Protein AF-A0A517SQX7-F1 (afdb_monomer)

Structure (mmCIF, N/CA/C/O backbone):
data_AF-A0A517SQX7-F1
#
_entry.id   AF-A0A517SQX7-F1
#
loop_
_atom_site.group_PDB
_atom_site.id
_atom_site.type_symbol
_atom_site.label_atom_id
_atom_site.label_alt_id
_atom_site.label_comp_id
_atom_site.label_asym_id
_atom_site.label_entity_id
_atom_site.label_seq_id
_atom_site.pdbx_PDB_ins_code
_atom_site.Cartn_x
_atom_site.Cartn_y
_atom_site.Cartn_z
_atom_site.occupancy
_atom_site.B_iso_or_equiv
_atom_site.auth_seq_id
_atom_site.auth_comp_id
_atom_site.auth_asym_id
_atom_site.auth_atom_id
_atom_site.pdbx_PDB_model_num
ATOM 1 N N . MET A 1 1 ? 19.064 56.475 7.689 1.00 41.50 1 MET A N 1
ATOM 2 C CA . MET A 1 1 ? 20.094 56.832 8.693 1.00 41.50 1 MET A CA 1
ATOM 3 C C . MET A 1 1 ? 21.538 56.576 8.232 1.00 41.50 1 MET A C 1
ATOM 5 O O . MET A 1 1 ? 22.439 56.848 9.004 1.00 41.50 1 MET A O 1
ATOM 9 N N . LEU A 1 2 ? 21.792 56.178 6.975 1.00 29.73 2 LEU A N 1
ATOM 10 C CA . LEU A 1 2 ? 23.152 56.105 6.400 1.00 29.73 2 LEU A CA 1
ATOM 11 C C . LEU A 1 2 ? 23.542 57.334 5.554 1.00 29.73 2 LEU A C 1
ATOM 13 O O . LEU A 1 2 ? 24.702 57.521 5.221 1.00 29.73 2 LEU A O 1
ATOM 17 N N . THR A 1 3 ? 22.596 58.234 5.283 1.00 33.34 3 THR A N 1
ATOM 18 C CA . THR A 1 3 ? 22.798 59.467 4.503 1.00 33.34 3 THR A CA 1
ATOM 19 C C . THR A 1 3 ? 23.390 60.639 5.301 1.00 33.34 3 THR A C 1
ATOM 21 O O . THR A 1 3 ? 23.524 61.729 4.762 1.00 33.34 3 THR A O 1
ATOM 24 N N . LEU A 1 4 ? 23.742 60.441 6.579 1.00 32.22 4 LEU A N 1
ATOM 25 C CA . LEU A 1 4 ? 24.198 61.506 7.492 1.00 32.22 4 LEU A CA 1
ATOM 26 C C . LEU A 1 4 ? 25.640 61.335 8.004 1.00 32.22 4 LEU A C 1
ATOM 28 O O . LEU A 1 4 ? 26.117 62.185 8.748 1.00 32.22 4 LEU A O 1
ATOM 32 N N . ALA A 1 5 ? 26.356 60.289 7.577 1.00 34.59 5 ALA A N 1
ATOM 33 C CA . ALA A 1 5 ? 27.754 60.059 7.964 1.00 34.59 5 ALA A CA 1
ATOM 34 C C . ALA A 1 5 ? 28.788 60.541 6.920 1.00 34.59 5 ALA A C 1
ATOM 36 O O . ALA A 1 5 ? 29.983 60.485 7.179 1.00 34.59 5 ALA A O 1
ATOM 37 N N . LEU A 1 6 ? 28.353 61.046 5.758 1.00 36.25 6 LEU A N 1
ATOM 38 C CA . LEU A 1 6 ? 29.227 61.388 4.620 1.00 36.25 6 LEU A CA 1
ATOM 39 C C . LEU A 1 6 ? 29.710 62.854 4.571 1.00 36.25 6 LEU A C 1
ATOM 41 O O . LEU A 1 6 ? 30.291 63.269 3.574 1.00 36.25 6 LEU A O 1
ATOM 45 N N . THR A 1 7 ? 29.500 63.655 5.620 1.00 36.09 7 THR A N 1
ATOM 46 C CA . THR A 1 7 ? 29.707 65.121 5.554 1.00 36.09 7 THR A CA 1
ATOM 47 C C . THR A 1 7 ? 30.741 65.714 6.508 1.00 36.09 7 THR A C 1
ATOM 49 O O . THR A 1 7 ? 30.735 66.924 6.716 1.00 36.09 7 THR A O 1
ATOM 52 N N . VAL A 1 8 ? 31.678 64.929 7.044 1.00 38.56 8 VAL A N 1
ATOM 53 C CA . VAL A 1 8 ? 32.875 65.487 7.698 1.00 38.56 8 VAL A CA 1
ATOM 54 C C . VAL A 1 8 ? 34.069 64.571 7.434 1.00 38.56 8 VAL A C 1
ATOM 56 O O . VAL A 1 8 ? 34.202 63.552 8.090 1.00 38.56 8 VAL A O 1
ATOM 59 N N . ILE A 1 9 ? 34.875 64.918 6.428 1.00 38.75 9 ILE A N 1
ATOM 60 C CA . ILE A 1 9 ? 36.355 64.930 6.363 1.00 38.75 9 ILE A CA 1
ATOM 61 C C . ILE A 1 9 ? 36.674 65.251 4.893 1.00 38.75 9 ILE A C 1
ATOM 63 O O . ILE A 1 9 ? 36.927 64.389 4.060 1.00 38.75 9 ILE A O 1
ATOM 67 N N . ALA A 1 10 ? 36.569 66.533 4.550 1.00 44.19 10 ALA A N 1
ATOM 68 C CA . ALA A 1 10 ? 37.232 67.085 3.381 1.00 44.19 10 ALA A CA 1
ATOM 69 C C . ALA A 1 10 ? 38.472 67.810 3.906 1.00 44.19 10 ALA A C 1
ATOM 71 O O . ALA A 1 10 ? 38.376 68.930 4.407 1.00 44.19 10 ALA A O 1
ATOM 72 N N . THR A 1 11 ? 39.625 67.149 3.851 1.00 37.84 11 THR A N 1
ATOM 73 C CA . THR A 1 11 ? 40.933 67.779 4.058 1.00 37.84 11 THR A CA 1
ATOM 74 C C . THR A 1 11 ? 41.712 67.789 2.739 1.00 37.84 11 THR A C 1
ATOM 76 O O . THR A 1 11 ? 41.538 66.889 1.916 1.00 37.84 11 THR A O 1
ATOM 79 N N . PRO A 1 12 ? 42.526 68.829 2.475 1.00 40.84 12 PRO A N 1
ATOM 80 C CA . PRO A 1 12 ? 43.113 69.061 1.160 1.00 40.84 12 PRO A CA 1
ATOM 81 C C . PRO A 1 12 ? 44.187 68.019 0.835 1.00 40.84 12 PRO A C 1
ATOM 83 O O . PRO A 1 12 ? 44.961 67.618 1.703 1.00 40.84 12 PRO A O 1
ATOM 86 N N . ALA A 1 13 ? 44.280 67.654 -0.443 1.00 45.38 13 ALA A N 1
ATOM 87 C CA . ALA A 1 13 ? 45.138 66.617 -1.027 1.00 45.38 13 ALA A CA 1
ATOM 88 C C . ALA A 1 13 ? 46.672 66.809 -0.875 1.00 45.38 13 ALA A C 1
ATOM 90 O O . ALA A 1 13 ? 47.438 66.135 -1.555 1.00 45.38 13 ALA A O 1
ATOM 91 N N . GLN A 1 14 ? 47.149 67.703 -0.003 1.00 42.72 14 GLN A N 1
ATOM 92 C CA . GLN A 1 14 ? 48.562 68.099 0.099 1.00 42.72 14 GLN A CA 1
ATOM 93 C C . GLN A 1 14 ? 49.283 67.675 1.390 1.00 42.72 14 GLN A C 1
ATOM 95 O O . GLN A 1 14 ? 50.451 68.008 1.548 1.00 42.72 14 GLN A O 1
ATOM 100 N N . VAL A 1 15 ? 48.648 66.904 2.284 1.00 42.88 15 VAL A N 1
ATOM 101 C CA . VAL A 1 15 ? 49.310 66.357 3.498 1.00 42.88 15 VAL A CA 1
ATOM 102 C C . VAL A 1 15 ? 49.627 64.852 3.375 1.00 42.88 15 VAL A C 1
ATOM 104 O O . VAL A 1 15 ? 50.215 64.251 4.263 1.00 42.88 15 VAL A O 1
ATOM 107 N N . ARG A 1 16 ? 49.320 64.216 2.238 1.00 46.66 16 ARG A N 1
ATOM 108 C CA . ARG A 1 16 ? 49.487 62.761 2.029 1.00 46.66 16 ARG A CA 1
ATOM 109 C C . ARG A 1 16 ? 50.917 62.292 1.703 1.00 46.66 16 ARG A C 1
ATOM 111 O O . ARG A 1 16 ? 51.092 61.184 1.214 1.00 46.66 16 ARG A O 1
ATOM 118 N N . SER A 1 17 ? 51.946 63.092 1.971 1.00 56.84 17 SER A N 1
ATOM 119 C CA . SER A 1 17 ? 53.337 62.730 1.670 1.00 56.84 17 SER A CA 1
ATOM 120 C C . SER A 1 17 ? 54.204 62.741 2.930 1.00 56.84 17 SER A C 1
ATOM 122 O O . SER A 1 17 ? 54.865 63.737 3.200 1.00 56.84 17 SER A O 1
ATOM 124 N N . GLN A 1 18 ? 54.146 61.649 3.701 1.00 49.66 18 GLN A N 1
ATOM 125 C CA . GLN A 1 18 ? 55.271 60.983 4.398 1.00 49.66 18 GLN A CA 1
ATOM 126 C C . GLN A 1 18 ? 54.804 60.073 5.549 1.00 49.66 18 GLN A C 1
ATOM 128 O O . GLN A 1 18 ? 55.499 59.112 5.839 1.00 49.66 18 GLN A O 1
ATOM 133 N N . GLU A 1 19 ? 53.622 60.283 6.142 1.00 49.81 19 GLU A N 1
ATOM 134 C CA . GLU A 1 19 ? 53.115 59.431 7.245 1.00 49.81 19 GLU A CA 1
ATOM 135 C C . GLU A 1 19 ? 52.224 58.256 6.789 1.00 49.81 19 GLU A C 1
ATOM 137 O O . GLU A 1 19 ? 51.919 57.367 7.576 1.00 49.81 19 GLU A O 1
ATOM 142 N N . ALA A 1 20 ? 51.817 58.218 5.515 1.00 48.25 20 ALA A N 1
ATOM 143 C CA . ALA A 1 20 ? 50.949 57.169 4.966 1.00 48.25 20 ALA A CA 1
ATOM 144 C C . ALA A 1 20 ? 51.707 55.945 4.411 1.00 48.25 20 ALA A C 1
ATOM 146 O O . ALA A 1 20 ? 51.074 54.966 4.044 1.00 48.25 20 ALA A O 1
ATOM 147 N N . ALA A 1 21 ? 53.041 55.991 4.330 1.00 50.72 21 ALA A N 1
ATOM 148 C CA . ALA A 1 21 ? 53.834 54.961 3.651 1.00 50.72 21 ALA A CA 1
ATOM 149 C C . ALA A 1 21 ? 54.261 53.779 4.549 1.00 50.72 21 ALA A C 1
ATOM 151 O O . ALA A 1 21 ? 54.900 52.860 4.054 1.00 50.72 21 ALA A O 1
ATOM 152 N N . GLU A 1 22 ? 53.935 53.788 5.848 1.00 53.69 22 GLU A N 1
ATOM 153 C CA . GLU A 1 22 ? 54.400 52.758 6.800 1.00 53.69 22 GLU A CA 1
ATOM 154 C C . GLU A 1 22 ? 53.320 52.291 7.798 1.00 53.69 22 GLU A C 1
ATOM 156 O O . GLU A 1 22 ? 53.653 51.712 8.831 1.00 53.69 22 GLU A O 1
ATOM 161 N N . ASN A 1 23 ? 52.026 52.535 7.540 1.00 58.75 23 ASN A N 1
ATOM 162 C CA . ASN A 1 23 ? 50.956 52.096 8.447 1.00 58.75 23 ASN A CA 1
ATOM 163 C C . ASN A 1 23 ? 50.042 51.042 7.787 1.00 58.75 23 ASN A C 1
ATOM 165 O O . ASN A 1 23 ? 49.104 51.430 7.087 1.00 58.75 23 ASN A O 1
ATOM 169 N N . PRO A 1 24 ? 50.263 49.737 8.054 1.00 63.75 24 PRO A N 1
ATOM 170 C CA . PRO A 1 24 ? 49.480 48.624 7.497 1.00 63.75 24 PRO A CA 1
ATOM 171 C C . PRO A 1 24 ? 47.968 48.758 7.718 1.00 63.75 24 PRO A C 1
ATOM 173 O O . PRO A 1 24 ? 47.162 48.266 6.939 1.00 63.75 24 PRO A O 1
ATOM 176 N N . TRP A 1 25 ? 47.566 49.479 8.768 1.00 65.31 25 TRP A N 1
ATOM 177 C CA . TRP A 1 25 ? 46.161 49.679 9.109 1.00 65.31 25 TRP A CA 1
ATOM 178 C C . TRP A 1 25 ? 45.425 50.627 8.146 1.00 65.31 25 TRP A C 1
ATOM 180 O O . TRP A 1 25 ? 44.204 50.558 8.026 1.00 65.31 25 TRP A O 1
ATOM 190 N N . LEU A 1 26 ? 46.144 51.535 7.471 1.00 66.88 26 LEU A N 1
ATOM 191 C CA . LEU A 1 26 ? 45.560 52.407 6.444 1.00 66.88 26 LEU A CA 1
ATOM 192 C C . LEU A 1 26 ? 45.352 51.667 5.119 1.00 66.88 26 LEU A C 1
ATOM 194 O O . LEU A 1 26 ? 44.373 51.944 4.437 1.00 66.88 26 LEU A O 1
ATOM 198 N N . GLU A 1 27 ? 46.234 50.722 4.796 1.00 67.88 27 GLU A N 1
ATOM 199 C CA . GLU A 1 27 ? 46.132 49.861 3.613 1.00 67.88 27 GLU A CA 1
ATOM 200 C C . GLU A 1 27 ? 44.934 48.907 3.745 1.00 67.88 27 GLU A C 1
ATOM 202 O O . GLU A 1 27 ? 44.051 48.919 2.891 1.00 67.88 27 GLU A O 1
ATOM 207 N N . GLU A 1 28 ? 44.793 48.242 4.899 1.00 70.69 28 GLU A N 1
ATOM 208 C CA . GLU A 1 28 ? 43.629 47.397 5.218 1.00 70.69 28 GLU A CA 1
ATOM 209 C C . GLU A 1 28 ? 42.303 48.192 5.205 1.00 70.69 28 GLU A C 1
ATOM 211 O O . GLU A 1 28 ? 41.255 47.703 4.781 1.00 70.69 28 GLU A O 1
ATOM 216 N N . LEU A 1 29 ? 42.310 49.454 5.654 1.00 72.88 29 LEU A N 1
ATOM 217 C CA . LEU A 1 29 ? 41.120 50.310 5.588 1.00 72.88 29 LEU A CA 1
ATOM 218 C C . LEU A 1 29 ? 40.772 50.753 4.163 1.00 72.88 29 LEU A C 1
ATOM 220 O O . LEU A 1 29 ? 39.582 50.849 3.846 1.00 72.88 29 LEU A O 1
ATOM 224 N N . ASP A 1 30 ? 41.768 51.048 3.328 1.00 75.25 30 ASP A N 1
ATOM 225 C CA . ASP A 1 30 ? 41.555 51.411 1.925 1.00 75.25 30 ASP A CA 1
ATOM 226 C C . ASP A 1 30 ? 41.058 50.194 1.114 1.00 75.25 30 ASP A C 1
ATOM 228 O O . ASP A 1 30 ? 40.124 50.352 0.320 1.00 75.25 30 ASP A O 1
ATOM 232 N N . GLU A 1 31 ? 41.555 48.980 1.390 1.00 72.75 31 GLU A N 1
ATOM 233 C CA . GLU A 1 31 ? 41.033 47.715 0.839 1.00 72.75 31 GLU A CA 1
ATOM 234 C C . GLU A 1 31 ? 39.564 47.498 1.218 1.00 72.75 31 GLU A C 1
ATOM 236 O O . GLU A 1 31 ? 38.699 47.390 0.344 1.00 72.75 31 GLU A O 1
ATOM 241 N N . ARG A 1 32 ? 39.230 47.572 2.513 1.00 73.62 32 ARG A N 1
ATOM 242 C CA . ARG A 1 32 ? 37.841 47.413 2.985 1.00 73.62 32 ARG A CA 1
ATOM 243 C C . ARG A 1 32 ? 36.905 48.497 2.451 1.00 73.62 32 ARG A C 1
ATOM 245 O O . ARG A 1 32 ? 35.718 48.248 2.221 1.00 73.62 32 ARG A O 1
ATOM 252 N N . LEU A 1 33 ? 37.404 49.718 2.247 1.00 79.00 33 LEU A N 1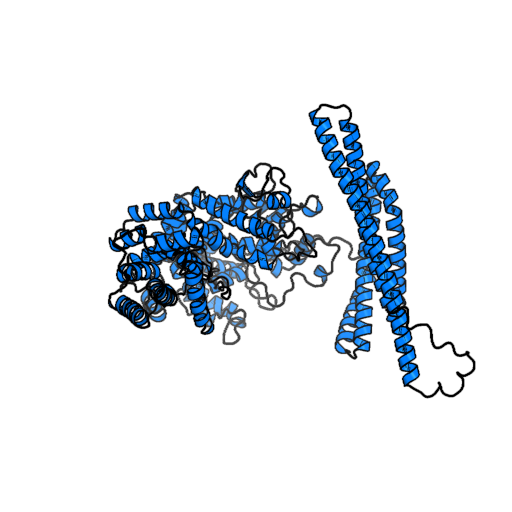
ATOM 253 C CA . LEU A 1 33 ? 36.640 50.792 1.609 1.00 79.00 33 LEU A CA 1
ATOM 254 C C . LEU A 1 33 ? 36.389 50.497 0.123 1.00 79.00 33 LEU A C 1
ATOM 256 O O . LEU A 1 33 ? 35.315 50.831 -0.393 1.00 79.00 33 LEU A O 1
ATOM 260 N N . GLN A 1 34 ? 37.356 49.898 -0.569 1.00 76.50 34 GLN A N 1
ATOM 261 C CA . GLN A 1 34 ? 37.236 49.503 -1.968 1.00 76.50 34 GLN A CA 1
ATOM 262 C C . GLN A 1 34 ? 36.253 48.336 -2.140 1.00 76.50 34 GLN A C 1
ATOM 264 O O . GLN A 1 34 ? 35.337 48.450 -2.960 1.00 76.50 34 GLN A O 1
ATOM 269 N N . GLU A 1 35 ? 36.335 47.309 -1.290 1.00 72.31 35 GLU A N 1
ATOM 270 C CA . GLU A 1 35 ? 35.359 46.212 -1.208 1.00 72.31 35 GLU A CA 1
ATOM 271 C C . GLU A 1 35 ? 33.939 46.735 -0.954 1.00 72.31 35 GLU A C 1
ATOM 273 O O . GLU A 1 35 ? 32.983 46.365 -1.642 1.00 72.31 35 GLU A O 1
ATOM 278 N N . ALA A 1 36 ? 33.776 47.657 0.003 1.00 73.50 36 ALA A N 1
ATOM 279 C CA . ALA A 1 36 ? 32.472 48.233 0.320 1.00 73.50 36 ALA A CA 1
ATOM 280 C C . ALA A 1 36 ? 31.875 49.014 -0.867 1.00 73.50 36 ALA A C 1
ATOM 282 O O . ALA A 1 36 ? 30.664 48.949 -1.105 1.00 73.50 36 ALA A O 1
ATOM 283 N N . LYS A 1 37 ? 32.704 49.734 -1.637 1.00 78.44 37 LYS A N 1
ATOM 284 C CA . LYS A 1 37 ? 32.274 50.435 -2.861 1.00 78.44 37 LYS A CA 1
ATOM 285 C C . LYS A 1 37 ? 31.891 49.463 -3.977 1.00 78.44 37 LYS A C 1
ATOM 287 O O . LYS A 1 37 ? 30.869 49.682 -4.629 1.00 78.44 37 LYS A O 1
ATOM 292 N N . GLN A 1 38 ? 32.663 48.395 -4.176 1.00 75.00 38 GLN A N 1
ATOM 293 C CA . GLN A 1 38 ? 32.345 47.343 -5.147 1.00 75.00 38 GLN A CA 1
ATOM 294 C C . GLN A 1 38 ? 31.020 46.660 -4.795 1.00 75.00 38 GLN A C 1
ATOM 296 O O . GLN A 1 38 ? 30.119 46.590 -5.632 1.00 75.00 38 GLN A O 1
ATOM 301 N N . ARG A 1 39 ? 30.835 46.282 -3.525 1.00 74.44 39 ARG A N 1
ATOM 302 C CA . ARG A 1 39 ? 29.600 45.652 -3.041 1.00 74.44 39 ARG A CA 1
ATOM 303 C C . ARG A 1 39 ? 28.380 46.568 -3.154 1.00 74.44 39 ARG A C 1
ATOM 305 O O . ARG A 1 39 ? 27.287 46.099 -3.458 1.00 74.44 39 ARG A O 1
ATOM 312 N N . ALA A 1 40 ? 28.549 47.877 -2.959 1.00 76.69 40 ALA A N 1
ATOM 313 C CA . ALA A 1 40 ? 27.481 48.850 -3.186 1.00 76.69 40 ALA A CA 1
ATOM 314 C C . ALA A 1 40 ? 27.086 48.953 -4.672 1.00 76.69 40 ALA A C 1
ATOM 316 O O . ALA A 1 40 ? 25.894 49.005 -4.975 1.00 76.69 40 ALA A O 1
ATOM 317 N N . SER A 1 41 ? 28.059 48.946 -5.590 1.00 76.69 41 SER A N 1
ATOM 318 C CA . SER A 1 41 ? 27.791 48.936 -7.035 1.00 76.69 41 SER A CA 1
ATOM 319 C C . SER A 1 41 ? 27.089 47.651 -7.485 1.00 76.69 41 SER A C 1
ATOM 321 O O . SER A 1 41 ? 26.218 47.712 -8.350 1.00 76.69 41 SER A O 1
ATOM 323 N N . GLU A 1 42 ? 27.449 46.507 -6.902 1.00 74.00 42 GLU A N 1
ATOM 324 C CA . GLU A 1 42 ? 26.839 45.209 -7.204 1.00 74.00 42 GLU A CA 1
ATOM 325 C C . GLU A 1 42 ? 25.358 45.166 -6.808 1.00 74.00 42 GLU A C 1
ATOM 327 O O . GLU A 1 42 ? 24.476 44.843 -7.606 1.00 74.00 42 GLU A O 1
ATOM 332 N N . LEU A 1 43 ? 25.056 45.610 -5.585 1.00 77.19 43 LEU A N 1
ATOM 333 C CA . LEU A 1 43 ? 23.681 45.685 -5.095 1.00 77.19 43 LEU A CA 1
ATOM 334 C C . LEU A 1 43 ? 22.801 46.626 -5.937 1.00 77.19 43 LEU A C 1
ATOM 336 O O . LEU A 1 43 ? 21.606 46.368 -6.092 1.00 77.19 43 LEU A O 1
ATOM 340 N N . ASP A 1 44 ? 23.364 47.697 -6.501 1.00 80.38 44 ASP A N 1
ATOM 341 C CA . ASP A 1 44 ? 22.629 48.627 -7.367 1.00 80.38 44 ASP A CA 1
ATOM 342 C C . ASP A 1 44 ? 22.272 48.004 -8.732 1.00 80.38 44 ASP A C 1
ATOM 344 O O . ASP A 1 44 ? 21.157 48.190 -9.239 1.00 80.38 44 ASP A O 1
ATOM 348 N N . ARG A 1 45 ? 23.173 47.183 -9.291 1.00 77.44 45 ARG A N 1
ATOM 349 C CA . ARG A 1 45 ? 22.935 46.411 -10.524 1.00 77.44 45 ARG A CA 1
ATOM 350 C C . ARG A 1 45 ? 21.864 45.345 -10.323 1.00 77.44 45 ARG A C 1
ATOM 352 O O . ARG A 1 45 ? 20.876 45.349 -11.060 1.00 77.44 45 ARG A O 1
ATOM 359 N N . ARG A 1 46 ? 21.984 44.523 -9.274 1.00 76.69 46 ARG A N 1
ATOM 360 C CA . ARG A 1 46 ? 20.968 43.516 -8.912 1.00 76.69 46 ARG A CA 1
ATOM 361 C C . ARG A 1 46 ? 19.602 44.143 -8.683 1.00 76.69 46 ARG A C 1
ATOM 363 O O . ARG A 1 46 ? 18.587 43.650 -9.175 1.00 76.69 46 ARG A O 1
ATOM 370 N N . ARG A 1 47 ? 19.559 45.292 -8.000 1.00 82.88 47 ARG A N 1
ATOM 371 C CA . ARG A 1 47 ? 18.317 46.057 -7.842 1.00 82.88 47 ARG A CA 1
ATOM 372 C C . ARG A 1 47 ? 17.721 46.420 -9.203 1.00 82.88 47 ARG A C 1
ATOM 374 O O . ARG A 1 47 ? 16.517 46.256 -9.383 1.00 82.88 47 ARG A O 1
ATOM 381 N N . THR A 1 48 ? 18.529 46.895 -10.146 1.00 84.38 48 THR A N 1
ATOM 382 C CA . THR A 1 48 ? 18.079 47.272 -11.498 1.00 84.38 48 THR A CA 1
ATOM 383 C C . THR A 1 48 ? 17.532 46.070 -12.279 1.00 84.38 48 THR A C 1
ATOM 385 O O . THR A 1 48 ? 16.449 46.167 -12.858 1.00 84.38 48 THR A O 1
ATOM 388 N N . GLN A 1 49 ? 18.202 44.914 -12.222 1.00 82.38 49 GLN A N 1
ATOM 389 C CA . GLN A 1 49 ? 17.728 43.670 -12.846 1.00 82.38 49 GLN A CA 1
ATOM 390 C C . GLN A 1 49 ? 16.381 43.209 -12.272 1.00 82.38 49 GLN A C 1
ATOM 392 O O . GLN A 1 49 ? 15.453 42.901 -13.021 1.00 82.38 49 GLN A O 1
ATOM 397 N N . VAL A 1 50 ? 16.229 43.238 -10.943 1.00 81.31 50 VAL A N 1
ATOM 398 C CA . VAL A 1 50 ? 14.969 42.881 -10.270 1.00 81.31 50 VAL A CA 1
ATOM 399 C C . VAL A 1 50 ? 13.828 43.815 -10.684 1.00 81.31 50 VAL A C 1
ATOM 401 O O . VAL A 1 50 ? 12.721 43.342 -10.937 1.00 81.31 50 VAL A O 1
ATOM 404 N N . HIS A 1 51 ? 14.077 45.124 -10.810 1.00 87.12 51 HIS A N 1
ATOM 405 C CA . HIS A 1 51 ? 13.055 46.062 -11.293 1.00 87.12 51 HIS A CA 1
ATOM 406 C C . HIS A 1 51 ? 12.618 45.728 -12.722 1.00 87.12 51 HIS A C 1
ATOM 408 O O . HIS A 1 51 ? 11.418 45.667 -12.992 1.00 87.12 51 HIS A O 1
ATOM 414 N N . ARG A 1 52 ? 13.566 45.428 -13.616 1.00 86.25 52 ARG A N 1
ATOM 415 C CA . ARG A 1 52 ? 13.249 45.049 -14.996 1.00 86.25 52 ARG A CA 1
ATOM 416 C C . ARG A 1 52 ? 12.460 43.738 -15.079 1.00 86.25 52 ARG A C 1
ATOM 418 O O . ARG A 1 52 ? 11.505 43.642 -15.847 1.00 86.25 52 ARG A O 1
ATOM 425 N N . ARG A 1 53 ? 12.789 42.755 -14.236 1.00 86.88 53 ARG A N 1
ATOM 426 C CA . ARG A 1 53 ? 12.031 41.500 -14.114 1.00 86.88 53 ARG A CA 1
ATOM 427 C C . ARG A 1 53 ? 10.586 41.744 -13.664 1.00 86.88 53 ARG A C 1
ATOM 429 O O . ARG A 1 53 ? 9.661 41.156 -14.219 1.00 86.88 53 ARG A O 1
ATOM 436 N N . ILE A 1 54 ? 10.380 42.637 -12.693 1.00 86.75 54 ILE A N 1
ATOM 437 C CA . ILE A 1 54 ? 9.041 43.039 -12.230 1.00 86.75 54 ILE A CA 1
ATOM 438 C C . ILE A 1 54 ? 8.238 43.699 -13.361 1.00 86.75 54 ILE A C 1
ATOM 440 O O . ILE A 1 54 ? 7.039 43.435 -13.486 1.00 86.75 54 ILE A O 1
ATOM 444 N N . GLU A 1 55 ? 8.871 44.533 -14.189 1.00 92.00 55 GLU A N 1
ATOM 445 C CA . GLU A 1 55 ? 8.225 45.152 -15.354 1.00 92.00 55 GLU A CA 1
ATOM 446 C C . GLU A 1 55 ? 7.744 44.101 -16.362 1.00 92.00 55 GLU A C 1
ATOM 448 O O . GLU A 1 55 ? 6.560 44.101 -16.704 1.00 92.00 55 GLU A O 1
ATOM 453 N N . LEU A 1 56 ? 8.613 43.166 -16.764 1.00 86.00 56 LEU A N 1
ATOM 454 C CA . LEU A 1 56 ? 8.277 42.092 -17.709 1.00 86.00 56 LEU A CA 1
ATOM 455 C C . LEU A 1 56 ? 7.143 41.201 -17.182 1.00 86.00 56 LEU A C 1
ATOM 457 O O . LEU A 1 56 ? 6.153 40.969 -17.875 1.00 86.00 56 LEU A O 1
ATOM 461 N N . LEU A 1 57 ? 7.210 40.789 -15.913 1.00 84.62 57 LEU A N 1
ATOM 462 C CA . LEU A 1 57 ? 6.134 40.028 -15.264 1.00 84.62 57 LEU A CA 1
ATOM 463 C C . LEU A 1 57 ? 4.813 40.812 -15.209 1.00 84.62 57 LEU A C 1
ATOM 465 O O . LEU A 1 57 ? 3.728 40.242 -15.343 1.00 84.62 57 LEU A O 1
ATOM 469 N N . SER A 1 58 ? 4.882 42.133 -15.039 1.00 90.56 58 SER A N 1
ATOM 470 C CA . SER A 1 58 ? 3.702 43.004 -15.055 1.00 90.56 58 SER A CA 1
ATOM 471 C C . SER A 1 58 ? 3.114 43.172 -16.459 1.00 90.56 58 SER A C 1
ATOM 473 O O . SER A 1 58 ? 1.904 43.370 -16.600 1.00 90.56 58 SER A O 1
ATOM 475 N N . GLU A 1 59 ? 3.936 43.118 -17.505 1.00 90.38 59 GLU A N 1
ATOM 476 C CA . GLU A 1 59 ? 3.496 43.082 -18.903 1.00 90.38 59 GLU A CA 1
ATOM 477 C C . GLU A 1 59 ? 2.812 41.754 -19.239 1.00 90.38 59 GLU A C 1
ATOM 479 O O . GLU A 1 59 ? 1.672 41.785 -19.707 1.00 90.38 59 GLU A O 1
ATOM 484 N N . ILE A 1 60 ? 3.429 40.619 -18.892 1.00 87.81 60 ILE A N 1
ATOM 485 C CA . ILE A 1 60 ? 2.851 39.272 -19.065 1.00 87.81 60 ILE A CA 1
ATOM 486 C C . ILE A 1 60 ? 1.498 39.183 -18.358 1.00 87.81 60 ILE A C 1
ATOM 488 O O . ILE A 1 60 ? 0.490 38.820 -18.961 1.00 87.81 60 ILE A O 1
ATOM 492 N N . ARG A 1 61 ? 1.428 39.620 -17.094 1.00 88.50 61 ARG A N 1
ATOM 493 C CA . ARG A 1 61 ? 0.177 39.623 -16.326 1.00 88.50 61 ARG A CA 1
ATOM 494 C C . ARG A 1 61 ? -0.924 40.447 -16.999 1.00 88.50 61 ARG A C 1
ATOM 496 O O . ARG A 1 61 ? -2.087 40.051 -16.958 1.00 88.50 61 ARG A O 1
ATOM 503 N N . ARG A 1 62 ? -0.593 41.605 -17.581 1.00 90.88 62 ARG A N 1
ATOM 504 C CA . ARG A 1 62 ? -1.575 42.446 -18.289 1.00 90.88 62 ARG A CA 1
ATOM 505 C C . ARG A 1 62 ? -2.078 41.767 -19.562 1.00 90.88 62 ARG A C 1
ATOM 507 O O . ARG A 1 62 ? -3.284 41.798 -19.799 1.00 90.88 62 ARG A O 1
ATOM 514 N N . ALA A 1 63 ? -1.187 41.144 -20.327 1.00 84.50 63 ALA A N 1
ATOM 515 C CA . ALA A 1 63 ? -1.536 40.415 -21.542 1.00 84.50 63 ALA A CA 1
ATOM 516 C C . ALA A 1 63 ? -2.386 39.162 -21.235 1.00 84.50 63 ALA A C 1
ATOM 518 O O . ALA A 1 63 ? -3.448 38.984 -21.826 1.00 84.50 63 ALA A O 1
ATOM 519 N N . ALA A 1 64 ? -2.048 38.395 -20.194 1.00 80.69 64 ALA A N 1
ATOM 520 C CA . ALA A 1 64 ? -2.849 37.254 -19.738 1.00 80.69 64 ALA A CA 1
ATOM 521 C C . ALA A 1 64 ? -4.267 37.653 -19.274 1.00 80.69 64 ALA A C 1
ATOM 523 O O . ALA A 1 64 ? -5.245 36.960 -19.546 1.00 80.69 64 ALA A O 1
ATOM 524 N N . ILE A 1 65 ? -4.420 38.806 -18.610 1.00 86.25 65 ILE A N 1
ATOM 525 C CA . ILE A 1 65 ? -5.750 39.339 -18.256 1.00 86.25 65 ILE A CA 1
ATOM 526 C C . ILE A 1 65 ? -6.564 39.688 -19.512 1.00 86.25 65 ILE A C 1
ATOM 528 O O . ILE A 1 65 ? -7.791 39.555 -19.504 1.00 86.25 65 ILE A O 1
ATOM 532 N N . GLN A 1 66 ? -5.904 40.149 -20.576 1.00 90.12 66 GLN A N 1
ATOM 533 C CA . GLN A 1 66 ? -6.561 40.458 -21.842 1.00 90.12 66 GLN A CA 1
ATOM 534 C C . GLN A 1 66 ? -7.041 39.186 -22.557 1.00 90.12 66 GLN A C 1
ATOM 536 O O . GLN A 1 66 ? -8.170 39.198 -23.040 1.00 90.12 66 GLN A O 1
ATOM 541 N N . ILE A 1 67 ? -6.266 38.093 -22.533 1.00 86.81 67 ILE A N 1
ATOM 542 C CA . ILE A 1 67 ? -6.686 36.761 -23.017 1.00 86.81 67 ILE A CA 1
ATOM 543 C C . ILE A 1 67 ? -7.978 36.326 -22.319 1.00 86.81 67 ILE A C 1
ATOM 545 O O . ILE A 1 67 ? -8.990 36.129 -22.980 1.00 86.81 67 ILE A O 1
ATOM 549 N N . ILE A 1 68 ? -8.003 36.334 -20.981 1.00 85.31 68 ILE A N 1
ATOM 550 C CA . ILE A 1 68 ? -9.191 35.942 -20.193 1.00 85.31 68 ILE A CA 1
ATOM 551 C C . ILE A 1 68 ? -10.426 36.783 -20.559 1.00 85.31 68 ILE A C 1
ATOM 553 O O . ILE A 1 68 ? -11.567 36.318 -20.501 1.00 85.31 68 ILE A O 1
ATOM 557 N N . ARG A 1 69 ? -10.229 38.064 -20.893 1.00 91.12 69 ARG A N 1
ATOM 558 C CA . ARG A 1 69 ? -11.324 38.934 -21.334 1.00 91.12 69 ARG A CA 1
ATOM 559 C C . ARG A 1 69 ? -11.805 38.559 -22.737 1.00 91.12 69 ARG A C 1
ATOM 561 O O . ARG A 1 69 ? -13.017 38.552 -22.939 1.00 91.12 69 ARG A O 1
ATOM 568 N N . LEU A 1 70 ? -10.888 38.290 -23.663 1.00 90.88 70 LEU A N 1
ATOM 569 C CA . LEU A 1 70 ? -11.196 37.901 -25.039 1.00 90.88 70 LEU A CA 1
ATOM 570 C C . LEU A 1 70 ? -11.894 36.539 -25.092 1.00 90.88 70 LEU A C 1
ATOM 572 O O . LEU A 1 70 ? -12.919 36.440 -25.752 1.00 90.88 70 LEU A O 1
ATOM 576 N N . GLU A 1 71 ? -11.448 35.552 -24.310 1.00 89.31 71 GLU A N 1
ATOM 577 C CA . GLU A 1 71 ? -12.103 34.239 -24.185 1.00 89.31 71 GLU A CA 1
ATOM 578 C C . GLU A 1 71 ? -13.571 34.375 -23.759 1.00 89.31 71 GLU A C 1
ATOM 580 O O . GLU A 1 71 ? -14.465 33.830 -24.398 1.00 89.31 71 GLU A O 1
ATOM 585 N N . ARG A 1 72 ? -13.849 35.188 -22.729 1.00 90.12 72 ARG A N 1
ATOM 586 C CA . ARG A 1 72 ? -15.229 35.447 -22.272 1.00 90.12 72 ARG A CA 1
ATOM 587 C C . ARG A 1 72 ? -16.080 36.169 -23.313 1.00 90.12 72 ARG A C 1
ATOM 589 O O . ARG A 1 72 ? -17.298 36.012 -23.332 1.00 90.12 72 ARG A O 1
ATOM 596 N N . GLN A 1 73 ? -15.466 37.041 -24.111 1.00 91.12 73 GLN A N 1
ATOM 597 C CA . GLN A 1 73 ? -16.162 37.752 -25.182 1.00 91.12 73 GLN A CA 1
ATOM 598 C C . GLN A 1 73 ? -16.455 36.825 -26.360 1.00 91.12 73 GLN A C 1
ATOM 600 O O . GLN A 1 73 ? -17.539 36.930 -26.930 1.00 91.12 73 GLN A O 1
ATOM 605 N N . LEU A 1 74 ? -15.519 35.934 -26.691 1.00 90.06 74 LEU A N 1
ATOM 606 C CA . LEU A 1 74 ? -15.664 34.919 -27.725 1.00 90.06 74 LEU A CA 1
ATOM 607 C C . LEU A 1 74 ? -16.771 33.929 -27.354 1.00 90.06 74 LEU A C 1
ATOM 609 O O . LEU A 1 74 ? -17.707 33.774 -28.126 1.00 90.06 74 LEU A O 1
ATOM 613 N N . GLU A 1 75 ? -16.752 33.392 -26.132 1.00 88.44 75 GLU A N 1
ATOM 614 C CA . GLU A 1 75 ? -17.785 32.481 -25.615 1.00 88.44 75 GLU A CA 1
ATOM 615 C C . GLU A 1 75 ? -19.189 33.109 -25.714 1.00 88.44 75 GLU A C 1
ATOM 617 O O . GLU A 1 75 ? -20.110 32.530 -26.287 1.00 88.44 75 GLU A O 1
ATOM 622 N N . ALA A 1 76 ? -19.346 34.362 -25.272 1.00 87.12 76 ALA A N 1
ATOM 623 C CA . ALA A 1 76 ? -20.616 35.081 -25.393 1.00 87.12 76 ALA A CA 1
ATOM 624 C C . ALA A 1 76 ? -21.023 35.376 -26.856 1.00 87.12 76 ALA A C 1
ATOM 626 O O . ALA A 1 76 ? -22.215 35.457 -27.175 1.00 87.12 76 ALA A O 1
ATOM 627 N N . ALA A 1 77 ? -20.054 35.582 -27.755 1.00 86.69 77 ALA A N 1
ATOM 628 C CA . ALA A 1 77 ? -20.296 35.818 -29.179 1.00 86.69 77 ALA A CA 1
ATOM 629 C C . ALA A 1 77 ? -20.713 34.529 -29.909 1.00 86.69 77 ALA A C 1
ATOM 631 O O . ALA A 1 77 ? -21.629 34.574 -30.731 1.00 86.69 77 ALA A O 1
ATOM 632 N N . GLU A 1 78 ? -20.108 33.393 -29.568 1.00 86.12 78 GLU A N 1
ATOM 633 C CA . GLU A 1 78 ? -20.450 32.067 -30.090 1.00 86.12 78 GLU A CA 1
ATOM 634 C C . GLU A 1 78 ? -21.844 31.625 -29.628 1.00 86.12 78 GLU A C 1
ATOM 636 O O . GLU A 1 78 ? -22.665 31.214 -30.450 1.00 86.12 78 GLU A O 1
ATOM 641 N N . GLU A 1 79 ? -22.169 31.811 -28.343 1.00 84.81 79 GLU A N 1
ATOM 642 C CA . GLU A 1 79 ? -23.497 31.505 -27.788 1.00 84.81 79 GLU A CA 1
ATOM 643 C C . GLU A 1 79 ? -24.622 32.327 -28.436 1.00 84.81 79 GLU A C 1
ATOM 645 O O . GLU A 1 79 ? -25.759 31.863 -28.557 1.00 84.81 79 GLU A O 1
ATOM 650 N N . SER A 1 80 ? -24.316 33.556 -28.859 1.00 82.25 80 SER A N 1
ATOM 651 C CA 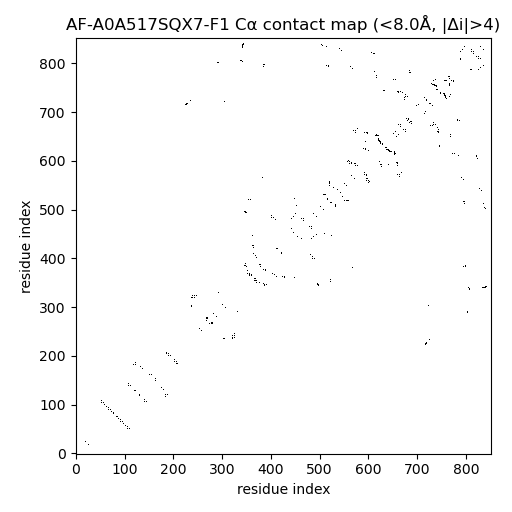. SER A 1 80 ? -25.275 34.458 -29.505 1.00 82.25 80 SER A CA 1
ATOM 652 C C . SER A 1 80 ? -25.294 34.364 -31.035 1.00 82.25 80 SER A C 1
ATOM 654 O O . SER A 1 80 ? -26.122 35.030 -31.662 1.00 82.25 80 SER A O 1
ATOM 656 N N . GLY A 1 81 ? -24.430 33.539 -31.643 1.00 78.12 81 GLY A N 1
ATOM 657 C CA . GLY A 1 81 ? -24.305 33.410 -33.100 1.00 78.12 81 GLY A CA 1
ATOM 658 C C . GLY A 1 81 ? -23.836 34.696 -33.792 1.00 78.12 81 GLY A C 1
ATOM 659 O O . GLY A 1 81 ? -24.275 35.001 -34.900 1.00 78.12 81 GLY A O 1
ATOM 660 N N . SER A 1 82 ? -23.008 35.490 -33.111 1.00 84.62 82 SER A N 1
ATOM 661 C CA . SER A 1 82 ? -22.533 36.797 -33.569 1.00 84.62 82 SER A CA 1
ATOM 662 C C . SER A 1 82 ? -21.489 36.681 -34.684 1.00 84.62 82 SER A C 1
ATOM 664 O O . SER A 1 82 ? -20.528 35.926 -34.564 1.00 84.62 82 SER A O 1
ATOM 666 N N . GLU A 1 83 ? -21.598 37.521 -35.720 1.00 76.25 83 GLU A N 1
ATOM 667 C CA . GLU A 1 83 ? -20.596 37.638 -36.799 1.00 76.25 83 GLU A CA 1
ATOM 668 C C . GLU A 1 83 ? -19.219 38.135 -36.301 1.00 76.25 83 GLU A C 1
ATOM 670 O O . GLU A 1 83 ? -18.235 38.067 -37.028 1.00 76.25 83 GLU A O 1
ATOM 675 N N . ASN A 1 84 ? -19.120 38.611 -35.052 1.00 84.62 84 ASN A N 1
ATOM 676 C CA . ASN A 1 84 ? -17.859 39.064 -34.452 1.00 84.62 84 ASN A CA 1
ATOM 677 C C . ASN A 1 84 ? -17.012 37.937 -33.830 1.00 84.62 84 ASN A C 1
ATOM 679 O O . ASN A 1 84 ? -15.920 38.235 -33.347 1.00 84.62 84 ASN A O 1
ATOM 683 N N . ALA A 1 85 ? -17.493 36.688 -33.789 1.00 84.06 85 ALA A N 1
ATOM 684 C CA . ALA A 1 85 ? -16.767 35.577 -33.162 1.00 84.06 85 ALA A CA 1
ATOM 685 C C . ALA A 1 85 ? -15.401 35.330 -33.833 1.00 84.06 85 ALA A C 1
ATOM 687 O O . ALA A 1 85 ? -14.383 35.322 -33.152 1.00 84.06 85 ALA A O 1
ATOM 688 N N . GLU A 1 86 ? -15.358 35.285 -35.167 1.00 84.69 86 GLU A N 1
ATOM 689 C CA . GLU A 1 86 ? -14.120 35.087 -35.943 1.00 84.69 86 GLU A CA 1
ATOM 690 C C . GLU A 1 86 ? -13.086 36.202 -35.677 1.00 84.69 86 GLU A C 1
ATOM 692 O O . GLU A 1 86 ? -11.904 35.951 -35.461 1.00 84.69 86 GLU A O 1
ATOM 697 N N . ALA A 1 87 ? -13.540 37.456 -35.569 1.00 87.31 87 ALA A N 1
ATOM 698 C CA . ALA A 1 87 ? -12.666 38.584 -35.245 1.00 87.31 87 ALA A CA 1
ATOM 699 C C . ALA A 1 87 ? -12.141 38.559 -33.794 1.00 87.31 87 ALA A C 1
ATOM 701 O O . ALA A 1 87 ? -11.079 39.124 -33.515 1.00 87.31 87 ALA A O 1
ATOM 702 N N . LEU A 1 88 ? -12.889 37.962 -32.859 1.00 89.38 88 LEU A N 1
ATOM 703 C CA . LEU A 1 88 ? -12.465 37.769 -31.469 1.00 89.38 88 LEU A CA 1
ATOM 704 C C . LEU A 1 88 ? -11.491 36.596 -31.337 1.00 89.38 88 LEU A C 1
ATOM 706 O O . LEU A 1 88 ? -10.547 36.699 -30.557 1.00 89.38 88 LEU A O 1
ATOM 710 N N . GLU A 1 89 ? -11.677 35.537 -32.123 1.00 87.25 89 GLU A N 1
ATOM 711 C CA . GLU A 1 89 ? -10.756 34.401 -32.220 1.00 87.25 89 GLU A CA 1
ATOM 712 C C . GLU A 1 89 ? -9.380 34.847 -32.746 1.00 87.25 89 GLU A C 1
ATOM 714 O O . GLU A 1 89 ? -8.354 34.554 -32.131 1.00 87.25 89 GLU A O 1
ATOM 719 N N . ASP A 1 90 ? -9.347 35.680 -33.791 1.00 85.75 90 ASP A N 1
ATOM 720 C CA . ASP A 1 90 ? -8.107 36.284 -34.300 1.00 85.75 90 ASP A CA 1
ATOM 721 C C . ASP A 1 90 ? -7.414 37.188 -33.265 1.00 85.75 90 ASP A C 1
ATOM 723 O O . ASP A 1 90 ? -6.184 37.207 -33.151 1.00 85.75 90 ASP A O 1
ATOM 727 N N . GLN A 1 91 ? -8.188 37.960 -32.495 1.00 89.44 91 GLN A N 1
ATOM 728 C CA . GLN A 1 91 ? -7.644 38.795 -31.419 1.00 89.44 91 GLN A CA 1
ATOM 729 C C . GLN A 1 91 ? -7.095 37.957 -30.265 1.00 89.44 91 GLN A C 1
ATOM 731 O O . GLN A 1 91 ? -6.064 38.322 -29.698 1.00 89.44 91 GLN A O 1
ATOM 736 N N . LEU A 1 92 ? -7.772 36.858 -29.923 1.00 87.62 92 LEU A N 1
ATOM 737 C CA . LEU A 1 92 ? -7.340 35.913 -28.901 1.00 87.62 92 LEU A CA 1
ATOM 738 C C . LEU A 1 92 ? -6.017 35.263 -29.307 1.00 87.62 92 LEU A C 1
ATOM 740 O O . LEU A 1 92 ? -5.047 35.375 -28.561 1.00 87.62 92 LEU A O 1
ATOM 744 N N . ARG A 1 93 ? -5.935 34.730 -30.531 1.00 86.31 93 ARG A N 1
ATOM 745 C CA . ARG A 1 93 ? -4.710 34.136 -31.082 1.00 86.31 93 ARG A CA 1
ATOM 746 C C . ARG A 1 93 ? -3.524 35.105 -31.037 1.00 86.31 93 ARG A C 1
ATOM 748 O O . ARG A 1 93 ? -2.435 34.740 -30.605 1.00 86.31 93 ARG A O 1
ATOM 755 N N . ARG A 1 94 ? -3.717 36.365 -31.446 1.00 85.50 94 ARG A N 1
ATOM 756 C CA . ARG A 1 94 ? -2.651 37.388 -31.375 1.00 85.50 94 ARG A CA 1
ATOM 757 C C . ARG A 1 94 ? -2.241 37.704 -29.939 1.00 85.50 94 ARG A C 1
ATOM 759 O O . ARG A 1 94 ? -1.064 37.932 -29.685 1.00 85.50 94 ARG A O 1
ATOM 766 N N . ALA A 1 95 ? -3.193 37.727 -29.008 1.00 85.00 95 ALA A N 1
ATOM 767 C CA . ALA A 1 95 ? -2.907 37.956 -27.596 1.00 85.00 95 ALA A CA 1
ATOM 768 C C . ALA A 1 95 ? -2.143 36.781 -26.957 1.00 85.00 95 ALA A C 1
ATOM 770 O O . ALA A 1 95 ? -1.279 37.021 -26.117 1.00 85.00 95 ALA A O 1
ATOM 771 N N . GLU A 1 96 ? -2.424 35.541 -27.365 1.00 82.19 96 GLU A N 1
ATOM 772 C CA . GLU A 1 96 ? -1.683 34.341 -26.948 1.00 82.19 96 GLU A CA 1
ATOM 773 C C . GLU A 1 96 ? -0.230 34.386 -27.434 1.00 82.19 96 GLU A C 1
ATOM 775 O O . GLU A 1 96 ? 0.687 34.297 -26.617 1.00 82.19 96 GLU A O 1
ATOM 780 N N . ILE A 1 97 ? -0.013 34.657 -28.726 1.00 83.31 97 ILE A N 1
ATOM 781 C CA . ILE A 1 97 ? 1.330 34.838 -29.308 1.00 83.31 97 ILE A CA 1
ATOM 782 C C . ILE A 1 97 ? 2.105 35.947 -28.571 1.00 83.31 97 ILE A C 1
ATOM 784 O O . ILE A 1 97 ? 3.283 35.802 -28.249 1.00 83.31 97 ILE A O 1
ATOM 788 N N . ASP A 1 98 ? 1.435 37.060 -28.268 1.00 84.69 98 ASP A N 1
ATOM 789 C CA . ASP A 1 98 ? 2.013 38.211 -27.573 1.00 84.69 98 ASP A CA 1
ATOM 790 C C . ASP A 1 98 ? 2.419 37.908 -26.113 1.00 84.69 98 ASP A C 1
ATOM 792 O O . ASP A 1 98 ? 3.349 38.538 -25.592 1.00 84.69 98 ASP A O 1
ATOM 796 N N . VAL A 1 99 ? 1.748 36.957 -25.448 1.00 84.12 99 VAL A N 1
ATOM 797 C CA . VAL A 1 99 ? 2.145 36.437 -24.126 1.00 84.12 99 VAL A CA 1
ATOM 798 C C . VAL A 1 99 ? 3.357 35.525 -24.251 1.00 84.12 99 VAL A C 1
ATOM 800 O O . VAL A 1 99 ? 4.336 35.750 -23.540 1.00 84.12 99 VAL A O 1
ATOM 803 N N . GLU A 1 100 ? 3.330 34.565 -25.176 1.00 82.44 100 GLU A N 1
ATOM 804 C CA . GLU A 1 100 ? 4.437 33.624 -25.387 1.00 82.44 100 GLU A CA 1
ATOM 805 C C . GLU A 1 100 ? 5.756 34.361 -25.675 1.00 82.44 100 GLU A C 1
ATOM 807 O O . GLU A 1 100 ? 6.773 34.098 -25.034 1.00 82.44 100 GLU A O 1
ATOM 812 N N . CYS A 1 101 ? 5.739 35.370 -26.554 1.00 83.25 101 CYS A N 1
ATOM 813 C CA . CYS A 1 101 ? 6.933 36.168 -26.854 1.00 83.25 101 CYS A CA 1
ATOM 814 C C . CYS A 1 101 ? 7.443 36.978 -25.645 1.00 83.25 101 CYS A C 1
ATOM 816 O O . CYS A 1 101 ? 8.643 37.245 -25.530 1.00 83.25 101 CYS A O 1
ATOM 818 N N . LYS A 1 102 ? 6.561 37.386 -24.720 1.00 85.75 102 LYS A N 1
ATOM 819 C CA . LYS A 1 102 ? 6.973 38.075 -23.484 1.00 85.75 102 LYS A CA 1
ATOM 820 C C . LYS A 1 102 ? 7.577 37.126 -22.460 1.00 85.75 102 LYS A C 1
ATOM 822 O O . LYS A 1 102 ? 8.499 37.533 -21.755 1.00 85.75 102 LYS A O 1
ATOM 827 N N . GLU A 1 103 ? 7.069 35.902 -22.370 1.00 81.12 103 GLU A N 1
ATOM 828 C CA . GLU A 1 103 ? 7.649 34.852 -21.530 1.00 81.12 103 GLU A CA 1
ATOM 829 C C . GLU A 1 103 ? 9.044 34.471 -22.036 1.00 81.12 103 GLU A C 1
ATOM 831 O O . GLU A 1 103 ? 10.001 34.500 -21.266 1.00 81.12 103 GLU A O 1
ATOM 836 N N . GLU A 1 104 ? 9.209 34.288 -23.347 1.00 83.06 104 GLU A N 1
ATOM 837 C CA . GLU A 1 104 ? 10.525 34.045 -23.954 1.00 83.06 104 GLU A CA 1
ATOM 838 C C . GLU A 1 104 ? 11.503 35.203 -23.705 1.00 83.06 104 GLU A C 1
ATOM 840 O O . GLU A 1 104 ? 12.671 34.989 -23.375 1.00 83.06 104 GLU A O 1
ATOM 845 N N . ARG A 1 105 ? 11.030 36.454 -23.786 1.00 88.12 105 ARG A N 1
ATOM 846 C CA . ARG A 1 105 ? 11.842 37.636 -23.454 1.00 88.12 105 ARG A CA 1
ATOM 847 C C . ARG A 1 105 ? 12.277 37.653 -21.991 1.00 88.12 105 ARG A C 1
ATOM 849 O O . ARG A 1 105 ? 13.386 38.098 -21.697 1.00 88.12 105 ARG A O 1
ATOM 856 N N . LEU A 1 106 ? 11.415 37.209 -21.081 1.00 85.94 106 LEU A N 1
ATOM 857 C CA . LEU A 1 106 ? 11.737 37.090 -19.663 1.00 85.94 106 LEU A CA 1
ATOM 858 C C . LEU A 1 106 ? 12.807 36.018 -19.425 1.00 85.94 106 LEU A C 1
ATOM 860 O O . LEU A 1 106 ? 13.745 36.271 -18.670 1.00 85.94 106 LEU A O 1
ATOM 864 N N . ASP A 1 107 ? 12.701 34.872 -20.093 1.00 81.00 107 ASP A N 1
ATOM 865 C CA . ASP A 1 107 ? 13.671 33.781 -19.974 1.00 81.00 107 ASP A CA 1
ATOM 866 C C . ASP A 1 107 ? 15.054 34.193 -20.490 1.00 81.00 107 ASP A C 1
ATOM 868 O O . ASP A 1 107 ? 16.048 34.061 -19.769 1.00 81.00 107 ASP A O 1
ATOM 872 N N . LEU A 1 108 ? 15.128 34.799 -21.682 1.00 85.75 108 LEU A N 1
ATOM 873 C CA . LEU A 1 108 ? 16.395 35.308 -22.220 1.00 85.75 108 LEU A CA 1
ATOM 874 C C . LEU A 1 108 ? 16.982 36.439 -21.362 1.00 85.75 108 LEU A C 1
ATOM 876 O O . LEU A 1 108 ? 18.198 36.516 -21.197 1.00 85.75 108 LEU A O 1
ATOM 880 N N . PHE A 1 109 ? 16.141 37.296 -20.773 1.00 87.81 109 PHE A N 1
ATOM 881 C CA . PHE A 1 109 ? 16.596 38.334 -19.845 1.00 87.81 109 PHE A CA 1
ATOM 882 C C . PHE A 1 109 ? 17.197 37.744 -18.561 1.00 87.81 109 PHE A C 1
ATOM 884 O O . PHE A 1 109 ? 18.236 38.218 -18.100 1.00 87.81 109 PHE A O 1
ATOM 891 N N . ASN A 1 110 ? 16.582 36.703 -17.992 1.00 83.81 110 ASN A N 1
ATOM 892 C CA . ASN A 1 110 ? 17.141 36.013 -16.826 1.00 83.81 110 ASN A CA 1
ATOM 893 C C . ASN A 1 110 ? 18.498 35.386 -17.176 1.00 83.81 110 ASN A C 1
ATOM 895 O O . ASN A 1 110 ? 19.467 35.588 -16.445 1.00 83.81 110 ASN A O 1
ATOM 899 N N . ARG A 1 111 ? 18.604 34.746 -18.348 1.00 84.31 111 ARG A N 1
ATOM 900 C CA . ARG A 1 111 ? 19.871 34.178 -18.828 1.00 84.31 111 ARG A CA 1
ATOM 901 C C . ARG A 1 111 ? 20.948 35.244 -19.047 1.00 84.31 111 ARG A C 1
ATOM 903 O O . ARG A 1 111 ? 22.119 35.015 -18.757 1.00 84.31 111 ARG A O 1
ATOM 910 N N . GLN A 1 112 ? 20.563 36.434 -19.510 1.00 87.62 112 GLN A N 1
ATOM 911 C CA . GLN A 1 112 ? 21.478 37.567 -19.665 1.00 87.62 112 GLN A CA 1
ATOM 912 C C . GLN A 1 112 ? 22.013 38.045 -18.313 1.00 87.62 112 GLN A C 1
ATOM 914 O O . GLN A 1 112 ? 23.195 38.378 -18.209 1.00 87.62 112 GLN A O 1
ATOM 919 N N . ALA A 1 113 ? 21.162 38.078 -17.284 1.00 83.38 113 ALA A N 1
ATOM 920 C CA . ALA A 1 113 ? 21.569 38.442 -15.933 1.00 83.38 113 ALA A CA 1
ATOM 921 C C . ALA A 1 113 ? 22.589 37.442 -15.368 1.00 83.38 113 ALA A C 1
ATOM 923 O O . ALA A 1 113 ? 23.645 37.876 -14.915 1.00 83.38 113 ALA A O 1
ATOM 924 N N . GLU A 1 114 ? 22.325 36.138 -15.494 1.00 84.75 114 GLU A N 1
ATOM 925 C CA . GLU A 1 114 ? 23.231 35.060 -15.063 1.00 84.75 114 GLU A CA 1
ATOM 926 C C . GLU A 1 114 ? 24.607 35.160 -15.734 1.00 84.75 114 GLU A C 1
ATOM 928 O O . GLU A 1 114 ? 25.632 35.194 -15.060 1.00 84.75 114 GLU A O 1
ATOM 933 N N . LEU A 1 115 ? 24.644 35.290 -17.064 1.00 85.88 115 LEU A N 1
ATOM 934 C CA . LEU A 1 115 ? 25.904 35.413 -17.803 1.00 85.88 115 LEU A CA 1
ATOM 935 C C . LEU A 1 115 ? 26.661 36.705 -17.457 1.00 85.88 115 LEU A C 1
ATOM 937 O O . LEU A 1 115 ? 27.889 36.730 -17.473 1.00 85.88 115 LEU A O 1
ATOM 941 N N . THR A 1 116 ? 25.949 37.785 -17.128 1.00 86.12 116 THR A N 1
ATOM 942 C CA . THR A 1 116 ? 26.583 39.042 -16.701 1.00 86.12 116 THR A CA 1
ATOM 943 C C . THR A 1 116 ? 27.234 38.898 -15.324 1.00 86.12 116 THR A C 1
ATOM 945 O O . THR A 1 116 ? 28.339 39.405 -15.127 1.00 86.12 116 THR A O 1
ATOM 948 N N . GLU A 1 117 ? 26.576 38.206 -14.390 1.00 84.62 117 GLU A N 1
ATOM 949 C CA . GLU A 1 117 ? 27.146 37.894 -13.072 1.00 84.62 117 GLU A CA 1
ATOM 950 C C . GLU A 1 117 ? 28.367 36.978 -13.214 1.00 84.62 117 GLU A C 1
ATOM 952 O O . GLU A 1 117 ? 29.447 37.326 -12.735 1.00 84.62 117 GLU A O 1
ATOM 957 N N . LEU A 1 118 ? 28.243 35.898 -13.989 1.00 85.38 118 LEU A N 1
ATOM 958 C CA . LEU A 1 118 ? 29.335 34.963 -14.262 1.00 85.38 118 LEU A CA 1
ATOM 959 C C . LEU A 1 118 ? 30.554 35.660 -14.886 1.00 85.38 118 LEU A C 1
ATOM 961 O O . LEU A 1 118 ? 31.690 35.439 -14.471 1.00 85.38 118 LEU A O 1
ATOM 965 N N . GLN A 1 119 ? 30.339 36.561 -15.852 1.00 89.81 119 GLN A N 1
ATOM 966 C CA . GLN A 1 119 ? 31.425 37.349 -16.441 1.00 89.81 119 GLN A CA 1
ATOM 967 C C . GLN A 1 119 ? 32.148 38.206 -15.393 1.00 89.81 119 GLN A C 1
ATOM 969 O O . GLN A 1 119 ? 33.361 38.399 -15.476 1.00 89.81 119 GLN A O 1
ATOM 974 N N . GLN A 1 120 ? 31.414 38.774 -14.437 1.00 83.62 120 GLN A N 1
ATOM 975 C CA . GLN A 1 120 ? 31.990 39.622 -13.402 1.00 83.62 120 GLN A CA 1
ATOM 976 C C . GLN A 1 120 ? 32.801 38.810 -12.390 1.00 83.62 120 GLN A C 1
ATOM 978 O O . GLN A 1 120 ? 33.882 39.255 -12.004 1.00 83.62 120 GLN A O 1
ATOM 983 N N . GLU A 1 121 ? 32.320 37.629 -12.008 1.00 84.19 121 GLU A N 1
ATOM 984 C CA . GLU A 1 121 ? 33.062 36.697 -11.154 1.00 84.19 121 GLU A CA 1
ATOM 985 C C . GLU A 1 121 ? 34.360 36.249 -11.832 1.00 84.19 121 GLU A C 1
ATOM 987 O O . GLU A 1 121 ? 35.429 36.324 -11.231 1.00 84.19 121 GLU A O 1
ATOM 992 N N . LEU A 1 122 ? 34.309 35.923 -13.126 1.00 86.00 122 LEU A N 1
ATOM 993 C CA . LEU A 1 122 ? 35.504 35.583 -13.904 1.00 86.00 122 LEU A CA 1
ATOM 994 C C . LEU A 1 122 ? 36.509 36.739 -13.997 1.00 86.00 122 LEU A C 1
ATOM 996 O O . LEU A 1 122 ? 37.713 36.506 -13.940 1.00 86.00 122 LEU A O 1
ATOM 1000 N N . ARG A 1 123 ? 36.039 37.992 -14.112 1.00 84.94 123 ARG A N 1
ATOM 1001 C CA . ARG A 1 123 ? 36.918 39.179 -14.069 1.00 84.94 123 ARG A CA 1
ATOM 1002 C C . ARG A 1 123 ? 37.571 39.358 -12.703 1.00 84.94 123 ARG A C 1
ATOM 1004 O O . ARG A 1 123 ? 38.683 39.868 -12.645 1.00 84.94 123 ARG A O 1
ATOM 1011 N N . HIS A 1 124 ? 36.870 39.007 -11.627 1.00 83.19 124 HIS A N 1
ATOM 1012 C CA . HIS A 1 124 ? 37.419 39.074 -10.276 1.00 83.19 124 HIS A CA 1
ATOM 1013 C C . HIS A 1 124 ? 38.505 38.017 -10.060 1.00 83.19 124 HIS A C 1
ATOM 1015 O O . HIS A 1 124 ? 39.535 38.338 -9.483 1.00 83.19 124 HIS A O 1
ATOM 1021 N N . ALA A 1 125 ? 38.298 36.817 -10.602 1.00 82.50 125 ALA A N 1
ATOM 1022 C CA . ALA A 1 125 ? 39.245 35.705 -10.576 1.00 82.50 125 ALA A CA 1
ATOM 1023 C C . ALA A 1 125 ? 40.370 35.797 -11.635 1.00 82.50 125 ALA A C 1
ATOM 1025 O O . ALA A 1 125 ? 41.065 34.813 -11.881 1.00 82.50 125 ALA A O 1
ATOM 1026 N N . GLU A 1 126 ? 40.509 36.941 -12.321 1.00 86.94 126 GLU A N 1
ATOM 1027 C CA . GLU A 1 126 ? 41.501 37.183 -13.388 1.00 86.94 126 GLU A CA 1
ATOM 1028 C C . GLU A 1 126 ? 41.495 36.124 -14.525 1.00 86.94 126 GLU A C 1
ATOM 1030 O O . GLU A 1 126 ? 42.497 35.888 -15.199 1.00 86.94 126 GLU A O 1
ATOM 1035 N N . GLN A 1 127 ? 40.340 35.496 -14.790 1.00 85.62 127 GLN A N 1
ATOM 1036 C CA . GLN A 1 127 ? 40.159 34.452 -15.811 1.00 85.62 127 GLN A CA 1
ATOM 1037 C C . GLN A 1 127 ? 39.843 35.045 -17.197 1.00 85.62 127 GLN A C 1
ATOM 1039 O O . GLN A 1 127 ? 38.730 34.891 -17.716 1.00 85.62 127 GLN A O 1
ATOM 1044 N N . ASP A 1 128 ? 40.818 35.717 -17.817 1.00 82.38 128 ASP A N 1
ATOM 1045 C CA . ASP A 1 128 ? 40.651 36.473 -19.075 1.00 82.38 128 ASP A CA 1
ATOM 1046 C C . ASP A 1 128 ? 39.999 35.667 -20.219 1.00 82.38 128 ASP A C 1
ATOM 1048 O O . ASP A 1 128 ? 39.084 36.161 -20.888 1.00 82.38 128 ASP A O 1
ATOM 1052 N N . ASP A 1 129 ? 40.397 34.404 -20.402 1.00 79.06 129 ASP A N 1
ATOM 1053 C CA . ASP A 1 129 ? 39.825 33.518 -21.425 1.00 79.06 129 ASP A CA 1
ATOM 1054 C C . ASP A 1 129 ? 38.323 33.268 -21.193 1.00 79.06 129 ASP A C 1
ATOM 1056 O O . ASP A 1 129 ? 37.534 33.240 -22.137 1.00 79.06 129 ASP A O 1
ATOM 1060 N N . GLY A 1 130 ? 37.901 33.109 -19.933 1.00 82.06 130 GLY A N 1
ATOM 1061 C CA . GLY A 1 130 ? 36.495 32.876 -19.585 1.00 82.06 130 GLY A CA 1
ATOM 1062 C C . GLY A 1 130 ? 35.660 34.136 -19.777 1.00 82.06 130 GLY A C 1
ATOM 1063 O O . GLY A 1 130 ? 34.530 34.082 -20.263 1.00 82.06 130 GLY A O 1
ATOM 1064 N N . VAL A 1 131 ? 36.239 35.295 -19.454 1.00 86.56 131 VAL A N 1
ATOM 1065 C CA . VAL A 1 131 ? 35.603 36.598 -19.663 1.00 86.56 131 VAL A CA 1
ATOM 1066 C C . VAL A 1 131 ? 35.309 36.828 -21.145 1.00 86.56 131 VAL A C 1
ATOM 1068 O O . VAL A 1 131 ? 34.222 37.312 -21.482 1.00 86.56 131 VAL A O 1
ATOM 1071 N N . GLN A 1 132 ? 36.241 36.479 -22.037 1.00 86.94 132 GLN A N 1
ATOM 1072 C CA . GLN A 1 132 ? 36.039 36.615 -23.479 1.00 86.94 132 GLN A CA 1
ATOM 1073 C C . GLN A 1 132 ? 34.904 35.708 -23.981 1.00 86.94 132 GLN A C 1
ATOM 1075 O O . GLN A 1 132 ? 34.012 36.181 -24.684 1.00 86.94 132 GLN A O 1
ATOM 1080 N N . GLU A 1 133 ? 34.878 34.444 -23.565 1.00 84.81 133 GLU A N 1
ATOM 1081 C CA . GLU A 1 133 ? 33.865 33.469 -23.995 1.00 84.81 133 GLU A CA 1
ATOM 1082 C C . GLU A 1 133 ? 32.451 33.857 -23.551 1.00 84.81 133 GLU A C 1
ATOM 1084 O O . GLU A 1 133 ? 31.505 33.825 -24.342 1.00 84.81 133 GLU A O 1
ATOM 1089 N N . VAL A 1 134 ? 32.303 34.316 -22.307 1.00 85.81 134 VAL A N 1
ATOM 1090 C CA . VAL A 1 134 ? 31.017 34.816 -21.807 1.00 85.81 134 VAL A CA 1
ATOM 1091 C C . VAL A 1 134 ? 30.622 36.130 -22.501 1.00 85.81 134 VAL A C 1
ATOM 1093 O O . VAL A 1 134 ? 29.437 36.379 -22.720 1.00 85.81 134 VAL A O 1
ATOM 1096 N N . THR A 1 135 ? 31.587 36.962 -22.919 1.00 88.62 135 THR A N 1
ATOM 1097 C CA . THR A 1 135 ? 31.306 38.165 -23.732 1.00 88.62 135 THR A CA 1
ATOM 1098 C C . THR A 1 135 ? 30.694 37.799 -25.086 1.00 88.62 135 THR A C 1
ATOM 1100 O O . THR A 1 135 ? 29.724 38.428 -25.510 1.00 88.62 135 THR A O 1
ATOM 1103 N N . GLU A 1 136 ? 31.224 36.775 -25.754 1.00 86.75 136 GLU A N 1
ATOM 1104 C CA . GLU A 1 136 ? 30.701 36.295 -27.039 1.00 86.75 136 GLU A CA 1
ATOM 1105 C C . GLU A 1 136 ? 29.280 35.725 -26.899 1.00 86.75 136 GLU A C 1
ATOM 1107 O O . GLU A 1 136 ? 28.423 35.994 -27.743 1.00 86.75 136 GLU A O 1
ATOM 1112 N N . LEU A 1 137 ? 28.989 35.016 -25.803 1.00 85.81 137 LEU A N 1
ATOM 1113 C CA . LEU A 1 137 ? 27.633 34.552 -25.495 1.00 85.81 137 LEU A CA 1
ATOM 1114 C C . LEU A 1 137 ? 26.660 35.695 -25.228 1.00 85.81 137 LEU A C 1
ATOM 1116 O O . LEU A 1 137 ? 25.548 35.684 -25.748 1.00 85.81 137 LEU A O 1
ATOM 1120 N N . LEU A 1 138 ? 27.062 36.696 -24.444 1.00 88.00 138 LEU A N 1
ATOM 1121 C CA . LEU A 1 138 ? 26.223 37.865 -24.177 1.00 88.00 138 LEU A CA 1
ATOM 1122 C C . LEU A 1 138 ? 25.875 38.622 -25.467 1.00 88.00 138 LEU A C 1
ATOM 1124 O O . LEU A 1 138 ? 24.758 39.127 -25.590 1.00 88.00 138 LEU A O 1
ATOM 1128 N N . GLN A 1 139 ? 26.788 38.651 -26.443 1.00 88.69 139 GLN A N 1
ATOM 1129 C CA . GLN A 1 139 ? 26.534 39.222 -27.766 1.00 88.69 139 GLN A CA 1
ATOM 1130 C C . GLN A 1 139 ? 25.514 38.391 -28.566 1.00 88.69 139 GLN A C 1
ATOM 1132 O O . GLN A 1 139 ? 24.555 38.952 -29.091 1.00 88.69 139 GLN A O 1
ATOM 1137 N N . GLN A 1 140 ? 25.667 37.062 -28.609 1.00 87.19 140 GLN A N 1
ATOM 1138 C CA . GLN A 1 140 ? 24.708 36.165 -29.277 1.00 87.19 140 GLN A CA 1
ATOM 1139 C C . GLN A 1 140 ? 23.315 36.216 -28.630 1.00 87.19 140 GLN A C 1
ATOM 1141 O O . GLN A 1 140 ? 22.294 36.203 -29.316 1.00 87.19 140 GLN A O 1
ATOM 1146 N N . LEU A 1 141 ? 23.261 36.315 -27.301 1.00 88.19 141 LEU A N 1
ATOM 1147 C CA . LEU A 1 141 ? 22.015 36.447 -26.556 1.00 88.19 141 LEU A CA 1
ATOM 1148 C C . LEU A 1 141 ? 21.308 37.772 -26.853 1.00 88.19 141 LEU A C 1
ATOM 1150 O O . LEU A 1 141 ? 20.085 37.795 -26.984 1.00 88.19 141 LEU A O 1
ATOM 1154 N N . ALA A 1 142 ? 22.057 38.869 -26.991 1.00 86.38 142 ALA A N 1
ATOM 1155 C CA . ALA A 1 142 ? 21.493 40.157 -27.383 1.00 86.38 142 ALA A CA 1
ATOM 1156 C C . ALA A 1 142 ? 20.837 40.082 -28.773 1.00 86.38 142 ALA A C 1
ATOM 1158 O O . ALA A 1 142 ? 19.714 40.554 -28.942 1.00 86.38 142 ALA A O 1
ATOM 1159 N N . GLU A 1 143 ? 21.480 39.406 -29.731 1.00 86.38 143 GLU A N 1
ATOM 1160 C CA . GLU A 1 143 ? 20.919 39.165 -31.068 1.00 86.38 143 GLU A CA 1
ATOM 1161 C C . GLU A 1 143 ? 19.631 38.322 -31.014 1.00 86.38 143 GLU A C 1
ATOM 1163 O O . GLU A 1 143 ? 18.662 38.619 -31.717 1.00 86.38 143 GLU A O 1
ATOM 1168 N N . LEU A 1 144 ? 19.570 37.312 -30.137 1.00 85.56 144 LEU A N 1
ATOM 1169 C CA . LEU A 1 144 ? 18.354 36.521 -29.919 1.00 85.56 144 LEU A CA 1
ATOM 1170 C C . LEU A 1 144 ? 17.219 37.357 -29.319 1.00 85.56 144 LEU A C 1
ATOM 1172 O O . LEU A 1 144 ? 16.089 37.267 -29.800 1.00 85.56 144 LEU A O 1
ATOM 1176 N N . ILE A 1 145 ? 17.511 38.197 -28.322 1.00 85.31 145 ILE A N 1
ATOM 1177 C CA . ILE A 1 145 ? 16.523 39.091 -27.698 1.00 85.31 145 ILE A CA 1
ATOM 1178 C C . ILE A 1 145 ? 15.955 40.079 -28.726 1.00 85.31 145 ILE A C 1
ATOM 1180 O O . ILE A 1 145 ? 14.739 40.283 -28.769 1.00 85.31 145 ILE A O 1
ATOM 1184 N N . GLU A 1 146 ? 16.805 40.658 -29.579 1.00 84.75 146 GLU A N 1
ATOM 1185 C CA . GLU A 1 146 ? 16.380 41.552 -30.666 1.00 84.75 146 GLU A CA 1
ATOM 1186 C C . GLU A 1 146 ? 15.534 40.826 -31.725 1.00 84.75 146 GLU A C 1
ATOM 1188 O O . GLU A 1 146 ? 14.679 41.433 -32.372 1.00 84.75 146 GLU A O 1
ATOM 1193 N N . SER A 1 147 ? 15.717 39.513 -31.876 1.00 85.00 147 SER A N 1
ATOM 1194 C CA . SER A 1 147 ? 14.989 38.714 -32.860 1.00 85.00 147 SER A CA 1
ATOM 1195 C C . SER A 1 147 ? 13.555 38.333 -32.463 1.00 85.00 147 SER A C 1
ATOM 1197 O O . SER A 1 147 ? 12.772 37.960 -33.342 1.00 85.00 147 SER A O 1
ATOM 1199 N N . ILE A 1 148 ? 13.181 38.480 -31.183 1.00 84.31 148 ILE A N 1
ATOM 1200 C CA . ILE A 1 148 ? 11.851 38.113 -30.652 1.00 84.31 148 ILE A CA 1
ATOM 1201 C C . ILE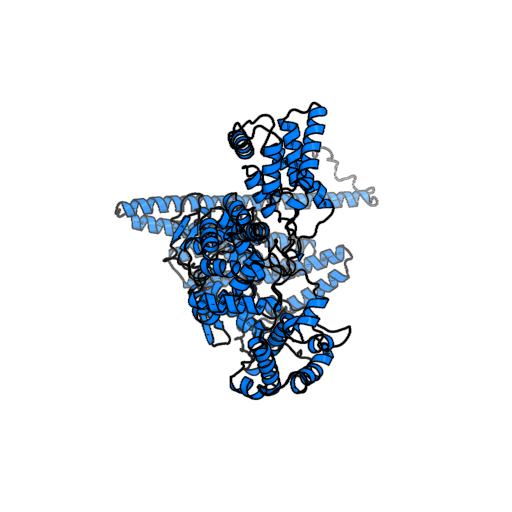 A 1 148 ? 10.723 38.848 -31.387 1.00 84.31 148 ILE A C 1
ATOM 1203 O O . ILE A 1 148 ? 9.712 38.244 -31.733 1.00 84.31 148 ILE A O 1
ATOM 1207 N N . ASP A 1 149 ? 10.896 40.136 -31.698 1.00 81.62 149 ASP A N 1
ATOM 1208 C CA . ASP A 1 149 ? 9.865 40.895 -32.425 1.00 81.62 149 ASP A CA 1
ATOM 1209 C C . ASP A 1 149 ? 9.666 40.342 -33.856 1.00 81.62 149 ASP A C 1
ATOM 1211 O O . ASP A 1 149 ? 8.562 40.354 -34.404 1.00 81.62 149 ASP A O 1
ATOM 1215 N N . GLY A 1 150 ? 10.728 39.791 -34.457 1.00 81.06 150 GLY A N 1
ATOM 1216 C CA . GLY A 1 150 ? 10.666 39.082 -35.735 1.00 81.06 150 GLY A CA 1
ATOM 1217 C C . GLY A 1 150 ? 10.037 37.688 -35.636 1.00 81.06 150 GLY A C 1
ATOM 1218 O O . GLY A 1 150 ? 9.435 37.233 -36.609 1.00 81.06 150 GLY A O 1
ATOM 1219 N N . GLN A 1 151 ? 10.144 37.023 -34.481 1.00 80.19 151 GLN A N 1
ATOM 1220 C CA . GLN A 1 151 ? 9.455 35.760 -34.187 1.00 80.19 151 GLN A CA 1
ATOM 1221 C C . GLN A 1 151 ? 7.955 35.972 -34.010 1.00 80.19 151 GLN A C 1
ATOM 1223 O O . GLN A 1 151 ? 7.172 35.214 -34.576 1.00 80.19 151 GLN A O 1
ATOM 1228 N N . GLN A 1 152 ? 7.556 37.031 -33.301 1.00 83.06 152 GLN A N 1
ATOM 1229 C CA . GLN A 1 152 ? 6.151 37.403 -33.142 1.00 83.06 152 GLN A CA 1
ATOM 1230 C C . GLN A 1 152 ? 5.479 37.582 -34.510 1.00 83.06 152 GLN A C 1
ATOM 1232 O O . GLN A 1 152 ? 4.455 36.962 -34.788 1.00 83.06 152 GLN A O 1
ATOM 1237 N N . GLN A 1 153 ? 6.118 38.329 -35.416 1.00 82.44 153 GLN A N 1
ATOM 1238 C CA . GLN A 1 153 ? 5.632 38.488 -36.790 1.00 82.44 153 GLN A CA 1
ATOM 1239 C C . GLN A 1 153 ? 5.609 37.169 -37.577 1.00 82.44 153 GLN A C 1
ATOM 1241 O O . GLN A 1 153 ? 4.734 36.981 -38.417 1.00 82.44 153 GLN A O 1
ATOM 1246 N N . ALA A 1 154 ? 6.554 36.255 -37.348 1.00 82.06 154 ALA A N 1
ATOM 1247 C CA . ALA A 1 154 ? 6.559 34.949 -38.009 1.00 82.06 154 ALA A CA 1
ATOM 1248 C C . ALA A 1 154 ? 5.414 34.046 -37.514 1.00 82.06 154 ALA A C 1
ATOM 1250 O O . ALA A 1 154 ? 4.777 33.389 -38.334 1.00 82.06 154 ALA A O 1
ATOM 1251 N N . ARG A 1 155 ? 5.100 34.067 -36.208 1.00 79.62 155 ARG A N 1
ATOM 1252 C CA . ARG A 1 155 ? 3.955 33.344 -35.617 1.00 79.62 155 ARG A CA 1
ATOM 1253 C C . ARG A 1 155 ? 2.621 33.895 -36.110 1.00 79.62 155 ARG A C 1
ATOM 1255 O O . ARG A 1 155 ? 1.738 33.123 -36.460 1.00 79.62 155 ARG A O 1
ATOM 1262 N N . GLU A 1 156 ? 2.497 35.218 -36.205 1.00 79.56 156 GLU A N 1
ATOM 1263 C CA . GLU A 1 156 ? 1.295 35.875 -36.737 1.00 79.56 156 GLU A CA 1
ATOM 1264 C C . GLU A 1 156 ? 1.046 35.571 -38.226 1.00 79.56 156 GLU A C 1
ATOM 1266 O O . GLU A 1 156 ? -0.099 35.617 -38.668 1.00 79.56 156 GLU A O 1
ATOM 1271 N N . ASN A 1 157 ? 2.098 35.252 -38.992 1.00 82.62 157 ASN A N 1
ATOM 1272 C CA . ASN A 1 157 ? 2.022 34.936 -40.424 1.00 82.62 157 ASN A CA 1
ATOM 1273 C C . ASN A 1 157 ? 2.141 33.430 -40.741 1.00 82.62 157 ASN A C 1
ATOM 1275 O O . ASN A 1 157 ? 2.210 33.082 -41.918 1.00 82.62 157 ASN A O 1
ATOM 1279 N N . GLU A 1 158 ? 2.199 32.558 -39.724 1.00 76.25 158 GLU A N 1
ATOM 1280 C CA . GLU A 1 158 ? 2.393 31.100 -39.863 1.00 76.25 158 GLU A CA 1
ATOM 1281 C C . GLU A 1 158 ? 3.631 30.713 -40.720 1.00 76.25 158 GLU A C 1
ATOM 1283 O O . GLU A 1 158 ? 3.625 29.741 -41.474 1.00 76.25 158 GLU A O 1
ATOM 1288 N N . ASP A 1 159 ? 4.726 31.477 -40.609 1.00 79.25 159 ASP A N 1
ATOM 1289 C CA . ASP A 1 159 ? 5.983 31.265 -41.352 1.00 79.25 159 ASP A CA 1
ATOM 1290 C C . ASP A 1 159 ? 6.869 30.203 -40.665 1.00 79.25 159 ASP A C 1
ATOM 1292 O O . ASP A 1 159 ? 7.809 30.515 -39.923 1.00 79.25 159 ASP A O 1
ATOM 1296 N N . GLU A 1 160 ? 6.541 28.927 -40.895 1.00 65.12 160 GLU A N 1
ATOM 1297 C CA . GLU A 1 160 ? 7.195 27.764 -40.270 1.00 65.12 160 GLU A CA 1
ATOM 1298 C C . GLU A 1 160 ? 8.715 27.709 -40.512 1.00 65.12 160 GLU A C 1
ATOM 1300 O O . GLU A 1 160 ? 9.477 27.400 -39.595 1.00 65.12 160 GLU A O 1
ATOM 1305 N N . GLU A 1 161 ? 9.194 28.055 -41.713 1.00 66.50 161 GLU A N 1
ATOM 1306 C CA . GLU A 1 161 ? 10.629 27.991 -42.042 1.00 66.50 161 GLU A CA 1
ATOM 1307 C C . GLU A 1 161 ? 11.439 28.993 -41.207 1.00 66.50 161 GLU A C 1
ATOM 1309 O O . GLU A 1 161 ? 12.569 28.727 -40.770 1.00 66.50 161 GLU A O 1
ATOM 1314 N N . ARG A 1 162 ? 10.856 30.170 -40.972 1.00 71.19 162 ARG A N 1
ATOM 1315 C CA . ARG A 1 162 ? 11.475 31.215 -40.166 1.00 71.19 162 ARG A CA 1
ATOM 1316 C C . ARG A 1 162 ? 11.461 30.860 -38.681 1.00 71.19 162 ARG A C 1
ATOM 1318 O O . ARG A 1 162 ? 12.467 31.106 -38.014 1.00 71.19 162 ARG A O 1
ATOM 1325 N N . LEU A 1 163 ? 10.392 30.233 -38.186 1.00 68.56 163 LEU A N 1
ATOM 1326 C CA . LEU A 1 163 ? 10.307 29.726 -36.811 1.00 68.56 163 LEU A CA 1
ATOM 1327 C C . LEU A 1 163 ? 11.327 28.609 -36.548 1.00 68.56 163 LEU A C 1
ATOM 1329 O O . LEU A 1 163 ? 12.084 28.700 -35.583 1.00 68.56 163 LEU A O 1
ATOM 1333 N N . GLU A 1 164 ? 11.463 27.636 -37.455 1.00 65.94 164 GLU A N 1
ATOM 1334 C CA . GLU A 1 164 ? 12.481 26.579 -37.333 1.00 65.94 164 GLU A CA 1
ATOM 1335 C C . GLU A 1 164 ? 13.910 27.142 -37.292 1.00 65.94 164 GLU A C 1
ATOM 1337 O O . GLU A 1 164 ? 14.786 26.627 -36.591 1.00 65.94 164 GLU A O 1
ATOM 1342 N N . ARG A 1 165 ? 14.184 28.199 -38.064 1.00 70.44 165 ARG A N 1
ATOM 1343 C CA . ARG A 1 165 ? 15.500 28.850 -38.075 1.00 70.44 165 ARG A CA 1
ATOM 1344 C C . ARG A 1 165 ? 15.816 29.491 -36.728 1.00 70.44 165 ARG A C 1
ATOM 1346 O O . ARG A 1 165 ? 16.946 29.370 -36.256 1.00 70.44 165 ARG A O 1
ATOM 1353 N N . PHE A 1 166 ? 14.826 30.136 -36.121 1.00 68.94 166 PHE A N 1
ATOM 1354 C CA . PHE A 1 166 ? 14.955 30.744 -34.804 1.00 68.94 166 PHE A CA 1
ATOM 1355 C C . PHE A 1 166 ? 15.148 29.710 -33.698 1.00 68.94 166 PHE A C 1
ATOM 1357 O O . PHE A 1 166 ? 16.039 29.874 -32.866 1.00 68.94 166 PHE A O 1
ATOM 1364 N N . GLU A 1 167 ? 14.388 28.617 -33.723 1.00 68.75 167 GLU A N 1
ATOM 1365 C CA . GLU A 1 167 ? 14.560 27.516 -32.770 1.00 68.75 167 GLU A CA 1
ATOM 1366 C C . GLU A 1 167 ? 15.963 26.908 -32.860 1.00 68.75 167 GLU A C 1
ATOM 1368 O O . GLU A 1 167 ? 16.611 26.700 -31.837 1.00 68.75 167 GLU A O 1
ATOM 1373 N N . ARG A 1 168 ? 16.491 26.708 -34.077 1.00 69.50 168 ARG A N 1
ATOM 1374 C CA . ARG A 1 168 ? 17.872 26.228 -34.273 1.00 69.50 168 ARG A CA 1
ATOM 1375 C C . ARG A 1 168 ? 18.913 27.203 -33.728 1.00 69.50 168 ARG A C 1
ATOM 1377 O O . ARG A 1 168 ? 19.908 26.765 -33.153 1.00 69.50 168 ARG A O 1
ATOM 1384 N N . GLN A 1 169 ? 18.716 28.508 -33.919 1.00 72.88 169 GLN A N 1
ATOM 1385 C CA . GLN A 1 169 ? 19.618 29.530 -33.379 1.00 72.88 169 GLN A CA 1
ATOM 1386 C C . GLN A 1 169 ? 19.592 29.540 -31.849 1.00 72.88 169 GLN A C 1
ATOM 1388 O O . GLN A 1 169 ? 20.656 29.530 -31.230 1.00 72.88 169 GLN A O 1
ATOM 1393 N N . ARG A 1 170 ? 18.399 29.476 -31.246 1.00 73.88 170 ARG A N 1
ATOM 1394 C CA . ARG A 1 170 ? 18.232 29.413 -29.790 1.00 73.88 170 ARG A CA 1
ATOM 1395 C C . ARG A 1 170 ? 18.859 28.153 -29.203 1.00 73.88 170 ARG A C 1
ATOM 1397 O O . ARG A 1 170 ? 19.626 28.245 -28.256 1.00 73.88 170 ARG A O 1
ATOM 1404 N N . GLU A 1 171 ? 18.621 26.998 -29.818 1.00 66.94 171 GLU A N 1
ATOM 1405 C CA . GLU A 1 171 ? 19.201 25.722 -29.388 1.00 66.94 171 GLU A CA 1
ATOM 1406 C C . GLU A 1 171 ? 20.735 25.725 -29.500 1.00 66.94 171 GLU A C 1
ATOM 1408 O O . GLU A 1 171 ? 21.436 25.176 -28.652 1.00 66.94 171 GLU A O 1
ATOM 1413 N N . THR A 1 172 ? 21.278 26.364 -30.540 1.00 72.06 172 THR A N 1
A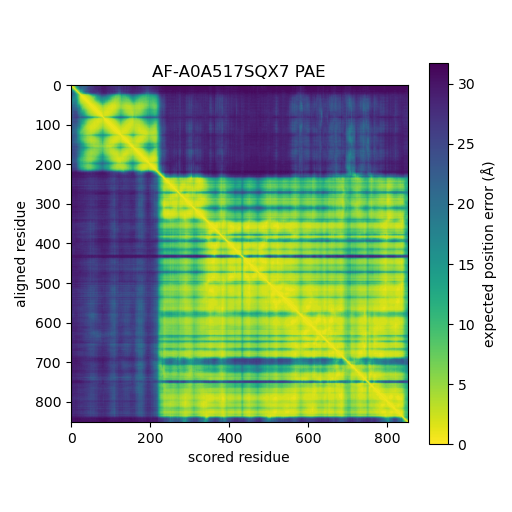TOM 1414 C CA . THR A 1 172 ? 22.732 26.514 -30.700 1.00 72.06 172 THR A CA 1
ATOM 1415 C C . THR A 1 172 ? 23.320 27.393 -29.598 1.00 72.06 172 THR A C 1
ATOM 1417 O O . THR A 1 172 ? 24.356 27.043 -29.033 1.00 72.06 172 THR A O 1
ATOM 1420 N N . PHE A 1 173 ? 22.646 28.495 -29.267 1.00 80.12 173 PHE A N 1
ATOM 1421 C CA . PHE A 1 173 ? 23.040 29.381 -28.177 1.00 80.12 173 PHE A CA 1
ATOM 1422 C C . PHE A 1 173 ? 22.956 28.693 -26.809 1.00 80.12 173 PHE A C 1
ATOM 1424 O O . PHE A 1 173 ? 23.929 28.738 -26.066 1.00 80.12 173 PHE A O 1
ATOM 1431 N N . GLU A 1 174 ? 21.843 28.027 -26.487 1.00 70.44 174 GLU A N 1
ATOM 1432 C CA . GLU A 1 174 ? 21.648 27.335 -25.202 1.00 70.44 174 GLU A CA 1
ATOM 1433 C C . GLU A 1 174 ? 22.759 26.298 -24.969 1.00 70.44 174 GLU A C 1
ATOM 1435 O O . GLU A 1 174 ? 23.418 26.317 -23.932 1.00 70.44 174 GLU A O 1
ATOM 1440 N N . ARG A 1 175 ? 23.082 25.489 -25.989 1.00 67.50 175 ARG A N 1
ATOM 1441 C CA . ARG A 1 175 ? 24.201 24.531 -25.924 1.00 67.50 175 ARG A CA 1
ATOM 1442 C C . ARG A 1 175 ? 25.549 25.204 -25.665 1.00 67.50 175 ARG A C 1
ATOM 1444 O O . ARG A 1 175 ? 26.368 24.667 -24.923 1.00 67.50 175 ARG A O 1
ATOM 1451 N N . ALA A 1 176 ? 25.808 26.342 -26.309 1.00 73.81 176 ALA A N 1
ATOM 1452 C CA . ALA A 1 176 ? 27.050 27.084 -26.115 1.00 73.81 176 ALA A CA 1
ATOM 1453 C C . ALA A 1 176 ? 27.114 27.714 -24.713 1.00 73.81 176 ALA A C 1
ATOM 1455 O O . ALA A 1 176 ? 28.164 27.661 -24.073 1.00 73.81 176 ALA A O 1
ATOM 1456 N N . ALA A 1 177 ? 25.994 28.256 -24.227 1.00 70.94 177 ALA A N 1
ATOM 1457 C CA . ALA A 1 177 ? 25.866 28.864 -22.909 1.00 70.94 177 ALA A CA 1
ATOM 1458 C C . ALA A 1 177 ? 26.092 27.855 -21.781 1.00 70.94 177 ALA A C 1
ATOM 1460 O O . ALA A 1 177 ? 26.830 28.152 -20.846 1.00 70.94 177 ALA A O 1
ATOM 1461 N N . ASP A 1 178 ? 25.529 26.654 -21.896 1.00 71.75 178 ASP A N 1
ATOM 1462 C CA . ASP A 1 178 ? 25.686 25.607 -20.882 1.00 71.75 178 ASP A CA 1
ATOM 1463 C C . ASP A 1 178 ? 27.124 25.076 -20.843 1.00 71.75 178 ASP A C 1
ATOM 1465 O O . ASP A 1 178 ? 27.719 24.936 -19.775 1.00 71.75 178 ASP A O 1
ATOM 1469 N N . HIS A 1 179 ? 27.731 24.859 -22.014 1.00 74.00 179 HIS A N 1
ATOM 1470 C CA . HIS A 1 179 ? 29.102 24.362 -22.102 1.00 74.00 179 HIS A CA 1
ATOM 1471 C C . HIS A 1 179 ? 30.136 25.379 -21.593 1.00 74.00 179 HIS A C 1
ATOM 1473 O O . HIS A 1 179 ? 31.083 25.014 -20.896 1.00 74.00 179 HIS A O 1
ATOM 1479 N N . ILE A 1 180 ? 30.004 26.654 -21.969 1.00 78.75 180 ILE A N 1
ATOM 1480 C CA . ILE A 1 180 ? 30.904 27.716 -21.494 1.00 78.75 180 ILE A CA 1
ATOM 1481 C C . ILE A 1 180 ? 30.637 28.011 -20.013 1.00 78.75 180 ILE A C 1
ATOM 1483 O O . ILE A 1 180 ? 31.593 28.230 -19.275 1.00 78.75 180 ILE A O 1
ATOM 1487 N N . GLY A 1 181 ? 29.377 27.953 -19.568 1.00 72.62 181 GLY A N 1
ATOM 1488 C CA . GLY A 1 181 ? 28.995 28.102 -18.163 1.00 72.62 181 GLY A CA 1
ATOM 1489 C C . GLY A 1 181 ? 29.682 27.078 -17.262 1.00 72.62 181 GLY A C 1
ATOM 1490 O O . GLY A 1 181 ? 30.362 27.464 -16.320 1.00 72.62 181 GLY A O 1
ATOM 1491 N N . ALA A 1 182 ? 29.623 25.792 -17.617 1.00 72.62 182 ALA A N 1
ATOM 1492 C CA . ALA A 1 182 ? 30.286 24.734 -16.852 1.00 72.62 182 ALA A CA 1
ATOM 1493 C C . ALA A 1 182 ? 31.818 24.908 -16.791 1.00 72.62 182 ALA A C 1
ATOM 1495 O O . ALA A 1 182 ? 32.436 24.715 -15.748 1.00 72.62 182 ALA A O 1
ATOM 1496 N N . ILE A 1 183 ? 32.450 25.318 -17.898 1.00 80.69 183 ILE A N 1
ATOM 1497 C CA . ILE A 1 183 ? 33.894 25.613 -17.920 1.00 80.69 183 ILE A CA 1
ATOM 1498 C C . ILE A 1 183 ? 34.230 26.816 -17.032 1.00 80.69 183 ILE A C 1
ATOM 1500 O O . ILE A 1 183 ? 35.249 26.804 -16.342 1.00 80.69 183 ILE A O 1
ATOM 1504 N N . ALA A 1 184 ? 33.399 27.855 -17.059 1.00 77.75 184 ALA A N 1
ATOM 1505 C CA . ALA A 1 184 ? 33.572 29.044 -16.238 1.00 77.75 184 ALA A CA 1
ATOM 1506 C C . ALA A 1 184 ? 33.424 28.736 -14.742 1.00 77.75 184 ALA A C 1
ATOM 1508 O O . ALA A 1 184 ? 34.249 29.190 -13.954 1.00 77.75 184 ALA A O 1
ATOM 1509 N N . GLU A 1 185 ? 32.436 27.927 -14.362 1.00 78.94 185 GLU A N 1
ATOM 1510 C CA . GLU A 1 185 ? 32.238 27.476 -12.980 1.00 78.94 185 GLU A CA 1
ATOM 1511 C C . GLU A 1 185 ? 33.424 26.647 -12.479 1.00 78.94 185 GLU A C 1
ATOM 1513 O O . GLU A 1 185 ? 33.909 26.896 -11.379 1.00 78.94 185 GLU A O 1
ATOM 1518 N N . LEU A 1 186 ? 33.963 25.737 -13.300 1.00 79.81 186 LEU A N 1
ATOM 1519 C CA . LEU A 1 186 ? 35.169 24.978 -12.948 1.00 79.81 186 LEU A CA 1
ATOM 1520 C C . LEU A 1 186 ? 36.384 25.892 -12.750 1.00 79.81 186 LEU A C 1
ATOM 1522 O O . LEU A 1 186 ? 37.135 25.715 -11.796 1.00 79.81 186 LEU A O 1
ATOM 1526 N N . ARG A 1 187 ? 36.567 26.902 -13.612 1.00 84.00 187 ARG A N 1
ATOM 1527 C CA . ARG A 1 187 ? 37.648 27.894 -13.458 1.00 84.00 187 ARG A CA 1
ATOM 1528 C C . ARG A 1 187 ? 37.512 28.703 -12.170 1.00 84.00 187 ARG A C 1
ATOM 1530 O O . ARG A 1 187 ? 38.513 28.947 -11.504 1.00 84.00 187 ARG A O 1
ATOM 1537 N N . LEU A 1 188 ? 36.292 29.103 -11.817 1.00 76.81 188 LEU A N 1
ATOM 1538 C CA . LEU A 1 188 ? 36.020 29.799 -10.559 1.00 76.81 188 LEU A CA 1
ATOM 1539 C C . LEU A 1 188 ? 36.244 28.882 -9.355 1.00 76.81 188 LEU A C 1
ATOM 1541 O O . LEU A 1 188 ? 36.864 29.306 -8.389 1.00 76.81 188 LEU A O 1
ATOM 1545 N N . GLY A 1 189 ? 35.795 27.628 -9.426 1.00 79.06 189 GLY A N 1
ATOM 1546 C CA . GLY A 1 189 ? 36.018 26.630 -8.380 1.00 79.06 189 GLY A CA 1
ATOM 1547 C C . GLY A 1 189 ? 37.503 26.404 -8.098 1.00 79.06 189 GLY A C 1
ATOM 1548 O O . GLY A 1 189 ? 37.899 26.410 -6.939 1.00 79.06 189 GLY A O 1
ATOM 1549 N N . ILE A 1 190 ? 38.329 26.296 -9.146 1.00 82.69 190 ILE A N 1
ATOM 1550 C CA . ILE A 1 190 ? 39.792 26.194 -9.009 1.00 82.69 190 ILE A CA 1
ATOM 1551 C C . ILE A 1 190 ? 40.352 27.437 -8.310 1.00 82.69 190 ILE A C 1
ATOM 1553 O O . ILE A 1 190 ? 41.067 27.301 -7.326 1.00 82.69 190 ILE A O 1
ATOM 1557 N N . PHE A 1 191 ? 39.978 28.638 -8.765 1.00 84.94 191 PHE A N 1
ATOM 1558 C CA . PHE A 1 191 ? 40.440 29.895 -8.166 1.00 84.94 191 PHE A CA 1
ATOM 1559 C C . PHE A 1 191 ? 40.111 29.989 -6.666 1.00 84.94 191 PHE A C 1
ATOM 1561 O O . PHE A 1 191 ? 40.976 30.330 -5.862 1.00 84.94 191 PHE A O 1
ATOM 1568 N N . TRP A 1 192 ? 38.878 29.655 -6.269 1.00 78.56 192 TRP A N 1
ATOM 1569 C CA . TRP A 1 192 ? 38.479 29.687 -4.858 1.00 78.56 192 TRP A CA 1
ATOM 1570 C C . TRP A 1 192 ? 39.159 28.592 -4.030 1.00 78.56 192 TRP A C 1
ATOM 1572 O O . TRP A 1 192 ? 39.568 28.859 -2.904 1.00 78.56 192 TRP A O 1
ATOM 1582 N N . ALA A 1 193 ? 39.331 27.389 -4.584 1.00 77.25 193 ALA A N 1
ATOM 1583 C CA . ALA A 1 193 ? 40.061 26.314 -3.915 1.00 77.25 193 ALA A CA 1
ATOM 1584 C C . ALA A 1 193 ? 41.542 26.677 -3.693 1.00 77.25 193 ALA A C 1
ATOM 1586 O O . ALA A 1 193 ? 42.113 26.324 -2.663 1.00 77.25 193 ALA A O 1
ATOM 1587 N N . GLU A 1 194 ? 42.161 27.415 -4.618 1.00 82.38 194 GLU A N 1
ATOM 1588 C CA . GLU A 1 194 ? 43.524 27.935 -4.464 1.00 82.38 194 GLU A CA 1
ATOM 1589 C C . GLU A 1 194 ? 43.615 29.044 -3.402 1.00 82.38 194 GLU A C 1
ATOM 1591 O O . GLU A 1 194 ? 44.528 29.013 -2.578 1.00 82.38 194 GLU A O 1
ATOM 1596 N N . GLU A 1 195 ? 42.657 29.977 -3.362 1.00 82.88 195 GLU A N 1
ATOM 1597 C CA . GLU A 1 195 ? 42.559 31.012 -2.314 1.00 82.88 195 GLU A CA 1
ATOM 1598 C C . GLU A 1 195 ? 42.339 30.419 -0.908 1.00 82.88 195 GLU A C 1
ATOM 1600 O O . GLU A 1 195 ? 42.822 30.963 0.087 1.00 82.88 195 GLU A O 1
ATOM 1605 N N . GLU A 1 196 ? 41.637 29.286 -0.808 1.00 83.25 196 GLU A N 1
ATOM 1606 C CA . GLU A 1 196 ? 41.362 28.589 0.457 1.00 83.25 196 GLU A CA 1
ATOM 1607 C C . GLU A 1 196 ? 42.441 27.555 0.856 1.00 83.25 196 GLU A C 1
ATOM 1609 O O . GLU A 1 196 ? 42.259 26.829 1.838 1.00 83.25 196 GLU A O 1
ATOM 1614 N N . ASP A 1 197 ? 43.574 27.484 0.139 1.00 83.00 197 ASP A N 1
ATOM 1615 C CA . ASP A 1 197 ? 44.645 26.486 0.335 1.00 83.00 197 ASP A CA 1
ATOM 1616 C C . ASP A 1 197 ? 44.155 25.012 0.225 1.00 83.00 197 ASP A C 1
ATOM 1618 O O . ASP A 1 197 ? 44.747 24.082 0.793 1.00 83.00 197 ASP A O 1
ATOM 1622 N N . ALA A 1 198 ? 43.078 24.763 -0.529 1.00 79.88 198 ALA A N 1
ATOM 1623 C CA . ALA A 1 198 ? 42.447 23.456 -0.742 1.00 79.88 198 ALA A CA 1
ATOM 1624 C C . ALA A 1 198 ? 43.028 22.716 -1.969 1.00 79.88 198 ALA A C 1
ATOM 1626 O O . ALA A 1 198 ? 42.332 22.370 -2.923 1.00 79.88 198 ALA A O 1
ATOM 1627 N N . TYR A 1 199 ? 44.334 22.435 -1.940 1.00 78.81 199 TYR A N 1
ATOM 1628 C CA . TYR A 1 199 ? 45.087 21.922 -3.098 1.00 78.81 199 TYR A CA 1
ATOM 1629 C C . TYR A 1 199 ? 44.586 20.584 -3.683 1.00 78.81 199 TYR A C 1
ATOM 1631 O O . TYR A 1 199 ? 44.690 20.376 -4.889 1.00 78.81 199 TYR A O 1
ATOM 1639 N N . GLU A 1 200 ? 44.046 19.673 -2.862 1.00 72.06 200 GLU A N 1
ATOM 1640 C CA . GLU A 1 200 ? 43.493 18.395 -3.354 1.00 72.06 200 GLU A CA 1
ATOM 1641 C C . GLU A 1 200 ? 42.206 18.600 -4.173 1.00 72.06 200 GLU A C 1
ATOM 1643 O O . GLU A 1 200 ? 41.991 17.912 -5.170 1.00 72.06 200 GLU A O 1
ATOM 1648 N N . GLU A 1 201 ? 41.379 19.573 -3.782 1.00 71.25 201 GLU A N 1
ATOM 1649 C CA . GLU A 1 201 ? 40.143 19.942 -4.479 1.00 71.25 201 GLU A CA 1
ATOM 1650 C C . GLU A 1 201 ? 40.455 20.693 -5.780 1.00 71.25 201 GLU A C 1
ATOM 1652 O O . GLU A 1 201 ? 39.897 20.371 -6.830 1.00 71.25 201 GLU A O 1
ATOM 1657 N N . ALA A 1 202 ? 41.432 21.607 -5.751 1.00 73.75 202 ALA A N 1
ATOM 1658 C CA . ALA A 1 202 ? 41.921 22.286 -6.950 1.00 73.75 202 ALA A CA 1
ATOM 1659 C C . ALA A 1 202 ? 42.452 21.291 -8.006 1.00 73.75 202 ALA A C 1
ATOM 1661 O O . ALA A 1 202 ? 42.095 21.393 -9.178 1.00 73.75 202 ALA A O 1
ATOM 1662 N N . GLU A 1 203 ? 43.233 20.275 -7.608 1.00 77.19 203 GLU A N 1
ATOM 1663 C CA . GLU A 1 203 ? 43.775 19.259 -8.531 1.00 77.19 203 GLU A CA 1
ATOM 1664 C C . GLU A 1 203 ? 42.676 18.363 -9.148 1.00 77.19 203 GLU A C 1
ATOM 1666 O O . GLU A 1 203 ? 42.785 17.899 -10.292 1.00 77.19 203 GLU A O 1
ATOM 1671 N N . GLU A 1 204 ? 41.595 18.101 -8.411 1.00 72.56 204 GLU A N 1
ATOM 1672 C CA . GLU A 1 204 ? 40.421 17.396 -8.933 1.00 72.56 204 GLU A CA 1
ATOM 1673 C C . GLU A 1 204 ? 39.670 18.238 -9.970 1.00 72.56 204 GLU A C 1
ATOM 1675 O O . GLU A 1 204 ? 39.428 17.760 -11.085 1.00 72.56 204 GLU A O 1
ATOM 1680 N N . LEU A 1 205 ? 39.413 19.508 -9.658 1.00 70.12 205 LEU A N 1
ATOM 1681 C CA . LEU A 1 205 ? 38.738 20.443 -10.558 1.00 70.12 205 LEU A CA 1
ATOM 1682 C C . LEU A 1 205 ? 39.571 20.749 -11.816 1.00 70.12 205 LEU A C 1
ATOM 1684 O O . LEU A 1 205 ? 39.025 20.825 -12.919 1.00 70.12 205 LEU A O 1
ATOM 1688 N N . GLU A 1 206 ? 40.901 20.844 -11.707 1.00 80.19 206 GLU A N 1
ATOM 1689 C CA . GLU A 1 206 ? 41.801 20.994 -12.860 1.00 80.19 206 GLU A CA 1
ATOM 1690 C C . GLU A 1 206 ? 41.732 19.793 -13.813 1.00 80.19 206 GLU A C 1
ATOM 1692 O O . GLU A 1 206 ? 41.787 19.940 -15.045 1.00 80.19 206 GLU A O 1
ATOM 1697 N N . ARG A 1 207 ? 41.620 18.582 -13.259 1.00 75.81 207 ARG A N 1
ATOM 1698 C CA . ARG A 1 207 ? 41.496 17.350 -14.044 1.00 75.81 207 ARG A CA 1
ATOM 1699 C C . ARG A 1 207 ? 40.181 17.336 -14.815 1.00 75.81 207 ARG A C 1
ATOM 1701 O O . ARG A 1 207 ? 40.201 17.045 -16.014 1.00 75.81 207 ARG A O 1
ATOM 1708 N N . GLU A 1 208 ? 39.090 17.715 -14.159 1.00 70.88 208 GLU A N 1
ATOM 1709 C CA . GLU A 1 208 ? 37.767 17.839 -14.771 1.00 70.88 208 GLU A CA 1
ATOM 1710 C C . GLU A 1 208 ? 37.745 18.920 -15.868 1.00 70.88 208 GLU A C 1
ATOM 1712 O O . GLU A 1 208 ? 37.333 18.658 -17.004 1.00 70.88 208 GLU A O 1
ATOM 1717 N N . LEU A 1 209 ? 38.306 20.105 -15.595 1.00 78.75 209 LEU A N 1
ATOM 1718 C CA . LEU A 1 209 ? 38.430 21.191 -16.572 1.00 78.75 209 LEU A CA 1
ATOM 1719 C C . LEU A 1 209 ? 39.207 20.745 -17.822 1.00 78.75 209 LEU A C 1
ATOM 1721 O O . LEU A 1 209 ? 38.817 21.036 -18.959 1.00 78.75 209 LEU A O 1
ATOM 1725 N N . LYS A 1 210 ? 40.301 19.998 -17.639 1.00 79.12 210 LYS A N 1
ATOM 1726 C CA . LYS A 1 210 ? 41.126 19.481 -18.740 1.00 79.12 210 LYS A CA 1
ATOM 1727 C C . LYS A 1 210 ? 40.393 18.454 -19.600 1.00 79.12 210 LYS A C 1
ATOM 1729 O O . LYS A 1 210 ? 40.674 18.361 -20.800 1.00 79.12 210 LYS A O 1
ATOM 1734 N N . GLU A 1 211 ? 39.494 17.668 -19.022 1.00 71.19 211 GLU A N 1
ATOM 1735 C CA . GLU A 1 211 ? 38.651 16.736 -19.773 1.00 71.19 211 GLU A CA 1
ATOM 1736 C C . GLU A 1 211 ? 37.586 17.480 -20.578 1.00 71.19 211 GLU A C 1
ATOM 1738 O O . GLU A 1 211 ? 37.516 17.292 -21.797 1.00 71.19 211 GLU A O 1
ATOM 1743 N N . ARG A 1 212 ? 36.883 18.436 -19.963 1.00 71.62 212 ARG A N 1
ATOM 1744 C CA . ARG A 1 212 ? 35.885 19.283 -20.641 1.00 71.62 212 ARG A CA 1
ATOM 1745 C C . ARG A 1 212 ? 36.477 20.080 -21.809 1.0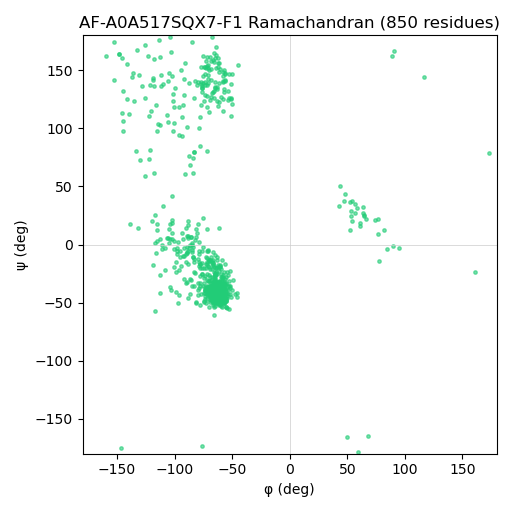0 71.62 212 ARG A C 1
ATOM 1747 O O . ARG A 1 212 ? 35.893 20.147 -22.893 1.00 71.62 212 ARG A O 1
ATOM 1754 N N . LEU A 1 213 ? 37.688 20.621 -21.654 1.00 74.06 213 LEU A N 1
ATOM 1755 C CA . LEU A 1 213 ? 38.390 21.322 -22.740 1.00 74.06 213 LEU A CA 1
ATOM 1756 C C . LEU A 1 213 ? 38.783 20.393 -23.904 1.00 74.06 213 LEU A C 1
ATOM 1758 O O . LEU A 1 213 ? 38.777 20.822 -25.061 1.00 74.06 213 LEU A O 1
ATOM 1762 N N . LYS A 1 214 ? 39.088 19.113 -23.638 1.00 70.06 214 LYS A N 1
ATOM 1763 C CA . LYS A 1 214 ? 39.351 18.124 -24.700 1.00 70.06 214 LYS A CA 1
ATOM 1764 C C . LYS A 1 214 ? 38.087 17.786 -25.484 1.00 70.06 214 LYS A C 1
ATOM 1766 O O . LYS A 1 214 ? 38.169 17.633 -26.703 1.00 70.06 214 LYS A O 1
ATOM 1771 N N . GLU A 1 215 ? 36.938 17.693 -24.827 1.00 59.47 215 GLU A N 1
ATOM 1772 C CA . GLU A 1 215 ? 35.663 17.385 -25.486 1.00 59.47 215 GLU A CA 1
ATOM 1773 C C . GLU A 1 215 ? 35.231 18.487 -26.458 1.00 59.47 215 GLU A C 1
ATOM 1775 O O . GLU A 1 215 ? 34.842 18.190 -27.590 1.00 59.47 215 GLU A O 1
ATOM 1780 N N . ARG A 1 216 ? 35.440 19.755 -26.085 1.00 62.53 216 ARG A N 1
ATOM 1781 C CA . ARG A 1 216 ? 35.208 20.921 -26.956 1.00 62.53 216 ARG A CA 1
ATOM 1782 C C . ARG A 1 216 ? 36.001 20.873 -28.264 1.00 62.53 216 ARG A C 1
ATOM 1784 O O . ARG A 1 216 ? 35.537 21.357 -29.293 1.00 62.53 216 ARG A O 1
ATOM 1791 N N . SER A 1 217 ? 37.204 20.298 -28.235 1.00 53.91 217 SER A N 1
ATOM 1792 C CA . SER A 1 217 ? 38.113 20.263 -29.388 1.00 53.91 217 SER A CA 1
ATOM 1793 C C . SER A 1 217 ? 37.765 19.202 -30.446 1.00 53.91 217 SER A C 1
ATOM 1795 O O . SER A 1 217 ? 38.395 19.183 -31.504 1.00 53.91 217 SER A O 1
ATOM 1797 N N . ASN A 1 218 ? 36.769 18.334 -30.202 1.00 44.75 218 ASN A N 1
ATOM 1798 C CA . ASN A 1 218 ? 36.413 17.234 -31.108 1.00 44.75 218 ASN A CA 1
ATOM 1799 C C . ASN A 1 218 ? 34.885 17.115 -31.361 1.00 44.75 218 ASN A C 1
ATOM 1801 O O . ASN A 1 218 ? 34.221 16.256 -30.777 1.00 44.75 218 ASN A O 1
ATOM 1805 N N . PRO A 1 219 ? 34.313 17.947 -32.256 1.00 41.53 219 PRO A N 1
ATOM 1806 C CA . PRO A 1 219 ? 32.864 18.048 -32.492 1.00 41.53 219 PRO A CA 1
ATOM 1807 C C . PRO A 1 219 ? 32.230 16.885 -33.292 1.00 41.53 219 PRO A C 1
ATOM 1809 O O . PRO A 1 219 ? 31.010 16.848 -33.468 1.00 41.53 219 PRO A O 1
ATOM 1812 N N . ASP A 1 220 ? 33.013 15.901 -33.750 1.00 39.25 220 ASP A N 1
ATOM 1813 C CA . ASP A 1 220 ? 32.562 14.815 -34.647 1.00 39.25 220 ASP A CA 1
ATOM 1814 C C . ASP A 1 220 ? 31.842 13.647 -33.927 1.00 39.25 220 ASP A C 1
ATOM 1816 O O . ASP A 1 220 ? 31.609 12.575 -34.478 1.00 39.25 220 ASP A O 1
ATOM 1820 N N . ARG A 1 221 ? 31.448 13.832 -32.658 1.00 44.44 221 ARG A N 1
ATOM 1821 C CA . ARG A 1 221 ? 30.593 12.890 -31.900 1.00 44.44 221 ARG A CA 1
ATOM 1822 C C . ARG A 1 221 ? 29.086 13.169 -32.044 1.00 44.44 221 ARG A C 1
ATOM 1824 O O . ARG A 1 221 ? 28.288 12.628 -31.278 1.00 44.44 221 ARG A O 1
ATOM 1831 N N . THR A 1 222 ? 28.691 13.996 -33.013 1.00 38.72 222 THR A N 1
ATOM 1832 C CA . THR A 1 222 ? 27.307 14.460 -33.229 1.00 38.72 222 THR A CA 1
ATOM 1833 C C . THR A 1 222 ? 26.424 13.522 -34.062 1.00 38.72 222 THR A C 1
ATOM 1835 O O . THR A 1 222 ? 25.229 13.788 -34.201 1.00 38.72 222 THR A O 1
ATOM 1838 N N . GLU A 1 223 ? 26.921 12.381 -34.546 1.00 38.38 223 GLU A N 1
ATOM 1839 C CA . GLU A 1 223 ? 26.036 11.353 -35.108 1.00 38.38 223 GLU A CA 1
ATOM 1840 C C . GLU A 1 223 ? 25.287 10.606 -33.995 1.00 38.38 223 GLU A C 1
ATOM 1842 O O . GLU A 1 223 ? 25.897 10.010 -33.103 1.00 38.38 223 GLU A O 1
ATOM 1847 N N . LYS A 1 224 ? 23.944 10.610 -34.063 1.00 37.69 224 LYS A N 1
ATOM 1848 C CA . LYS A 1 224 ? 23.074 9.758 -33.236 1.00 37.69 224 LYS A CA 1
ATOM 1849 C C . LYS A 1 224 ? 23.556 8.307 -33.349 1.00 37.69 224 LYS A C 1
ATOM 1851 O O . LYS A 1 224 ? 23.361 7.701 -34.405 1.00 37.69 224 LYS A O 1
ATOM 1856 N N . PRO A 1 225 ? 24.138 7.703 -32.297 1.00 41.75 225 PRO A N 1
ATOM 1857 C CA . PRO A 1 225 ? 24.500 6.303 -32.370 1.00 41.75 225 PRO A CA 1
ATOM 1858 C C . PRO A 1 225 ? 23.195 5.511 -32.359 1.00 41.75 225 PRO A C 1
ATOM 1860 O O . PRO A 1 225 ? 22.459 5.527 -31.372 1.00 41.75 225 PRO A O 1
ATOM 1863 N N . ALA A 1 226 ? 22.882 4.831 -33.460 1.00 41.44 226 ALA A N 1
ATOM 1864 C CA . ALA A 1 226 ? 21.812 3.847 -33.455 1.00 41.44 226 ALA A CA 1
ATOM 1865 C C . ALA A 1 226 ? 22.141 2.790 -32.390 1.00 41.44 226 ALA A C 1
ATOM 1867 O O . ALA A 1 226 ? 23.228 2.204 -32.408 1.00 41.44 226 ALA A O 1
ATOM 1868 N N . ALA A 1 227 ? 21.221 2.563 -31.452 1.00 46.91 227 ALA A N 1
ATOM 1869 C CA . ALA A 1 227 ? 21.374 1.516 -30.454 1.00 46.91 227 ALA A CA 1
ATOM 1870 C C . ALA A 1 227 ? 21.534 0.166 -31.166 1.00 46.91 227 ALA A C 1
ATOM 1872 O O . ALA A 1 227 ? 20.621 -0.305 -31.849 1.00 46.91 227 ALA A O 1
ATOM 1873 N N . LYS A 1 228 ? 22.704 -0.461 -31.027 1.00 50.50 228 LYS A N 1
ATOM 1874 C CA . LYS A 1 228 ? 22.874 -1.858 -31.418 1.00 50.50 228 LYS A CA 1
ATOM 1875 C C . LYS A 1 228 ? 22.270 -2.675 -30.290 1.00 50.50 228 LYS A C 1
ATOM 1877 O O . LYS A 1 228 ? 22.916 -2.853 -29.264 1.00 50.50 228 LYS A O 1
ATOM 1882 N N . ILE A 1 229 ? 21.035 -3.150 -30.475 1.00 52.28 229 ILE A N 1
ATOM 1883 C CA . ILE A 1 229 ? 20.474 -4.176 -29.589 1.00 52.28 229 ILE A CA 1
ATOM 1884 C C . ILE A 1 229 ? 21.533 -5.285 -29.508 1.00 52.28 229 ILE A C 1
ATOM 1886 O O . ILE A 1 229 ? 21.929 -5.786 -30.567 1.00 52.28 229 ILE A O 1
ATOM 1890 N N . PRO A 1 230 ? 22.046 -5.611 -28.309 1.00 51.59 230 PRO A N 1
ATOM 1891 C CA . PRO A 1 230 ? 23.047 -6.655 -28.164 1.00 51.59 230 PRO A CA 1
ATOM 1892 C C . PRO A 1 230 ? 22.559 -7.951 -28.830 1.00 51.59 230 PRO A C 1
ATOM 1894 O O . PRO A 1 230 ? 21.356 -8.219 -28.845 1.00 51.59 230 PRO A O 1
ATOM 1897 N N . ASP A 1 231 ? 23.484 -8.730 -29.396 1.00 54.38 231 ASP A N 1
ATOM 1898 C CA . ASP A 1 231 ? 23.215 -10.039 -30.010 1.00 54.38 231 ASP A CA 1
ATOM 1899 C C . ASP A 1 231 ? 22.296 -10.914 -29.122 1.00 54.38 231 ASP A C 1
ATOM 1901 O O . ASP A 1 231 ? 22.249 -10.763 -27.896 1.00 54.38 231 ASP A O 1
ATOM 1905 N N . ALA A 1 232 ? 21.560 -11.854 -29.721 1.00 54.50 232 ALA A N 1
ATOM 1906 C CA . ALA A 1 232 ? 20.622 -12.748 -29.038 1.00 54.50 232 ALA A CA 1
ATOM 1907 C C . ALA A 1 232 ? 21.249 -13.487 -27.833 1.00 54.50 232 ALA A C 1
ATOM 1909 O O . ALA A 1 232 ? 20.532 -13.862 -26.904 1.00 54.50 232 ALA A O 1
ATOM 1910 N N . SER A 1 233 ? 22.581 -13.623 -27.803 1.00 56.25 233 SER A N 1
ATOM 1911 C CA . SER A 1 233 ? 23.380 -14.140 -26.682 1.00 56.25 233 SER A CA 1
ATOM 1912 C C . SER A 1 233 ? 23.244 -13.361 -25.364 1.00 56.25 233 SER A C 1
ATOM 1914 O O . SER A 1 233 ? 23.659 -13.867 -24.323 1.00 56.25 233 SER A O 1
ATOM 1916 N N . PHE A 1 234 ? 22.668 -12.156 -25.379 1.00 63.62 234 PHE A N 1
ATOM 1917 C CA . PHE A 1 234 ? 22.500 -11.294 -24.201 1.00 63.62 234 PHE A CA 1
ATOM 1918 C C . PHE A 1 234 ? 21.044 -11.135 -23.751 1.00 63.62 234 PHE A C 1
ATOM 1920 O O . PHE A 1 234 ? 20.764 -10.460 -22.760 1.00 63.62 234 PHE A O 1
ATOM 1927 N N . GLN A 1 235 ? 20.099 -11.763 -24.456 1.00 68.69 235 GLN A N 1
ATOM 1928 C CA . GLN A 1 235 ? 18.715 -11.804 -24.000 1.00 68.69 235 GLN A CA 1
ATOM 1929 C C . GLN A 1 235 ? 18.579 -12.705 -22.761 1.00 68.69 235 GLN A C 1
ATOM 1931 O O . GLN A 1 235 ? 19.322 -13.691 -22.629 1.00 68.69 235 GLN A O 1
ATOM 1936 N N . PRO A 1 236 ? 17.610 -12.410 -21.869 1.00 74.50 236 PRO A N 1
ATOM 1937 C CA . PRO A 1 236 ? 17.262 -13.313 -20.783 1.00 74.50 236 PRO A CA 1
ATOM 1938 C C . PRO A 1 236 ? 17.013 -14.729 -21.304 1.00 74.50 236 PRO A C 1
ATOM 1940 O O . PRO A 1 236 ? 16.366 -14.922 -22.337 1.00 74.50 236 PRO A O 1
ATOM 1943 N N . VAL A 1 237 ? 17.518 -15.726 -20.580 1.00 82.19 237 VAL A N 1
ATOM 1944 C CA . VAL A 1 237 ? 17.361 -17.133 -20.950 1.00 82.19 237 VAL A CA 1
ATOM 1945 C C . VAL A 1 237 ? 15.877 -17.491 -20.969 1.00 82.19 237 VAL A C 1
ATOM 1947 O O . VAL A 1 237 ? 15.173 -17.352 -19.965 1.00 82.19 237 VAL A O 1
ATOM 1950 N N . LYS A 1 238 ? 15.407 -17.975 -22.120 1.00 81.88 238 LYS A N 1
ATOM 1951 C CA . LYS A 1 238 ? 14.060 -18.524 -22.283 1.00 81.88 238 LYS A CA 1
ATOM 1952 C C . LYS A 1 238 ? 14.110 -20.031 -22.056 1.00 81.88 238 LYS A C 1
ATOM 1954 O O . LYS A 1 238 ? 14.817 -20.735 -22.772 1.00 81.88 238 LYS A O 1
ATOM 1959 N N . LEU A 1 239 ? 13.366 -20.499 -21.058 1.00 87.62 239 LEU A N 1
ATOM 1960 C CA . LEU A 1 239 ? 13.151 -21.924 -20.822 1.00 87.62 239 LEU A CA 1
ATOM 1961 C C . LEU A 1 239 ? 12.072 -22.446 -21.771 1.00 87.62 239 LEU A C 1
ATOM 1963 O O . LEU A 1 239 ? 11.077 -21.763 -22.019 1.00 87.62 239 LEU A O 1
ATOM 1967 N N . ARG A 1 240 ? 12.284 -23.650 -22.295 1.00 88.25 240 ARG A N 1
ATOM 1968 C CA . ARG A 1 240 ? 11.378 -24.369 -23.198 1.00 88.25 240 ARG A CA 1
ATOM 1969 C C . ARG A 1 240 ? 10.936 -25.667 -22.528 1.00 88.25 240 ARG A C 1
ATOM 1971 O O . ARG A 1 240 ? 11.640 -26.181 -21.663 1.00 88.25 240 ARG A O 1
ATOM 1978 N N . ASP A 1 241 ? 9.825 -26.242 -22.976 1.00 90.50 241 ASP A N 1
ATOM 1979 C CA . ASP A 1 241 ? 9.296 -27.499 -22.419 1.00 90.50 241 ASP A CA 1
ATOM 1980 C C . ASP A 1 241 ? 10.313 -28.652 -22.475 1.00 90.50 241 ASP A C 1
ATOM 1982 O O . ASP A 1 241 ? 10.409 -29.452 -21.547 1.00 90.50 241 ASP A O 1
ATOM 1986 N N . GLU A 1 242 ? 11.143 -28.686 -23.523 1.00 91.44 242 GLU A N 1
ATOM 1987 C CA . GLU A 1 242 ? 12.273 -29.616 -23.653 1.00 91.44 242 GLU A CA 1
ATOM 1988 C C . GLU A 1 242 ? 13.274 -29.498 -22.496 1.00 91.44 242 GLU A C 1
ATOM 1990 O O . GLU A 1 242 ? 13.776 -30.508 -22.010 1.00 91.44 242 GLU A O 1
ATOM 1995 N N . ASP A 1 243 ? 13.562 -28.274 -22.041 1.00 93.94 243 ASP A N 1
ATOM 1996 C CA . ASP A 1 243 ? 14.546 -28.037 -20.985 1.00 93.94 243 ASP A CA 1
ATOM 1997 C C . ASP A 1 243 ? 14.032 -28.608 -19.646 1.00 93.94 243 ASP A C 1
ATOM 1999 O O . ASP A 1 243 ? 14.802 -29.207 -18.901 1.00 93.94 243 ASP A O 1
ATOM 2003 N N . PHE A 1 244 ? 12.721 -28.516 -19.381 1.00 94.50 244 PHE A N 1
ATOM 2004 C CA . PHE A 1 244 ? 12.081 -29.163 -18.227 1.00 94.50 244 PHE A CA 1
ATOM 2005 C C . PHE A 1 244 ? 12.046 -30.691 -18.351 1.00 94.50 244 PHE A C 1
ATOM 2007 O O . PHE A 1 244 ? 12.256 -31.393 -17.363 1.00 94.50 244 PHE A O 1
ATOM 2014 N N . ALA A 1 245 ? 11.802 -31.219 -19.554 1.00 92.12 245 ALA A N 1
ATOM 2015 C CA . ALA A 1 245 ? 11.800 -32.660 -19.795 1.00 92.12 245 ALA A CA 1
ATOM 2016 C C . ALA A 1 245 ? 13.187 -33.286 -19.560 1.00 92.12 245 ALA A C 1
ATOM 2018 O O . ALA A 1 245 ? 13.272 -34.363 -18.971 1.00 92.12 245 ALA A O 1
ATOM 2019 N N . ASN A 1 246 ? 14.261 -32.593 -19.954 1.00 93.00 246 ASN A N 1
ATOM 2020 C CA . ASN A 1 246 ? 15.642 -33.070 -19.817 1.00 93.00 246 ASN A CA 1
ATOM 2021 C C . ASN A 1 246 ? 16.100 -33.225 -18.359 1.00 93.00 246 ASN A C 1
ATOM 2023 O O . ASN A 1 246 ?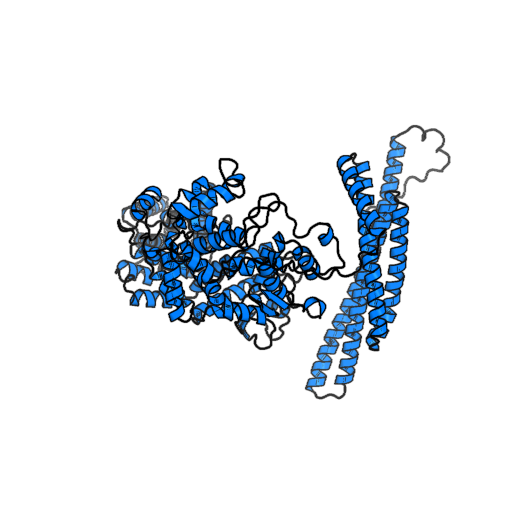 16.959 -34.056 -18.072 1.00 93.00 246 ASN A O 1
ATOM 2027 N N . VAL A 1 247 ? 15.531 -32.439 -17.443 1.00 94.25 247 VAL A N 1
ATOM 2028 C CA . VAL A 1 247 ? 15.915 -32.427 -16.020 1.00 94.25 247 VAL A CA 1
ATOM 2029 C C . VAL A 1 247 ? 14.896 -33.114 -15.113 1.00 94.25 247 VAL A C 1
ATOM 2031 O O . VAL A 1 247 ? 15.039 -33.085 -13.894 1.00 94.25 247 VAL A O 1
ATOM 2034 N N . LYS A 1 248 ? 13.859 -33.742 -15.680 1.00 92.12 248 LYS A N 1
ATOM 2035 C CA . LYS A 1 248 ? 12.746 -34.328 -14.918 1.00 92.12 248 LYS A CA 1
ATOM 2036 C C . LYS A 1 248 ? 13.191 -35.395 -13.912 1.00 92.12 248 LYS A C 1
ATOM 2038 O O . LYS A 1 248 ? 12.644 -35.457 -12.816 1.00 92.12 248 LYS A O 1
ATOM 2043 N N . ASP A 1 249 ? 14.180 -36.205 -14.282 1.00 92.69 249 ASP A N 1
ATOM 2044 C CA . ASP A 1 249 ? 14.689 -37.305 -13.452 1.00 92.69 249 ASP A CA 1
ATOM 2045 C C . ASP A 1 249 ? 15.890 -36.888 -12.579 1.00 92.69 249 ASP A C 1
ATOM 2047 O O . ASP A 1 249 ? 16.499 -37.719 -11.902 1.00 92.69 249 ASP A O 1
ATOM 2051 N N . TRP A 1 250 ? 16.261 -35.603 -12.586 1.00 95.00 250 TRP A N 1
ATOM 2052 C CA . TRP A 1 250 ? 17.377 -35.102 -11.787 1.00 95.00 250 TRP A CA 1
ATOM 2053 C C . TRP A 1 250 ? 16.995 -34.976 -10.313 1.00 95.00 250 TRP A C 1
ATOM 2055 O O . TRP A 1 250 ? 15.978 -34.387 -9.945 1.00 95.00 250 TRP A O 1
ATOM 2065 N N . THR A 1 251 ? 17.888 -35.446 -9.448 1.00 92.38 251 THR A N 1
ATOM 2066 C CA . THR A 1 251 ? 17.821 -35.243 -7.998 1.00 92.38 251 THR A CA 1
ATOM 2067 C C . THR A 1 251 ? 18.657 -34.034 -7.577 1.00 92.38 251 THR A C 1
ATOM 2069 O O . THR A 1 251 ? 19.697 -33.734 -8.173 1.00 92.38 251 THR A O 1
ATOM 2072 N N . PHE A 1 252 ? 18.245 -33.363 -6.494 1.00 92.06 252 PHE A N 1
ATOM 2073 C CA . PHE A 1 252 ? 19.020 -32.249 -5.947 1.00 92.06 252 PHE A CA 1
ATOM 2074 C C . PHE A 1 252 ? 20.441 -32.680 -5.555 1.00 92.06 252 PHE A C 1
ATOM 2076 O O . PHE A 1 252 ? 21.406 -32.006 -5.903 1.00 92.06 252 PHE A O 1
ATOM 2083 N N . ALA A 1 253 ? 20.570 -33.818 -4.866 1.00 91.00 253 ALA A N 1
ATOM 2084 C CA . ALA A 1 253 ? 21.839 -34.291 -4.318 1.00 91.00 253 ALA A CA 1
ATOM 2085 C C . ALA A 1 253 ? 22.856 -34.702 -5.395 1.00 91.00 253 ALA A C 1
ATOM 2087 O O . ALA A 1 253 ? 24.030 -34.361 -5.265 1.00 91.00 253 ALA A O 1
ATOM 2088 N N . ASP A 1 254 ? 22.417 -35.394 -6.451 1.00 92.25 254 ASP A N 1
ATOM 2089 C CA . ASP A 1 254 ? 23.346 -35.986 -7.422 1.00 92.25 254 ASP A CA 1
ATOM 2090 C C . ASP A 1 254 ? 23.639 -35.052 -8.601 1.00 92.25 254 ASP A C 1
ATOM 2092 O O . ASP A 1 254 ? 24.728 -35.104 -9.168 1.00 92.25 254 ASP A O 1
ATOM 2096 N N . HIS A 1 255 ? 22.689 -34.185 -8.967 1.00 94.19 255 HIS A N 1
ATOM 2097 C CA . HIS A 1 255 ? 22.789 -33.386 -10.191 1.00 94.19 255 HIS A CA 1
ATOM 2098 C C . HIS A 1 255 ? 22.960 -31.894 -9.912 1.00 94.19 255 HIS A C 1
ATOM 2100 O O . HIS A 1 255 ? 23.763 -31.241 -10.572 1.00 94.19 255 HIS A O 1
ATOM 2106 N N . VAL A 1 256 ? 22.235 -31.332 -8.942 1.00 93.50 256 VAL A N 1
ATOM 2107 C CA . VAL A 1 256 ? 22.104 -29.869 -8.798 1.00 93.50 256 VAL A CA 1
ATOM 2108 C C . VAL A 1 256 ? 23.073 -29.300 -7.770 1.00 93.50 256 VAL A C 1
ATOM 2110 O O . VAL A 1 256 ? 23.814 -28.366 -8.071 1.00 93.50 256 VAL A O 1
ATOM 2113 N N . ALA A 1 257 ? 23.115 -29.870 -6.564 1.00 92.12 257 ALA A N 1
ATOM 2114 C CA . ALA A 1 257 ? 24.005 -29.425 -5.497 1.00 92.12 257 ALA A CA 1
ATOM 2115 C C . ALA A 1 257 ? 25.494 -29.471 -5.900 1.00 92.12 257 ALA A C 1
ATOM 2117 O O . ALA A 1 257 ? 26.199 -28.505 -5.595 1.00 92.12 257 ALA A O 1
ATOM 2118 N N . PRO A 1 258 ? 25.992 -30.501 -6.623 1.00 92.44 258 PRO A N 1
ATOM 2119 C CA . PRO A 1 258 ? 27.364 -30.501 -7.124 1.00 92.44 258 PRO A CA 1
ATOM 2120 C C . PRO A 1 258 ? 27.618 -29.355 -8.105 1.00 92.44 258 PRO A C 1
ATOM 2122 O O . PRO A 1 258 ? 28.607 -28.647 -7.955 1.00 92.44 258 PRO A O 1
ATOM 2125 N N . GLN A 1 259 ? 26.697 -29.107 -9.043 1.00 91.81 259 GLN A N 1
ATOM 2126 C CA . GLN A 1 259 ? 26.823 -28.009 -10.006 1.00 91.81 259 GLN A CA 1
ATOM 2127 C C . GLN A 1 259 ? 26.834 -26.642 -9.322 1.00 91.81 259 GLN A C 1
ATOM 2129 O O . GLN A 1 259 ? 27.687 -25.821 -9.634 1.00 91.81 259 GLN A O 1
ATOM 2134 N N . LEU A 1 260 ? 25.947 -26.405 -8.353 1.00 91.12 260 LEU A N 1
ATOM 2135 C CA . LEU A 1 260 ? 25.927 -25.155 -7.588 1.00 91.12 260 LEU A CA 1
ATOM 2136 C C . LEU A 1 260 ? 27.236 -24.937 -6.823 1.00 91.12 260 LEU A C 1
ATOM 2138 O O . LEU A 1 260 ? 27.760 -23.827 -6.798 1.00 91.12 260 LEU A O 1
ATOM 2142 N N . ARG A 1 261 ? 27.804 -25.993 -6.235 1.00 90.19 261 ARG A N 1
ATOM 2143 C CA . ARG A 1 261 ? 29.107 -25.898 -5.567 1.00 90.19 261 ARG A CA 1
ATOM 2144 C C . ARG A 1 261 ? 30.229 -25.630 -6.567 1.00 90.19 261 ARG A C 1
ATOM 2146 O O . ARG A 1 261 ? 31.051 -24.765 -6.313 1.00 90.19 261 ARG A O 1
ATOM 2153 N N . THR A 1 262 ? 30.251 -26.307 -7.710 1.00 88.19 262 THR A N 1
ATOM 2154 C CA . THR A 1 262 ? 31.290 -26.091 -8.728 1.00 88.19 262 THR A CA 1
ATOM 2155 C C . THR A 1 262 ? 31.210 -24.701 -9.358 1.00 88.19 262 THR A C 1
ATOM 2157 O O . THR A 1 262 ? 32.239 -24.061 -9.522 1.00 88.19 262 THR A O 1
ATOM 2160 N N . LEU A 1 263 ? 30.007 -24.226 -9.689 1.00 88.38 263 LEU A N 1
ATOM 2161 C CA . LEU A 1 263 ? 29.805 -22.981 -10.435 1.00 88.38 263 LEU A CA 1
ATOM 2162 C C . LEU A 1 263 ? 29.751 -21.736 -9.541 1.00 88.38 263 LEU A C 1
ATOM 2164 O O . LEU A 1 263 ? 30.067 -20.646 -10.006 1.00 88.38 263 LEU A O 1
ATOM 2168 N N . CYS A 1 264 ? 29.299 -21.863 -8.288 1.00 88.69 264 CYS A N 1
ATOM 2169 C CA . CYS A 1 264 ? 29.037 -20.705 -7.428 1.00 88.69 264 CYS A CA 1
ATOM 2170 C C . CYS A 1 264 ? 29.989 -20.599 -6.230 1.00 88.69 264 CYS A C 1
ATOM 2172 O O . CYS A 1 264 ? 30.194 -19.489 -5.737 1.00 88.69 264 CYS A O 1
ATOM 2174 N N . ALA A 1 265 ? 30.568 -21.702 -5.735 1.00 87.56 265 ALA A N 1
ATOM 2175 C CA . ALA A 1 265 ? 31.312 -21.669 -4.471 1.00 87.56 265 ALA A CA 1
ATOM 2176 C C . ALA A 1 265 ? 32.573 -20.802 -4.529 1.00 87.56 265 ALA A C 1
ATOM 2178 O O . ALA A 1 265 ? 32.976 -20.288 -3.493 1.00 87.56 265 ALA A O 1
ATOM 2179 N N . GLU A 1 266 ? 33.164 -20.571 -5.704 1.00 84.75 266 GLU A N 1
ATOM 2180 C CA . GLU A 1 266 ? 34.344 -19.705 -5.825 1.00 84.75 266 GLU A CA 1
ATOM 2181 C C . GLU A 1 266 ? 34.100 -18.294 -5.256 1.00 84.75 266 GLU A C 1
ATOM 2183 O O . GLU A 1 266 ? 34.962 -17.747 -4.575 1.00 84.75 266 GLU A O 1
ATOM 2188 N N . CYS A 1 267 ? 32.903 -17.731 -5.459 1.00 85.69 267 CYS A N 1
ATOM 2189 C CA . CYS A 1 267 ? 32.536 -16.394 -4.968 1.00 85.69 267 CYS A CA 1
ATOM 2190 C C . CYS A 1 267 ? 31.525 -16.401 -3.804 1.00 85.69 267 CYS A C 1
ATOM 2192 O O . CYS A 1 267 ? 31.420 -15.414 -3.069 1.00 85.69 267 CYS A O 1
ATOM 2194 N N . HIS A 1 268 ? 30.764 -17.487 -3.644 1.00 89.50 268 HIS A N 1
ATOM 2195 C CA . HIS A 1 268 ? 29.623 -17.583 -2.727 1.00 89.50 268 HIS A CA 1
ATOM 2196 C C . HIS A 1 268 ? 29.807 -18.635 -1.618 1.00 89.50 268 HIS A C 1
ATOM 2198 O O . HIS A 1 268 ? 28.826 -19.166 -1.100 1.00 89.50 268 HIS A O 1
ATOM 2204 N N . SER A 1 269 ? 31.045 -18.972 -1.248 1.00 86.88 269 SER A N 1
ATOM 2205 C CA . SER A 1 269 ? 31.350 -19.869 -0.121 1.00 86.88 269 SER A CA 1
ATOM 2206 C C . SER A 1 269 ? 32.045 -19.141 1.034 1.00 86.88 269 SER A C 1
ATOM 2208 O O . SER A 1 269 ? 32.607 -18.056 0.879 1.00 86.88 269 SER A O 1
ATOM 2210 N N . GLY A 1 270 ? 32.010 -19.745 2.225 1.00 82.12 270 GLY A N 1
ATOM 2211 C CA . GLY A 1 270 ? 32.763 -19.257 3.387 1.00 82.12 270 GLY A CA 1
ATOM 2212 C C . GLY A 1 270 ? 32.306 -17.910 3.979 1.00 82.12 270 GLY A C 1
ATOM 2213 O O . GLY A 1 270 ? 31.193 -17.436 3.753 1.00 82.12 270 GLY A O 1
ATOM 2214 N N . LYS A 1 271 ? 33.170 -17.312 4.816 1.00 70.69 271 LYS A N 1
ATOM 2215 C CA . LYS A 1 271 ? 32.860 -16.097 5.602 1.00 70.69 271 LYS A CA 1
ATOM 2216 C C . LYS A 1 271 ? 32.873 -14.795 4.792 1.00 70.69 271 LYS A C 1
ATOM 2218 O O . LYS A 1 271 ? 32.266 -13.829 5.234 1.00 70.69 271 LYS A O 1
ATOM 2223 N N . GLU A 1 272 ? 33.529 -14.779 3.633 1.00 67.88 272 GLU A N 1
ATOM 2224 C CA . GLU A 1 272 ? 33.618 -13.612 2.733 1.00 67.88 272 GLU A CA 1
ATOM 2225 C C . GLU A 1 272 ? 32.676 -13.724 1.523 1.00 67.88 272 GLU A C 1
ATOM 2227 O O . GLU A 1 272 ? 32.869 -13.077 0.495 1.00 67.88 272 GLU A O 1
ATOM 2232 N N . SER A 1 273 ? 31.645 -14.561 1.646 1.00 76.88 273 SER A N 1
ATOM 2233 C CA . SER A 1 273 ? 30.629 -14.774 0.621 1.00 76.88 273 SER A CA 1
ATOM 2234 C C . SER A 1 273 ? 30.028 -13.454 0.127 1.00 76.88 273 SER A C 1
ATOM 2236 O O . SER A 1 273 ? 29.476 -12.675 0.909 1.00 76.88 273 SER A O 1
ATOM 2238 N N . ARG A 1 274 ? 30.073 -13.222 -1.189 1.00 73.50 274 ARG A N 1
ATOM 2239 C CA . ARG A 1 274 ? 29.538 -11.997 -1.803 1.00 73.50 274 ARG A CA 1
ATOM 2240 C C . ARG A 1 274 ? 28.007 -12.030 -1.905 1.00 73.50 274 ARG A C 1
ATOM 2242 O O . ARG A 1 274 ? 27.393 -13.092 -2.002 1.00 73.50 274 ARG A O 1
ATOM 2249 N N . GLY A 1 275 ? 27.384 -10.849 -1.899 1.00 68.50 275 GLY A N 1
ATOM 2250 C CA . GLY A 1 275 ? 25.963 -10.669 -2.240 1.00 68.50 275 GLY A CA 1
ATOM 2251 C C . GLY A 1 275 ? 24.955 -11.345 -1.303 1.00 68.50 275 GLY A C 1
ATOM 2252 O O . GLY A 1 275 ? 23.865 -11.683 -1.752 1.00 68.50 275 GLY A O 1
ATOM 2253 N N . SER A 1 276 ? 25.317 -11.584 -0.036 1.00 75.38 276 SER A N 1
ATOM 2254 C CA . SER A 1 276 ? 24.470 -12.260 0.968 1.00 75.38 276 SER A CA 1
ATOM 2255 C C . SER A 1 276 ? 23.942 -13.640 0.542 1.00 75.38 276 SER A C 1
ATOM 2257 O O . SER A 1 276 ? 22.979 -14.143 1.110 1.00 75.38 276 SER A O 1
ATOM 2259 N N . PHE A 1 277 ? 24.576 -14.278 -0.443 1.00 84.81 277 PHE A N 1
ATOM 2260 C CA . PHE A 1 277 ? 24.212 -15.602 -0.937 1.00 84.81 277 PHE A CA 1
ATOM 2261 C C . PHE A 1 277 ? 25.354 -16.565 -0.625 1.00 84.81 277 PHE A C 1
ATOM 2263 O O . PHE A 1 277 ? 26.378 -16.503 -1.295 1.00 84.81 277 PHE A O 1
ATOM 2270 N N . ASN A 1 278 ? 25.191 -17.417 0.393 1.00 89.00 278 ASN A N 1
ATOM 2271 C CA . ASN A 1 278 ? 26.185 -18.423 0.782 1.00 89.00 278 ASN A CA 1
ATOM 2272 C C . ASN A 1 278 ? 25.719 -19.820 0.345 1.00 89.00 278 ASN A C 1
ATOM 2274 O O . ASN A 1 278 ? 24.824 -20.408 0.960 1.00 89.00 278 ASN A O 1
ATOM 2278 N N . VAL A 1 279 ? 26.327 -20.355 -0.714 1.00 90.12 279 VAL A N 1
ATOM 2279 C CA . VAL A 1 279 ? 25.896 -21.613 -1.335 1.00 90.12 279 VAL A CA 1
ATOM 2280 C C . VAL A 1 279 ? 26.040 -22.801 -0.384 1.00 90.12 279 VAL A C 1
ATOM 2282 O O . VAL A 1 279 ? 25.150 -23.642 -0.360 1.00 90.12 279 VAL A O 1
ATOM 2285 N N . ASP A 1 280 ? 27.085 -22.851 0.451 1.00 86.94 280 ASP A N 1
ATOM 2286 C CA . ASP A 1 280 ? 27.331 -23.976 1.369 1.00 86.94 280 ASP A CA 1
ATOM 2287 C C . ASP A 1 280 ? 26.208 -24.136 2.397 1.00 86.94 280 ASP A C 1
ATOM 2289 O O . ASP A 1 280 ? 25.776 -25.251 2.714 1.00 86.94 280 ASP A O 1
ATOM 2293 N N . THR A 1 281 ? 25.723 -23.003 2.902 1.00 87.56 281 THR A N 1
ATOM 2294 C CA . THR A 1 281 ? 24.642 -22.949 3.883 1.00 87.56 281 THR A CA 1
ATOM 2295 C C . THR A 1 281 ? 23.305 -23.246 3.213 1.00 87.56 281 THR A C 1
ATOM 2297 O O . THR A 1 281 ? 22.562 -24.110 3.677 1.00 87.56 281 THR A O 1
ATOM 2300 N N . LEU A 1 282 ? 23.023 -22.585 2.087 1.00 89.31 282 LEU A N 1
ATOM 2301 C CA . LEU A 1 282 ? 21.734 -22.669 1.402 1.00 89.31 282 LEU A CA 1
ATOM 2302 C C . LEU A 1 282 ? 21.455 -24.061 0.824 1.00 89.31 282 LEU A C 1
ATOM 2304 O O . LEU A 1 282 ? 20.330 -24.542 0.931 1.00 89.31 282 LEU A O 1
ATOM 2308 N N . VAL A 1 283 ? 22.459 -24.743 0.256 1.00 89.38 283 VAL A N 1
ATOM 2309 C CA . VAL A 1 283 ? 22.275 -26.115 -0.268 1.00 89.38 283 VAL A CA 1
ATOM 2310 C C . VAL A 1 283 ? 22.087 -27.152 0.838 1.00 89.38 283 VAL A C 1
ATOM 2312 O O . VAL A 1 283 ? 21.615 -28.253 0.569 1.00 89.38 283 VAL A O 1
ATOM 2315 N N . SER A 1 284 ? 22.475 -26.828 2.072 1.00 86.81 284 SER A N 1
ATOM 2316 C CA . SER A 1 284 ? 22.349 -27.733 3.219 1.00 86.81 284 SER A CA 1
ATOM 2317 C C . SER A 1 284 ? 20.997 -27.598 3.928 1.00 86.81 284 SER A C 1
ATOM 2319 O O . SER A 1 284 ? 20.614 -28.485 4.688 1.00 86.81 284 SER A O 1
ATOM 2321 N N . GLN A 1 285 ? 20.266 -26.507 3.686 1.00 86.81 285 GLN A N 1
ATOM 2322 C CA . GLN A 1 285 ? 18.956 -26.245 4.277 1.00 86.81 285 GLN A CA 1
ATOM 2323 C C . GLN A 1 285 ? 17.851 -26.739 3.341 1.00 86.81 285 GLN A C 1
ATOM 2325 O O . GLN A 1 285 ? 17.420 -26.040 2.423 1.00 86.81 285 GLN A O 1
ATOM 2330 N N . LEU A 1 286 ? 17.423 -27.979 3.575 1.00 85.12 286 LEU A N 1
ATOM 2331 C CA . LEU A 1 286 ? 16.332 -28.622 2.853 1.00 85.12 286 LEU A CA 1
ATOM 2332 C C . LEU A 1 286 ? 15.047 -28.621 3.694 1.00 85.12 286 LEU A C 1
ATOM 2334 O O . LEU A 1 286 ? 15.139 -28.805 4.907 1.00 85.12 286 LEU A O 1
ATOM 2338 N N . PRO A 1 287 ? 13.867 -28.482 3.062 1.00 89.44 287 PRO A N 1
ATOM 2339 C CA . PRO A 1 287 ? 13.662 -28.265 1.625 1.00 89.44 287 PRO A CA 1
ATOM 2340 C C . PRO A 1 287 ? 14.082 -26.850 1.177 1.00 89.44 287 PRO A C 1
ATOM 2342 O O . PRO A 1 287 ? 14.000 -25.903 1.953 1.00 89.44 287 PRO A O 1
ATOM 2345 N N . LEU A 1 288 ? 14.492 -26.673 -0.091 1.00 90.56 288 LEU A N 1
ATOM 2346 C CA . LEU A 1 288 ? 15.025 -25.381 -0.579 1.00 90.56 288 LEU A CA 1
ATOM 2347 C C . LEU A 1 288 ? 14.022 -24.219 -0.470 1.00 90.56 288 LEU A C 1
ATOM 2349 O O . LEU A 1 288 ? 14.428 -23.059 -0.471 1.00 90.56 288 LEU A O 1
ATOM 2353 N N . VAL A 1 289 ? 12.723 -24.523 -0.346 1.00 90.56 289 VAL A N 1
ATOM 2354 C CA . VAL A 1 289 ? 11.655 -23.535 -0.131 1.00 90.56 289 VAL A CA 1
ATOM 2355 C C . VAL A 1 289 ? 11.853 -22.701 1.129 1.00 90.56 289 VAL A C 1
ATOM 2357 O O . VAL A 1 289 ? 11.471 -21.536 1.115 1.00 90.56 289 VAL A O 1
ATOM 2360 N N . VAL A 1 290 ? 12.537 -23.231 2.152 1.00 88.44 290 VAL A N 1
ATOM 2361 C CA . VAL A 1 290 ? 12.874 -22.494 3.385 1.00 88.44 290 VAL A CA 1
ATOM 2362 C C . VAL A 1 290 ? 13.673 -21.225 3.075 1.00 88.44 290 VAL A C 1
ATOM 2364 O O . VAL A 1 290 ? 13.439 -20.184 3.674 1.00 88.44 290 VAL A O 1
ATOM 2367 N N . ASN A 1 291 ? 14.560 -21.278 2.076 1.00 87.12 291 ASN A N 1
ATOM 2368 C CA . ASN A 1 291 ? 15.338 -20.125 1.613 1.00 87.12 291 ASN A CA 1
ATOM 2369 C C . ASN A 1 291 ? 14.894 -19.651 0.226 1.00 87.12 291 ASN A C 1
ATOM 2371 O O . ASN A 1 291 ? 15.718 -19.201 -0.577 1.00 87.12 291 ASN A O 1
ATOM 2375 N N . GLY A 1 292 ? 13.601 -19.780 -0.080 1.00 87.88 292 GLY A N 1
ATOM 2376 C CA . GLY A 1 292 ? 13.062 -19.527 -1.413 1.00 87.88 292 GLY A CA 1
ATOM 2377 C C . GLY A 1 292 ? 13.392 -18.140 -1.964 1.00 87.88 292 GLY A C 1
ATOM 2378 O O . GLY A 1 292 ? 13.642 -18.019 -3.156 1.00 87.88 292 GLY A O 1
ATOM 2379 N N . GLU A 1 293 ? 13.482 -17.107 -1.123 1.00 84.62 293 GLU A N 1
ATOM 2380 C CA . GLU A 1 293 ? 13.875 -15.757 -1.555 1.00 84.62 293 GLU A CA 1
ATOM 2381 C C . GLU A 1 293 ? 15.297 -15.718 -2.143 1.00 84.62 293 GLU A C 1
ATOM 2383 O O . GLU A 1 293 ? 15.501 -15.208 -3.247 1.00 84.62 293 GLU A O 1
ATOM 2388 N N . HIS A 1 294 ? 16.271 -16.327 -1.457 1.00 88.12 294 HIS A N 1
ATOM 2389 C CA . HIS A 1 294 ? 17.660 -16.395 -1.919 1.00 88.12 294 HIS A CA 1
ATOM 2390 C C . HIS A 1 294 ? 17.767 -17.167 -3.239 1.00 88.12 294 HIS A C 1
ATOM 2392 O O . HIS A 1 294 ? 18.458 -16.733 -4.164 1.00 88.12 294 HIS A O 1
ATOM 2398 N N . TRP A 1 295 ? 17.050 -18.288 -3.350 1.00 90.62 295 TRP A N 1
ATOM 2399 C CA . TRP A 1 295 ? 17.033 -19.097 -4.566 1.00 90.62 295 TRP A CA 1
ATOM 2400 C C . TRP A 1 295 ? 16.306 -18.412 -5.721 1.00 90.62 295 TRP A C 1
ATOM 2402 O O . TRP A 1 295 ? 16.808 -18.441 -6.840 1.00 90.62 295 TRP A O 1
ATOM 2412 N N . ASN A 1 296 ? 15.182 -17.740 -5.471 1.00 87.81 296 ASN A N 1
ATOM 2413 C CA . ASN A 1 296 ? 14.472 -16.968 -6.489 1.00 87.81 296 ASN A CA 1
ATOM 2414 C C . ASN A 1 296 ? 15.336 -15.820 -7.019 1.00 87.81 296 ASN A C 1
ATOM 2416 O O . ASN A 1 296 ? 15.393 -15.623 -8.233 1.00 87.81 296 ASN A O 1
ATOM 2420 N N . ASN A 1 297 ? 16.065 -15.114 -6.147 1.00 85.69 297 ASN A N 1
ATOM 2421 C CA . ASN A 1 297 ? 17.041 -14.113 -6.580 1.00 85.69 297 ASN A CA 1
ATOM 2422 C C . ASN A 1 297 ? 18.139 -14.755 -7.446 1.00 85.69 297 ASN A C 1
ATOM 2424 O O . ASN A 1 297 ? 18.392 -14.284 -8.553 1.00 85.69 297 ASN A O 1
ATOM 2428 N N . ALA A 1 298 ? 18.726 -15.878 -7.015 1.00 87.88 298 ALA A N 1
ATOM 2429 C CA . ALA A 1 298 ? 19.726 -16.596 -7.809 1.00 87.88 298 ALA A CA 1
ATOM 2430 C C . ALA A 1 298 ? 19.183 -17.034 -9.184 1.00 87.88 298 ALA A C 1
ATOM 2432 O O . ALA A 1 298 ? 19.847 -16.821 -10.198 1.00 87.88 298 ALA A O 1
ATOM 2433 N N . ILE A 1 299 ? 17.954 -17.562 -9.248 1.00 88.94 299 ILE A N 1
ATOM 2434 C CA . ILE A 1 299 ? 17.266 -17.903 -10.504 1.00 88.94 299 ILE A CA 1
ATOM 2435 C C . ILE A 1 299 ? 17.169 -16.669 -11.406 1.00 88.94 299 ILE A C 1
ATOM 2437 O O . ILE A 1 299 ? 17.501 -16.767 -12.588 1.00 88.94 299 ILE A O 1
ATOM 2441 N N . GLN A 1 300 ? 16.764 -15.506 -10.879 1.00 84.75 300 GLN A N 1
ATOM 2442 C CA . GLN A 1 300 ? 16.690 -14.285 -11.688 1.00 84.75 300 GLN A CA 1
ATOM 2443 C C . GLN A 1 300 ? 18.067 -13.860 -12.203 1.00 84.75 300 GLN A C 1
ATOM 2445 O O . GLN A 1 300 ? 18.193 -13.617 -13.400 1.00 84.75 300 GLN A O 1
ATOM 2450 N N . GLN A 1 301 ? 19.102 -13.845 -11.357 1.00 83.94 301 GLN A N 1
ATOM 2451 C CA . GLN A 1 301 ? 20.469 -13.471 -11.752 1.00 83.94 301 GLN A CA 1
ATOM 2452 C C . GLN A 1 301 ? 21.027 -14.407 -12.845 1.00 83.94 301 GLN A C 1
ATOM 2454 O O . GLN A 1 301 ? 21.593 -13.968 -13.849 1.00 83.94 301 GLN A O 1
ATOM 2459 N N . ILE A 1 302 ? 20.800 -15.718 -12.712 1.00 87.25 302 ILE A N 1
ATOM 2460 C CA . ILE A 1 302 ? 21.217 -16.707 -13.717 1.00 87.25 302 ILE A CA 1
ATOM 2461 C C . ILE A 1 302 ? 20.410 -16.531 -15.014 1.00 87.25 302 ILE A C 1
ATOM 2463 O O . ILE A 1 302 ? 20.981 -16.606 -16.108 1.00 87.25 302 ILE A O 1
ATOM 2467 N N . LYS A 1 303 ? 19.101 -16.259 -14.917 1.00 85.25 303 LYS A N 1
ATOM 2468 C CA . LYS A 1 303 ? 18.203 -16.039 -16.062 1.00 85.25 303 LYS A CA 1
ATOM 2469 C C . LYS A 1 303 ? 18.588 -14.800 -16.862 1.00 85.25 303 LYS A C 1
ATOM 2471 O O . LYS A 1 303 ? 18.576 -14.855 -18.090 1.00 85.25 303 LYS A O 1
ATOM 2476 N N . VAL A 1 304 ? 18.953 -13.710 -16.191 1.00 78.00 304 VAL A N 1
ATOM 2477 C CA . VAL A 1 304 ? 19.377 -12.456 -16.836 1.00 78.00 304 VAL A CA 1
ATOM 2478 C C . VAL A 1 304 ? 20.869 -12.442 -17.189 1.00 78.00 304 VAL A C 1
ATOM 2480 O O . VAL A 1 304 ? 21.372 -11.431 -17.654 1.00 78.00 304 VAL A O 1
ATOM 2483 N N . ARG A 1 305 ? 21.586 -13.561 -17.017 1.00 81.44 305 ARG A N 1
ATOM 2484 C CA . ARG A 1 305 ? 23.013 -13.692 -17.360 1.00 81.44 305 ARG A CA 1
ATOM 2485 C C . ARG A 1 305 ? 23.949 -12.735 -16.607 1.00 81.44 305 ARG A C 1
ATOM 2487 O O . ARG A 1 305 ? 25.087 -12.576 -17.026 1.00 81.44 305 ARG A O 1
ATOM 2494 N N . SER A 1 306 ? 23.509 -12.159 -15.488 1.00 77.44 306 SER A N 1
ATOM 2495 C CA . SER A 1 306 ? 24.347 -11.312 -14.624 1.00 77.44 306 SER A CA 1
ATOM 2496 C C . SER A 1 306 ? 25.299 -12.121 -13.743 1.00 77.44 306 SER A C 1
ATOM 2498 O O . SER A 1 306 ? 26.288 -11.583 -13.254 1.00 77.44 306 SER A O 1
ATOM 2500 N N . MET A 1 307 ? 24.993 -13.406 -13.537 1.00 82.31 307 MET A N 1
ATOM 2501 C CA . MET A 1 307 ? 25.850 -14.350 -12.829 1.00 82.31 307 MET A CA 1
ATOM 2502 C C . MET A 1 307 ? 26.212 -15.543 -13.726 1.00 82.31 307 MET A C 1
ATOM 2504 O O . MET A 1 307 ? 25.330 -16.081 -14.421 1.00 82.31 307 MET A O 1
ATOM 2508 N N . PRO A 1 308 ? 27.479 -15.997 -13.710 1.00 81.88 308 PRO A N 1
ATOM 2509 C CA . PRO A 1 308 ? 28.646 -15.400 -13.036 1.00 81.88 308 PRO A CA 1
ATOM 2510 C C . PRO A 1 308 ? 29.031 -14.027 -13.629 1.00 81.88 308 PRO A C 1
ATOM 2512 O O . PRO A 1 308 ? 28.597 -13.727 -14.745 1.00 81.88 308 PRO A O 1
ATOM 2515 N N . PRO A 1 309 ? 29.785 -13.181 -12.900 1.00 75.69 309 PRO A N 1
ATOM 2516 C CA . PRO A 1 309 ? 30.206 -11.873 -13.399 1.00 75.69 309 PRO A CA 1
ATOM 2517 C C . PRO A 1 309 ? 31.163 -12.005 -14.597 1.00 75.69 309 PRO A C 1
ATOM 2519 O O . PRO A 1 309 ? 31.699 -13.076 -14.870 1.00 75.69 309 PRO A O 1
ATOM 2522 N N . ALA A 1 310 ? 31.368 -10.910 -15.336 1.00 70.44 310 ALA A N 1
ATOM 2523 C CA . ALA A 1 310 ? 32.099 -10.923 -16.610 1.00 70.44 310 ALA A CA 1
ATOM 2524 C C . ALA A 1 310 ? 33.587 -11.316 -16.498 1.00 70.44 310 ALA A C 1
ATOM 2526 O O . ALA A 1 310 ? 34.196 -11.689 -17.498 1.00 70.44 310 ALA A O 1
ATOM 2527 N N . ASP A 1 311 ? 34.168 -11.204 -15.305 1.00 73.94 311 ASP A N 1
ATOM 2528 C CA . ASP A 1 311 ? 35.538 -11.593 -14.961 1.00 73.94 311 ASP A CA 1
ATOM 2529 C C . ASP A 1 311 ? 35.666 -13.061 -14.511 1.00 73.94 311 ASP A C 1
ATOM 2531 O O . ASP A 1 311 ? 36.785 -13.540 -14.326 1.00 73.94 311 ASP A O 1
ATOM 2535 N N . ALA A 1 312 ? 34.549 -13.782 -14.372 1.00 79.31 312 ALA A N 1
ATOM 2536 C CA . ALA A 1 312 ? 34.502 -15.196 -14.010 1.00 79.31 312 ALA A CA 1
ATOM 2537 C C . ALA A 1 312 ? 34.213 -16.103 -15.221 1.00 79.31 312 ALA A C 1
ATOM 2539 O O . ALA A 1 312 ? 33.775 -15.656 -16.285 1.00 79.31 312 ALA A O 1
ATOM 2540 N N . GLU A 1 313 ? 34.444 -17.409 -15.060 1.00 81.88 313 GLU A N 1
ATOM 2541 C CA . GLU A 1 313 ? 34.174 -18.389 -16.114 1.00 81.88 313 GLU A CA 1
ATOM 2542 C C . GLU A 1 313 ? 32.658 -18.477 -16.408 1.00 81.88 313 GLU A C 1
ATOM 2544 O O . GLU A 1 313 ? 31.851 -18.676 -15.493 1.00 81.88 313 GLU A O 1
ATOM 2549 N N . PRO A 1 314 ? 32.220 -18.309 -17.671 1.00 81.88 314 PRO A N 1
ATOM 2550 C CA . PRO A 1 314 ? 30.801 -18.270 -17.995 1.00 81.88 314 PRO A CA 1
ATOM 2551 C C . PRO A 1 314 ? 30.170 -19.664 -17.947 1.00 81.88 314 PRO A C 1
ATOM 2553 O O . PRO A 1 314 ? 30.705 -20.626 -18.491 1.00 81.88 314 PRO A O 1
ATOM 2556 N N . ILE A 1 315 ? 28.956 -19.760 -17.394 1.00 86.50 315 ILE A N 1
ATOM 2557 C CA . ILE A 1 315 ? 28.159 -20.996 -17.459 1.00 86.50 315 ILE A CA 1
ATOM 2558 C C . ILE A 1 315 ? 27.704 -21.228 -18.913 1.00 86.50 315 ILE A C 1
ATOM 2560 O O . ILE A 1 315 ? 27.014 -20.351 -19.455 1.00 86.50 315 ILE A O 1
ATOM 2564 N N . PRO A 1 316 ? 27.997 -22.395 -19.524 1.00 88.69 316 PRO A N 1
ATOM 2565 C CA . PRO A 1 316 ? 27.485 -22.755 -20.845 1.00 88.69 316 PRO A CA 1
ATOM 2566 C C . PRO A 1 316 ? 25.951 -22.707 -20.913 1.00 88.69 316 PRO A C 1
ATOM 2568 O O . PRO A 1 316 ? 25.264 -23.161 -20.001 1.00 88.69 316 PRO A O 1
ATOM 2571 N N . ASP A 1 317 ? 25.387 -22.225 -22.023 1.00 86.25 317 ASP A N 1
ATOM 2572 C CA . ASP A 1 317 ? 23.935 -22.009 -22.169 1.00 86.25 317 ASP A CA 1
ATOM 2573 C C . ASP A 1 317 ? 23.071 -23.263 -21.984 1.00 86.25 317 ASP A C 1
ATOM 2575 O O . ASP A 1 317 ? 21.926 -23.163 -21.541 1.00 86.25 317 ASP A O 1
ATOM 2579 N N . ALA A 1 318 ? 23.591 -24.441 -22.339 1.00 87.94 318 ALA A N 1
ATOM 2580 C CA . ALA A 1 318 ? 22.908 -25.709 -22.089 1.00 87.94 318 ALA A CA 1
ATOM 2581 C C . ALA A 1 318 ? 22.788 -25.968 -20.579 1.00 87.94 318 ALA A C 1
ATOM 2583 O O . ALA A 1 318 ? 21.679 -26.088 -20.065 1.00 87.94 318 ALA A O 1
ATOM 2584 N N . GLN A 1 319 ? 23.914 -25.909 -19.865 1.00 89.69 319 GLN A N 1
ATOM 2585 C CA . GLN A 1 319 ? 23.972 -26.102 -18.417 1.00 89.69 319 GLN A CA 1
ATOM 2586 C C . GLN A 1 319 ? 23.165 -25.038 -17.656 1.00 89.69 319 GLN A C 1
ATOM 2588 O O . GLN A 1 319 ? 22.463 -25.338 -16.692 1.00 89.69 319 GLN A O 1
ATOM 2593 N N . ARG A 1 320 ? 23.204 -23.783 -18.120 1.00 91.69 320 ARG A N 1
ATOM 2594 C CA . ARG A 1 320 ? 22.407 -22.681 -17.566 1.00 91.69 320 ARG A CA 1
ATOM 2595 C C . ARG A 1 320 ? 20.909 -22.971 -17.662 1.00 91.69 320 ARG A C 1
ATOM 2597 O O . ARG A 1 320 ? 20.189 -22.757 -16.689 1.00 91.69 320 ARG A O 1
ATOM 2604 N N . ARG A 1 321 ? 20.438 -23.447 -18.822 1.00 92.44 321 ARG A N 1
ATOM 2605 C CA . ARG A 1 321 ? 19.030 -23.823 -19.026 1.00 92.44 321 ARG A CA 1
ATOM 2606 C C . ARG A 1 321 ? 18.626 -25.008 -18.165 1.00 92.44 321 ARG A C 1
ATOM 2608 O O . ARG A 1 321 ? 17.553 -24.951 -17.583 1.00 92.44 321 ARG A O 1
ATOM 2615 N N . GLU A 1 322 ? 19.475 -26.021 -18.039 1.00 92.94 322 GLU A N 1
ATOM 2616 C CA . GLU A 1 322 ? 19.218 -27.181 -17.179 1.00 92.94 322 GLU A CA 1
ATOM 2617 C C . GLU A 1 322 ? 19.076 -26.771 -15.703 1.00 92.94 322 GLU A C 1
ATOM 2619 O O . GLU A 1 322 ? 18.068 -27.085 -15.067 1.00 92.94 322 GLU A O 1
ATOM 2624 N N . LEU A 1 323 ? 20.025 -25.988 -15.174 1.00 93.25 323 LEU A N 1
ATOM 2625 C CA . LEU A 1 323 ? 19.980 -25.503 -13.791 1.00 93.25 323 LEU A CA 1
ATOM 2626 C C . LEU A 1 323 ? 18.740 -24.634 -13.530 1.00 93.25 323 LEU A C 1
ATOM 2628 O O . LEU A 1 323 ? 18.044 -24.823 -12.532 1.00 93.25 323 LEU A O 1
ATOM 2632 N N . LEU A 1 324 ? 18.439 -23.701 -14.440 1.00 94.25 324 LEU A N 1
ATOM 2633 C CA . LEU A 1 324 ? 17.252 -22.850 -14.353 1.00 94.25 324 LEU A CA 1
ATOM 2634 C C . LEU A 1 324 ? 15.953 -23.656 -14.448 1.00 94.25 324 LEU A C 1
ATOM 2636 O O . LEU A 1 324 ? 15.029 -23.384 -13.681 1.00 94.25 324 LEU A O 1
ATOM 2640 N N . ALA A 1 325 ? 15.869 -24.621 -15.368 1.00 95.56 325 ALA A N 1
ATOM 2641 C CA . ALA A 1 325 ? 14.696 -25.469 -15.548 1.00 95.56 325 ALA A CA 1
ATOM 2642 C C . ALA A 1 325 ? 14.419 -26.285 -14.287 1.00 95.56 325 ALA A C 1
ATOM 2644 O O . ALA A 1 325 ? 13.284 -26.289 -13.811 1.00 95.56 325 ALA A O 1
ATOM 2645 N N . TRP A 1 326 ? 15.455 -26.902 -13.708 1.00 96.25 326 TRP A N 1
ATOM 2646 C CA . TRP A 1 326 ? 15.300 -27.707 -12.503 1.00 96.25 326 TRP A CA 1
ATOM 2647 C C . TRP A 1 326 ? 14.906 -26.854 -11.298 1.00 96.25 326 TRP A C 1
ATOM 2649 O O . TRP A 1 326 ? 13.927 -27.173 -10.630 1.00 96.25 326 TRP A O 1
ATOM 2659 N N . LEU A 1 327 ? 15.608 -25.741 -11.041 1.00 94.88 327 LEU A N 1
ATOM 2660 C CA . LEU A 1 327 ? 15.284 -24.859 -9.914 1.00 94.88 327 LEU A CA 1
ATOM 2661 C C . LEU A 1 327 ? 13.867 -24.293 -10.050 1.00 94.88 327 LEU A C 1
ATOM 2663 O O . LEU A 1 327 ? 13.088 -24.347 -9.104 1.00 94.88 327 LEU A O 1
ATOM 2667 N N . THR A 1 328 ? 13.497 -23.814 -11.241 1.00 93.56 328 THR A N 1
ATOM 2668 C CA . THR A 1 328 ? 12.146 -23.293 -11.499 1.00 93.56 328 THR A CA 1
ATOM 2669 C C . THR A 1 328 ? 11.083 -24.377 -11.298 1.00 93.56 328 THR A C 1
ATOM 2671 O O . THR A 1 328 ? 10.062 -24.112 -10.665 1.00 93.56 328 THR A O 1
ATOM 2674 N N . ALA A 1 329 ? 11.317 -25.596 -11.798 1.00 94.31 329 ALA A N 1
ATOM 2675 C CA . ALA A 1 329 ? 10.409 -26.724 -11.601 1.00 94.31 329 ALA A CA 1
ATOM 2676 C C . ALA A 1 329 ? 10.297 -27.114 -10.124 1.00 94.31 329 ALA A C 1
ATOM 2678 O O . ALA A 1 329 ? 9.189 -27.321 -9.650 1.00 94.31 329 ALA A O 1
ATOM 2679 N N . TYR A 1 330 ? 11.404 -27.121 -9.375 1.00 94.25 330 TYR A N 1
ATOM 2680 C CA . TYR A 1 330 ? 11.405 -27.436 -7.948 1.00 94.25 330 TYR A CA 1
ATOM 2681 C C . TYR A 1 330 ? 10.447 -26.526 -7.168 1.00 94.25 330 TYR A C 1
ATOM 2683 O O . TYR A 1 330 ? 9.557 -27.029 -6.495 1.00 94.25 330 TYR A O 1
ATOM 2691 N N . PHE A 1 331 ? 10.561 -25.196 -7.287 1.00 92.69 331 PHE A N 1
ATOM 2692 C CA . PHE A 1 331 ? 9.662 -24.275 -6.567 1.00 92.69 331 PHE A CA 1
ATOM 2693 C C . PHE A 1 331 ? 8.232 -24.285 -7.120 1.00 92.69 331 PHE A C 1
ATOM 2695 O O . PHE A 1 331 ? 7.274 -24.064 -6.380 1.00 92.69 331 PHE A O 1
ATOM 2702 N N . ARG A 1 332 ? 8.049 -24.529 -8.421 1.00 90.88 332 ARG A N 1
ATOM 2703 C CA . ARG A 1 332 ? 6.712 -24.638 -9.017 1.00 90.88 332 ARG A CA 1
ATOM 2704 C C . ARG A 1 332 ? 5.980 -25.887 -8.525 1.00 90.88 332 ARG A C 1
ATOM 2706 O O . ARG A 1 332 ? 4.814 -25.775 -8.160 1.00 90.88 332 ARG A O 1
ATOM 2713 N N . ASP A 1 333 ? 6.665 -27.024 -8.488 1.00 91.88 333 ASP A N 1
ATOM 2714 C CA . ASP A 1 333 ? 6.071 -28.350 -8.300 1.00 91.88 333 ASP A CA 1
ATOM 2715 C C . ASP A 1 333 ? 6.210 -28.866 -6.854 1.00 91.88 333 ASP A C 1
ATOM 2717 O O . ASP A 1 333 ? 5.679 -29.928 -6.533 1.00 91.88 333 ASP A O 1
ATOM 2721 N N . PHE A 1 334 ? 6.894 -28.124 -5.969 1.00 92.88 334 PHE A N 1
ATOM 2722 C CA . PHE A 1 334 ? 6.956 -28.431 -4.539 1.00 92.88 334 PHE A CA 1
ATOM 2723 C C . PHE A 1 334 ? 5.546 -28.496 -3.937 1.00 92.88 334 PHE A C 1
ATOM 2725 O O . PHE A 1 334 ? 4.733 -27.585 -4.121 1.00 92.88 334 PHE A O 1
ATOM 2732 N N . ASP A 1 335 ? 5.272 -29.560 -3.183 1.00 91.56 335 ASP A N 1
ATOM 2733 C CA . ASP A 1 335 ? 4.003 -29.734 -2.484 1.00 91.56 335 ASP A CA 1
ATOM 2734 C C . ASP A 1 335 ? 3.964 -28.874 -1.217 1.00 91.56 335 ASP A C 1
ATOM 2736 O O . ASP A 1 335 ? 4.261 -29.322 -0.114 1.00 91.56 335 ASP A O 1
ATOM 2740 N N . TYR A 1 336 ? 3.590 -27.604 -1.369 1.00 89.19 336 TYR A N 1
ATOM 2741 C CA . TYR A 1 336 ? 3.445 -26.701 -0.228 1.00 89.19 336 TYR A CA 1
ATOM 2742 C C . TYR A 1 336 ? 2.341 -27.137 0.747 1.00 89.19 336 TYR A C 1
ATOM 2744 O O . TYR A 1 336 ? 2.366 -26.700 1.896 1.00 89.19 336 TYR A O 1
ATOM 2752 N N . GLN A 1 337 ? 1.389 -27.986 0.332 1.00 87.69 337 GLN A N 1
ATOM 2753 C CA . GLN A 1 337 ? 0.338 -28.488 1.227 1.00 87.69 337 GLN A CA 1
ATOM 2754 C C . GLN A 1 337 ? 0.885 -29.487 2.248 1.00 87.69 337 GLN A C 1
ATOM 2756 O O . GLN A 1 337 ? 0.246 -29.718 3.272 1.00 87.69 337 GLN A O 1
ATOM 2761 N N . SER A 1 338 ? 2.080 -30.041 2.014 1.00 86.62 338 SER A N 1
ATOM 2762 C CA . SER A 1 338 ? 2.751 -30.900 2.987 1.00 86.62 338 SER A CA 1
ATOM 2763 C C . SER A 1 338 ? 3.228 -30.134 4.228 1.00 86.62 338 SER A C 1
ATOM 2765 O O . SER A 1 338 ? 3.619 -30.760 5.211 1.00 86.62 338 SER A O 1
ATOM 2767 N N . ILE A 1 339 ? 3.243 -28.794 4.193 1.00 83.81 339 ILE A N 1
ATOM 2768 C CA . ILE A 1 339 ? 3.669 -27.946 5.308 1.00 83.81 339 ILE A CA 1
ATOM 2769 C C . ILE A 1 339 ? 2.432 -27.508 6.105 1.00 83.81 339 ILE A C 1
ATOM 2771 O O . ILE A 1 339 ? 1.799 -26.501 5.796 1.00 83.81 339 ILE A O 1
ATOM 2775 N N . ASP A 1 340 ? 2.102 -28.252 7.162 1.00 80.06 340 ASP A N 1
ATOM 2776 C CA . ASP A 1 340 ? 0.988 -27.927 8.065 1.00 80.06 340 ASP A CA 1
ATOM 2777 C C . ASP A 1 340 ? 1.410 -26.901 9.133 1.00 80.06 340 ASP A C 1
ATOM 2779 O O . ASP A 1 340 ? 1.758 -27.235 10.274 1.00 80.06 340 ASP A O 1
ATOM 2783 N N . ARG A 1 341 ? 1.452 -25.624 8.729 1.00 84.06 341 ARG A N 1
ATOM 2784 C CA . ARG A 1 341 ? 1.844 -24.518 9.609 1.00 84.06 341 ARG A CA 1
ATOM 2785 C C . ARG A 1 341 ? 1.053 -23.238 9.306 1.00 84.06 341 ARG A C 1
ATOM 2787 O O . ARG A 1 341 ? 1.366 -22.555 8.334 1.00 84.06 341 ARG A O 1
ATOM 2794 N N . PRO A 1 342 ? 0.091 -22.836 10.162 1.00 84.31 342 PRO A N 1
ATOM 2795 C CA . PRO A 1 342 ? -0.676 -21.602 9.955 1.00 84.31 342 PRO A CA 1
ATOM 2796 C C . PRO A 1 342 ? 0.148 -20.324 10.225 1.00 84.31 342 PRO A C 1
ATOM 2798 O O . PRO A 1 342 ? -0.269 -19.219 9.874 1.00 84.31 342 PRO A O 1
ATOM 2801 N N . GLY A 1 343 ? 1.341 -20.474 10.809 1.00 86.31 343 GLY A N 1
ATOM 2802 C CA . GLY A 1 343 ? 2.286 -19.391 11.070 1.00 86.31 343 GLY A CA 1
ATOM 2803 C C . GLY A 1 343 ? 2.076 -18.698 12.412 1.00 86.31 343 GLY A C 1
ATOM 2804 O O . GLY A 1 343 ? 1.024 -18.817 13.036 1.00 86.31 343 GLY A O 1
ATOM 2805 N N . ASN A 1 344 ? 3.104 -17.973 12.851 1.00 86.81 344 ASN A N 1
ATOM 2806 C CA . ASN A 1 344 ? 3.116 -17.250 14.123 1.00 86.81 344 ASN A CA 1
ATOM 2807 C C . ASN A 1 344 ? 2.864 -15.755 13.886 1.00 86.81 344 ASN A C 1
ATOM 2809 O O . ASN A 1 344 ? 3.630 -15.116 13.162 1.00 86.81 344 ASN A O 1
ATOM 2813 N N . GLU A 1 345 ? 1.845 -15.178 14.521 1.00 86.44 345 GLU A N 1
ATOM 2814 C CA . GLU A 1 345 ? 1.701 -13.723 14.653 1.00 86.44 345 GLU A CA 1
ATOM 2815 C C . GLU A 1 345 ? 2.174 -13.300 16.055 1.00 86.44 345 GLU A C 1
ATOM 2817 O O . GLU A 1 345 ? 1.456 -13.506 17.042 1.00 86.44 345 GLU A O 1
ATOM 2822 N N . PRO A 1 346 ? 3.376 -12.702 16.180 1.00 83.88 346 PRO A N 1
ATOM 2823 C CA . PRO A 1 346 ? 3.860 -12.255 17.472 1.00 83.88 346 PRO A CA 1
ATOM 2824 C C . PRO A 1 346 ? 3.074 -11.039 17.964 1.00 83.88 346 PRO A C 1
ATOM 2826 O O . PRO A 1 346 ? 2.555 -10.236 17.184 1.00 83.88 346 PRO A O 1
ATOM 2829 N N . ALA A 1 347 ? 3.032 -10.869 19.287 1.00 87.19 347 ALA A N 1
ATOM 2830 C CA . ALA A 1 347 ? 2.357 -9.733 19.897 1.00 87.19 347 ALA A CA 1
ATOM 2831 C C . ALA A 1 347 ? 2.922 -8.402 19.372 1.00 87.19 347 ALA A C 1
ATOM 2833 O O . ALA A 1 347 ? 4.137 -8.190 19.328 1.00 87.19 347 ALA A O 1
ATOM 2834 N N . ARG A 1 348 ? 2.029 -7.475 19.017 1.00 90.19 348 ARG A N 1
ATOM 2835 C CA . ARG A 1 348 ? 2.391 -6.186 18.411 1.00 90.19 348 ARG A CA 1
ATOM 2836 C C . ARG A 1 348 ? 1.595 -5.046 19.008 1.00 90.19 348 ARG A C 1
ATOM 2838 O O . ARG A 1 348 ? 0.416 -5.199 19.322 1.00 90.19 348 ARG A O 1
ATOM 2845 N N . ARG A 1 349 ? 2.211 -3.874 19.154 1.00 91.88 349 ARG A N 1
ATOM 2846 C CA . ARG A 1 349 ? 1.465 -2.682 19.585 1.00 91.88 349 ARG A CA 1
ATOM 2847 C C . ARG A 1 349 ? 0.502 -2.205 18.497 1.00 91.88 349 ARG A C 1
ATOM 2849 O O . ARG A 1 349 ? 0.678 -2.506 17.319 1.00 91.88 349 ARG A O 1
ATOM 2856 N N . LEU A 1 350 ? -0.485 -1.397 18.868 1.00 93.75 350 LEU A N 1
ATOM 2857 C CA . LEU A 1 350 ? -1.257 -0.636 17.891 1.00 93.75 350 LEU A CA 1
ATOM 2858 C C . LEU A 1 350 ? -0.333 0.324 17.134 1.00 93.75 350 LEU A C 1
ATOM 2860 O O . LEU A 1 350 ? 0.528 0.992 17.723 1.00 93.75 350 LEU A O 1
ATOM 2864 N N . THR A 1 351 ? -0.549 0.424 15.825 1.00 94.00 351 THR A N 1
ATOM 2865 C CA . THR A 1 351 ? 0.007 1.531 15.035 1.00 94.00 351 THR A CA 1
ATOM 2866 C C . THR A 1 351 ? -0.588 2.860 15.499 1.00 94.00 351 THR A C 1
ATOM 2868 O O . THR A 1 351 ? -1.651 2.904 16.127 1.00 94.00 351 THR A O 1
ATOM 2871 N N . ARG A 1 352 ? 0.051 3.972 15.135 1.00 93.12 352 ARG A N 1
ATOM 2872 C CA . ARG A 1 352 ? -0.447 5.331 15.380 1.00 93.12 352 ARG A CA 1
ATOM 2873 C C . ARG A 1 352 ? -1.893 5.511 14.907 1.00 93.12 352 ARG A C 1
ATOM 2875 O O . ARG A 1 352 ? -2.724 6.043 15.639 1.00 93.12 352 ARG A O 1
ATOM 2882 N N . GLN A 1 353 ? -2.200 5.027 13.701 1.00 95.12 353 GLN A N 1
ATOM 2883 C CA . GLN A 1 353 ? -3.547 5.123 13.127 1.00 95.12 353 GLN A CA 1
ATOM 2884 C C . GLN A 1 353 ? -4.539 4.219 13.860 1.00 95.12 353 GLN A C 1
ATOM 2886 O O . GLN A 1 353 ? -5.620 4.671 14.225 1.00 95.12 353 GLN A O 1
ATOM 2891 N N . GLN A 1 354 ? -4.145 2.980 14.163 1.00 96.62 354 GLN A N 1
ATOM 2892 C CA . GLN A 1 354 ? -4.975 2.056 14.937 1.00 96.62 354 GLN A CA 1
ATOM 2893 C C . GLN A 1 354 ? -5.286 2.600 16.336 1.00 96.62 354 GLN A C 1
ATOM 2895 O O . GLN A 1 354 ? -6.429 2.510 16.779 1.00 96.62 354 GLN A O 1
ATOM 2900 N N . TYR A 1 355 ? -4.318 3.221 17.017 1.00 96.44 355 TYR A N 1
ATOM 2901 C CA . TYR A 1 355 ? -4.541 3.890 18.301 1.00 96.44 355 TYR A CA 1
ATOM 2902 C C . TYR A 1 355 ? -5.570 5.016 18.162 1.00 96.44 355 TYR A C 1
ATOM 2904 O O . TYR A 1 355 ? -6.559 5.032 18.893 1.00 96.44 355 TYR A O 1
ATOM 2912 N N . ASN A 1 356 ? -5.380 5.922 17.195 1.00 97.25 356 ASN A N 1
ATOM 2913 C CA . ASN A 1 356 ? -6.306 7.027 16.940 1.00 97.25 356 ASN A CA 1
ATOM 2914 C C . ASN A 1 356 ? -7.733 6.529 16.665 1.00 97.25 356 ASN A C 1
ATOM 2916 O O . ASN A 1 356 ? -8.675 7.012 17.292 1.00 97.25 356 ASN A O 1
ATOM 2920 N N . HIS A 1 357 ? -7.898 5.541 15.781 1.00 97.81 357 HIS A N 1
ATOM 2921 C CA . HIS A 1 357 ? -9.210 4.984 15.444 1.00 97.81 357 HIS A CA 1
ATOM 2922 C C . HIS A 1 357 ? -9.867 4.281 16.634 1.00 97.81 357 HIS A C 1
ATOM 2924 O O . HIS A 1 357 ? -11.051 4.485 16.895 1.00 97.81 357 HIS A O 1
ATOM 2930 N N . THR A 1 358 ? -9.091 3.515 17.403 1.00 97.88 358 THR A N 1
ATOM 2931 C CA . THR A 1 358 ? -9.615 2.804 18.577 1.00 97.88 358 THR A CA 1
ATOM 2932 C C . THR A 1 358 ? -10.061 3.789 19.655 1.00 97.88 358 THR A C 1
ATOM 2934 O O . THR A 1 358 ? -11.140 3.639 20.223 1.00 97.88 358 THR A O 1
ATOM 2937 N N . VAL A 1 359 ? -9.267 4.834 19.915 1.00 97.56 359 VAL A N 1
ATOM 2938 C CA . VAL A 1 359 ? -9.634 5.910 20.849 1.00 97.56 359 VAL A CA 1
ATOM 2939 C C . VAL A 1 359 ? -10.876 6.657 20.369 1.00 97.56 359 VAL A C 1
ATOM 2941 O O . VAL A 1 359 ? -11.771 6.909 21.178 1.00 97.56 359 VAL A O 1
ATOM 2944 N N . ARG A 1 360 ? -10.969 6.965 19.069 1.00 97.06 360 ARG A N 1
ATOM 2945 C CA . ARG A 1 360 ? -12.160 7.577 18.469 1.00 97.06 360 ARG A CA 1
ATOM 2946 C C . ARG A 1 360 ? -13.399 6.726 18.723 1.00 97.06 360 ARG A C 1
ATOM 2948 O O . ARG A 1 360 ? -14.402 7.260 19.183 1.00 97.06 360 ARG A O 1
ATOM 2955 N N . ASP A 1 361 ? -13.328 5.420 18.488 1.00 96.31 361 ASP A N 1
ATOM 2956 C CA . ASP A 1 361 ? -14.480 4.522 18.634 1.00 96.31 361 ASP A CA 1
ATOM 2957 C C . ASP A 1 361 ? -14.834 4.258 20.117 1.00 96.31 361 ASP A C 1
ATOM 2959 O O . ASP A 1 361 ? -15.996 4.007 20.455 1.00 96.31 361 ASP A O 1
ATOM 2963 N N . LEU A 1 362 ? -13.854 4.345 21.027 1.00 96.31 362 LEU A N 1
ATOM 2964 C CA . LEU A 1 362 ? -14.061 4.257 22.480 1.00 96.31 362 LEU A CA 1
ATOM 2965 C C . LEU A 1 362 ? -14.711 5.517 23.061 1.00 96.31 362 LEU A C 1
ATOM 2967 O O . LEU A 1 362 ? -15.608 5.410 23.897 1.00 96.31 362 LEU A O 1
ATOM 2971 N N . LEU A 1 363 ? -14.249 6.700 22.648 1.00 95.50 363 LEU A N 1
ATOM 2972 C CA . LEU A 1 363 ? -14.672 7.986 23.212 1.00 95.50 363 LEU A CA 1
ATOM 2973 C C . LEU A 1 363 ? -15.810 8.649 22.426 1.00 95.50 363 LEU A C 1
ATOM 2975 O O . LEU A 1 363 ? -16.487 9.518 22.968 1.00 95.50 363 LEU A O 1
ATOM 2979 N N . GLY A 1 364 ? -16.035 8.245 21.175 1.00 93.81 364 GLY A N 1
ATOM 2980 C CA . GLY A 1 364 ? -16.994 8.878 20.268 1.00 93.81 364 GLY A CA 1
ATOM 2981 C C . GLY A 1 364 ? -16.522 10.234 19.728 1.00 93.81 364 GLY A C 1
ATOM 2982 O O . GLY A 1 364 ? -17.354 11.046 19.337 1.00 93.81 364 GLY A O 1
ATOM 2983 N N . ALA A 1 365 ? -15.211 10.508 19.744 1.00 93.94 365 ALA A N 1
ATOM 2984 C CA . ALA A 1 365 ? -14.631 11.786 19.326 1.00 93.94 365 ALA A CA 1
ATOM 2985 C C . ALA A 1 365 ? -13.273 11.598 18.629 1.00 93.94 365 ALA A C 1
ATOM 2987 O O . ALA A 1 365 ? -12.394 10.909 19.150 1.00 93.94 365 ALA A O 1
ATOM 2988 N N . ASP A 1 366 ? -13.077 12.241 17.475 1.00 94.25 366 ASP A N 1
ATOM 2989 C CA . ASP A 1 366 ? -11.839 12.140 16.688 1.00 94.25 366 ASP A CA 1
ATOM 2990 C C . ASP A 1 366 ? -10.758 13.117 17.184 1.00 94.25 366 ASP A C 1
ATOM 2992 O O . ASP A 1 366 ? -10.505 14.164 16.594 1.00 94.25 366 ASP A O 1
ATOM 2996 N N . VAL A 1 367 ? -10.146 12.793 18.328 1.00 94.12 367 VAL A N 1
ATOM 2997 C CA . VAL A 1 367 ? -9.140 13.647 18.996 1.00 94.12 367 VAL A CA 1
ATOM 2998 C C . VAL A 1 367 ? -7.694 13.371 18.566 1.00 94.12 367 VAL A C 1
ATOM 3000 O O . VAL A 1 367 ? -6.803 14.124 18.939 1.00 94.12 367 VAL A O 1
ATOM 3003 N N . ARG A 1 368 ? -7.445 12.311 17.785 1.00 95.81 368 ARG A N 1
ATOM 3004 C CA . ARG A 1 368 ? -6.148 11.976 17.151 1.00 95.81 368 ARG A CA 1
ATOM 3005 C C . ARG A 1 368 ? -4.890 12.127 18.044 1.00 95.81 368 ARG A C 1
ATOM 3007 O O . ARG A 1 368 ? -3.897 12.738 17.641 1.00 95.81 368 ARG A O 1
ATOM 3014 N N . PRO A 1 369 ? -4.881 11.563 19.263 1.00 94.94 369 PRO A N 1
ATOM 3015 C CA . PRO A 1 369 ? -3.826 11.797 20.257 1.00 94.94 369 PRO A CA 1
ATOM 3016 C C . PRO A 1 369 ? -2.445 11.259 19.845 1.00 94.94 369 PRO A C 1
ATOM 3018 O O . PRO A 1 369 ? -1.419 11.742 20.327 1.00 94.94 369 PRO A O 1
ATOM 3021 N N . ALA A 1 370 ? -2.405 10.266 18.956 1.00 93.25 370 ALA A N 1
ATOM 3022 C CA . ALA A 1 370 ? -1.179 9.609 18.540 1.00 93.25 370 ALA A CA 1
ATOM 3023 C C . ALA A 1 370 ? -0.460 10.350 17.404 1.00 93.25 370 ALA A C 1
ATOM 3025 O O . ALA A 1 370 ? 0.667 9.987 17.093 1.00 93.25 370 ALA A O 1
ATOM 3026 N N . ASP A 1 371 ? -1.026 11.409 16.806 1.00 90.88 371 ASP A N 1
ATOM 3027 C CA . ASP A 1 371 ? -0.394 12.129 15.682 1.00 90.88 371 ASP A CA 1
ATOM 3028 C C . ASP A 1 371 ? 1.009 12.674 16.023 1.00 90.88 371 ASP A C 1
ATOM 3030 O O . ASP A 1 371 ? 1.854 12.797 15.137 1.00 90.88 371 ASP A O 1
ATOM 3034 N N . ARG A 1 372 ? 1.293 12.895 17.316 1.00 84.81 372 ARG A N 1
ATOM 3035 C CA . ARG A 1 372 ? 2.604 13.313 17.847 1.00 84.81 372 ARG A CA 1
ATOM 3036 C C . ARG A 1 372 ? 3.592 12.168 18.080 1.00 84.81 372 ARG A C 1
ATOM 3038 O O . ARG A 1 372 ? 4.702 12.415 18.552 1.00 84.81 372 ARG A O 1
ATOM 3045 N N . PHE A 1 373 ? 3.214 10.917 17.847 1.00 88.00 373 PHE A N 1
ATOM 3046 C CA . PHE A 1 373 ? 4.135 9.789 17.961 1.00 88.00 373 PHE A CA 1
ATOM 3047 C C . PHE A 1 373 ? 5.132 9.793 16.799 1.00 88.00 373 PHE A C 1
ATOM 3049 O O . PHE A 1 373 ? 4.805 10.301 15.721 1.00 88.00 373 PHE A O 1
ATOM 3056 N N . PRO A 1 374 ? 6.331 9.212 16.990 1.00 85.38 374 PRO A N 1
ATOM 3057 C CA . PRO A 1 374 ? 7.190 8.859 15.869 1.00 85.38 374 PRO A CA 1
ATOM 3058 C C . PRO A 1 374 ? 6.405 8.063 14.821 1.00 85.38 374 PRO A C 1
ATOM 3060 O O . PRO A 1 374 ? 5.486 7.309 15.154 1.00 85.38 374 PRO A O 1
ATOM 3063 N N . ALA A 1 375 ? 6.752 8.247 13.550 1.00 84.00 375 ALA A N 1
ATOM 3064 C CA . ALA A 1 375 ? 6.130 7.484 12.482 1.00 84.00 375 ALA A CA 1
ATOM 3065 C C . ALA A 1 375 ? 6.444 5.991 12.652 1.00 84.00 375 ALA A C 1
ATOM 3067 O O . ALA A 1 375 ? 7.596 5.618 12.865 1.00 84.00 375 ALA A O 1
ATOM 3068 N N . ASP A 1 376 ? 5.424 5.141 12.524 1.00 87.94 376 ASP A N 1
ATOM 3069 C CA . ASP A 1 376 ? 5.642 3.698 12.456 1.00 87.94 376 ASP A CA 1
ATOM 3070 C C . ASP A 1 376 ? 6.422 3.366 11.182 1.00 87.94 376 ASP A C 1
ATOM 3072 O O . ASP A 1 376 ? 6.087 3.878 10.105 1.00 87.94 376 ASP A O 1
ATOM 3076 N N . MET A 1 377 ? 7.440 2.518 11.317 1.00 82.56 377 MET A N 1
ATOM 3077 C CA . MET A 1 377 ? 8.238 2.024 10.200 1.00 82.56 377 MET A CA 1
ATOM 3078 C C . MET A 1 377 ? 7.502 0.878 9.508 1.00 82.56 377 MET A C 1
ATOM 3080 O O . MET A 1 377 ? 6.947 -0.005 10.167 1.00 82.56 377 MET A O 1
ATOM 3084 N N . SER A 1 378 ? 7.516 0.876 8.180 1.00 78.75 378 SER A N 1
ATOM 3085 C CA . SER A 1 378 ? 7.128 -0.305 7.413 1.00 78.75 378 SER A CA 1
ATOM 3086 C C . SER A 1 378 ? 8.246 -1.339 7.525 1.00 78.75 378 SER A C 1
ATOM 3088 O O . SER A 1 378 ? 9.415 -1.004 7.331 1.00 78.75 378 SER A O 1
ATOM 3090 N N . ALA A 1 379 ? 7.900 -2.573 7.889 1.00 73.06 379 ALA A N 1
ATOM 3091 C CA . ALA A 1 379 ? 8.849 -3.682 7.892 1.00 73.06 379 ALA A CA 1
ATOM 3092 C C . ALA A 1 379 ? 9.115 -4.195 6.464 1.00 73.06 379 ALA A C 1
ATOM 3094 O O . ALA A 1 379 ? 8.583 -3.663 5.490 1.00 73.06 379 ALA A O 1
ATOM 3095 N N . SER A 1 380 ? 9.853 -5.299 6.355 1.00 73.69 380 SER A N 1
ATOM 3096 C CA . SER A 1 380 ? 10.008 -6.121 5.142 1.00 73.69 380 SER A CA 1
ATOM 3097 C C . SER A 1 380 ? 8.685 -6.489 4.450 1.00 73.69 380 SER A C 1
ATOM 3099 O O . SER A 1 380 ? 8.636 -6.590 3.228 1.00 73.69 380 SER A O 1
ATOM 3101 N N . SER A 1 381 ? 7.583 -6.628 5.199 1.00 82.44 381 SER A N 1
ATOM 3102 C CA . SER A 1 381 ? 6.242 -6.860 4.636 1.00 82.44 381 SER A CA 1
ATOM 3103 C C . SER A 1 381 ? 5.722 -5.693 3.781 1.00 82.44 381 SER A C 1
ATOM 3105 O O . SER A 1 381 ? 4.876 -5.886 2.903 1.00 82.44 381 SER A O 1
ATOM 3107 N N . GLY A 1 382 ? 6.241 -4.482 4.010 1.00 87.31 382 GLY A N 1
ATOM 3108 C CA . GLY A 1 382 ? 5.767 -3.233 3.413 1.00 87.31 382 GLY A CA 1
ATOM 3109 C C . GLY A 1 382 ? 4.672 -2.534 4.224 1.00 87.31 382 GLY A C 1
ATOM 3110 O O . GLY A 1 382 ? 4.258 -1.438 3.853 1.00 87.31 382 GLY A O 1
ATOM 3111 N N . PHE A 1 383 ? 4.235 -3.106 5.353 1.00 94.38 383 PHE A N 1
ATOM 3112 C CA . PHE A 1 383 ? 3.151 -2.549 6.163 1.00 94.38 383 PHE A CA 1
ATOM 3113 C C . PHE A 1 383 ? 3.593 -2.173 7.577 1.00 94.38 383 PHE A C 1
ATOM 3115 O O . PHE A 1 383 ? 4.375 -2.862 8.231 1.00 94.38 383 PHE A O 1
ATOM 3122 N N . ARG A 1 384 ? 3.039 -1.071 8.082 1.00 92.56 384 ARG A N 1
ATOM 3123 C CA . ARG A 1 384 ? 3.296 -0.546 9.431 1.00 92.56 384 ARG A CA 1
ATOM 3124 C C . ARG A 1 384 ? 2.610 -1.349 10.527 1.00 92.56 384 ARG A C 1
ATOM 3126 O O . ARG A 1 384 ? 3.006 -1.232 11.676 1.00 92.56 384 ARG A O 1
ATOM 3133 N N . ASN A 1 385 ? 1.571 -2.125 10.205 1.00 93.00 385 ASN A N 1
ATOM 3134 C CA . ASN A 1 385 ? 0.919 -3.022 11.164 1.00 93.00 385 ASN A CA 1
ATOM 3135 C C . ASN A 1 385 ? 1.667 -4.352 11.341 1.00 93.00 385 ASN A C 1
ATOM 3137 O O . ASN A 1 385 ? 1.155 -5.219 12.040 1.00 93.00 385 ASN A O 1
ATOM 3141 N N . SER A 1 386 ? 2.849 -4.498 10.738 1.00 91.50 386 SER A N 1
ATOM 3142 C CA . SER A 1 386 ? 3.688 -5.683 10.854 1.00 91.50 386 SER A CA 1
ATOM 3143 C C . SER A 1 386 ? 4.332 -5.781 12.236 1.00 91.50 386 SER A C 1
ATOM 3145 O O . SER A 1 386 ? 4.969 -4.836 12.702 1.00 91.50 386 SER A O 1
ATOM 3147 N N . ALA A 1 387 ? 4.197 -6.923 12.906 1.00 87.69 387 ALA A N 1
ATOM 3148 C CA . ALA A 1 387 ? 4.694 -7.107 14.268 1.00 87.69 387 ALA A CA 1
ATOM 3149 C C . ALA A 1 387 ? 6.212 -6.869 14.405 1.00 87.69 387 ALA A C 1
ATOM 3151 O O . ALA A 1 387 ? 6.663 -6.251 15.369 1.00 87.69 387 ALA A O 1
ATOM 3152 N N . ASN A 1 388 ? 6.990 -7.273 13.398 1.00 82.56 388 ASN A N 1
ATOM 3153 C CA . ASN A 1 388 ? 8.449 -7.140 13.345 1.00 82.56 388 ASN A CA 1
ATOM 3154 C C . ASN A 1 388 ? 8.976 -5.700 13.161 1.00 82.56 388 ASN A C 1
ATOM 3156 O O . ASN A 1 388 ? 10.187 -5.516 13.203 1.00 82.56 388 ASN A O 1
ATOM 3160 N N . SER A 1 389 ? 8.131 -4.678 12.970 1.00 81.88 389 SER A N 1
ATOM 3161 C CA . SER A 1 389 ? 8.557 -3.263 13.018 1.00 81.88 389 SER A CA 1
ATOM 3162 C C . SER A 1 389 ? 8.015 -2.493 14.223 1.00 81.88 389 SER A C 1
ATOM 3164 O O . SER A 1 389 ? 8.372 -1.332 14.441 1.00 81.88 389 SER A O 1
ATOM 3166 N N . LEU A 1 390 ? 7.170 -3.124 15.039 1.00 83.31 390 LEU A N 1
ATOM 3167 C CA . LEU A 1 390 ? 6.400 -2.475 16.097 1.00 83.31 390 LEU A CA 1
ATOM 3168 C C . LEU A 1 390 ? 6.993 -2.710 17.493 1.00 83.31 390 LEU A C 1
ATOM 3170 O O . LEU A 1 390 ? 6.270 -2.906 18.471 1.00 83.31 390 LEU A O 1
ATOM 3174 N N . PHE A 1 391 ? 8.320 -2.633 17.605 1.00 72.44 391 PHE A N 1
ATOM 3175 C CA . PHE A 1 391 ? 9.017 -2.740 18.887 1.00 72.44 391 PHE A CA 1
ATOM 3176 C C . PHE A 1 391 ? 8.664 -1.582 19.835 1.00 72.44 391 PHE A C 1
ATOM 3178 O O . PHE A 1 391 ? 8.340 -0.464 19.415 1.00 72.44 391 PHE A O 1
ATOM 3185 N N . PHE A 1 392 ? 8.739 -1.845 21.140 1.00 71.81 392 PHE A N 1
ATOM 3186 C CA . PHE A 1 392 ? 8.448 -0.861 22.179 1.00 71.81 392 PHE A CA 1
ATOM 3187 C C . PHE A 1 392 ? 9.731 -0.146 22.623 1.00 71.81 392 PHE A C 1
ATOM 3189 O O . PHE A 1 392 ? 10.582 -0.735 23.285 1.00 71.81 392 PHE A O 1
ATOM 3196 N N . GLN A 1 393 ? 9.872 1.136 22.282 1.00 70.12 393 GLN A N 1
ATOM 3197 C CA . GLN A 1 393 ? 10.967 1.969 22.791 1.00 70.12 393 GLN A CA 1
ATOM 3198 C C . GLN A 1 393 ? 10.563 2.598 24.136 1.00 70.12 393 GLN A C 1
ATOM 3200 O O . GLN A 1 393 ? 9.438 3.098 24.225 1.00 70.12 393 GLN A O 1
ATOM 3205 N N . PRO A 1 394 ? 11.445 2.673 25.154 1.00 69.62 394 PRO A N 1
ATOM 3206 C CA . PRO A 1 394 ? 11.118 3.263 26.460 1.00 69.62 394 PRO A CA 1
ATOM 3207 C C . PRO A 1 394 ? 10.517 4.679 26.388 1.00 69.62 394 PRO A C 1
ATOM 3209 O O . PRO A 1 394 ? 9.552 4.971 27.091 1.00 69.62 394 PRO A O 1
ATOM 3212 N N . ILE A 1 395 ? 11.001 5.520 25.462 1.00 67.88 395 ILE A N 1
ATOM 3213 C CA . ILE A 1 395 ? 10.485 6.883 25.213 1.00 67.88 395 ILE A CA 1
ATOM 3214 C C . ILE A 1 395 ? 9.004 6.920 24.790 1.00 67.88 395 ILE A C 1
ATOM 3216 O O . ILE A 1 395 ? 8.340 7.953 24.871 1.00 67.88 395 ILE A O 1
ATOM 3220 N N . THR A 1 396 ? 8.457 5.792 24.339 1.00 75.62 396 THR A N 1
ATOM 3221 C CA . THR A 1 396 ? 7.062 5.688 23.900 1.00 75.62 396 THR A CA 1
ATOM 3222 C C . THR A 1 396 ? 6.100 5.642 25.087 1.00 75.62 396 THR A C 1
ATOM 3224 O O . THR A 1 396 ? 4.957 6.067 24.944 1.00 75.62 396 THR A O 1
ATOM 3227 N N . LEU A 1 397 ? 6.535 5.190 26.273 1.00 80.12 397 LEU A N 1
ATOM 3228 C CA . LEU A 1 397 ? 5.648 5.065 27.435 1.00 80.12 397 LEU A CA 1
ATOM 3229 C C . LEU A 1 397 ? 5.144 6.431 27.921 1.00 80.12 397 LEU A C 1
ATOM 3231 O O . LEU A 1 397 ? 3.941 6.610 28.098 1.00 80.12 397 LEU A O 1
ATOM 3235 N N . GLU A 1 398 ? 6.036 7.414 28.060 1.00 84.44 398 GLU A N 1
ATOM 3236 C CA . GLU A 1 398 ? 5.661 8.788 28.430 1.00 84.44 398 GLU A CA 1
ATOM 3237 C C . GLU A 1 398 ? 4.718 9.410 27.393 1.00 84.44 398 GLU A C 1
ATOM 3239 O O . GLU A 1 398 ? 3.744 10.081 27.741 1.00 84.44 398 GLU A O 1
ATOM 3244 N N . ARG A 1 399 ? 4.950 9.122 26.105 1.00 88.62 399 ARG A N 1
ATOM 3245 C CA . ARG A 1 399 ? 4.071 9.573 25.020 1.00 88.62 399 ARG A CA 1
ATOM 3246 C C . ARG A 1 399 ? 2.686 8.937 25.099 1.00 88.62 399 ARG A C 1
ATOM 3248 O O . ARG A 1 399 ? 1.711 9.639 24.848 1.00 88.62 399 ARG A O 1
ATOM 3255 N N . PHE A 1 400 ? 2.574 7.663 25.476 1.00 90.75 400 PHE A N 1
ATOM 3256 C CA . PHE A 1 400 ? 1.275 7.019 25.690 1.00 90.75 400 PHE A CA 1
ATOM 3257 C C . PHE A 1 400 ? 0.516 7.621 26.873 1.00 90.75 400 PHE A C 1
ATOM 3259 O O . PHE A 1 400 ? -0.689 7.835 26.758 1.00 90.75 400 PHE A O 1
ATOM 3266 N N . VAL A 1 401 ? 1.205 7.956 27.970 1.00 92.69 401 VAL A N 1
ATOM 3267 C CA . VAL A 1 401 ? 0.591 8.670 29.103 1.00 92.69 401 VAL A CA 1
ATOM 3268 C C . VAL A 1 401 ? 0.049 10.024 28.649 1.00 92.69 401 VAL A C 1
ATOM 3270 O O . VAL A 1 401 ? -1.140 10.292 28.825 1.00 92.69 401 VAL A O 1
ATOM 3273 N N . GLY A 1 402 ? 0.871 10.830 27.970 1.00 94.31 402 GLY A N 1
ATOM 3274 C CA . GLY A 1 402 ? 0.438 12.125 27.441 1.00 94.31 402 GLY A CA 1
ATOM 3275 C C . GLY A 1 402 ? -0.692 12.014 26.407 1.00 94.31 402 GLY A C 1
ATOM 3276 O O . GLY A 1 402 ? -1.606 12.836 26.397 1.00 94.31 402 GLY A O 1
ATOM 3277 N N . ALA A 1 403 ? -0.679 10.978 25.563 1.00 95.00 403 ALA A N 1
ATOM 3278 C CA . ALA A 1 403 ? -1.740 10.709 24.593 1.00 95.00 403 ALA A CA 1
ATOM 3279 C C . ALA A 1 403 ? -3.064 10.329 25.268 1.00 95.00 403 ALA A C 1
ATOM 3281 O O . ALA A 1 403 ? -4.111 10.846 24.880 1.00 95.00 403 ALA A O 1
ATOM 3282 N N . ALA A 1 404 ? -3.028 9.475 26.294 1.00 96.06 404 ALA A N 1
ATOM 3283 C CA . ALA A 1 404 ? -4.208 9.097 27.066 1.00 96.06 404 ALA A CA 1
ATOM 3284 C C . ALA A 1 404 ? -4.795 10.298 27.823 1.00 96.06 404 ALA A C 1
ATOM 3286 O O . ALA A 1 404 ? -6.013 10.499 27.821 1.00 96.06 404 ALA A O 1
ATOM 3287 N N . GLU A 1 405 ? -3.937 11.126 28.427 1.00 95.62 405 GLU A N 1
ATOM 3288 C CA . GLU A 1 405 ? -4.341 12.382 29.059 1.00 95.62 405 GLU A CA 1
ATOM 3289 C C . GLU A 1 405 ? -5.014 13.316 28.061 1.00 95.62 405 GLU A C 1
ATOM 3291 O O . GLU A 1 405 ? -6.158 13.716 28.278 1.00 95.62 405 GLU A O 1
ATOM 3296 N N . PHE A 1 406 ? -4.348 13.597 26.940 1.00 96.69 406 PHE A N 1
ATOM 3297 C CA . PHE A 1 406 ? -4.872 14.468 25.896 1.00 96.69 406 PHE A CA 1
ATOM 3298 C C . PHE A 1 406 ? -6.195 13.952 25.320 1.00 96.69 406 PHE A C 1
ATOM 3300 O O . PHE A 1 406 ? -7.125 14.740 25.142 1.00 96.69 406 PHE A O 1
ATOM 3307 N N . ALA A 1 407 ? -6.314 12.644 25.078 1.00 96.69 407 ALA A N 1
ATOM 3308 C CA . ALA A 1 407 ? -7.527 12.035 24.543 1.00 96.69 407 ALA A CA 1
ATOM 3309 C C . ALA A 1 407 ? -8.724 12.223 25.482 1.00 96.69 407 ALA A C 1
ATOM 3311 O O . ALA A 1 407 ? -9.770 12.725 25.069 1.00 96.69 407 ALA A O 1
ATOM 3312 N N . VAL A 1 408 ? -8.564 11.861 26.759 1.00 96.88 408 VAL A N 1
ATOM 3313 C CA . VAL A 1 408 ? -9.637 11.967 27.757 1.00 96.88 408 VAL A CA 1
ATOM 3314 C C . VAL A 1 408 ? -9.957 13.427 28.070 1.00 96.88 408 VAL A C 1
ATOM 3316 O O . VAL A 1 408 ? -11.122 13.773 28.263 1.00 96.88 408 VAL A O 1
ATOM 3319 N N . ASP A 1 409 ? -8.954 14.301 28.111 1.00 95.38 409 ASP A N 1
ATOM 3320 C CA . ASP A 1 409 ? -9.150 15.706 28.464 1.00 95.38 409 ASP A CA 1
ATOM 3321 C C . ASP A 1 409 ? -9.799 16.508 27.336 1.00 95.38 409 ASP A C 1
ATOM 3323 O O . ASP A 1 409 ? -10.622 17.383 27.618 1.00 95.38 409 ASP A O 1
ATOM 3327 N N . SER A 1 410 ? -9.499 16.157 26.084 1.00 95.69 410 SER A N 1
ATOM 3328 C CA . SER A 1 410 ? -10.100 16.778 24.902 1.00 95.69 410 SER A CA 1
ATOM 3329 C C . SER A 1 410 ? -11.495 16.228 24.607 1.00 95.69 410 SER A C 1
ATOM 3331 O O . SER A 1 410 ? -12.402 17.002 24.332 1.00 95.69 410 SER A O 1
ATOM 3333 N N . ALA A 1 411 ? -11.708 14.909 24.691 1.00 95.38 411 ALA A N 1
ATOM 3334 C CA . ALA A 1 411 ? -13.011 14.315 24.374 1.00 95.38 411 ALA A CA 1
ATOM 3335 C C . ALA A 1 411 ? -14.030 14.466 25.517 1.00 95.38 411 ALA A C 1
ATOM 3337 O O . ALA A 1 411 ? -15.218 14.684 25.277 1.00 95.38 411 ALA A O 1
ATOM 3338 N N . LEU A 1 412 ? -13.577 14.351 26.771 1.00 94.31 412 LEU A N 1
ATOM 3339 C CA . LEU A 1 412 ? -14.430 14.266 27.960 1.00 94.31 412 LEU A CA 1
ATOM 3340 C C . LEU A 1 412 ? -14.062 15.335 29.007 1.00 94.31 412 LEU A C 1
ATOM 3342 O O . LEU A 1 412 ? -13.747 14.997 30.157 1.00 94.31 412 LEU A O 1
ATOM 3346 N N . PRO A 1 413 ? -14.122 16.641 28.680 1.00 94.06 413 PRO A N 1
ATOM 3347 C CA . PRO A 1 413 ? -13.886 17.680 29.675 1.00 94.06 413 PRO A CA 1
ATOM 3348 C C . PRO A 1 413 ? -14.935 17.596 30.794 1.00 94.06 413 PRO A C 1
ATOM 3350 O O . PRO A 1 413 ? -16.095 17.244 30.556 1.00 94.06 413 PRO A O 1
ATOM 3353 N N . LEU A 1 414 ? -14.548 17.963 32.025 1.00 89.31 414 LEU A N 1
ATOM 3354 C CA . LEU A 1 414 ? -15.445 17.936 33.198 1.00 89.31 414 LEU A CA 1
ATOM 3355 C C . LEU A 1 414 ? -16.748 18.703 32.964 1.00 89.31 414 LEU A C 1
ATOM 3357 O O . LEU A 1 414 ? -17.824 18.272 33.393 1.00 89.31 414 LEU A O 1
ATOM 3361 N N . ILE A 1 415 ? -16.616 19.841 32.281 1.00 89.50 415 ILE A N 1
ATOM 3362 C CA . ILE A 1 415 ? -17.706 20.711 31.866 1.00 89.50 415 ILE A CA 1
ATOM 3363 C C . ILE A 1 415 ? -17.769 20.639 30.334 1.00 89.50 415 ILE A C 1
ATOM 3365 O O . ILE A 1 415 ? -16.925 21.248 29.674 1.00 89.50 415 ILE A O 1
ATOM 3369 N N . PRO A 1 416 ? -18.733 19.896 29.759 1.00 90.69 416 PRO A N 1
ATOM 3370 C CA . PRO A 1 416 ? -18.917 19.812 28.313 1.00 90.69 416 PRO A CA 1
ATOM 3371 C C . PRO A 1 416 ? -19.259 21.186 27.734 1.00 90.69 416 PRO A C 1
ATOM 3373 O O . PRO A 1 416 ? -20.280 21.771 28.099 1.00 90.69 416 PRO A O 1
ATOM 3376 N N . LYS A 1 417 ? -18.415 21.700 26.833 1.00 93.50 417 LYS A N 1
ATOM 3377 C CA . LYS A 1 417 ? -18.594 23.035 26.230 1.00 93.50 417 LYS A CA 1
ATOM 3378 C C . LYS A 1 417 ? -19.230 23.004 24.840 1.00 93.50 417 LYS A C 1
ATOM 3380 O O . LYS A 1 417 ? -19.831 23.991 24.437 1.00 93.50 417 LYS A O 1
ATOM 3385 N N . THR A 1 418 ? -19.117 21.888 24.123 1.00 94.00 418 THR A N 1
ATOM 3386 C CA . THR A 1 418 ? -19.554 21.755 22.721 1.00 94.00 418 THR A CA 1
ATOM 3387 C C . THR A 1 418 ? -20.516 20.578 22.551 1.00 94.00 418 THR A C 1
ATOM 3389 O O . THR A 1 418 ? -20.738 19.815 23.500 1.00 94.00 418 THR A O 1
ATOM 3392 N N . ALA A 1 419 ? -21.127 20.449 21.370 1.00 92.75 419 ALA A N 1
ATOM 3393 C CA . ALA A 1 419 ? -22.019 19.335 21.054 1.00 92.75 419 ALA A CA 1
ATOM 3394 C C . ALA A 1 419 ? -21.264 17.997 21.062 1.00 92.75 419 ALA A C 1
ATOM 3396 O O . ALA A 1 419 ? -21.750 17.032 21.647 1.00 92.75 419 ALA A O 1
ATOM 3397 N N . GLU A 1 420 ? -20.042 17.985 20.536 1.00 92.44 420 GLU A N 1
ATOM 3398 C CA . GLU A 1 420 ? -19.154 16.821 20.473 1.00 92.44 420 GLU A CA 1
ATOM 3399 C C . GLU A 1 420 ? -18.796 16.344 21.884 1.00 92.44 420 GLU A C 1
ATOM 3401 O O . GLU A 1 420 ? -18.923 15.163 22.185 1.00 92.44 420 GLU A O 1
ATOM 3406 N N . HIS A 1 421 ? -18.465 17.261 22.806 1.00 93.69 421 HIS A N 1
ATOM 3407 C CA . HIS A 1 421 ? -18.221 16.894 24.205 1.00 93.69 421 HIS A CA 1
ATOM 3408 C C . HIS A 1 421 ? -19.451 16.241 24.854 1.00 93.69 421 HIS A C 1
ATOM 3410 O O . HIS A 1 421 ? -19.325 15.293 25.630 1.00 93.69 421 HIS A O 1
ATOM 3416 N N . LYS A 1 422 ? -20.657 16.757 24.578 1.00 91.62 422 LYS A N 1
ATOM 3417 C CA . LYS A 1 422 ? -21.900 16.177 25.113 1.00 91.62 422 LYS A CA 1
ATOM 3418 C C . LYS A 1 422 ? -22.151 14.791 24.521 1.00 91.62 422 LYS A C 1
ATOM 3420 O O . LYS A 1 422 ? -22.486 13.885 25.278 1.00 91.62 422 LYS A O 1
ATOM 3425 N N . GLN A 1 423 ? -21.944 14.627 23.216 1.00 91.94 423 GLN A N 1
ATOM 3426 C CA . GLN A 1 423 ? -22.065 13.347 22.518 1.00 91.94 423 GLN A CA 1
ATOM 3427 C C . GLN A 1 423 ? -21.052 12.320 23.033 1.00 91.94 423 GLN A C 1
ATOM 3429 O O . GLN A 1 423 ? -21.445 11.195 23.311 1.00 91.94 423 GLN A O 1
ATOM 3434 N N . ALA A 1 424 ? -19.795 12.701 23.266 1.00 92.75 424 ALA A N 1
ATOM 3435 C CA . ALA A 1 424 ? -18.777 11.817 23.835 1.00 92.75 424 ALA A CA 1
ATOM 3436 C C . ALA A 1 424 ? -19.170 11.316 25.238 1.00 92.75 424 ALA A C 1
ATOM 3438 O O . ALA A 1 424 ? -19.115 10.119 25.530 1.00 92.75 424 ALA A O 1
ATOM 3439 N N . TRP A 1 425 ? -19.665 12.210 26.105 1.00 90.75 425 TRP A N 1
ATOM 3440 C CA . TRP A 1 425 ? -20.212 11.806 27.406 1.00 90.75 425 TRP A CA 1
ATOM 3441 C C . TRP A 1 425 ? -21.447 10.905 27.270 1.00 90.75 425 TRP A C 1
ATOM 3443 O O . TRP A 1 425 ? -21.595 9.960 28.044 1.00 90.75 425 TRP A O 1
ATOM 3453 N N . GLN A 1 426 ? -22.327 11.164 26.301 1.00 89.44 426 GLN A N 1
ATOM 3454 C CA . GLN A 1 426 ? -23.484 10.309 26.019 1.00 89.44 426 GLN A CA 1
ATOM 3455 C C . GLN A 1 426 ? -23.070 8.936 25.483 1.00 89.44 426 GLN A C 1
ATOM 3457 O O . GLN A 1 426 ? -23.663 7.945 25.886 1.00 89.44 426 GLN A O 1
ATOM 3462 N N . HIS A 1 427 ? -22.040 8.850 24.642 1.00 90.31 427 HIS A N 1
ATOM 3463 C CA . HIS A 1 427 ? -21.489 7.595 24.119 1.00 90.31 427 HIS A CA 1
ATOM 3464 C C . HIS A 1 427 ? -20.890 6.727 25.230 1.00 90.31 427 HIS A C 1
ATOM 3466 O O . HIS A 1 427 ? -21.124 5.514 25.296 1.00 90.31 427 HIS A O 1
ATOM 3472 N N . LEU A 1 428 ? -20.168 7.362 26.158 1.00 88.62 428 LEU A N 1
ATOM 3473 C CA . LEU A 1 428 ? -19.608 6.692 27.328 1.00 88.62 428 LEU A CA 1
ATOM 3474 C C . LEU A 1 428 ? -20.709 6.155 28.262 1.00 88.62 428 LEU A C 1
ATOM 3476 O O . LEU A 1 428 ? -20.586 5.038 28.764 1.00 88.62 428 LEU A O 1
ATOM 3480 N N . LEU A 1 429 ? -21.780 6.931 28.475 1.00 84.50 429 LEU A N 1
ATOM 3481 C CA . LEU A 1 429 ? -22.851 6.644 29.446 1.00 84.50 429 LEU A CA 1
ATOM 3482 C C . LEU A 1 429 ? -24.120 5.987 28.843 1.00 84.50 429 LEU A C 1
ATOM 3484 O O . LEU A 1 429 ? -25.046 5.675 29.584 1.00 84.50 429 LEU A O 1
ATOM 3488 N N . GLN A 1 430 ? -24.191 5.835 27.516 1.00 73.38 430 GLN A N 1
ATOM 3489 C CA . GLN A 1 430 ? -25.311 5.330 26.691 1.00 73.38 430 GLN A CA 1
ATOM 3490 C C . GLN A 1 430 ? -26.733 5.819 27.041 1.00 73.38 430 GLN A C 1
ATOM 3492 O O . GLN A 1 430 ? -27.694 5.079 26.869 1.00 73.38 430 GLN A O 1
ATOM 3497 N N . ASN A 1 431 ? -26.917 7.057 27.515 1.00 59.94 431 ASN A N 1
ATOM 3498 C CA . ASN A 1 431 ? -28.238 7.594 27.908 1.00 59.94 431 ASN A CA 1
ATOM 3499 C C . ASN A 1 431 ? -29.034 6.718 28.913 1.00 59.94 431 ASN A C 1
ATOM 3501 O O . ASN A 1 431 ? -30.215 6.982 29.146 1.00 59.94 431 ASN A O 1
ATOM 3505 N N . ASP A 1 432 ? -28.406 5.718 29.543 1.00 49.41 432 ASP A N 1
ATOM 3506 C CA . ASP A 1 432 ? -29.083 4.721 30.366 1.00 49.41 432 ASP A CA 1
ATOM 3507 C C . ASP A 1 432 ? -29.024 5.122 31.855 1.00 49.41 432 ASP A C 1
ATOM 3509 O O . ASP A 1 432 ? -27.941 5.223 32.444 1.00 49.41 432 ASP A O 1
ATOM 3513 N N . PRO A 1 433 ? -30.170 5.357 32.520 1.00 48.22 433 PRO A N 1
ATOM 3514 C CA . PRO A 1 433 ? -30.208 5.643 33.949 1.00 48.22 433 PRO A CA 1
ATOM 3515 C C . PRO A 1 433 ? -29.743 4.473 34.842 1.00 48.22 433 PRO A C 1
ATOM 3517 O O . PRO A 1 433 ? -29.564 4.687 36.041 1.00 48.22 433 PRO A O 1
ATOM 3520 N N . THR A 1 434 ? -29.518 3.274 34.300 1.00 42.22 434 THR A N 1
ATOM 3521 C CA . THR A 1 434 ? -28.999 2.092 35.011 1.00 42.22 434 THR A CA 1
ATOM 3522 C C . THR A 1 434 ? -27.481 1.903 34.869 1.00 42.22 434 THR A C 1
ATOM 3524 O O . THR A 1 434 ? -26.857 1.401 35.803 1.00 42.22 434 THR A O 1
ATOM 3527 N N . LEU A 1 435 ? -26.841 2.468 33.831 1.00 50.00 435 LEU A N 1
ATOM 3528 C CA . LEU A 1 435 ? -25.372 2.622 33.718 1.00 50.00 435 LEU A CA 1
ATOM 3529 C C . LEU A 1 435 ? -24.798 3.699 34.667 1.00 50.00 435 LEU A C 1
ATOM 3531 O O . LEU A 1 435 ? -23.646 4.120 34.561 1.00 50.00 435 LEU A O 1
ATOM 3535 N N . ARG A 1 436 ? -25.594 4.164 35.639 1.00 57.16 436 ARG A N 1
ATOM 3536 C CA . ARG A 1 436 ? -25.194 5.158 36.648 1.00 57.16 436 ARG A CA 1
ATOM 3537 C C . ARG A 1 436 ? -24.150 4.646 37.643 1.00 57.16 436 ARG A C 1
ATOM 3539 O O . ARG A 1 436 ? -23.620 5.466 38.396 1.00 57.16 436 ARG A O 1
ATOM 3546 N N . SER A 1 437 ? -23.842 3.344 37.684 1.00 81.00 437 SER A N 1
ATOM 3547 C CA . SER A 1 437 ? -22.753 2.849 38.531 1.00 81.00 437 SER A CA 1
ATOM 3548 C C . SER A 1 437 ? -21.404 3.017 37.805 1.00 81.00 437 SER A C 1
ATOM 3550 O O . SER A 1 437 ? -21.249 2.536 36.680 1.00 81.00 437 SER A O 1
ATOM 3552 N N . PRO A 1 438 ? -20.401 3.671 38.424 1.00 85.00 438 PRO A N 1
ATOM 3553 C CA . PRO A 1 438 ? -19.057 3.800 37.851 1.00 85.00 438 PRO A CA 1
ATOM 3554 C C . PRO A 1 438 ? -18.441 2.458 37.447 1.00 85.00 438 PRO A C 1
ATOM 3556 O O . PRO A 1 438 ? -17.700 2.385 36.475 1.00 85.00 438 PRO A O 1
ATOM 3559 N N . GLU A 1 439 ? -18.793 1.392 38.165 1.00 91.25 439 GLU A N 1
ATOM 3560 C CA . GLU A 1 439 ? -18.367 0.028 37.875 1.00 91.25 439 GLU A CA 1
ATOM 3561 C C . GLU A 1 439 ? -18.822 -0.459 36.497 1.00 91.25 439 GLU A C 1
ATOM 3563 O O . GLU A 1 439 ? -17.998 -0.961 35.737 1.00 91.25 439 GLU A O 1
ATOM 3568 N N . SER A 1 440 ? -20.093 -0.256 36.133 1.00 89.69 440 SER A N 1
ATOM 3569 C CA . SER A 1 440 ? -20.614 -0.668 34.821 1.00 89.69 440 SER A CA 1
ATOM 3570 C C . SER A 1 440 ? -19.913 0.056 33.666 1.00 89.69 440 SER A C 1
ATOM 3572 O O . SER A 1 440 ? -19.535 -0.569 32.673 1.00 89.69 440 SER A O 1
ATOM 3574 N N . VAL A 1 441 ? -19.655 1.359 33.831 1.00 91.69 441 VAL A N 1
ATOM 3575 C CA . VAL A 1 441 ? -18.956 2.186 32.839 1.00 91.69 441 VAL A CA 1
ATOM 3576 C C . VAL A 1 441 ? -17.507 1.732 32.684 1.00 91.69 441 VAL A C 1
ATOM 3578 O O . VAL A 1 441 ? -17.049 1.528 31.561 1.00 91.69 441 VAL A O 1
ATOM 3581 N N . ILE A 1 442 ? -16.799 1.521 33.800 1.00 95.12 442 ILE A N 1
ATOM 3582 C CA . ILE A 1 442 ? -15.412 1.037 33.797 1.00 95.12 442 ILE A CA 1
ATOM 3583 C C . ILE A 1 442 ? -15.340 -0.354 33.160 1.00 95.12 442 ILE A C 1
ATOM 3585 O O . ILE A 1 442 ? -14.503 -0.570 32.286 1.00 95.12 442 ILE A O 1
ATOM 3589 N N . LYS A 1 443 ? -16.239 -1.275 33.532 1.00 95.19 443 LYS A N 1
ATOM 3590 C CA . LYS A 1 443 ? -16.284 -2.638 32.987 1.00 95.19 443 LYS A CA 1
ATOM 3591 C C . LYS A 1 443 ? -16.512 -2.636 31.477 1.00 95.19 443 LYS A C 1
ATOM 3593 O O . LYS A 1 443 ? -15.772 -3.305 30.755 1.00 95.19 443 LYS A O 1
ATOM 3598 N N . ARG A 1 444 ? -17.487 -1.861 30.985 1.00 93.38 444 ARG A N 1
ATOM 3599 C CA . ARG A 1 444 ? -17.773 -1.739 29.545 1.00 93.38 444 ARG A CA 1
ATOM 3600 C C . ARG A 1 444 ? -16.596 -1.124 28.792 1.00 93.38 444 ARG A C 1
ATOM 3602 O O . ARG A 1 444 ? -16.173 -1.676 27.779 1.00 93.38 444 ARG A O 1
ATOM 3609 N N . PHE A 1 445 ? -16.060 -0.006 29.284 1.00 95.88 445 PHE A N 1
ATOM 3610 C CA . PHE A 1 445 ? -14.950 0.681 28.626 1.00 95.88 445 PHE A CA 1
ATOM 3611 C C . PHE A 1 445 ? -13.698 -0.200 28.571 1.00 95.88 445 PHE A C 1
ATOM 3613 O O . PHE A 1 445 ? -13.103 -0.336 27.506 1.00 95.88 445 PHE A O 1
ATOM 3620 N N . ALA A 1 446 ? -13.341 -0.852 29.683 1.00 97.19 446 ALA A N 1
ATOM 3621 C CA . ALA A 1 446 ? -12.224 -1.792 29.733 1.00 97.19 446 ALA A CA 1
ATOM 3622 C C . ALA A 1 446 ? -12.443 -2.982 28.791 1.00 97.19 446 ALA A C 1
ATOM 3624 O O . ALA A 1 446 ? -11.536 -3.328 28.044 1.00 97.19 446 ALA A O 1
ATOM 3625 N N . SER A 1 447 ? -13.649 -3.561 28.762 1.00 96.19 447 SER A N 1
ATOM 3626 C CA . SER A 1 447 ? -13.930 -4.713 27.894 1.00 96.19 447 SER A CA 1
ATOM 3627 C C . SER A 1 447 ? -13.805 -4.362 26.408 1.00 96.19 447 SER A C 1
ATOM 3629 O O . SER A 1 447 ? -13.218 -5.114 25.635 1.00 96.19 447 SER A O 1
ATOM 3631 N N . ARG A 1 448 ? -14.285 -3.178 26.002 1.00 96.44 448 ARG A N 1
ATOM 3632 C CA . ARG A 1 448 ? -14.107 -2.683 24.627 1.00 96.44 448 ARG A CA 1
ATOM 3633 C C . ARG A 1 448 ? -12.644 -2.369 24.321 1.00 96.44 448 ARG A C 1
ATOM 3635 O O . ARG A 1 448 ? -12.137 -2.796 23.291 1.00 96.44 448 ARG A O 1
ATOM 3642 N N . ALA A 1 449 ? -11.946 -1.687 25.230 1.00 97.06 449 ALA A N 1
ATOM 3643 C CA . ALA A 1 449 ? -10.537 -1.338 25.052 1.00 97.06 449 ALA A CA 1
ATOM 3644 C C . ALA A 1 449 ? -9.645 -2.585 24.916 1.00 97.06 449 ALA A C 1
ATOM 3646 O O . ALA A 1 449 ? -8.746 -2.612 24.074 1.00 97.06 449 ALA A O 1
ATOM 3647 N N . PHE A 1 450 ? -9.931 -3.625 25.702 1.00 96.62 450 PHE A N 1
ATOM 3648 C CA . PHE A 1 450 ? -9.211 -4.901 25.690 1.00 96.62 450 PHE A CA 1
ATOM 3649 C C . PHE A 1 450 ? -9.761 -5.890 24.648 1.00 96.62 450 PHE A C 1
ATOM 3651 O O . PHE A 1 450 ? -9.232 -6.990 24.524 1.00 96.62 450 PHE A O 1
ATOM 3658 N N . ARG A 1 451 ? -10.801 -5.498 23.891 1.00 96.69 451 ARG A N 1
ATOM 3659 C CA . ARG A 1 451 ? -11.523 -6.285 22.867 1.00 96.69 451 ARG A CA 1
ATOM 3660 C C . ARG A 1 451 ? -12.038 -7.648 23.347 1.00 96.69 451 ARG A C 1
ATOM 3662 O O . ARG A 1 451 ? -12.231 -8.554 22.546 1.00 96.69 451 ARG A O 1
ATOM 3669 N N . ARG A 1 452 ? -12.262 -7.795 24.653 1.00 95.56 452 ARG A N 1
ATOM 3670 C CA . ARG A 1 452 ? -12.760 -9.014 25.303 1.00 95.56 452 ARG A CA 1
ATOM 3671 C C . ARG A 1 452 ? -13.355 -8.675 26.669 1.00 95.56 452 ARG A C 1
ATOM 3673 O O . ARG A 1 452 ? -13.023 -7.623 27.216 1.00 95.56 452 ARG A O 1
ATOM 3680 N N . PRO A 1 453 ? -14.176 -9.549 27.269 1.00 95.69 453 PRO A N 1
ATOM 3681 C CA . PRO A 1 453 ? -14.656 -9.355 28.629 1.00 95.69 453 PRO A CA 1
ATOM 3682 C C . PRO A 1 453 ? -13.488 -9.145 29.597 1.00 95.69 453 PRO A C 1
ATOM 3684 O O . PRO A 1 453 ? -12.576 -9.971 29.679 1.00 95.69 453 PRO A O 1
ATOM 3687 N N . VAL A 1 454 ? -13.510 -8.028 30.326 1.00 95.25 454 VAL A N 1
ATOM 3688 C CA . VAL A 1 454 ? -12.514 -7.767 31.372 1.00 95.25 454 VAL A CA 1
ATOM 3689 C C . VAL A 1 454 ? -12.707 -8.763 32.518 1.00 95.25 454 VAL A C 1
ATOM 3691 O O . VAL A 1 454 ? -13.828 -8.947 33.002 1.00 95.25 454 VAL A O 1
ATOM 3694 N N . SER A 1 455 ? -11.627 -9.416 32.953 1.00 94.88 455 SER A N 1
ATOM 3695 C CA . SER A 1 455 ? -11.701 -10.358 34.073 1.00 94.88 455 SER A CA 1
ATOM 3696 C C . SER A 1 455 ? -11.882 -9.623 35.403 1.00 94.88 455 SER A C 1
ATOM 3698 O O . SER A 1 455 ? -11.506 -8.459 35.546 1.00 94.88 455 SER A O 1
ATOM 3700 N N . GLU A 1 456 ? -12.403 -10.309 36.421 1.00 95.31 456 GLU A N 1
ATOM 3701 C CA . GLU A 1 456 ? -12.539 -9.734 37.768 1.00 95.31 456 GLU A CA 1
ATOM 3702 C C . GLU A 1 456 ? -11.185 -9.323 38.375 1.00 95.31 456 GLU A C 1
ATOM 3704 O O . GLU A 1 456 ? -11.091 -8.340 39.113 1.00 95.31 456 GLU A O 1
ATOM 3709 N N . GLU A 1 457 ? -10.110 -10.034 38.025 1.00 95.81 457 GLU A N 1
ATOM 3710 C CA . GLU A 1 457 ? -8.741 -9.698 38.426 1.00 95.81 457 GLU A CA 1
ATOM 3711 C C . GLU A 1 457 ? -8.242 -8.403 37.769 1.00 95.81 457 GLU A C 1
ATOM 3713 O O . GLU A 1 457 ? -7.551 -7.616 38.411 1.00 95.81 457 GLU A O 1
ATOM 3718 N N . GLN A 1 458 ? -8.636 -8.142 36.520 1.00 95.69 458 GLN A N 1
ATOM 3719 C CA . GLN A 1 458 ? -8.306 -6.908 35.804 1.00 95.69 458 GLN A CA 1
ATOM 3720 C C . GLN A 1 458 ? -9.213 -5.737 36.210 1.00 95.69 458 GLN A C 1
ATOM 3722 O O . GLN A 1 458 ? -8.768 -4.588 36.242 1.00 95.69 458 GLN A O 1
ATOM 3727 N N . LEU A 1 459 ? -10.478 -6.009 36.541 1.00 97.00 459 LEU A N 1
ATOM 3728 C CA . LEU A 1 459 ? -11.463 -4.994 36.910 1.00 97.00 459 LEU A CA 1
ATOM 3729 C C . LEU A 1 459 ? -11.222 -4.447 38.323 1.00 97.00 459 LEU A C 1
ATOM 3731 O O . LEU A 1 459 ? -11.290 -3.234 38.539 1.00 97.00 459 LEU A O 1
ATOM 3735 N N . ARG A 1 460 ? -10.897 -5.315 39.288 1.00 96.88 460 ARG A N 1
ATOM 3736 C CA . ARG A 1 460 ? -10.730 -4.935 40.700 1.00 96.88 460 ARG A CA 1
ATOM 3737 C C . ARG A 1 460 ? -9.698 -3.810 40.916 1.00 96.88 460 ARG A C 1
ATOM 3739 O O . ARG A 1 460 ? -10.038 -2.856 41.619 1.00 96.88 460 ARG A O 1
ATOM 3746 N N . PRO A 1 461 ? -8.489 -3.826 40.316 1.00 97.25 461 PRO A N 1
ATOM 3747 C CA . PRO A 1 461 ? -7.539 -2.716 40.421 1.00 97.25 461 PRO A CA 1
ATOM 3748 C C . PRO A 1 461 ? -8.083 -1.387 39.882 1.00 97.25 461 PRO A C 1
ATOM 3750 O O . PRO A 1 461 ? -7.837 -0.341 40.483 1.00 97.25 461 PRO A O 1
ATOM 3753 N N . LEU A 1 462 ? -8.857 -1.412 38.790 1.00 97.56 462 LEU A N 1
ATOM 3754 C CA . LEU A 1 462 ? -9.457 -0.212 38.195 1.00 97.56 462 LEU A CA 1
ATOM 3755 C C . LEU A 1 462 ? -10.529 0.394 39.114 1.00 97.56 462 LEU A C 1
ATOM 3757 O O . LEU A 1 462 ? -10.562 1.610 39.317 1.00 97.56 462 LEU A O 1
ATOM 3761 N N . LEU A 1 463 ? -11.367 -0.450 39.725 1.00 96.75 463 LEU A N 1
ATOM 3762 C CA . LEU A 1 463 ? -12.370 -0.017 40.705 1.00 96.75 463 LEU A CA 1
ATOM 3763 C C . LEU A 1 463 ? -11.725 0.513 41.988 1.00 96.75 463 LEU A C 1
ATOM 3765 O O . LEU A 1 463 ? -12.159 1.540 42.510 1.00 96.75 463 LEU A O 1
ATOM 3769 N N . ASN A 1 464 ? -10.661 -0.134 42.469 1.00 96.56 464 ASN A N 1
ATOM 3770 C CA . ASN A 1 464 ? -9.895 0.356 43.614 1.00 96.56 464 ASN A CA 1
ATOM 3771 C C . ASN A 1 464 ? -9.289 1.732 43.313 1.00 96.56 464 ASN A C 1
ATOM 3773 O O . ASN A 1 464 ? -9.412 2.642 44.131 1.00 96.56 464 ASN A O 1
ATOM 3777 N N . HIS A 1 465 ? -8.716 1.922 42.118 1.00 95.69 465 HIS A N 1
ATOM 3778 C CA . HIS A 1 465 ? -8.196 3.221 41.695 1.00 95.69 465 HIS A CA 1
ATOM 3779 C C . HIS A 1 465 ? -9.292 4.296 41.696 1.00 95.69 465 HIS A C 1
ATOM 3781 O O . HIS A 1 465 ? -9.103 5.369 42.274 1.00 95.69 465 HIS A O 1
ATOM 3787 N N . TYR A 1 466 ? -10.470 3.988 41.139 1.00 95.38 466 TYR A N 1
ATOM 3788 C CA . TYR A 1 466 ? -11.635 4.874 41.195 1.00 95.38 466 TYR A CA 1
ATOM 3789 C C . TYR A 1 466 ? -12.001 5.255 42.640 1.00 95.38 466 TYR A C 1
ATOM 3791 O O . TYR A 1 466 ? -12.182 6.434 42.953 1.00 95.38 466 TYR A O 1
ATOM 3799 N N . GLN A 1 467 ? -12.088 4.271 43.541 1.00 95.50 467 GLN A N 1
ATOM 3800 C CA . GLN A 1 467 ? -12.445 4.485 44.946 1.00 95.50 467 GLN A CA 1
ATOM 3801 C C . GLN A 1 467 ? -11.408 5.341 45.684 1.00 95.50 467 GLN A C 1
ATOM 3803 O O . GLN A 1 467 ? -11.792 6.277 46.388 1.00 95.50 467 GLN A O 1
ATOM 3808 N N . THR A 1 468 ? -10.110 5.095 45.483 1.00 95.81 468 THR A N 1
ATOM 3809 C CA . THR A 1 468 ? -9.033 5.917 46.058 1.00 95.81 468 THR A CA 1
ATOM 3810 C C . THR A 1 468 ? -9.143 7.371 45.602 1.00 95.81 468 THR A C 1
ATOM 3812 O O . THR A 1 468 ? -9.098 8.286 46.425 1.00 95.81 468 THR A O 1
ATOM 3815 N N . LYS A 1 469 ? -9.369 7.609 44.306 1.00 94.12 469 LYS A N 1
ATOM 3816 C CA . LYS A 1 469 ? -9.571 8.961 43.765 1.00 94.12 469 LYS A CA 1
ATOM 3817 C C . LYS A 1 469 ? -10.803 9.648 44.356 1.00 94.12 469 LYS A C 1
ATOM 3819 O O . LYS A 1 469 ? -10.751 10.828 44.705 1.00 94.12 469 LYS A O 1
ATOM 3824 N N . ARG A 1 470 ? -11.896 8.904 44.556 1.00 92.62 470 ARG A N 1
ATOM 3825 C CA . ARG A 1 470 ? -13.104 9.399 45.239 1.00 92.62 470 ARG A CA 1
ATOM 3826 C C . ARG A 1 470 ? -12.853 9.767 46.703 1.00 92.62 470 ARG A C 1
ATOM 3828 O O . ARG A 1 470 ? -13.410 10.764 47.156 1.00 92.62 470 ARG A O 1
ATOM 3835 N N . GLN A 1 471 ? -12.025 9.005 47.420 1.00 93.12 471 GLN A N 1
ATOM 3836 C CA . GLN A 1 471 ? -11.631 9.298 48.806 1.00 93.12 471 GLN A CA 1
ATOM 3837 C C . GLN A 1 471 ? -10.733 10.539 48.909 1.00 93.12 471 GLN A C 1
ATOM 3839 O O . GLN A 1 471 ? -10.840 11.288 49.874 1.00 93.12 471 GLN A O 1
ATOM 3844 N N . GLN A 1 472 ? -9.918 10.816 47.888 1.00 91.81 472 GLN A N 1
ATOM 3845 C CA . GLN A 1 472 ? -9.110 12.039 47.767 1.00 91.81 472 GLN A CA 1
ATOM 3846 C C . GLN A 1 472 ? -9.935 13.281 47.362 1.00 91.81 472 GLN A C 1
ATOM 3848 O O . GLN A 1 472 ? -9.402 14.241 46.809 1.00 91.81 472 GLN A O 1
ATOM 3853 N N . SER A 1 473 ? -11.247 13.273 47.613 1.00 82.00 473 SER A N 1
ATOM 3854 C CA . SER A 1 473 ? -12.188 14.360 47.309 1.00 82.00 473 SER A CA 1
ATOM 3855 C C . SER A 1 473 ? -12.314 14.740 45.824 1.00 82.00 473 SER A C 1
ATOM 3857 O O . SER A 1 473 ? -12.884 15.788 45.509 1.00 82.00 473 SER A O 1
ATOM 3859 N N . GLN A 1 474 ? -11.861 13.904 44.879 1.00 82.00 474 GLN A N 1
ATOM 3860 C CA . GLN A 1 474 ? -12.112 14.163 43.458 1.00 82.00 474 GLN A CA 1
ATOM 3861 C C . GLN A 1 474 ? -13.587 13.944 43.103 1.00 82.00 474 GLN A C 1
ATOM 3863 O O . GLN A 1 474 ? -14.227 12.994 43.559 1.00 82.00 474 GLN A O 1
ATOM 3868 N N . GLN A 1 475 ? -14.129 14.789 42.223 1.00 86.62 475 GLN A N 1
ATOM 3869 C CA . GLN A 1 475 ? -15.489 14.638 41.694 1.00 86.62 475 GLN A CA 1
ATOM 3870 C C . GLN A 1 475 ? -15.653 13.302 40.938 1.00 86.62 475 GLN A C 1
ATOM 3872 O O . GLN A 1 475 ? -14.687 12.841 40.329 1.00 86.62 475 GLN A O 1
ATOM 3877 N N . PRO A 1 476 ? -16.858 12.692 40.892 1.00 87.69 476 PRO A N 1
ATOM 3878 C CA . PRO A 1 476 ? -17.066 11.392 40.241 1.00 87.69 476 PRO A CA 1
ATOM 3879 C C . PRO A 1 476 ? -16.573 11.334 38.792 1.00 87.69 476 PRO A C 1
ATOM 3881 O O . PRO A 1 476 ? -15.897 10.388 38.402 1.00 87.69 476 PRO A O 1
ATOM 3884 N N . ARG A 1 477 ? -16.843 12.388 38.008 1.00 88.69 477 ARG A N 1
ATOM 3885 C CA . ARG A 1 477 ? -16.368 12.495 36.621 1.00 88.69 477 ARG A CA 1
ATOM 3886 C C . ARG A 1 477 ? -14.846 12.573 36.522 1.00 88.69 477 ARG A C 1
ATOM 3888 O O . ARG A 1 477 ? -14.292 12.008 35.592 1.00 88.69 477 ARG A O 1
ATOM 3895 N N . GLN A 1 478 ? -14.175 13.239 37.464 1.00 91.94 478 GLN A N 1
ATOM 3896 C CA . GLN A 1 478 ? -12.712 13.303 37.475 1.00 91.94 478 GLN A CA 1
ATOM 3897 C C . GLN A 1 478 ? -12.104 11.939 37.803 1.00 91.94 478 GLN A C 1
ATOM 3899 O O . GLN A 1 478 ? -11.246 11.473 37.065 1.00 91.94 478 GLN A O 1
ATOM 3904 N N . ALA A 1 479 ? -12.603 11.275 38.850 1.00 93.12 479 ALA A N 1
ATOM 3905 C CA . ALA A 1 479 ? -12.134 9.945 39.226 1.00 93.12 479 ALA A CA 1
ATOM 3906 C C . ALA A 1 479 ? -12.338 8.928 38.089 1.00 93.12 479 ALA A C 1
ATOM 3908 O O . ALA A 1 479 ? -11.475 8.091 37.846 1.00 93.12 479 ALA A O 1
ATOM 3909 N N . LEU A 1 480 ? -13.453 9.024 37.353 1.00 92.94 480 LEU A N 1
ATOM 3910 C CA . LEU A 1 480 ? -13.693 8.193 36.174 1.00 92.94 480 LEU A CA 1
ATOM 3911 C C . LEU A 1 480 ? -12.678 8.486 35.060 1.00 92.94 480 LEU A C 1
ATOM 3913 O O . LEU A 1 480 ? -12.077 7.550 34.545 1.00 92.94 480 LEU A O 1
ATOM 3917 N N . ARG A 1 481 ? -12.444 9.763 34.722 1.00 94.75 481 ARG A N 1
ATOM 3918 C CA . ARG A 1 481 ? -11.440 10.172 33.720 1.00 94.75 481 ARG A CA 1
ATOM 3919 C C . ARG A 1 481 ? -10.051 9.622 34.046 1.00 94.75 481 ARG A C 1
ATOM 3921 O O . ARG A 1 481 ? -9.401 9.099 33.147 1.00 94.75 481 ARG A O 1
ATOM 3928 N N . ASP A 1 482 ? -9.628 9.689 35.309 1.00 95.44 482 ASP A N 1
ATOM 3929 C CA . ASP A 1 482 ? -8.338 9.146 35.757 1.00 95.44 482 ASP A CA 1
ATOM 3930 C C . ASP A 1 482 ? -8.246 7.627 35.481 1.00 95.44 482 ASP A C 1
ATOM 3932 O O . ASP A 1 482 ? -7.234 7.154 34.970 1.00 95.44 482 ASP A O 1
ATOM 3936 N N . VAL A 1 483 ? -9.323 6.864 35.711 1.00 96.94 483 VAL A N 1
ATOM 3937 C CA . VAL A 1 483 ? -9.368 5.420 35.401 1.00 96.94 483 VAL A CA 1
ATOM 3938 C C . VAL A 1 483 ? -9.330 5.151 33.895 1.00 96.94 483 VAL A C 1
ATOM 3940 O O . VAL A 1 483 ? -8.628 4.239 33.461 1.00 96.94 483 VAL A O 1
ATOM 3943 N N . LEU A 1 484 ? -10.040 5.938 33.078 1.00 97.25 484 LEU A N 1
ATOM 3944 C CA . LEU A 1 484 ? -10.003 5.780 31.617 1.00 97.25 484 LEU A CA 1
ATOM 3945 C C . LEU A 1 484 ? -8.582 5.975 31.073 1.00 97.25 484 LEU A C 1
ATOM 3947 O O . LEU A 1 484 ? -8.146 5.205 30.221 1.00 97.25 484 LEU A O 1
ATOM 3951 N N . LYS A 1 485 ? -7.833 6.947 31.613 1.00 97.31 485 LYS A N 1
ATOM 3952 C CA . LYS A 1 485 ? -6.421 7.165 31.263 1.00 97.31 485 LYS A CA 1
ATOM 3953 C C . LYS A 1 485 ? -5.569 5.932 31.575 1.00 97.31 485 LYS A C 1
ATOM 3955 O O . LYS A 1 485 ? -4.780 5.527 30.730 1.00 97.31 485 LYS A O 1
ATOM 3960 N N . VAL A 1 486 ? -5.783 5.293 32.732 1.00 96.75 486 VAL A N 1
ATOM 3961 C CA . VAL A 1 486 ? -5.101 4.037 33.109 1.00 96.75 486 VAL A CA 1
ATOM 3962 C C . VAL A 1 486 ? -5.418 2.905 32.124 1.00 96.75 486 VAL A C 1
ATOM 3964 O O . VAL A 1 486 ? -4.522 2.154 31.743 1.00 96.75 486 VAL A O 1
ATOM 3967 N N . ILE A 1 487 ? -6.668 2.792 31.668 1.00 97.88 487 ILE A N 1
ATOM 3968 C CA . ILE A 1 487 ? -7.059 1.783 30.669 1.00 97.88 487 ILE A CA 1
ATOM 3969 C C . ILE A 1 487 ? -6.339 2.033 29.334 1.00 97.88 487 ILE A C 1
ATOM 3971 O O . ILE A 1 487 ? -5.797 1.092 28.756 1.00 97.88 487 ILE A O 1
ATOM 3975 N N . LEU A 1 488 ? -6.267 3.290 28.880 1.00 96.81 488 LEU A N 1
ATOM 3976 C CA . LEU A 1 488 ? -5.646 3.687 27.605 1.00 96.81 488 LEU A CA 1
ATOM 3977 C C . LEU A 1 488 ? -4.107 3.589 27.571 1.00 96.81 488 LEU A C 1
ATOM 3979 O O . LEU A 1 488 ? -3.506 3.794 26.515 1.00 96.81 488 LEU A O 1
ATOM 3983 N N . ILE A 1 489 ? -3.465 3.269 28.696 1.00 94.56 489 ILE A N 1
ATOM 3984 C CA . ILE A 1 489 ? -2.026 2.962 28.774 1.00 94.56 489 ILE A CA 1
ATOM 3985 C C . ILE A 1 489 ? -1.751 1.513 29.194 1.00 94.56 489 ILE A C 1
ATOM 3987 O O . ILE A 1 489 ? -0.597 1.124 29.369 1.00 94.56 489 ILE A O 1
ATOM 3991 N N . SER A 1 490 ? -2.796 0.700 29.376 1.00 94.69 490 SER A N 1
ATOM 3992 C CA . SER A 1 490 ? -2.649 -0.706 29.748 1.00 94.69 490 SER A CA 1
ATOM 3993 C C . SER A 1 490 ? -2.042 -1.514 28.595 1.00 94.69 490 SER A C 1
ATOM 3995 O O . SER A 1 490 ? -2.462 -1.328 27.450 1.00 94.69 490 SER A O 1
ATOM 3997 N N . PRO A 1 491 ? -1.156 -2.492 28.864 1.00 92.44 491 PRO A N 1
ATOM 3998 C CA . PRO A 1 491 ? -0.687 -3.423 27.840 1.00 92.44 491 PRO A CA 1
ATOM 3999 C C . PRO A 1 491 ? -1.826 -4.125 27.084 1.00 92.44 491 PRO A C 1
ATOM 4001 O O . PRO A 1 491 ? -1.735 -4.283 25.873 1.00 92.44 491 PRO A O 1
ATOM 4004 N N . ASN A 1 492 ? -2.939 -4.447 27.760 1.00 93.56 492 ASN A N 1
ATOM 4005 C CA . ASN A 1 492 ? -4.117 -5.072 27.133 1.00 93.56 492 ASN A CA 1
ATOM 4006 C C . ASN A 1 492 ? -4.831 -4.163 26.115 1.00 93.56 492 ASN A C 1
ATOM 4008 O O . ASN A 1 492 ? -5.623 -4.644 25.314 1.00 93.56 492 ASN A O 1
ATOM 4012 N N . PHE A 1 493 ? -4.607 -2.849 26.181 1.00 95.75 493 PHE A N 1
ATOM 4013 C CA . PHE A 1 493 ? -5.117 -1.899 25.196 1.00 95.75 493 PHE A CA 1
ATOM 4014 C C . PHE A 1 493 ? -4.069 -1.588 24.124 1.00 95.75 493 PHE A C 1
ATOM 4016 O O . PHE A 1 493 ? -4.399 -1.527 22.940 1.00 95.75 493 PHE A O 1
ATOM 4023 N N . LEU A 1 494 ? -2.816 -1.381 24.540 1.00 93.00 494 LEU A N 1
ATOM 4024 C CA . LEU A 1 494 ? -1.727 -0.967 23.659 1.00 93.00 494 LEU A CA 1
ATOM 4025 C C . LEU A 1 494 ? -1.282 -2.063 22.693 1.00 93.00 494 LEU A C 1
ATOM 4027 O O . LEU A 1 494 ? -0.753 -1.723 21.638 1.00 93.00 494 LEU A O 1
ATOM 4031 N N . PHE A 1 495 ? -1.477 -3.337 23.036 1.00 90.62 495 PHE A N 1
ATOM 4032 C CA . PHE A 1 495 ? -1.008 -4.474 22.251 1.00 90.62 495 PHE A CA 1
ATOM 4033 C C . PHE A 1 495 ? -2.149 -5.364 21.767 1.00 90.62 495 PHE A C 1
ATOM 4035 O O . PHE A 1 495 ? -3.098 -5.651 22.493 1.00 90.62 495 PHE A O 1
ATOM 4042 N N . HIS A 1 496 ? -1.995 -5.850 20.539 1.00 87.69 496 HIS A N 1
ATOM 4043 C CA . HIS A 1 496 ? -2.581 -7.101 20.094 1.00 87.69 496 HIS A CA 1
ATOM 4044 C C . HIS A 1 496 ? -1.733 -8.237 20.647 1.00 87.69 496 HIS A C 1
ATOM 4046 O O . HIS A 1 496 ? -0.587 -8.414 20.236 1.00 87.69 496 HIS A O 1
ATOM 4052 N N . SER A 1 497 ? -2.293 -8.968 21.603 1.00 83.19 497 SER A N 1
ATOM 4053 C CA . SER A 1 497 ? -1.724 -10.206 22.117 1.00 83.19 497 SER A CA 1
ATOM 4054 C C . SER A 1 497 ? -2.789 -11.277 22.006 1.00 83.19 497 SER A C 1
ATOM 4056 O O . SER A 1 497 ? -3.889 -11.098 22.527 1.00 83.19 497 SER A O 1
ATOM 4058 N N . GLU A 1 498 ? -2.436 -12.370 21.351 1.00 89.50 498 GLU A N 1
ATOM 4059 C CA . GLU A 1 498 ? -3.275 -13.554 21.221 1.00 89.50 498 GLU A CA 1
ATOM 4060 C C . GLU A 1 498 ? -2.724 -14.650 22.143 1.00 89.50 498 GLU A C 1
ATOM 4062 O O . GLU A 1 498 ? -1.510 -14.795 22.323 1.00 89.50 498 GLU A O 1
ATOM 4067 N N . GLN A 1 499 ? -3.629 -15.384 22.771 1.00 87.69 499 GLN A N 1
ATOM 4068 C CA . GLN A 1 499 ? -3.401 -16.568 23.583 1.00 87.69 499 GLN A CA 1
ATOM 4069 C C . GLN A 1 499 ? -4.221 -17.707 22.962 1.00 87.69 499 GLN A C 1
ATOM 4071 O O . GLN A 1 499 ? -5.280 -18.057 23.492 1.00 87.69 499 GLN A O 1
ATOM 4076 N N . PRO A 1 500 ? -3.765 -18.238 21.811 1.00 88.06 500 PRO A N 1
ATOM 4077 C CA . PRO A 1 500 ? -4.464 -19.307 21.116 1.00 88.06 500 PRO A CA 1
ATOM 4078 C C . PRO A 1 500 ? -4.543 -20.569 21.985 1.00 88.06 500 PRO A C 1
ATOM 4080 O O . PRO A 1 500 ? -3.769 -20.750 22.930 1.00 88.06 500 PRO A O 1
ATOM 4083 N N . ALA A 1 501 ? -5.476 -21.458 21.646 1.00 88.62 501 ALA A N 1
ATOM 4084 C CA . ALA A 1 501 ? -5.518 -22.803 22.210 1.00 88.62 501 ALA A CA 1
ATOM 4085 C C . ALA A 1 501 ? -4.271 -23.622 21.810 1.00 88.62 501 ALA A C 1
ATOM 4087 O O . ALA A 1 501 ? -3.498 -23.218 20.942 1.00 88.62 501 ALA A O 1
ATOM 4088 N N . ASP A 1 502 ? -4.083 -24.797 22.420 1.00 85.62 502 ASP A N 1
ATOM 4089 C CA . ASP A 1 502 ? -2.910 -25.658 22.177 1.00 85.62 502 ASP A CA 1
ATOM 4090 C C . ASP A 1 502 ? -2.746 -26.075 20.699 1.00 85.62 502 ASP A C 1
ATOM 4092 O O . ASP A 1 502 ? -1.636 -26.350 20.248 1.00 85.62 502 ASP A O 1
ATOM 4096 N N . ASP A 1 503 ? -3.844 -26.115 19.939 1.00 85.25 503 ASP A N 1
ATOM 4097 C CA . ASP A 1 503 ? -3.878 -26.406 18.500 1.00 85.25 503 ASP A CA 1
ATOM 4098 C C . ASP A 1 503 ? -3.704 -25.155 17.611 1.00 85.25 503 ASP A C 1
ATOM 4100 O O . ASP A 1 503 ? -3.819 -25.233 16.387 1.00 85.25 503 ASP A O 1
ATOM 4104 N N . GLY A 1 504 ? -3.440 -23.998 18.221 1.00 89.31 504 GLY A N 1
ATOM 4105 C CA . GLY A 1 504 ? -3.303 -22.704 17.560 1.00 89.31 504 GLY A CA 1
ATOM 4106 C C . GLY A 1 504 ? -4.627 -21.977 17.308 1.00 89.31 504 GLY A C 1
ATOM 4107 O O . GLY A 1 504 ? -4.599 -20.846 16.827 1.00 89.31 504 GLY A O 1
ATOM 4108 N N . THR A 1 505 ? -5.786 -22.566 17.615 1.00 92.12 505 THR A N 1
ATOM 4109 C CA . THR A 1 505 ? -7.092 -21.955 17.320 1.00 92.12 505 THR A CA 1
ATOM 4110 C C . THR A 1 505 ? -7.323 -20.686 18.141 1.00 92.12 505 THR A C 1
ATOM 4112 O O . THR A 1 505 ? -7.154 -20.680 19.364 1.00 92.12 505 THR A O 1
ATOM 4115 N N . LEU A 1 506 ? -7.748 -19.609 17.474 1.00 93.62 506 LEU A N 1
ATOM 4116 C CA . LEU A 1 506 ? -8.105 -18.353 18.133 1.00 93.62 506 LEU A CA 1
ATOM 4117 C C . LEU A 1 506 ? -9.466 -18.442 18.828 1.00 93.62 506 LEU A C 1
ATOM 4119 O O . LEU A 1 506 ? -10.419 -19.038 18.319 1.00 93.62 506 LEU A O 1
ATOM 4123 N N . SER A 1 507 ? -9.6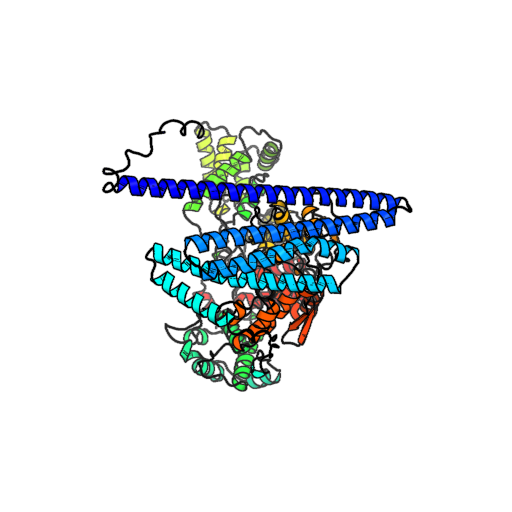01 -17.764 19.967 1.00 93.94 507 SER A N 1
ATOM 4124 C CA . SER A 1 507 ? -10.915 -17.538 20.570 1.00 93.94 507 SER A CA 1
ATOM 4125 C C . SER A 1 507 ? -11.779 -16.622 19.694 1.00 93.94 507 SER A C 1
ATOM 4127 O O . SER A 1 507 ? -11.277 -15.814 18.909 1.00 93.94 507 SER A O 1
ATOM 4129 N N . GLY A 1 508 ? -13.104 -16.670 19.878 1.00 95.62 508 GLY A N 1
ATOM 4130 C CA . GLY A 1 508 ? -14.025 -15.803 19.135 1.00 95.62 508 GLY A CA 1
ATOM 4131 C C . GLY A 1 508 ? -13.701 -14.307 19.264 1.00 95.62 508 GLY A C 1
ATOM 4132 O O . GLY A 1 508 ? -13.873 -13.561 18.304 1.00 95.62 508 GLY A O 1
ATOM 4133 N N . TYR A 1 509 ? -13.198 -13.860 20.423 1.00 96.44 509 TYR A N 1
ATOM 4134 C CA . TYR A 1 509 ? -12.818 -12.459 20.647 1.00 96.44 509 TYR A CA 1
ATOM 4135 C C . TYR A 1 509 ? -11.529 -12.072 19.920 1.00 96.44 509 TYR A C 1
ATOM 4137 O O . TYR A 1 509 ? -11.434 -10.970 19.378 1.00 96.44 509 TYR A O 1
ATOM 4145 N N . GLU A 1 510 ? -10.546 -12.968 19.884 1.00 95.44 510 GLU A N 1
ATOM 4146 C CA . GLU A 1 510 ? -9.302 -12.753 19.140 1.00 95.44 510 GLU A CA 1
ATOM 4147 C C . GLU A 1 510 ? -9.577 -12.723 17.643 1.00 95.44 510 GLU A C 1
ATOM 4149 O O . GLU A 1 510 ? -9.146 -11.793 16.966 1.00 95.44 510 GLU A O 1
ATOM 4154 N N . PHE A 1 511 ? -10.404 -13.648 17.157 1.00 96.25 511 PHE A N 1
ATOM 4155 C CA . PHE A 1 511 ? -10.846 -13.666 15.770 1.00 96.25 511 PHE A CA 1
ATOM 4156 C C . PHE A 1 511 ? -11.624 -12.395 15.388 1.00 96.25 511 PHE A C 1
ATOM 4158 O O . PHE A 1 511 ? -11.325 -11.768 14.372 1.00 96.25 511 PHE A O 1
ATOM 4165 N N . ALA A 1 512 ? -12.556 -11.943 16.237 1.00 97.69 512 ALA A N 1
ATOM 4166 C CA . ALA A 1 512 ? -13.255 -10.669 16.053 1.00 97.69 512 ALA A CA 1
ATOM 4167 C C . ALA A 1 512 ? -12.286 -9.478 15.991 1.00 97.69 512 ALA A C 1
ATOM 4169 O O . ALA A 1 512 ? -12.431 -8.601 15.140 1.00 97.69 512 ALA A O 1
ATOM 4170 N N . SER A 1 513 ? -11.292 -9.449 16.884 1.00 96.88 513 SER A N 1
ATOM 4171 C CA . SER A 1 513 ? -10.249 -8.421 16.919 1.00 96.88 513 SER A CA 1
ATOM 4172 C C . SER A 1 513 ? -9.404 -8.446 15.642 1.00 96.88 513 SER A C 1
ATOM 4174 O O . SER A 1 513 ? -9.203 -7.407 15.018 1.00 96.88 513 SER A O 1
ATOM 4176 N N . ARG A 1 514 ? -8.963 -9.618 15.179 1.00 95.81 514 ARG A N 1
ATOM 4177 C CA . ARG A 1 514 ? -8.200 -9.746 13.930 1.00 95.81 514 ARG A CA 1
ATOM 4178 C C . ARG A 1 514 ? -9.014 -9.247 12.731 1.00 95.81 514 ARG A C 1
ATOM 4180 O O . ARG A 1 514 ? -8.532 -8.410 11.967 1.00 95.81 514 ARG A O 1
ATOM 4187 N N . LEU A 1 515 ? -10.286 -9.644 12.642 1.00 97.62 515 LEU A N 1
ATOM 4188 C CA . LEU A 1 515 ? -11.214 -9.192 11.603 1.00 97.62 515 LEU A CA 1
ATOM 4189 C C . LEU A 1 515 ? -11.422 -7.667 11.618 1.00 97.62 515 LEU A C 1
ATOM 4191 O O . LEU A 1 515 ? -11.337 -7.017 10.574 1.00 97.62 515 LEU A O 1
ATOM 4195 N N . SER A 1 516 ? -11.648 -7.066 12.789 1.00 98.31 516 SER A N 1
ATOM 4196 C CA . SER A 1 516 ? -11.881 -5.621 12.897 1.00 98.31 516 SER A CA 1
ATOM 4197 C C . SER A 1 516 ? -10.639 -4.794 12.574 1.00 98.31 516 SER A C 1
ATOM 4199 O O . SER A 1 516 ? -10.747 -3.742 11.945 1.00 98.31 516 SER A O 1
ATOM 4201 N N . TYR A 1 517 ? -9.446 -5.250 12.957 1.00 97.75 517 TYR A N 1
ATOM 4202 C CA . TYR A 1 517 ? -8.215 -4.519 12.658 1.00 97.75 517 TYR A CA 1
ATOM 4203 C C . TYR A 1 517 ? -7.746 -4.690 11.223 1.00 97.75 517 TYR A C 1
ATOM 4205 O O . TYR A 1 517 ? -7.122 -3.764 10.700 1.00 97.75 517 TYR A O 1
ATOM 4213 N N . PHE A 1 518 ? -8.086 -5.809 10.586 1.00 98.06 518 PHE A N 1
ATOM 4214 C CA . PHE A 1 518 ? -7.917 -5.973 9.151 1.00 98.06 518 PHE A CA 1
ATOM 4215 C C . PHE A 1 518 ? -8.831 -5.011 8.375 1.00 98.06 518 PHE A C 1
ATOM 4217 O O . PHE A 1 518 ? -8.344 -4.220 7.569 1.00 98.06 518 PHE A O 1
ATOM 4224 N N . LEU A 1 519 ? -10.141 -5.021 8.646 1.00 98.44 519 LEU A N 1
ATOM 4225 C CA . LEU A 1 519 ? -11.109 -4.296 7.812 1.00 98.44 519 LEU A CA 1
ATOM 4226 C C . LEU A 1 519 ? -11.274 -2.817 8.184 1.00 98.44 519 LEU A C 1
ATOM 4228 O O . LEU A 1 519 ? -11.464 -1.987 7.299 1.00 98.44 519 LEU A O 1
ATOM 4232 N N . TRP A 1 520 ? -11.193 -2.467 9.469 1.00 98.38 520 TRP A N 1
ATOM 4233 C CA . TRP A 1 520 ? -11.468 -1.112 9.978 1.00 98.38 520 TRP A CA 1
ATOM 4234 C C . TRP A 1 520 ? -10.259 -0.417 10.602 1.00 98.38 520 TRP A C 1
ATOM 4236 O O . TRP A 1 520 ? -10.359 0.749 10.999 1.00 98.38 520 TRP A O 1
ATOM 4246 N N . ALA A 1 521 ? -9.138 -1.130 10.770 1.00 97.69 521 ALA A N 1
ATOM 4247 C CA . ALA A 1 521 ? -7.993 -0.668 11.553 1.00 97.69 521 ALA A CA 1
ATOM 4248 C C . ALA A 1 521 ? -8.408 -0.097 12.927 1.00 97.69 521 ALA A C 1
ATOM 4250 O O . ALA A 1 521 ? -7.849 0.901 13.385 1.00 97.69 521 ALA A O 1
ATOM 4251 N N . SER A 1 522 ? -9.417 -0.707 13.555 1.00 97.56 522 SER A N 1
ATOM 4252 C CA . SER A 1 522 ? -10.003 -0.304 14.835 1.00 97.56 522 SER A CA 1
ATOM 4253 C C . SER A 1 522 ? -10.611 -1.513 15.554 1.00 97.56 522 SER A C 1
ATOM 4255 O O . SER A 1 522 ? -10.652 -2.616 15.008 1.00 97.56 522 SER A O 1
ATOM 4257 N N . MET A 1 523 ? -11.079 -1.313 16.786 1.00 96.94 523 MET A N 1
ATOM 4258 C CA . MET A 1 523 ? -11.661 -2.375 17.609 1.00 96.94 523 MET A CA 1
ATOM 4259 C C . MET A 1 523 ? -12.983 -2.937 17.054 1.00 96.94 523 MET A C 1
ATOM 4261 O O . MET A 1 523 ? -13.692 -2.229 16.329 1.00 96.94 523 MET A O 1
ATOM 4265 N N . PRO A 1 524 ? -13.349 -4.176 17.440 1.00 98.19 524 PRO A N 1
ATOM 4266 C CA . PRO A 1 524 ? -14.657 -4.755 17.152 1.00 98.19 524 PRO A CA 1
ATOM 4267 C C . PRO A 1 524 ? -15.797 -3.883 17.681 1.00 98.19 524 PRO A C 1
ATOM 4269 O O . PRO A 1 524 ? -15.667 -3.231 18.722 1.00 98.19 524 PRO A O 1
ATOM 4272 N N . ASP A 1 525 ? -16.931 -3.891 16.984 1.00 97.44 525 ASP A N 1
ATOM 4273 C CA . ASP A 1 525 ? -18.160 -3.301 17.502 1.00 97.44 525 ASP A CA 1
ATOM 4274 C C . ASP A 1 525 ? -18.934 -4.278 18.399 1.00 97.44 525 ASP A C 1
ATOM 4276 O O . ASP A 1 525 ? -18.554 -5.437 18.575 1.00 97.44 525 ASP A O 1
ATOM 4280 N N . ASP A 1 526 ? -20.012 -3.788 19.017 1.00 95.00 526 ASP A N 1
ATOM 4281 C CA . ASP A 1 526 ? -20.769 -4.566 20.003 1.00 95.00 526 ASP A CA 1
ATOM 4282 C C . ASP A 1 526 ? -21.432 -5.809 19.367 1.00 95.00 526 ASP A C 1
ATOM 4284 O O . ASP A 1 526 ? -21.546 -6.843 20.024 1.00 95.00 526 ASP A O 1
ATOM 4288 N N . GLU A 1 527 ? -21.819 -5.744 18.086 1.00 97.62 527 GLU A N 1
ATOM 4289 C CA . GLU A 1 527 ? -22.365 -6.890 17.346 1.00 97.62 527 GLU A CA 1
ATOM 4290 C C . GLU A 1 527 ? -21.309 -7.986 17.160 1.00 97.62 527 GLU A C 1
ATOM 4292 O O . GLU A 1 527 ? -21.560 -9.146 17.502 1.00 97.62 527 GLU A O 1
ATOM 4297 N N . LEU A 1 528 ? -20.107 -7.622 16.698 1.00 97.81 528 LEU A N 1
ATOM 4298 C CA . LEU A 1 528 ? -19.028 -8.584 16.488 1.00 97.81 528 LEU A CA 1
ATOM 4299 C C . LEU A 1 528 ? -18.558 -9.206 17.814 1.00 97.81 528 LEU A C 1
ATOM 4301 O O . LEU A 1 528 ? -18.352 -10.418 17.883 1.00 97.81 528 LEU A O 1
ATOM 4305 N N . LEU A 1 529 ? -18.472 -8.415 18.892 1.00 97.31 529 LEU A N 1
ATOM 4306 C CA . LEU A 1 529 ? -18.164 -8.924 20.237 1.00 97.31 529 LEU A CA 1
ATOM 4307 C C . LEU A 1 529 ? -19.253 -9.862 20.778 1.00 97.31 529 LEU A C 1
ATOM 4309 O O . LEU A 1 529 ? -18.932 -10.843 21.447 1.00 97.31 529 LEU A O 1
ATOM 4313 N N . SER A 1 530 ? -20.528 -9.595 20.490 1.00 97.12 530 SER A N 1
ATOM 4314 C CA . SER A 1 530 ? -21.623 -10.472 20.920 1.00 97.12 530 SER A CA 1
ATOM 4315 C C . SER A 1 530 ? -21.623 -11.803 20.162 1.00 97.12 530 SER A C 1
ATOM 4317 O O . SER A 1 530 ? -21.837 -12.859 20.756 1.00 97.12 530 SER A O 1
ATO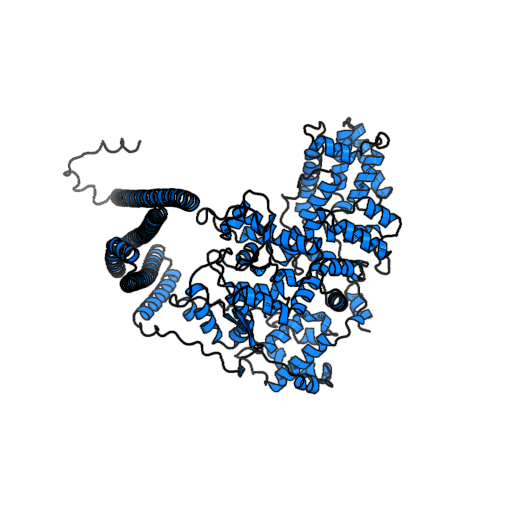M 4319 N N . LEU A 1 531 ? -21.333 -11.789 18.859 1.00 98.12 531 LEU A N 1
ATOM 4320 C CA . LEU A 1 531 ? -21.192 -13.018 18.072 1.00 98.12 531 LEU A CA 1
ATOM 4321 C C . LEU A 1 531 ? -19.962 -13.835 18.489 1.00 98.12 531 LEU A C 1
ATOM 4323 O O . LEU A 1 531 ? -20.028 -15.067 18.495 1.00 98.12 531 LEU A O 1
ATOM 4327 N N . ALA A 1 532 ? -18.874 -13.157 18.866 1.00 96.88 532 ALA A N 1
ATOM 4328 C CA . ALA A 1 532 ? -17.693 -13.775 19.460 1.00 96.88 532 ALA A CA 1
ATOM 4329 C C . ALA A 1 532 ? -18.027 -14.492 20.774 1.00 96.88 532 ALA A C 1
ATOM 4331 O O . ALA A 1 532 ? -17.662 -15.654 20.942 1.00 96.88 532 ALA A O 1
ATOM 4332 N N . GLU A 1 533 ? -18.775 -13.835 21.667 1.00 95.94 533 GLU A N 1
ATOM 4333 C CA . GLU A 1 533 ? -19.251 -14.421 22.928 1.00 95.94 533 GLU A CA 1
ATOM 4334 C C . GLU A 1 533 ? -20.109 -15.670 22.698 1.00 95.94 533 GLU A C 1
ATOM 4336 O O . GLU A 1 533 ? -19.977 -16.669 23.401 1.00 95.94 533 GLU A O 1
ATOM 4341 N N . GLN A 1 534 ? -20.971 -15.629 21.681 1.00 96.62 534 GLN A N 1
ATOM 4342 C CA . GLN A 1 534 ? -21.858 -16.737 21.320 1.00 96.62 534 GLN A CA 1
ATOM 4343 C C . GLN A 1 534 ? -21.136 -17.882 20.587 1.00 96.62 534 GLN A C 1
ATOM 4345 O O . GLN A 1 534 ? -21.774 -18.891 20.288 1.00 96.62 534 GLN A O 1
ATOM 4350 N N . GLY A 1 535 ? -19.850 -17.733 20.243 1.00 94.38 535 GLY A N 1
ATOM 4351 C CA . GLY A 1 535 ? -19.103 -18.718 19.453 1.00 94.38 535 GLY A CA 1
ATOM 4352 C C . GLY A 1 535 ? -19.632 -18.889 18.025 1.00 94.38 535 GLY A C 1
ATOM 4353 O O . GLY A 1 535 ? -19.467 -19.947 17.429 1.00 94.38 535 GLY A O 1
ATOM 4354 N N . ARG A 1 536 ? -20.309 -17.870 17.480 1.00 96.19 536 ARG A N 1
ATOM 4355 C CA . ARG A 1 536 ? -21.005 -17.942 16.182 1.00 96.19 536 ARG A CA 1
ATOM 4356 C C . ARG A 1 536 ? -20.188 -17.419 15.007 1.00 96.19 536 ARG A C 1
ATOM 4358 O O . ARG A 1 536 ? -20.594 -17.613 13.868 1.00 96.19 536 ARG A O 1
ATOM 4365 N N . LEU A 1 537 ? -19.053 -16.768 15.265 1.00 92.62 537 LEU A N 1
ATOM 4366 C CA . LEU A 1 537 ? -18.177 -16.241 14.211 1.00 92.62 537 LEU A CA 1
ATOM 4367 C C . LEU A 1 537 ? -17.453 -17.328 13.406 1.00 92.62 537 LEU A C 1
ATOM 4369 O O . LEU A 1 537 ? -16.925 -17.025 12.344 1.00 92.62 537 LEU A O 1
ATOM 4373 N N . THR A 1 538 ? -17.454 -18.575 13.878 1.00 87.00 538 THR A N 1
ATOM 4374 C CA . THR A 1 538 ? -16.915 -19.729 13.145 1.00 87.00 538 THR A CA 1
ATOM 4375 C C . THR A 1 538 ? -17.907 -20.315 12.138 1.00 87.00 538 THR A C 1
ATOM 4377 O O . THR A 1 538 ? -17.511 -21.118 11.299 1.00 87.00 538 THR A O 1
ATOM 4380 N N . ASP A 1 539 ? -19.189 -19.925 12.180 1.00 94.56 539 ASP A N 1
ATOM 4381 C CA . ASP A 1 539 ? -20.163 -20.306 11.153 1.00 94.56 539 ASP A CA 1
ATOM 4382 C C . ASP A 1 539 ? -19.858 -19.527 9.859 1.00 94.56 539 ASP A C 1
ATOM 4384 O O . ASP A 1 539 ? -19.977 -18.295 9.856 1.00 94.56 539 ASP A O 1
ATOM 4388 N N . PRO A 1 540 ? -19.529 -20.204 8.739 1.00 94.88 540 PRO A N 1
ATOM 4389 C CA . PRO A 1 540 ? -19.155 -19.534 7.494 1.00 94.88 540 PRO A CA 1
ATOM 4390 C C . PRO A 1 540 ? -20.218 -18.565 6.964 1.00 94.88 540 PRO A C 1
ATOM 4392 O O . PRO A 1 540 ? -19.881 -17.546 6.361 1.00 94.88 540 PRO A O 1
ATOM 4395 N N . LYS A 1 541 ? -21.509 -18.841 7.198 1.00 96.94 541 LYS A N 1
ATOM 4396 C CA . LYS A 1 541 ? -22.595 -17.957 6.747 1.00 96.94 541 LYS A CA 1
ATOM 4397 C C . LYS A 1 541 ? -22.661 -16.686 7.582 1.00 96.94 541 LYS A C 1
ATOM 4399 O O . LYS A 1 541 ? -22.887 -15.613 7.029 1.00 96.94 541 LYS A O 1
ATOM 4404 N N . ILE A 1 542 ? -22.477 -16.806 8.896 1.00 97.81 542 ILE A N 1
ATOM 4405 C CA . ILE A 1 542 ? -22.471 -15.655 9.807 1.00 97.81 542 ILE A CA 1
ATOM 4406 C C . ILE A 1 542 ? -21.223 -14.815 9.555 1.00 97.81 542 ILE A C 1
ATOM 4408 O O . ILE A 1 542 ? -21.331 -13.595 9.458 1.00 97.81 542 ILE A O 1
ATOM 4412 N N . LEU A 1 543 ? -20.065 -15.457 9.388 1.00 97.38 543 LEU A N 1
ATOM 4413 C CA . LEU A 1 543 ? -18.821 -14.776 9.050 1.00 97.38 543 LEU A CA 1
ATOM 4414 C C . LEU A 1 543 ? -18.965 -13.970 7.757 1.00 97.38 543 LEU A C 1
ATOM 4416 O O . LEU A 1 543 ? -18.684 -12.777 7.767 1.00 97.38 543 LEU A O 1
ATOM 4420 N N . ALA A 1 544 ? -19.481 -14.577 6.683 1.00 97.69 544 ALA A N 1
ATOM 4421 C CA . ALA A 1 544 ? -19.704 -13.871 5.423 1.00 97.69 544 ALA A CA 1
ATOM 4422 C C . ALA A 1 544 ? -20.634 -12.653 5.596 1.00 97.69 544 ALA A C 1
ATOM 4424 O O . ALA A 1 544 ? -20.302 -11.553 5.162 1.00 97.69 544 ALA A O 1
ATOM 4425 N N . GLN A 1 545 ? -21.753 -12.806 6.314 1.00 98.25 545 GLN A N 1
ATOM 4426 C CA . GLN A 1 545 ? -22.663 -11.688 6.601 1.00 98.25 545 GLN A CA 1
ATOM 4427 C C . GLN A 1 545 ? -21.978 -10.551 7.372 1.00 98.25 545 GLN A C 1
ATOM 4429 O O . GLN A 1 545 ? -22.219 -9.379 7.085 1.00 98.25 545 GLN A O 1
ATOM 4434 N N . GLN A 1 546 ? -21.131 -10.884 8.350 1.00 98.50 546 GLN A N 1
ATOM 4435 C CA . GLN A 1 546 ? -20.396 -9.881 9.116 1.00 98.50 546 GLN A CA 1
ATOM 4436 C C . GLN A 1 546 ? -19.314 -9.203 8.278 1.00 98.50 546 GLN A C 1
ATOM 4438 O O . GLN A 1 546 ? -19.186 -7.988 8.359 1.00 98.50 546 GLN A O 1
ATOM 4443 N N . VAL A 1 547 ? -18.589 -9.940 7.434 1.00 98.44 547 VAL A N 1
ATOM 4444 C CA . VAL A 1 547 ? -17.613 -9.356 6.501 1.00 98.44 547 VAL A CA 1
ATOM 4445 C C . VAL A 1 547 ? -18.298 -8.350 5.579 1.00 98.44 547 VAL A C 1
ATOM 4447 O O . VAL A 1 547 ? -17.844 -7.213 5.506 1.00 98.44 547 VAL A O 1
ATOM 4450 N N . ASP A 1 548 ? -19.420 -8.707 4.947 1.00 98.38 548 ASP A N 1
ATOM 4451 C CA . ASP A 1 548 ? -20.144 -7.788 4.057 1.00 98.38 548 ASP A CA 1
ATOM 4452 C C . ASP A 1 548 ? -20.635 -6.539 4.801 1.00 98.38 548 ASP A C 1
ATOM 4454 O O . ASP A 1 548 ? -20.373 -5.418 4.362 1.00 98.38 548 ASP A O 1
ATOM 4458 N N . ARG A 1 549 ? -21.242 -6.714 5.985 1.00 98.25 549 ARG A N 1
ATOM 4459 C CA . ARG A 1 549 ? -21.651 -5.599 6.857 1.00 98.25 549 ARG A CA 1
ATOM 4460 C C . ARG A 1 549 ? -20.475 -4.677 7.180 1.00 98.25 549 ARG A C 1
ATOM 4462 O O . ARG A 1 549 ? -20.626 -3.457 7.190 1.00 98.25 549 ARG A O 1
ATOM 4469 N N . MET A 1 550 ? -19.312 -5.253 7.470 1.00 98.56 550 MET A N 1
ATOM 4470 C CA . MET A 1 550 ? -18.115 -4.495 7.815 1.00 98.56 550 MET A CA 1
ATOM 4471 C C . MET A 1 550 ? -17.512 -3.777 6.608 1.00 98.56 550 MET A C 1
ATOM 4473 O O . MET A 1 550 ? -17.016 -2.663 6.770 1.00 98.56 550 MET A O 1
ATOM 4477 N N . LEU A 1 551 ? -17.568 -4.370 5.415 1.00 98.38 551 LEU A N 1
ATOM 4478 C CA . LEU A 1 551 ? -17.119 -3.738 4.174 1.00 98.38 551 LEU A CA 1
ATOM 4479 C C . LEU A 1 551 ? -18.038 -2.587 3.741 1.00 98.38 551 LEU A C 1
ATOM 4481 O O . LEU A 1 551 ? -17.546 -1.603 3.187 1.00 98.38 551 LEU A O 1
ATOM 4485 N N . ASP A 1 552 ? -19.332 -2.668 4.051 1.00 97.81 552 ASP A N 1
ATOM 4486 C CA . ASP A 1 552 ? -20.307 -1.602 3.787 1.00 97.81 552 ASP A CA 1
ATOM 4487 C C . ASP A 1 552 ? -20.233 -0.443 4.812 1.00 97.81 552 ASP A C 1
ATOM 4489 O O . ASP A 1 552 ? -20.723 0.660 4.552 1.00 97.81 552 ASP A O 1
ATOM 4493 N N . ASP A 1 553 ? -19.593 -0.650 5.970 1.00 98.19 553 ASP A N 1
ATOM 4494 C CA . ASP A 1 553 ? -19.368 0.390 6.982 1.00 98.19 553 ASP A CA 1
ATOM 4495 C C . ASP A 1 553 ? -18.311 1.412 6.505 1.00 98.19 553 ASP A C 1
ATOM 4497 O O . ASP A 1 553 ? -17.256 1.018 6.008 1.00 98.19 553 ASP A O 1
ATOM 4501 N N . PRO A 1 554 ? -18.502 2.734 6.711 1.00 96.75 554 PRO A N 1
ATOM 4502 C CA . PRO A 1 554 ? -17.533 3.758 6.310 1.00 96.75 554 PRO A CA 1
ATOM 4503 C C . PRO A 1 554 ? -16.105 3.563 6.837 1.00 96.75 554 PRO A C 1
ATOM 4505 O O . PRO A 1 554 ? -15.165 4.100 6.242 1.00 96.75 554 PRO A O 1
ATOM 4508 N N . ARG A 1 555 ? -15.923 2.829 7.942 1.00 97.44 555 ARG A N 1
ATOM 4509 C CA . ARG A 1 555 ? -14.603 2.472 8.476 1.00 97.44 555 ARG A CA 1
ATOM 4510 C C . ARG A 1 555 ? -13.807 1.586 7.518 1.00 97.44 555 ARG A C 1
ATOM 4512 O O . ARG A 1 555 ? -12.586 1.678 7.546 1.00 97.44 555 ARG A O 1
ATOM 4519 N N . SER A 1 556 ? -14.447 0.823 6.626 1.00 97.75 556 SER A N 1
ATOM 4520 C CA . SER A 1 556 ? -13.766 -0.024 5.629 1.00 97.75 556 SER A CA 1
ATOM 4521 C C . SER A 1 556 ? -12.887 0.757 4.650 1.00 97.75 556 SER A C 1
ATOM 4523 O O . SER A 1 556 ? -11.939 0.211 4.084 1.00 97.75 556 SER A O 1
ATOM 4525 N N . LYS A 1 557 ? -13.114 2.073 4.516 1.00 97.12 557 LYS A N 1
ATOM 4526 C CA . LYS A 1 557 ? -12.267 2.985 3.728 1.00 97.12 557 LYS A CA 1
ATOM 4527 C C . LYS A 1 557 ? -10.799 2.973 4.167 1.00 97.12 557 LYS A C 1
ATOM 4529 O O . LYS A 1 557 ? -9.943 3.407 3.396 1.00 97.12 557 LYS A O 1
ATOM 4534 N N . THR A 1 558 ? -10.475 2.455 5.357 1.00 97.19 558 THR A N 1
ATOM 4535 C CA . THR A 1 558 ? -9.085 2.208 5.772 1.00 97.19 558 THR A CA 1
ATOM 4536 C C . THR A 1 558 ? -8.345 1.238 4.858 1.00 97.19 558 THR A C 1
ATOM 4538 O O . THR A 1 558 ? -7.127 1.344 4.735 1.00 97.19 558 THR A O 1
ATOM 4541 N N . LEU A 1 559 ? -9.043 0.346 4.151 1.00 98.19 559 LEU A N 1
ATOM 4542 C CA . LEU A 1 559 ? -8.419 -0.492 3.125 1.00 98.19 559 LEU A CA 1
ATOM 4543 C C . LEU A 1 559 ? -7.869 0.355 1.960 1.00 98.19 559 LEU A C 1
ATOM 4545 O O . LEU A 1 559 ? -6.808 0.057 1.424 1.00 98.19 559 LEU A O 1
ATOM 4549 N N . GLY A 1 560 ? -8.520 1.468 1.617 1.00 97.88 560 GLY A N 1
ATOM 4550 C CA . GLY A 1 560 ? -7.975 2.444 0.672 1.00 97.88 560 GLY A CA 1
ATOM 4551 C C . GLY A 1 560 ? -6.908 3.346 1.299 1.00 97.88 560 GLY A C 1
ATOM 4552 O O . GLY A 1 560 ? -5.805 3.480 0.772 1.00 97.88 560 GLY A O 1
ATOM 4553 N N . THR A 1 561 ? -7.217 3.970 2.439 1.00 97.12 561 THR A N 1
ATOM 4554 C CA . THR A 1 561 ? -6.362 5.022 3.025 1.00 97.12 561 THR A CA 1
ATOM 4555 C C . THR A 1 561 ? -5.141 4.499 3.780 1.00 97.12 561 THR A C 1
ATOM 4557 O O . THR A 1 561 ? -4.201 5.264 3.992 1.00 97.12 561 THR A O 1
ATOM 4560 N N . LEU A 1 562 ? -5.128 3.222 4.180 1.00 96.56 562 LEU A N 1
ATOM 4561 C CA . LEU A 1 562 ? -4.002 2.581 4.861 1.00 96.56 562 LEU A CA 1
ATOM 4562 C C . LEU A 1 562 ? -3.412 1.435 4.045 1.00 96.56 562 LEU A C 1
ATOM 4564 O O . LEU A 1 562 ? -2.213 1.474 3.786 1.00 96.56 562 LEU A O 1
ATOM 4568 N N . PHE A 1 563 ? -4.200 0.419 3.677 1.00 97.69 563 PHE A N 1
ATOM 4569 C CA . PHE A 1 563 ? -3.658 -0.753 2.977 1.00 97.69 563 PHE A CA 1
ATOM 4570 C C . PHE A 1 563 ? -3.142 -0.382 1.582 1.00 97.69 563 PHE A C 1
ATOM 4572 O O . PHE A 1 563 ? -1.942 -0.494 1.337 1.00 97.69 563 PHE A O 1
ATOM 4579 N N . ALA A 1 564 ? -4.009 0.125 0.700 1.00 97.62 564 ALA A N 1
ATOM 4580 C CA . ALA A 1 564 ? -3.615 0.476 -0.663 1.00 97.62 564 ALA A CA 1
ATOM 4581 C C . ALA A 1 564 ? -2.559 1.587 -0.670 1.00 97.62 564 ALA A C 1
ATOM 4583 O O . ALA A 1 564 ? -1.587 1.503 -1.414 1.00 97.62 564 ALA A O 1
ATOM 4584 N N . ALA A 1 565 ? -2.691 2.579 0.217 1.00 96.75 565 ALA A N 1
ATOM 4585 C CA . ALA A 1 565 ? -1.714 3.655 0.325 1.00 96.75 565 ALA A CA 1
ATOM 4586 C C . ALA A 1 565 ? -0.296 3.164 0.674 1.00 96.75 565 ALA A C 1
ATOM 4588 O O . ALA A 1 565 ? 0.662 3.662 0.089 1.00 96.75 565 ALA A O 1
ATOM 4589 N N . GLN A 1 566 ? -0.163 2.193 1.588 1.00 96.25 566 GLN A N 1
ATOM 4590 C CA . GLN A 1 566 ? 1.133 1.609 1.963 1.00 96.25 566 GLN A CA 1
ATOM 4591 C C . GLN A 1 566 ? 1.650 0.623 0.918 1.00 96.25 566 GLN A C 1
ATOM 4593 O O . GLN A 1 566 ? 2.829 0.663 0.585 1.00 96.25 566 GLN A O 1
ATOM 4598 N N . TRP A 1 567 ? 0.781 -0.238 0.376 1.00 96.56 567 TRP A N 1
ATOM 4599 C CA . TRP A 1 567 ? 1.174 -1.175 -0.676 1.00 96.56 567 TRP A CA 1
ATOM 4600 C C . TRP A 1 567 ? 1.731 -0.425 -1.887 1.00 96.56 567 TRP A C 1
ATOM 4602 O O . TRP A 1 567 ? 2.802 -0.761 -2.381 1.00 96.56 567 TRP A O 1
ATOM 4612 N N . LEU A 1 568 ? 1.030 0.615 -2.332 1.00 96.62 568 LEU A N 1
ATOM 4613 C CA . LEU A 1 568 ? 1.391 1.371 -3.525 1.00 96.62 568 LEU A CA 1
ATOM 4614 C C . LEU A 1 568 ? 2.447 2.452 -3.247 1.00 96.62 568 LEU A C 1
ATOM 4616 O O . LEU A 1 568 ? 2.991 3.013 -4.194 1.00 96.62 568 LEU A O 1
ATOM 4620 N N . GLY A 1 569 ? 2.746 2.741 -1.976 1.00 94.75 569 GLY A N 1
ATOM 4621 C CA . GLY A 1 569 ? 3.709 3.760 -1.542 1.00 94.75 569 GLY A CA 1
ATOM 4622 C C . GLY A 1 569 ? 3.204 5.204 -1.637 1.00 94.75 569 GLY A C 1
ATOM 4623 O O . GLY A 1 569 ? 3.975 6.146 -1.454 1.00 94.75 569 GLY A O 1
ATOM 4624 N N . THR A 1 570 ? 1.916 5.427 -1.916 1.00 94.69 570 THR A N 1
ATOM 4625 C CA . THR A 1 570 ? 1.348 6.780 -2.055 1.00 94.69 570 THR A CA 1
ATOM 4626 C C . THR A 1 570 ? 1.264 7.534 -0.725 1.00 94.69 570 THR A C 1
ATOM 4628 O O . THR A 1 570 ? 1.094 8.754 -0.713 1.00 94.69 570 THR A O 1
ATOM 4631 N N . ASP A 1 571 ? 1.407 6.849 0.414 1.00 90.88 571 ASP A N 1
ATOM 4632 C CA . ASP A 1 571 ? 1.559 7.504 1.718 1.00 90.88 571 ASP A CA 1
ATOM 4633 C C . ASP A 1 571 ? 2.881 8.290 1.834 1.00 90.88 571 ASP A C 1
ATOM 4635 O O . ASP A 1 571 ? 2.981 9.194 2.665 1.00 90.88 571 ASP A O 1
ATOM 4639 N N . HIS A 1 572 ? 3.863 8.017 0.969 1.00 90.44 572 HIS A N 1
ATOM 4640 C CA . HIS A 1 572 ? 5.122 8.760 0.875 1.00 90.44 572 HIS A CA 1
ATOM 4641 C C . HIS A 1 572 ? 5.054 10.018 0.004 1.00 90.44 572 HIS A C 1
ATOM 4643 O O . HIS A 1 572 ? 6.060 10.715 -0.101 1.00 90.44 572 HIS A O 1
ATOM 4649 N N . LEU A 1 573 ? 3.895 10.359 -0.572 1.00 91.19 573 LEU A N 1
ATOM 4650 C CA . LEU A 1 573 ? 3.773 11.505 -1.480 1.00 91.19 573 LEU A CA 1
ATOM 4651 C C . LEU A 1 573 ? 4.204 12.842 -0.838 1.00 91.19 573 LEU A C 1
ATOM 4653 O O . LEU A 1 573 ? 4.728 13.703 -1.535 1.00 91.19 573 LEU A O 1
ATOM 4657 N N . ASP A 1 574 ? 4.081 12.993 0.488 1.00 86.38 574 ASP A N 1
ATOM 4658 C CA . ASP A 1 574 ? 4.557 14.199 1.197 1.00 86.38 574 ASP A CA 1
ATOM 4659 C C . ASP A 1 574 ? 6.086 14.367 1.130 1.00 86.38 574 ASP A C 1
ATOM 4661 O O . ASP A 1 574 ? 6.589 15.476 1.267 1.00 86.38 574 ASP A O 1
ATOM 4665 N N . ARG A 1 575 ? 6.835 13.269 0.947 1.00 83.00 575 ARG A N 1
ATOM 4666 C CA . ARG A 1 575 ? 8.309 13.264 0.900 1.00 83.00 575 ARG A CA 1
ATOM 4667 C C . ARG A 1 575 ? 8.863 13.626 -0.472 1.00 83.00 575 ARG A C 1
ATOM 4669 O O . ARG A 1 575 ? 10.002 14.056 -0.561 1.00 83.00 575 ARG A O 1
ATOM 4676 N N . VAL A 1 576 ? 8.070 13.422 -1.520 1.00 83.12 576 VAL A N 1
ATOM 4677 C CA . VAL A 1 576 ? 8.419 13.751 -2.913 1.00 83.12 576 VAL A CA 1
ATOM 4678 C C . VAL A 1 576 ? 7.697 15.016 -3.378 1.00 83.12 576 VAL A C 1
ATOM 4680 O O . VAL A 1 576 ? 7.543 15.265 -4.574 1.00 83.12 576 VAL A O 1
ATOM 4683 N N . ARG A 1 577 ? 7.192 15.798 -2.421 1.00 80.69 577 ARG A N 1
ATOM 4684 C CA . ARG A 1 577 ? 6.508 17.049 -2.696 1.00 80.69 577 ARG A CA 1
ATOM 4685 C C . ARG A 1 577 ? 7.502 18.060 -3.296 1.00 80.69 577 ARG A C 1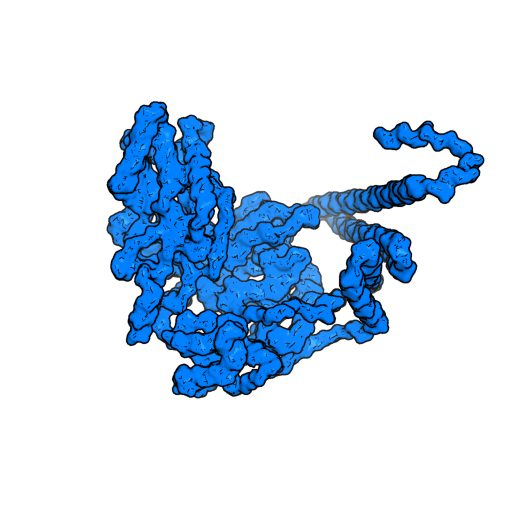
ATOM 4687 O O . ARG A 1 577 ? 8.573 18.242 -2.721 1.00 80.69 577 ARG A O 1
ATOM 4694 N N . PRO A 1 578 ? 7.134 18.739 -4.396 1.00 82.25 578 PRO A N 1
ATOM 4695 C CA . PRO A 1 578 ? 7.879 19.875 -4.920 1.00 82.25 578 PRO A CA 1
ATOM 4696 C C . PRO A 1 578 ? 8.032 20.975 -3.863 1.00 82.25 578 PRO A C 1
ATOM 4698 O O . PRO A 1 578 ? 7.104 21.195 -3.076 1.00 82.25 578 PRO A O 1
ATOM 4701 N N . ASP A 1 579 ? 9.152 21.701 -3.887 1.00 79.25 579 ASP A N 1
ATOM 4702 C CA . ASP A 1 579 ? 9.270 22.938 -3.114 1.00 79.25 579 ASP A CA 1
ATOM 4703 C C . ASP A 1 579 ? 8.186 23.922 -3.578 1.00 79.25 579 ASP A C 1
ATOM 4705 O O . ASP A 1 579 ? 8.025 24.164 -4.776 1.00 79.25 579 ASP A O 1
ATOM 4709 N N . GLN A 1 580 ? 7.401 24.447 -2.635 1.00 80.44 580 GLN A N 1
ATOM 4710 C CA . GLN A 1 580 ? 6.267 25.320 -2.940 1.00 80.44 580 GLN A CA 1
ATOM 4711 C C . GLN A 1 580 ? 6.684 26.722 -3.393 1.00 80.44 580 GLN A C 1
ATOM 4713 O O . GLN A 1 580 ? 5.867 27.417 -3.998 1.00 80.44 580 GLN A O 1
ATOM 4718 N N . ILE A 1 581 ? 7.909 27.145 -3.081 1.00 74.62 581 ILE A N 1
ATOM 4719 C CA . ILE A 1 581 ? 8.476 28.413 -3.541 1.00 74.62 581 ILE A CA 1
ATOM 4720 C C . ILE A 1 581 ? 8.650 28.339 -5.058 1.00 74.62 581 ILE A C 1
ATOM 4722 O O . ILE A 1 581 ? 8.138 29.200 -5.772 1.00 74.62 581 ILE A O 1
ATOM 4726 N N . ASP A 1 582 ? 9.269 27.262 -5.543 1.00 75.06 582 ASP A N 1
ATOM 4727 C CA . ASP A 1 582 ? 9.516 27.053 -6.974 1.00 75.06 582 ASP A CA 1
ATOM 4728 C C . ASP A 1 582 ? 8.289 26.486 -7.707 1.00 75.06 582 ASP A C 1
ATOM 4730 O O . ASP A 1 582 ? 8.119 26.673 -8.912 1.00 75.06 582 ASP A O 1
ATOM 4734 N N . ASN A 1 583 ? 7.391 25.805 -6.986 1.00 82.06 583 ASN A N 1
ATOM 4735 C CA . ASN A 1 583 ? 6.191 25.167 -7.532 1.00 82.06 583 ASN A CA 1
ATOM 4736 C C . ASN A 1 583 ? 4.929 25.555 -6.736 1.00 82.06 583 ASN A C 1
ATOM 4738 O O . ASN A 1 583 ? 4.348 24.706 -6.050 1.00 82.06 583 ASN A O 1
ATOM 4742 N N . PRO A 1 584 ? 4.426 26.801 -6.856 1.00 84.19 584 PRO A N 1
ATOM 4743 C CA . PRO A 1 584 ? 3.275 27.277 -6.074 1.00 84.19 584 PRO A CA 1
ATOM 4744 C C . PRO A 1 584 ? 1.984 26.469 -6.273 1.00 84.19 584 PRO A C 1
ATOM 4746 O O . PRO A 1 584 ? 1.092 26.489 -5.427 1.00 84.19 584 PRO A O 1
ATOM 4749 N N . TRP A 1 585 ? 1.883 25.741 -7.387 1.00 86.00 585 TRP A N 1
ATOM 4750 C CA . TRP A 1 585 ? 0.769 24.851 -7.712 1.00 86.00 585 TRP A CA 1
ATOM 4751 C C . TRP A 1 585 ? 0.753 23.555 -6.870 1.00 86.00 585 TRP A C 1
ATOM 4753 O O . TRP A 1 585 ? -0.284 22.899 -6.790 1.00 86.00 585 TRP A O 1
ATOM 4763 N N . ALA A 1 586 ? 1.857 23.183 -6.208 1.00 87.69 586 ALA A N 1
ATOM 4764 C CA . ALA A 1 586 ? 1.986 21.968 -5.395 1.00 87.69 586 ALA A CA 1
ATOM 4765 C C . ALA A 1 586 ? 1.463 22.163 -3.954 1.00 87.69 586 ALA A C 1
ATOM 4767 O O . ALA A 1 586 ? 2.196 22.081 -2.958 1.00 87.69 586 ALA A O 1
ATOM 4768 N N . THR A 1 587 ? 0.175 22.469 -3.829 1.00 91.69 587 THR A N 1
ATOM 4769 C CA . THR A 1 587 ? -0.496 22.760 -2.552 1.00 91.69 587 THR A CA 1
ATOM 4770 C C . THR A 1 587 ? -0.693 21.509 -1.681 1.00 91.69 587 THR A C 1
ATOM 4772 O O . THR A 1 587 ? -0.667 20.374 -2.162 1.00 91.69 587 THR A O 1
ATOM 4775 N N . ASP A 1 588 ? -0.925 21.704 -0.376 1.00 91.75 588 ASP A N 1
ATOM 4776 C CA . ASP A 1 588 ? -1.269 20.597 0.536 1.00 91.75 588 ASP A CA 1
ATOM 4777 C C . ASP A 1 588 ? -2.578 19.917 0.121 1.00 91.75 588 ASP A C 1
ATOM 4779 O O . ASP A 1 588 ? -2.729 18.699 0.235 1.00 91.75 588 ASP A O 1
ATOM 4783 N N . SER A 1 589 ? -3.534 20.709 -0.369 1.00 94.88 589 SER A N 1
ATOM 4784 C CA . SER A 1 589 ? -4.839 20.229 -0.807 1.00 94.88 589 SER A CA 1
ATOM 4785 C C . SER A 1 589 ? -4.751 19.404 -2.089 1.00 94.88 589 SER A C 1
ATOM 4787 O O . SER A 1 589 ? -5.431 18.379 -2.170 1.00 94.88 589 SER A O 1
ATOM 4789 N N . LEU A 1 590 ? -3.857 19.749 -3.024 1.00 95.56 590 LEU A N 1
ATOM 4790 C CA . LEU A 1 590 ? -3.587 18.936 -4.210 1.00 95.56 590 LEU A CA 1
ATOM 4791 C C . LEU A 1 590 ? -2.978 17.583 -3.824 1.00 95.56 590 LEU A C 1
ATOM 4793 O O . LEU A 1 590 ? -3.475 16.542 -4.252 1.00 95.56 590 LEU A O 1
ATOM 4797 N N . VAL A 1 591 ? -1.960 17.573 -2.956 1.00 95.12 591 VAL A N 1
ATOM 4798 C CA . VAL A 1 591 ? -1.337 16.331 -2.454 1.00 95.12 591 VAL A CA 1
ATOM 4799 C C . VAL A 1 591 ? -2.369 15.450 -1.742 1.00 95.12 591 VAL A C 1
ATOM 4801 O O . VAL A 1 591 ? -2.430 14.236 -1.967 1.00 95.12 591 VAL A O 1
ATOM 4804 N N . ALA A 1 592 ? -3.223 16.051 -0.910 1.00 95.88 592 ALA A N 1
ATOM 4805 C CA . ALA A 1 592 ? -4.311 15.346 -0.242 1.00 95.88 592 ALA A CA 1
ATOM 4806 C C . ALA A 1 592 ? -5.339 14.783 -1.240 1.00 95.88 592 ALA A C 1
ATOM 4808 O O . ALA A 1 592 ? -5.807 13.654 -1.057 1.00 95.88 592 ALA A O 1
ATOM 4809 N N . ALA A 1 593 ? -5.664 15.522 -2.305 1.00 97.88 593 ALA A N 1
ATOM 4810 C CA . ALA A 1 593 ? -6.561 15.068 -3.364 1.00 97.88 593 ALA A CA 1
ATOM 4811 C C . ALA A 1 593 ? -5.961 13.896 -4.158 1.00 97.88 593 ALA A C 1
ATOM 4813 O O . ALA A 1 593 ? -6.652 12.901 -4.354 1.00 97.88 593 ALA A O 1
ATOM 4814 N N . MET A 1 594 ? -4.671 13.945 -4.516 1.00 97.94 594 MET A N 1
ATOM 4815 C CA . MET A 1 594 ? -3.962 12.853 -5.209 1.00 97.94 594 MET A CA 1
ATOM 4816 C C . MET A 1 594 ? -3.943 11.561 -4.374 1.00 97.94 594 MET A C 1
ATOM 4818 O O . MET A 1 594 ? -4.193 10.471 -4.887 1.00 97.94 594 MET A O 1
ATOM 4822 N N . LYS A 1 595 ? -3.692 11.663 -3.061 1.00 97.50 595 LYS A N 1
ATOM 4823 C CA . LYS A 1 595 ? -3.797 10.509 -2.147 1.00 97.50 595 LYS A CA 1
ATOM 4824 C C . LYS A 1 595 ? -5.228 9.982 -2.058 1.00 97.50 595 LYS A C 1
ATOM 4826 O O . LYS A 1 595 ? -5.443 8.770 -2.047 1.00 97.50 595 LYS A O 1
ATOM 4831 N N . SER A 1 596 ? -6.198 10.894 -1.986 1.00 98.19 596 SER A N 1
ATOM 4832 C CA . SER A 1 596 ? -7.618 10.550 -1.893 1.00 98.19 596 SER A CA 1
ATOM 4833 C C . SER A 1 596 ? -8.115 9.859 -3.158 1.00 98.19 596 SER A C 1
ATOM 4835 O O . SER A 1 596 ? -8.851 8.889 -3.038 1.00 98.19 596 SER A O 1
ATOM 4837 N N . GLU A 1 597 ? -7.680 10.288 -4.344 1.00 98.44 597 GLU A N 1
ATOM 4838 C CA . GLU A 1 597 ? -8.000 9.652 -5.626 1.00 98.44 597 GLU A CA 1
ATOM 4839 C C . GLU A 1 597 ? -7.668 8.154 -5.596 1.00 98.44 597 GLU A C 1
ATOM 4841 O O . GLU A 1 597 ? -8.549 7.311 -5.777 1.00 98.44 597 GLU A O 1
ATOM 4846 N N . THR A 1 598 ? -6.416 7.815 -5.272 1.00 98.25 598 THR A N 1
ATOM 4847 C CA . THR A 1 598 ? -5.958 6.420 -5.198 1.00 98.25 598 THR A CA 1
ATOM 4848 C C . THR A 1 598 ? -6.694 5.621 -4.125 1.00 98.25 598 THR A C 1
ATOM 4850 O O . THR A 1 598 ? -7.150 4.505 -4.384 1.00 98.25 598 THR A O 1
ATOM 4853 N N . ALA A 1 599 ? -6.868 6.193 -2.930 1.00 98.25 599 ALA A N 1
ATOM 4854 C CA . ALA A 1 599 ? -7.591 5.527 -1.849 1.00 98.25 599 ALA A CA 1
ATOM 4855 C C . ALA A 1 599 ? -9.072 5.282 -2.196 1.00 98.25 599 ALA A C 1
ATOM 4857 O O . ALA A 1 599 ? -9.629 4.238 -1.844 1.00 98.25 599 ALA A O 1
ATOM 4858 N N . MET A 1 600 ? -9.716 6.230 -2.882 1.00 98.50 600 MET A N 1
ATOM 4859 C CA . MET A 1 600 ? -11.117 6.135 -3.286 1.00 98.50 600 MET A CA 1
ATOM 4860 C C . MET A 1 600 ? -11.317 5.159 -4.441 1.00 98.50 600 MET A C 1
ATOM 4862 O O . MET A 1 600 ? -12.298 4.424 -4.391 1.00 98.50 600 MET A O 1
ATOM 4866 N N . LEU A 1 601 ? -10.391 5.074 -5.410 1.00 98.19 601 LEU A N 1
ATOM 4867 C CA . LEU A 1 601 ? -10.420 4.022 -6.433 1.00 98.19 601 LEU A CA 1
ATOM 4868 C C . LEU A 1 601 ? -10.464 2.647 -5.763 1.00 98.19 601 LEU A C 1
ATOM 4870 O O . LEU A 1 601 ? -11.405 1.893 -5.985 1.00 98.19 601 LEU A O 1
ATOM 4874 N N . PHE A 1 602 ? -9.508 2.358 -4.876 1.00 97.38 602 PHE A N 1
ATOM 4875 C CA . PHE A 1 602 ? -9.450 1.064 -4.192 1.00 97.38 602 PHE A CA 1
ATOM 4876 C C . PHE A 1 602 ? -10.701 0.793 -3.341 1.00 97.38 602 PHE A C 1
ATOM 4878 O O . PHE A 1 602 ? -11.259 -0.304 -3.372 1.00 97.38 602 PHE A O 1
ATOM 4885 N N . SER A 1 603 ? -11.182 1.813 -2.623 1.00 97.44 603 SER A N 1
ATOM 4886 C CA . SER A 1 603 ? -12.410 1.711 -1.825 1.00 97.44 603 SER A CA 1
ATOM 4887 C C . SER A 1 603 ? -13.647 1.446 -2.691 1.00 97.44 603 SER A C 1
ATOM 4889 O O . SER A 1 603 ? -14.522 0.698 -2.272 1.00 97.44 603 SER A O 1
ATOM 4891 N N . ASP A 1 604 ? -13.729 2.025 -3.891 1.00 97.50 604 ASP A N 1
ATOM 4892 C CA . ASP A 1 604 ? -14.833 1.812 -4.834 1.00 97.50 604 ASP A CA 1
ATOM 4893 C C . ASP A 1 604 ? -14.786 0.418 -5.470 1.00 97.50 604 ASP A C 1
ATOM 4895 O O . ASP A 1 604 ? -15.838 -0.206 -5.624 1.00 97.50 604 ASP A O 1
ATOM 4899 N N . LEU A 1 605 ? -13.587 -0.109 -5.761 1.00 96.75 605 LEU A N 1
ATOM 4900 C CA . LEU A 1 605 ? -13.436 -1.489 -6.229 1.00 96.75 605 LEU A CA 1
ATOM 4901 C C . LEU A 1 605 ? -13.930 -2.492 -5.178 1.00 96.75 605 LEU A C 1
ATOM 4903 O O . LEU A 1 605 ? -14.623 -3.443 -5.526 1.00 96.75 605 LEU A O 1
ATOM 4907 N N . ILE A 1 606 ? -13.636 -2.257 -3.894 1.00 96.69 606 ILE A N 1
ATOM 4908 C CA . ILE A 1 606 ? -14.186 -3.065 -2.796 1.00 96.69 606 ILE A CA 1
ATOM 4909 C C . ILE A 1 606 ? -15.695 -2.853 -2.689 1.00 96.69 606 ILE A C 1
ATOM 4911 O O . ILE A 1 606 ? -16.446 -3.823 -2.685 1.00 96.69 606 ILE A O 1
ATOM 4915 N N . ALA A 1 607 ? -16.158 -1.603 -2.617 1.00 95.44 607 ALA A N 1
ATOM 4916 C CA . ALA A 1 607 ? -17.565 -1.284 -2.385 1.00 95.44 607 ALA A CA 1
ATOM 4917 C C . ALA A 1 607 ? -18.487 -1.907 -3.444 1.00 95.44 607 ALA A C 1
ATOM 4919 O O . ALA A 1 607 ? -19.556 -2.399 -3.093 1.00 95.44 607 ALA A O 1
ATOM 4920 N N . ASN A 1 608 ? -18.050 -1.951 -4.704 1.00 95.06 608 ASN A N 1
ATOM 4921 C CA . ASN A 1 608 ? -18.820 -2.491 -5.825 1.00 95.06 608 ASN A CA 1
ATOM 4922 C C . ASN A 1 608 ? -18.377 -3.904 -6.258 1.00 95.06 608 ASN A C 1
ATOM 4924 O O . ASN A 1 608 ? -18.798 -4.375 -7.314 1.00 95.06 608 ASN A O 1
ATOM 4928 N N . ASP A 1 609 ? -17.521 -4.558 -5.466 1.00 94.31 609 ASP A N 1
ATOM 4929 C CA . ASP A 1 609 ? -16.949 -5.886 -5.726 1.00 94.31 609 ASP A CA 1
ATOM 4930 C C . ASP A 1 609 ? -16.385 -6.060 -7.147 1.00 94.31 609 ASP A C 1
ATOM 4932 O O . ASP A 1 609 ? -16.640 -7.049 -7.835 1.00 94.31 609 ASP A O 1
ATOM 4936 N N . LEU A 1 610 ? -15.659 -5.054 -7.628 1.00 96.31 610 LEU A N 1
ATOM 4937 C CA . LEU A 1 610 ? -15.097 -5.041 -8.974 1.00 96.31 610 LEU A CA 1
ATOM 4938 C C . LEU A 1 610 ? -13.885 -5.985 -9.087 1.00 96.31 610 LEU A C 1
ATOM 4940 O O . LEU A 1 610 ? -13.204 -6.243 -8.087 1.00 96.31 610 LEU A O 1
ATOM 4944 N N . PRO A 1 611 ? -13.604 -6.511 -10.294 1.00 96.19 611 PRO A N 1
ATOM 4945 C CA . PRO A 1 611 ? -12.427 -7.337 -10.528 1.00 96.19 611 PRO A CA 1
ATOM 4946 C C . PRO A 1 611 ? -11.132 -6.518 -10.419 1.00 96.19 611 PRO A C 1
ATOM 4948 O O . PRO A 1 611 ? -11.106 -5.317 -10.704 1.00 96.19 611 PRO A O 1
ATOM 4951 N N . MET A 1 612 ? -10.044 -7.178 -10.017 1.00 94.69 612 MET A N 1
ATOM 4952 C CA . MET A 1 612 ? -8.727 -6.562 -9.786 1.00 94.69 612 MET A CA 1
ATOM 4953 C C . MET A 1 612 ? -8.138 -5.878 -11.028 1.00 94.69 612 MET A C 1
ATOM 4955 O O . MET A 1 612 ? -7.425 -4.888 -10.884 1.00 94.69 612 MET A O 1
ATOM 4959 N N . GLU A 1 613 ? -8.487 -6.329 -12.236 1.00 95.75 613 GLU A N 1
ATOM 4960 C CA . GLU A 1 613 ? -8.097 -5.703 -13.515 1.00 95.75 613 GLU A CA 1
ATOM 4961 C C . GLU A 1 613 ? -8.485 -4.214 -13.604 1.00 95.75 613 GLU A C 1
ATOM 4963 O O . GLU A 1 613 ? -7.778 -3.415 -14.225 1.00 95.75 613 GLU A O 1
ATOM 4968 N N . ARG A 1 614 ? -9.550 -3.803 -12.893 1.00 96.75 614 ARG A N 1
ATOM 4969 C CA . ARG A 1 614 ? -10.015 -2.407 -12.842 1.00 96.75 614 ARG A CA 1
ATOM 4970 C C . ARG A 1 614 ? -9.030 -1.486 -12.130 1.00 96.75 614 ARG A C 1
ATOM 4972 O O . ARG A 1 614 ? -9.124 -0.273 -12.286 1.00 96.75 614 ARG A O 1
ATOM 4979 N N . LEU A 1 615 ? -8.046 -2.026 -11.405 1.00 96.56 615 LEU A N 1
ATOM 4980 C CA . LEU A 1 615 ? -6.904 -1.233 -10.947 1.00 96.56 615 LEU A CA 1
ATOM 4981 C C . LEU A 1 615 ? -6.139 -0.614 -12.119 1.00 96.56 615 LEU A C 1
ATOM 4983 O O . LEU A 1 615 ? -5.551 0.445 -11.942 1.00 96.56 615 LEU A O 1
ATOM 4987 N N . LEU A 1 616 ? -6.138 -1.236 -13.298 1.00 96.50 616 LEU A N 1
ATOM 4988 C CA . LEU A 1 616 ? -5.356 -0.787 -14.449 1.00 96.50 616 LEU A CA 1
ATOM 4989 C C . LEU A 1 616 ? -6.209 -0.067 -15.490 1.00 96.50 616 LEU A C 1
ATOM 4991 O O . LEU A 1 616 ? -5.773 0.943 -16.034 1.00 96.50 616 LEU A O 1
ATOM 4995 N N . ASP A 1 617 ? -7.429 -0.541 -15.735 1.00 95.06 617 ASP A N 1
ATOM 4996 C CA . ASP A 1 617 ? -8.244 -0.067 -16.859 1.00 95.06 617 ASP A CA 1
ATOM 4997 C C . ASP A 1 617 ? -9.535 0.668 -16.469 1.00 95.06 617 ASP A C 1
ATOM 4999 O O . ASP A 1 617 ? -10.369 0.928 -17.342 1.00 95.06 617 ASP A O 1
ATOM 5003 N N . ALA A 1 618 ? -9.706 1.043 -15.192 1.00 96.56 618 ALA A N 1
ATOM 5004 C CA . ALA A 1 618 ? -10.869 1.819 -14.769 1.00 96.56 618 ALA A CA 1
ATOM 5005 C C . ALA A 1 618 ? -11.067 3.055 -15.663 1.00 96.56 618 ALA A C 1
ATOM 5007 O O . ALA A 1 618 ? -10.180 3.896 -15.835 1.00 96.56 618 ALA A O 1
ATOM 5008 N N . ASP A 1 619 ? -12.278 3.160 -16.204 1.00 94.75 619 ASP A N 1
ATOM 5009 C CA . ASP A 1 619 ? -12.796 4.248 -17.034 1.00 94.75 619 ASP A CA 1
ATOM 5010 C C . ASP A 1 619 ? -13.433 5.361 -16.191 1.00 94.75 619 ASP A C 1
ATOM 5012 O O . ASP A 1 619 ? -14.225 6.165 -16.680 1.00 94.75 619 ASP A O 1
ATOM 5016 N N . PHE A 1 620 ? -13.074 5.421 -14.913 1.00 97.00 620 PHE A N 1
ATOM 5017 C CA . PHE A 1 620 ? -13.469 6.455 -13.975 1.00 97.00 620 PHE A CA 1
ATOM 5018 C C . PHE A 1 620 ? -12.334 6.732 -12.988 1.00 97.00 620 PHE A C 1
ATOM 5020 O O . PHE A 1 620 ? -11.464 5.892 -12.769 1.00 97.00 620 PHE A O 1
ATOM 5027 N N . THR A 1 621 ? -12.384 7.893 -12.344 1.00 97.62 621 THR A N 1
ATOM 5028 C CA . THR A 1 621 ? -11.542 8.224 -11.189 1.00 97.62 621 THR A CA 1
ATOM 5029 C C . THR A 1 621 ? -12.298 9.134 -10.215 1.00 97.62 621 THR A C 1
ATOM 5031 O O . THR A 1 621 ? -13.490 9.389 -10.400 1.00 97.62 621 THR A O 1
ATOM 5034 N N . PHE A 1 622 ? -11.638 9.606 -9.159 1.00 98.12 622 PHE A N 1
ATOM 5035 C CA . PHE A 1 622 ? -12.189 10.532 -8.182 1.00 98.12 622 PHE A CA 1
ATOM 5036 C C . PHE A 1 622 ? -11.438 11.857 -8.202 1.00 98.12 622 PHE A C 1
ATOM 5038 O O . PHE A 1 622 ? -10.248 11.888 -7.911 1.00 98.12 622 PHE A O 1
ATOM 5045 N N . LEU A 1 623 ? -12.143 12.955 -8.480 1.00 97.94 623 LEU A N 1
ATOM 5046 C CA . LEU A 1 623 ? -11.549 14.289 -8.596 1.00 97.94 623 LEU A CA 1
ATOM 5047 C C . LEU A 1 623 ? -12.322 15.315 -7.768 1.00 97.94 623 LEU A C 1
ATOM 5049 O O . LEU A 1 623 ? -13.550 15.260 -7.661 1.00 97.94 623 LEU A O 1
ATOM 5053 N N . ASN A 1 624 ? -11.596 16.280 -7.218 1.00 97.88 624 ASN A N 1
ATOM 5054 C CA . ASN A 1 624 ? -12.122 17.597 -6.878 1.00 97.88 624 ASN A CA 1
ATOM 5055 C C . ASN A 1 624 ? -11.630 18.618 -7.921 1.00 97.88 624 ASN A C 1
ATOM 5057 O O . ASN A 1 624 ? -10.892 18.263 -8.839 1.00 97.88 624 ASN A O 1
ATOM 5061 N N . GLU A 1 625 ? -12.039 19.880 -7.799 1.00 97.38 625 GLU A N 1
ATOM 5062 C CA . GLU A 1 625 ? -11.682 20.919 -8.777 1.00 97.38 625 GLU A CA 1
ATOM 5063 C C . GLU A 1 625 ? -10.171 21.132 -8.925 1.00 97.38 625 GLU A C 1
ATOM 5065 O O . GLU A 1 625 ? -9.674 21.304 -10.034 1.00 97.38 625 GLU A O 1
ATOM 5070 N N . GLU A 1 626 ? -9.423 21.106 -7.824 1.00 96.62 626 GLU A N 1
ATOM 5071 C CA . GLU A 1 626 ? -7.980 21.351 -7.852 1.00 96.62 626 GLU A CA 1
ATOM 5072 C C . GLU A 1 626 ? -7.223 20.239 -8.589 1.00 96.62 626 GLU A C 1
ATOM 5074 O O . GLU A 1 626 ? -6.410 20.522 -9.470 1.00 96.62 626 GLU A O 1
ATOM 5079 N N . LEU A 1 627 ? -7.542 18.975 -8.294 1.00 97.25 627 LEU A N 1
ATOM 5080 C CA . LEU A 1 627 ? -6.943 17.839 -8.989 1.00 97.25 627 LEU A CA 1
ATOM 5081 C C . LEU A 1 627 ? -7.384 17.767 -10.457 1.00 97.25 627 LEU A C 1
ATOM 5083 O O . LEU A 1 627 ? -6.577 17.443 -11.325 1.00 97.25 627 LEU A O 1
ATOM 5087 N N . ALA A 1 628 ? -8.640 18.115 -10.753 1.00 96.12 628 ALA A N 1
ATOM 5088 C CA . ALA A 1 628 ? -9.126 18.190 -12.126 1.00 96.12 628 ALA A CA 1
ATOM 5089 C C . ALA A 1 628 ? -8.339 19.227 -12.943 1.00 96.12 628 ALA A C 1
ATOM 5091 O O . ALA A 1 628 ? -7.853 18.893 -14.023 1.00 96.12 628 ALA A O 1
ATOM 5092 N N . LYS A 1 629 ? -8.104 20.429 -12.394 1.00 94.12 629 LYS A N 1
ATOM 5093 C CA . LYS A 1 629 ? -7.246 21.451 -13.022 1.00 94.12 629 LYS A CA 1
ATOM 5094 C C . LYS A 1 629 ? -5.822 20.946 -13.241 1.00 94.12 629 LYS A C 1
ATOM 5096 O O . LYS A 1 629 ? -5.298 21.108 -14.339 1.00 94.12 629 LYS A O 1
ATOM 5101 N N . HIS A 1 630 ? -5.229 20.276 -12.247 1.00 94.12 630 HIS A N 1
ATOM 5102 C CA . HIS A 1 630 ? -3.904 19.649 -12.384 1.00 94.12 630 HIS A CA 1
ATOM 5103 C C . HIS A 1 630 ? -3.857 18.619 -13.523 1.00 94.12 630 HIS A C 1
ATOM 5105 O O . HIS A 1 630 ? -2.850 18.478 -14.214 1.00 94.12 630 HIS A O 1
ATOM 5111 N N . TYR A 1 631 ? -4.961 17.915 -13.766 1.00 93.69 631 TYR A N 1
ATOM 5112 C CA . TYR A 1 631 ? -5.082 16.952 -14.860 1.00 93.69 631 TYR A CA 1
ATOM 5113 C C . TYR A 1 631 ? -5.535 17.546 -16.197 1.00 93.69 631 TYR A C 1
ATOM 5115 O O . TYR A 1 631 ? -5.568 16.799 -17.175 1.00 93.69 631 TYR A O 1
ATOM 5123 N N . GLY A 1 632 ? -5.844 18.844 -16.263 1.00 90.62 632 GLY A N 1
ATOM 5124 C CA . GLY A 1 632 ? -6.367 19.500 -17.465 1.00 90.62 632 GLY A CA 1
ATOM 5125 C C . GLY A 1 632 ? -7.850 19.216 -17.742 1.00 90.62 632 GLY A C 1
ATOM 5126 O O . GLY A 1 632 ? -8.289 19.338 -18.879 1.00 90.62 632 GLY A O 1
ATOM 5127 N N . MET A 1 633 ? -8.624 18.825 -16.726 1.00 90.12 633 MET A N 1
ATOM 5128 C CA . MET A 1 633 ? -10.063 18.546 -16.813 1.00 90.12 633 MET A CA 1
ATOM 5129 C C . MET A 1 633 ? -10.873 19.729 -16.267 1.00 90.12 633 MET A C 1
ATOM 5131 O O . MET A 1 633 ? -10.604 20.205 -15.164 1.00 90.12 633 MET A O 1
ATOM 5135 N N . ARG A 1 634 ? -11.866 20.207 -17.030 1.00 83.19 634 ARG A N 1
ATOM 5136 C CA . ARG A 1 634 ? -12.580 21.471 -16.747 1.00 83.19 634 ARG A CA 1
ATOM 5137 C C . ARG A 1 634 ? -13.949 21.297 -16.066 1.00 83.19 634 ARG A C 1
ATOM 5139 O O . ARG A 1 634 ? -14.401 22.215 -15.394 1.00 83.19 634 ARG A O 1
ATOM 5146 N N . ASP A 1 635 ? -14.557 20.110 -16.127 1.00 87.06 635 ASP A N 1
ATOM 5147 C CA . ASP A 1 635 ? -15.962 19.892 -15.717 1.00 87.06 635 ASP A CA 1
ATOM 5148 C C . ASP A 1 635 ? -16.174 19.544 -14.226 1.00 87.06 635 ASP A C 1
ATOM 5150 O O . ASP A 1 635 ? -17.228 19.041 -13.824 1.00 87.06 635 ASP A O 1
ATOM 5154 N N . VAL A 1 636 ? -15.181 19.786 -13.363 1.00 93.62 636 VAL A N 1
ATOM 5155 C CA . VAL A 1 636 ? -15.240 19.439 -11.932 1.00 93.62 636 VAL A CA 1
ATOM 5156 C C . VAL A 1 636 ? -15.069 20.694 -11.079 1.00 93.62 636 VAL A C 1
ATOM 5158 O O . VAL A 1 636 ? -14.000 21.286 -11.055 1.00 93.62 636 VAL A O 1
ATOM 5161 N N . MET A 1 637 ? -16.110 21.064 -10.325 1.00 94.31 637 MET A N 1
ATOM 5162 C CA . MET A 1 637 ? -16.151 22.303 -9.524 1.00 94.31 637 MET A CA 1
ATOM 5163 C C . MET A 1 637 ? -16.296 22.053 -8.016 1.00 94.31 637 MET A C 1
ATOM 5165 O O . MET A 1 637 ? -17.142 21.263 -7.601 1.00 94.31 637 MET A O 1
ATOM 5169 N N . GLY A 1 638 ? -15.556 22.755 -7.163 1.00 95.25 638 GLY A N 1
ATOM 5170 C CA . GLY A 1 638 ? -15.600 22.637 -5.704 1.00 95.25 638 GLY A CA 1
ATOM 5171 C C . GLY A 1 638 ? -14.627 21.614 -5.099 1.00 95.25 638 GLY A C 1
ATOM 5172 O O . GLY A 1 638 ? -14.063 20.754 -5.776 1.00 95.25 638 GLY A O 1
ATOM 5173 N N . SER A 1 639 ? -14.458 21.694 -3.777 1.00 95.81 639 SER A N 1
ATOM 5174 C CA . SER A 1 639 ? -13.426 20.970 -3.017 1.00 95.81 639 SER A CA 1
ATOM 5175 C C . SER A 1 639 ? -13.721 19.490 -2.751 1.00 95.81 639 SER A C 1
ATOM 5177 O O . SER A 1 639 ? -12.808 18.738 -2.409 1.00 95.81 639 SER A O 1
ATOM 5179 N N . ALA A 1 640 ? -14.973 19.052 -2.904 1.00 96.56 640 ALA A N 1
ATOM 5180 C CA . ALA A 1 640 ? -15.370 17.671 -2.650 1.00 96.56 640 ALA A CA 1
ATOM 5181 C C . ALA A 1 640 ? -14.942 16.732 -3.789 1.00 96.56 640 ALA A C 1
ATOM 5183 O O . ALA A 1 640 ? -15.241 16.993 -4.959 1.00 96.56 640 ALA A O 1
ATOM 5184 N N . MET A 1 641 ? -14.313 15.613 -3.424 1.00 97.81 641 MET A N 1
ATOM 5185 C CA . MET A 1 641 ? -14.005 14.514 -4.341 1.00 97.81 641 MET A CA 1
ATOM 5186 C C . MET A 1 641 ? -15.297 13.871 -4.857 1.00 97.81 641 MET A C 1
ATOM 5188 O O . MET A 1 641 ? -16.209 13.593 -4.074 1.00 97.81 641 MET A O 1
ATOM 5192 N N . ARG A 1 642 ? -15.373 13.591 -6.158 1.00 97.00 642 ARG A N 1
ATOM 5193 C CA . ARG A 1 642 ? -16.499 12.882 -6.786 1.00 97.00 642 ARG A CA 1
ATOM 5194 C C . ARG A 1 642 ? -16.019 11.928 -7.863 1.00 97.00 642 ARG A C 1
ATOM 5196 O O . ARG A 1 642 ? -14.963 12.152 -8.441 1.00 97.00 642 ARG A O 1
ATOM 5203 N N . LYS A 1 643 ? -16.819 10.901 -8.140 1.00 97.38 643 LYS A N 1
ATOM 5204 C CA . LYS A 1 643 ? -16.571 9.965 -9.237 1.00 97.38 643 LYS A CA 1
ATOM 5205 C C . LYS A 1 643 ? -16.770 10.687 -10.573 1.00 97.38 643 LYS A C 1
ATOM 5207 O O . LYS A 1 643 ? -17.811 11.311 -10.772 1.00 97.38 643 LYS A O 1
ATOM 5212 N N . VAL A 1 644 ? -15.783 10.615 -11.455 1.00 96.69 644 VAL A N 1
ATOM 5213 C CA . VAL A 1 644 ? -15.754 11.275 -12.768 1.00 96.69 644 VAL A CA 1
ATOM 5214 C C . VAL A 1 644 ? -15.425 10.230 -13.824 1.00 96.69 644 VAL A C 1
ATOM 5216 O O . VAL A 1 644 ? -14.553 9.390 -13.605 1.00 96.69 644 VAL A O 1
ATOM 5219 N N . SER A 1 645 ? -16.133 10.265 -14.953 1.00 95.25 645 SER A N 1
ATOM 5220 C CA . SER A 1 645 ? -15.832 9.395 -16.090 1.00 95.25 645 SER A CA 1
ATOM 5221 C C . SER A 1 645 ? -14.535 9.833 -16.763 1.00 95.25 645 SER A C 1
ATOM 5223 O O . SER A 1 645 ? -14.287 11.022 -16.945 1.00 95.25 645 SER A O 1
ATOM 5225 N N . LEU A 1 646 ? -13.714 8.862 -17.141 1.00 93.56 646 LEU A N 1
ATOM 5226 C CA . LEU A 1 646 ? -12.488 9.080 -17.888 1.00 93.56 646 LEU A CA 1
ATOM 5227 C C . LEU A 1 646 ? -12.655 8.776 -19.376 1.00 93.56 646 LEU A C 1
ATOM 5229 O O . LEU A 1 646 ? -11.658 8.871 -20.073 1.00 93.56 646 LEU A O 1
ATOM 5233 N N . THR A 1 647 ? -13.833 8.414 -19.899 1.00 85.94 647 THR A N 1
ATOM 5234 C CA . THR A 1 647 ? -13.976 7.881 -21.275 1.00 85.94 647 THR A CA 1
ATOM 5235 C C . THR A 1 647 ? -13.248 8.707 -22.342 1.00 85.94 647 THR A C 1
ATOM 5237 O O . THR A 1 647 ? -12.504 8.118 -23.124 1.00 85.94 647 THR A O 1
ATOM 5240 N N . GLU A 1 648 ? -13.330 10.038 -22.264 1.00 81.69 648 GLU A N 1
ATOM 5241 C CA . GLU A 1 648 ? -12.689 11.005 -23.178 1.00 81.69 648 GLU A CA 1
ATOM 5242 C C . GLU A 1 648 ? -11.255 11.425 -22.775 1.00 81.69 648 GLU A C 1
ATOM 5244 O O . GLU A 1 648 ? -10.669 12.343 -23.342 1.00 81.69 648 GLU A O 1
ATOM 5249 N N . SER A 1 649 ? -10.672 10.785 -21.762 1.00 84.75 649 SER A N 1
ATOM 5250 C CA . SER A 1 649 ? -9.346 11.087 -21.220 1.00 84.75 649 SER A CA 1
ATOM 5251 C C . SER A 1 649 ? -8.295 10.066 -21.647 1.00 84.75 649 SER A C 1
ATOM 5253 O O . SER A 1 649 ? -8.553 8.865 -21.727 1.00 84.75 649 SER A O 1
ATOM 5255 N N . SER A 1 650 ? -7.056 10.540 -21.798 1.00 81.81 650 SER A N 1
ATOM 5256 C CA . SER A 1 650 ? -5.855 9.707 -21.927 1.00 81.81 650 SER A CA 1
ATOM 5257 C C . SER A 1 650 ? -5.443 9.013 -20.618 1.00 81.81 650 SER A C 1
ATOM 5259 O O . SER A 1 650 ? -4.506 8.210 -20.621 1.00 81.81 650 SER A O 1
ATOM 5261 N N . ARG A 1 651 ? -6.119 9.311 -19.499 1.00 91.31 651 ARG A N 1
ATOM 5262 C CA . ARG A 1 651 ? -5.936 8.651 -18.199 1.00 91.31 651 ARG A CA 1
ATOM 5263 C C . ARG A 1 651 ? -6.892 7.471 -18.041 1.00 91.31 651 ARG A C 1
ATOM 5265 O O . ARG A 1 651 ? -8.059 7.537 -18.429 1.00 91.31 651 ARG A O 1
ATOM 5272 N N . ARG A 1 652 ? -6.396 6.406 -17.418 1.00 92.88 652 ARG A N 1
ATOM 5273 C CA . ARG A 1 652 ? -7.134 5.200 -17.018 1.00 92.88 652 ARG A CA 1
ATOM 5274 C C . ARG A 1 652 ? -6.438 4.593 -15.804 1.00 92.88 652 ARG A C 1
ATOM 5276 O O . ARG A 1 652 ? -5.206 4.589 -15.765 1.00 92.88 652 ARG A O 1
ATOM 5283 N N . GLY A 1 653 ? -7.230 4.089 -14.863 1.00 95.56 653 GLY A N 1
ATOM 5284 C CA . GLY A 1 653 ? -6.753 3.336 -13.704 1.00 95.56 653 GLY A CA 1
ATOM 5285 C C . GLY A 1 653 ? -5.616 3.980 -12.901 1.00 95.56 653 GLY A C 1
ATOM 5286 O O . GLY A 1 653 ? -5.269 5.156 -13.029 1.00 95.56 653 GLY A O 1
ATOM 5287 N N . LEU A 1 654 ? -5.009 3.152 -12.060 1.00 97.12 654 LEU A N 1
ATOM 5288 C CA . LEU A 1 654 ? -4.000 3.522 -11.077 1.00 97.12 654 LEU A CA 1
ATOM 5289 C C . LEU A 1 654 ? -2.739 4.128 -11.704 1.00 97.12 654 LEU A C 1
ATOM 5291 O O . LEU A 1 654 ? -2.149 5.054 -11.153 1.00 97.12 654 LEU A O 1
ATOM 5295 N N . LEU A 1 655 ? -2.321 3.617 -12.862 1.00 96.94 655 LEU A N 1
ATOM 5296 C CA . LEU A 1 655 ? -1.106 4.062 -13.551 1.00 96.94 655 LEU A CA 1
ATOM 5297 C C . LEU A 1 655 ? -1.253 5.466 -14.169 1.00 96.94 655 LEU A C 1
ATOM 5299 O O . LEU A 1 655 ? -0.252 6.096 -14.509 1.00 96.94 655 LEU A O 1
ATOM 5303 N N . GLY A 1 656 ? -2.487 5.972 -14.284 1.00 95.94 656 GLY A N 1
ATOM 5304 C CA . GLY A 1 656 ? -2.787 7.352 -14.662 1.00 95.94 656 GLY A CA 1
ATOM 5305 C C . GLY A 1 656 ? -2.875 8.331 -13.486 1.00 95.94 656 GLY A C 1
ATOM 5306 O O . GLY A 1 656 ? -3.015 9.535 -13.728 1.00 95.94 656 GLY A O 1
ATOM 5307 N N . HIS A 1 657 ? -2.806 7.855 -12.236 1.00 97.69 657 HIS A N 1
ATOM 5308 C CA . HIS A 1 657 ? -2.916 8.703 -11.049 1.00 97.69 657 HIS A CA 1
ATOM 5309 C C . HIS A 1 657 ? -1.625 9.485 -10.805 1.00 97.69 657 HIS A C 1
ATOM 5311 O O . HIS A 1 657 ? -0.517 8.941 -10.779 1.00 97.69 657 HIS A O 1
ATOM 5317 N N . GLY A 1 658 ? -1.773 10.772 -10.513 1.00 96.12 658 GLY A N 1
ATOM 5318 C CA . GLY A 1 658 ? -0.671 11.662 -10.189 1.00 96.12 658 GLY A CA 1
ATOM 5319 C C . GLY A 1 658 ? 0.105 11.214 -8.953 1.00 96.12 658 GLY A C 1
ATOM 5320 O O . GLY A 1 658 ? 1.323 11.357 -8.934 1.00 96.12 658 GLY A O 1
ATOM 5321 N N . SER A 1 659 ? -0.550 10.614 -7.947 1.00 96.69 659 SER A N 1
ATOM 5322 C CA . SER A 1 659 ? 0.156 10.112 -6.758 1.00 96.69 659 SER A CA 1
ATOM 5323 C C . SER A 1 659 ? 1.165 9.021 -7.104 1.00 96.69 659 SER A C 1
ATOM 5325 O O . SER A 1 659 ? 2.242 8.997 -6.524 1.00 96.69 659 SER A O 1
ATOM 5327 N N . VAL A 1 660 ? 0.828 8.134 -8.049 1.00 97.00 660 VAL A N 1
ATOM 5328 C CA . VAL A 1 660 ? 1.716 7.057 -8.509 1.00 97.00 660 VAL A CA 1
ATOM 5329 C C . VAL A 1 660 ? 2.821 7.631 -9.386 1.00 97.00 660 VAL A C 1
ATOM 5331 O O . VAL A 1 660 ? 3.995 7.341 -9.171 1.00 97.00 660 VAL A O 1
ATOM 5334 N N . LEU A 1 661 ? 2.467 8.497 -10.337 1.00 96.00 661 LEU A N 1
ATOM 5335 C CA . LEU A 1 661 ? 3.429 9.122 -11.250 1.00 96.00 661 LEU A CA 1
ATOM 5336 C C . LEU A 1 661 ? 4.466 9.981 -10.507 1.00 96.00 661 LEU A C 1
ATOM 5338 O O . LEU A 1 661 ? 5.628 9.998 -10.910 1.00 96.00 661 LEU A O 1
ATOM 5342 N N . ALA A 1 662 ? 4.072 10.621 -9.402 1.00 95.00 662 ALA A N 1
ATOM 5343 C CA . ALA A 1 662 ? 4.952 11.407 -8.542 1.00 95.00 662 ALA A CA 1
ATOM 5344 C C . ALA A 1 662 ? 5.916 10.550 -7.706 1.00 95.00 662 ALA A C 1
ATOM 5346 O O . ALA A 1 662 ? 7.121 10.780 -7.751 1.00 95.00 662 ALA A O 1
ATOM 5347 N N . ILE A 1 663 ? 5.432 9.528 -6.984 1.00 94.38 663 ILE A N 1
ATOM 5348 C CA . ILE A 1 663 ? 6.309 8.667 -6.154 1.00 94.38 663 ILE A CA 1
ATOM 5349 C C . ILE A 1 663 ? 7.262 7.796 -6.985 1.00 94.38 663 ILE A C 1
ATOM 5351 O O . ILE A 1 663 ? 8.210 7.231 -6.448 1.00 94.38 663 ILE A O 1
ATOM 5355 N N . THR A 1 664 ? 6.997 7.666 -8.285 1.00 93.62 664 THR A N 1
ATOM 5356 C CA . THR A 1 664 ? 7.825 6.918 -9.239 1.00 93.62 664 THR A CA 1
ATOM 5357 C C . THR A 1 664 ? 8.705 7.827 -10.104 1.00 93.62 664 THR A C 1
ATOM 5359 O O . THR A 1 664 ? 9.179 7.418 -11.164 1.00 93.62 664 THR A O 1
ATOM 5362 N N . SER A 1 665 ? 8.925 9.070 -9.674 1.00 88.50 665 SER A N 1
ATOM 5363 C CA . SER A 1 665 ? 9.762 10.056 -10.361 1.00 88.50 665 SER A CA 1
ATOM 5364 C C . SER A 1 665 ? 10.721 10.740 -9.383 1.00 88.50 665 SER A C 1
ATOM 5366 O O . SER A 1 665 ? 10.568 10.634 -8.168 1.00 88.50 665 SER A O 1
ATOM 5368 N N . PHE A 1 666 ? 11.710 11.456 -9.918 1.00 80.88 666 PHE A N 1
ATOM 5369 C CA . PHE A 1 666 ? 12.552 12.362 -9.137 1.00 80.88 666 PHE A CA 1
ATOM 5370 C C . PHE A 1 666 ? 11.943 13.775 -9.139 1.00 80.88 666 PHE A C 1
ATOM 5372 O O . PHE A 1 666 ? 11.202 14.114 -10.072 1.00 80.88 666 PHE A O 1
ATOM 5379 N N . PRO A 1 667 ? 12.251 14.628 -8.144 1.00 73.06 667 PRO A N 1
ATOM 5380 C CA . PRO A 1 667 ? 11.875 16.039 -8.191 1.00 73.06 667 PRO A CA 1
ATOM 5381 C C . PRO A 1 667 ? 12.344 16.683 -9.504 1.00 73.06 667 PRO A C 1
ATOM 5383 O O . PRO A 1 667 ? 13.504 16.551 -9.884 1.00 73.06 667 PRO A O 1
ATOM 5386 N N . GLY A 1 668 ? 11.429 17.310 -10.245 1.00 72.62 668 GLY A N 1
ATOM 5387 C CA . GLY A 1 668 ? 11.733 17.958 -11.528 1.00 72.62 668 GLY A CA 1
ATOM 5388 C C . GLY A 1 668 ? 11.901 17.024 -12.738 1.00 72.62 668 GLY A C 1
ATOM 5389 O O . GLY A 1 668 ? 11.847 17.502 -13.872 1.00 72.62 668 GLY A O 1
ATOM 5390 N N . ARG A 1 669 ? 12.048 15.699 -12.558 1.00 76.50 669 ARG A N 1
ATOM 5391 C CA . ARG A 1 669 ? 12.372 14.770 -13.661 1.00 76.50 669 ARG A CA 1
ATOM 5392 C C . ARG A 1 669 ? 11.653 13.422 -13.574 1.00 76.50 669 ARG A C 1
ATOM 5394 O O . ARG A 1 669 ? 11.776 12.665 -12.615 1.00 76.50 669 ARG A O 1
ATOM 5401 N N . ALA A 1 670 ? 10.953 13.068 -14.654 1.00 83.06 670 ALA A N 1
ATOM 5402 C CA . ALA A 1 670 ? 10.329 11.756 -14.801 1.00 83.06 670 ALA A CA 1
ATOM 5403 C C . ALA A 1 670 ? 11.405 10.696 -15.081 1.00 83.06 670 ALA A C 1
ATOM 5405 O O . ALA A 1 670 ? 12.314 10.938 -15.878 1.00 83.06 670 ALA A O 1
ATOM 5406 N N . SER A 1 671 ? 11.282 9.513 -14.476 1.00 85.69 671 SER A N 1
ATOM 5407 C CA . SER A 1 671 ? 12.201 8.396 -14.720 1.00 85.69 671 SER A CA 1
ATOM 5408 C C . SER A 1 671 ? 11.450 7.158 -15.221 1.00 85.69 671 SER A C 1
ATOM 5410 O O . SER A 1 671 ? 10.724 6.525 -14.450 1.00 85.69 671 SER A O 1
ATOM 5412 N N . PRO A 1 672 ? 11.627 6.772 -16.501 1.00 88.12 672 PRO A N 1
ATOM 5413 C CA . PRO A 1 672 ? 11.115 5.504 -17.014 1.00 88.12 672 PRO A CA 1
ATOM 5414 C C . PRO A 1 672 ? 11.612 4.299 -16.205 1.00 88.12 672 PRO A C 1
ATOM 5416 O O . PRO A 1 672 ? 10.837 3.389 -15.930 1.00 88.12 672 PRO A O 1
ATOM 5419 N N . VAL A 1 673 ? 12.873 4.316 -15.762 1.00 88.06 673 VAL A N 1
ATOM 5420 C CA . VAL A 1 673 ? 13.473 3.209 -15.001 1.00 88.06 673 VAL A CA 1
ATOM 5421 C C . VAL A 1 673 ? 12.761 3.018 -13.664 1.00 88.06 673 VAL A C 1
ATOM 5423 O O . VAL A 1 673 ? 12.343 1.906 -13.343 1.00 88.06 673 VAL A O 1
ATOM 5426 N N . VAL A 1 674 ? 12.552 4.101 -12.907 1.00 90.75 674 VAL A N 1
ATOM 5427 C CA . VAL A 1 674 ? 11.868 4.037 -11.603 1.00 90.75 674 VAL A CA 1
ATOM 5428 C C . VAL A 1 674 ? 10.412 3.593 -11.773 1.00 90.75 674 VAL A C 1
ATOM 5430 O O . VAL A 1 674 ? 9.951 2.724 -11.031 1.00 90.75 674 VAL A O 1
ATOM 5433 N N . ARG A 1 675 ? 9.703 4.106 -12.789 1.00 93.75 675 ARG A N 1
ATOM 5434 C CA . ARG A 1 675 ? 8.326 3.692 -13.121 1.00 93.75 675 ARG A CA 1
ATOM 5435 C C . ARG A 1 675 ? 8.233 2.209 -13.476 1.00 93.75 675 ARG A C 1
ATOM 5437 O O . ARG A 1 675 ? 7.414 1.494 -12.904 1.00 93.75 675 ARG A O 1
ATOM 5444 N N . GLY A 1 676 ? 9.083 1.740 -14.388 1.00 94.94 676 GLY A N 1
ATOM 5445 C CA . GLY A 1 676 ? 9.113 0.340 -14.812 1.00 94.94 676 GLY A CA 1
ATOM 5446 C C . GLY A 1 676 ? 9.464 -0.608 -13.666 1.00 94.94 676 GLY A C 1
ATOM 5447 O O . GLY A 1 676 ? 8.801 -1.629 -13.481 1.00 94.94 676 GLY A O 1
ATOM 5448 N N . ASN A 1 677 ? 10.446 -0.235 -12.839 1.00 93.94 677 ASN A N 1
ATOM 5449 C CA . ASN A 1 677 ? 10.811 -0.999 -11.651 1.00 93.94 677 ASN A CA 1
ATOM 5450 C C . ASN A 1 677 ? 9.659 -1.054 -10.638 1.00 93.94 677 ASN A C 1
ATOM 5452 O O . ASN A 1 677 ? 9.380 -2.122 -10.097 1.00 93.94 677 ASN A O 1
ATOM 5456 N N . TRP A 1 678 ? 8.951 0.056 -10.405 1.00 96.38 678 TRP A N 1
ATOM 5457 C CA . TRP A 1 678 ? 7.793 0.080 -9.507 1.00 96.38 678 TRP A CA 1
ATOM 5458 C C . TRP A 1 678 ? 6.660 -0.822 -10.015 1.00 96.38 678 TRP A C 1
ATOM 5460 O O . TRP A 1 678 ? 6.077 -1.559 -9.223 1.00 96.38 678 TRP A O 1
ATOM 5470 N N . ILE A 1 679 ? 6.390 -0.852 -11.327 1.00 97.50 679 ILE A N 1
ATOM 5471 C CA . ILE A 1 679 ? 5.397 -1.774 -11.909 1.00 97.50 679 ILE A CA 1
ATOM 5472 C C . ILE A 1 679 ? 5.797 -3.232 -11.631 1.00 97.50 679 ILE A C 1
ATOM 5474 O O . ILE A 1 679 ? 4.992 -4.013 -11.128 1.00 97.50 679 ILE A O 1
ATOM 5478 N N . LEU A 1 680 ? 7.046 -3.605 -11.907 1.00 95.12 680 LEU A N 1
ATOM 5479 C CA . LEU A 1 680 ? 7.515 -4.979 -11.709 1.00 95.12 680 LEU A CA 1
ATOM 5480 C C . LEU A 1 680 ? 7.538 -5.390 -10.231 1.00 95.12 680 LEU A C 1
ATOM 5482 O O . LEU A 1 680 ? 7.061 -6.466 -9.884 1.00 95.12 680 LEU A O 1
ATOM 5486 N N . SER A 1 681 ? 8.073 -4.541 -9.356 1.00 93.38 681 SER A N 1
ATOM 5487 C CA . SER A 1 681 ? 8.283 -4.862 -7.940 1.00 93.38 681 SER A CA 1
ATOM 5488 C C . SER A 1 681 ? 7.023 -4.688 -7.087 1.00 93.38 681 SER A C 1
ATOM 5490 O O . SER A 1 681 ? 6.637 -5.603 -6.357 1.00 93.38 681 SER A O 1
ATOM 5492 N N . THR A 1 682 ? 6.354 -3.539 -7.188 1.00 95.56 682 THR A N 1
ATOM 5493 C CA . THR A 1 682 ? 5.209 -3.186 -6.341 1.00 95.56 682 THR A CA 1
ATOM 5494 C C . THR A 1 682 ? 3.922 -3.817 -6.849 1.00 95.56 682 THR A C 1
ATOM 5496 O O . THR A 1 682 ? 3.201 -4.440 -6.062 1.00 95.56 682 THR A O 1
ATOM 5499 N N . LEU A 1 683 ? 3.640 -3.665 -8.148 1.00 96.69 683 LEU A N 1
ATOM 5500 C CA . LEU A 1 683 ? 2.349 -4.019 -8.741 1.00 96.69 683 LEU A CA 1
ATOM 5501 C C . LEU A 1 683 ? 2.273 -5.494 -9.164 1.00 96.69 683 LEU A C 1
ATOM 5503 O O . LEU A 1 683 ? 1.262 -6.134 -8.895 1.00 96.69 683 LEU A O 1
ATOM 5507 N N . LEU A 1 684 ? 3.331 -6.039 -9.776 1.00 96.19 684 LEU A N 1
ATOM 5508 C CA . LEU A 1 684 ? 3.358 -7.425 -10.272 1.00 96.19 684 LEU A CA 1
ATOM 5509 C C . LEU A 1 684 ? 4.052 -8.418 -9.329 1.00 96.19 684 LEU A C 1
ATOM 5511 O O . LEU A 1 684 ? 3.909 -9.621 -9.506 1.00 96.19 684 LEU A O 1
ATOM 5515 N N . GLY A 1 685 ? 4.814 -7.955 -8.333 1.00 93.06 685 GLY A N 1
ATOM 5516 C CA . GLY A 1 685 ? 5.533 -8.862 -7.427 1.00 93.06 685 GLY A CA 1
ATOM 5517 C C . GLY A 1 685 ? 6.637 -9.678 -8.109 1.00 93.06 685 GLY A C 1
ATOM 5518 O O . GLY A 1 685 ? 7.043 -10.719 -7.599 1.00 93.06 685 GLY A O 1
ATOM 5519 N N . THR A 1 686 ? 7.139 -9.204 -9.250 1.00 90.31 686 THR A N 1
ATOM 5520 C CA . THR A 1 686 ? 8.248 -9.790 -10.011 1.00 90.31 686 THR A CA 1
ATOM 5521 C C . THR A 1 686 ? 9.411 -8.794 -10.076 1.00 90.31 686 THR A C 1
ATOM 5523 O O . THR A 1 686 ? 9.728 -8.312 -11.169 1.00 90.31 686 THR A O 1
ATOM 5526 N N . PRO A 1 687 ? 10.003 -8.393 -8.930 1.00 87.75 687 PRO A N 1
ATOM 5527 C CA . PRO A 1 687 ? 11.047 -7.377 -8.915 1.00 87.75 687 PRO A CA 1
ATOM 5528 C C . PRO A 1 687 ? 12.229 -7.810 -9.795 1.00 87.75 687 PRO A C 1
ATOM 5530 O O . PRO A 1 687 ? 12.602 -8.989 -9.779 1.00 87.75 687 PRO A O 1
ATOM 5533 N N . PRO A 1 688 ? 12.836 -6.886 -10.561 1.00 82.50 688 PRO A N 1
ATOM 5534 C CA . PRO A 1 688 ? 14.113 -7.176 -11.189 1.00 82.50 688 PRO A CA 1
ATOM 5535 C C . PRO A 1 688 ? 15.169 -7.449 -10.101 1.00 82.50 688 PRO A C 1
ATOM 5537 O O . PRO A 1 688 ? 15.019 -6.989 -8.964 1.00 82.50 688 PRO A O 1
ATOM 5540 N N . PRO A 1 689 ? 16.242 -8.187 -10.425 1.00 73.62 689 PRO A N 1
ATOM 5541 C CA . PRO A 1 689 ? 17.344 -8.370 -9.491 1.00 73.62 689 PRO A CA 1
ATOM 5542 C C . PRO A 1 689 ? 17.934 -7.016 -9.058 1.00 73.62 689 PRO A C 1
ATOM 5544 O O . PRO A 1 689 ? 17.905 -6.063 -9.846 1.00 73.62 689 PRO A O 1
ATOM 5547 N N . PRO A 1 690 ? 18.491 -6.915 -7.835 1.00 71.31 690 PRO A N 1
ATOM 5548 C CA . PRO A 1 690 ? 19.134 -5.688 -7.382 1.00 71.31 690 PRO A CA 1
ATOM 5549 C C . PRO A 1 690 ? 20.272 -5.294 -8.338 1.00 71.31 690 PRO A C 1
ATOM 5551 O O . PRO A 1 690 ? 20.950 -6.183 -8.871 1.00 71.31 690 PRO A O 1
ATOM 5554 N N . PRO A 1 691 ? 20.493 -3.986 -8.563 1.00 67.19 691 PRO A N 1
ATOM 5555 C CA . PRO A 1 691 ? 21.584 -3.530 -9.411 1.00 67.19 691 PRO A CA 1
ATOM 5556 C C . PRO A 1 691 ? 22.939 -3.956 -8.820 1.00 67.19 691 PRO A C 1
ATOM 5558 O O . PRO A 1 691 ? 23.058 -4.105 -7.598 1.00 67.19 691 PRO A O 1
ATOM 5561 N N . PRO A 1 692 ? 23.978 -4.140 -9.654 1.00 63.47 692 PRO A N 1
ATOM 5562 C CA . PRO A 1 692 ? 25.326 -4.378 -9.155 1.00 63.47 692 PRO A CA 1
ATOM 5563 C C . PRO A 1 692 ? 25.799 -3.221 -8.250 1.00 63.47 692 PRO A C 1
ATOM 5565 O O . PRO A 1 692 ? 25.414 -2.071 -8.485 1.00 63.47 692 PRO A O 1
ATOM 5568 N N . PRO A 1 693 ? 26.643 -3.484 -7.233 1.00 53.66 693 PRO A N 1
ATOM 5569 C CA . PRO A 1 693 ? 27.209 -2.427 -6.397 1.00 53.66 693 PRO A CA 1
ATOM 5570 C C . PRO A 1 693 ? 27.985 -1.401 -7.240 1.00 53.66 693 PRO A C 1
ATOM 5572 O O . PRO A 1 693 ? 28.713 -1.788 -8.151 1.00 53.66 693 PRO A O 1
ATOM 5575 N N . ASN A 1 694 ? 27.875 -0.113 -6.898 1.00 52.91 694 ASN A N 1
ATOM 5576 C CA . ASN A 1 694 ? 28.638 1.002 -7.486 1.00 52.91 694 ASN A CA 1
ATOM 5577 C C . ASN A 1 694 ? 28.409 1.277 -8.988 1.00 52.91 694 ASN A C 1
ATOM 5579 O O . ASN A 1 694 ? 29.292 1.814 -9.650 1.00 52.91 694 ASN A O 1
ATOM 5583 N N . VAL A 1 695 ? 27.237 0.941 -9.536 1.00 54.84 695 VAL A N 1
ATOM 5584 C CA . VAL A 1 695 ? 26.875 1.300 -10.919 1.00 54.84 695 VAL A CA 1
ATOM 5585 C C . VAL A 1 695 ? 25.949 2.520 -10.914 1.00 54.84 695 VAL A C 1
ATOM 5587 O O . VAL A 1 695 ? 24.859 2.472 -10.345 1.00 54.84 695 VAL A O 1
ATOM 5590 N N . SER A 1 696 ? 26.387 3.616 -11.534 1.00 55.66 696 SER A N 1
ATOM 5591 C CA . SER A 1 696 ? 25.586 4.823 -11.780 1.00 55.66 696 SER A CA 1
ATOM 5592 C C . SER A 1 696 ? 24.462 4.567 -12.805 1.00 55.66 696 SER A C 1
ATOM 5594 O O . SER A 1 696 ? 24.553 3.640 -13.611 1.00 55.66 696 SER A O 1
ATOM 5596 N N . GLU A 1 697 ? 23.394 5.390 -12.804 1.00 56.44 697 GLU A N 1
ATOM 5597 C CA . GLU A 1 697 ? 22.262 5.272 -13.764 1.00 56.44 697 GLU A CA 1
ATOM 5598 C C . GLU A 1 697 ? 22.762 5.272 -15.222 1.00 56.44 697 GLU A C 1
ATOM 5600 O O . GLU A 1 697 ? 22.254 4.542 -16.073 1.00 56.44 697 GLU A O 1
ATOM 5605 N N . PHE A 1 698 ? 23.815 6.044 -15.488 1.00 55.97 698 PHE A N 1
ATOM 5606 C CA . PHE A 1 698 ? 24.548 6.070 -16.745 1.00 55.97 698 PHE A CA 1
ATOM 5607 C C . PHE A 1 698 ? 26.053 6.100 -16.466 1.00 55.97 698 PHE A C 1
ATOM 5609 O O . PHE A 1 698 ? 26.482 6.708 -15.489 1.00 55.97 698 PHE A O 1
ATOM 5616 N N . ASP A 1 699 ? 26.857 5.487 -17.339 1.00 60.09 699 ASP A N 1
ATOM 5617 C CA . ASP A 1 699 ? 28.290 5.811 -17.445 1.00 60.09 699 ASP A CA 1
ATOM 5618 C C . ASP A 1 699 ? 28.415 7.319 -17.729 1.00 60.09 699 ASP A C 1
ATOM 5620 O O . ASP A 1 699 ? 27.589 7.849 -18.481 1.00 60.09 699 ASP A O 1
ATOM 5624 N N . GLU A 1 700 ? 29.408 7.996 -17.145 1.00 54.59 700 GLU A N 1
ATOM 5625 C CA . GLU A 1 700 ? 29.662 9.443 -17.303 1.00 54.59 700 GLU A CA 1
ATOM 5626 C C . GLU A 1 700 ? 29.586 9.861 -18.783 1.00 54.59 700 GLU A C 1
ATOM 5628 O O . GLU A 1 700 ? 28.832 10.756 -19.163 1.00 54.59 700 GLU A O 1
ATOM 5633 N N . ARG A 1 701 ? 30.147 9.040 -19.682 1.00 57.53 701 ARG A N 1
ATOM 5634 C CA . ARG A 1 701 ? 30.146 9.265 -21.143 1.00 57.53 701 ARG A CA 1
ATOM 5635 C C . ARG A 1 701 ? 28.764 9.298 -21.807 1.00 57.53 701 ARG A C 1
ATOM 5637 O O . ARG A 1 701 ? 28.668 9.685 -22.978 1.00 57.53 701 ARG A O 1
ATOM 5644 N N . ILE A 1 702 ? 27.731 8.776 -21.145 1.00 57.06 702 ILE A N 1
ATOM 5645 C CA . ILE A 1 702 ? 26.321 8.799 -21.573 1.00 57.06 702 ILE A CA 1
ATOM 5646 C C . ILE A 1 702 ? 25.545 9.841 -20.757 1.00 57.06 702 ILE A C 1
ATOM 5648 O O . ILE A 1 702 ? 24.665 10.502 -21.318 1.00 57.06 702 ILE A O 1
ATOM 5652 N N . ALA A 1 703 ? 25.864 9.985 -19.466 1.00 56.09 703 ALA A N 1
ATOM 5653 C CA . ALA A 1 703 ? 25.267 10.975 -18.573 1.00 56.09 703 ALA A CA 1
ATOM 5654 C C . ALA A 1 703 ? 25.463 12.397 -19.119 1.00 56.09 703 ALA A C 1
ATOM 5656 O O . ALA A 1 703 ? 24.469 13.109 -19.270 1.00 56.09 703 ALA A O 1
ATOM 5657 N N . ASP A 1 704 ? 26.683 12.713 -19.558 1.00 53.16 704 ASP A N 1
ATOM 5658 C CA . ASP A 1 704 ? 27.117 14.045 -20.009 1.00 53.16 704 ASP A CA 1
ATOM 5659 C C . ASP A 1 704 ? 26.675 14.390 -21.444 1.00 53.16 704 ASP A C 1
ATOM 5661 O O . ASP A 1 704 ? 26.998 15.442 -21.993 1.00 53.16 704 ASP A O 1
ATOM 5665 N N . ARG A 1 705 ? 25.922 13.498 -22.105 1.00 57.38 705 ARG A N 1
ATOM 5666 C CA . ARG A 1 705 ? 25.401 13.727 -23.464 1.00 57.38 705 ARG A CA 1
ATOM 5667 C C . ARG A 1 705 ? 24.061 14.444 -23.442 1.00 57.38 705 ARG A C 1
ATOM 5669 O O . ARG A 1 705 ? 23.018 13.832 -23.685 1.00 57.38 705 ARG A O 1
ATOM 5676 N N . ASP A 1 706 ? 24.073 15.742 -23.185 1.00 54.94 706 ASP A N 1
ATOM 5677 C CA . ASP A 1 706 ? 22.847 16.549 -23.057 1.00 54.94 706 ASP A CA 1
ATOM 5678 C C . ASP A 1 706 ? 22.043 16.691 -24.356 1.00 54.94 706 ASP A C 1
ATOM 5680 O O . ASP A 1 706 ? 20.844 16.967 -24.338 1.00 54.94 706 ASP A O 1
ATOM 5684 N N . ASN A 1 707 ? 22.655 16.371 -25.499 1.00 52.44 707 ASN A N 1
ATOM 5685 C CA . ASN A 1 707 ? 21.970 16.271 -26.785 1.00 52.44 707 ASN A CA 1
ATOM 5686 C C . ASN A 1 707 ? 21.055 15.034 -26.923 1.00 52.44 707 ASN A C 1
ATOM 5688 O O . ASN A 1 707 ? 20.283 14.957 -27.883 1.00 52.44 707 ASN A O 1
ATOM 5692 N N . LEU A 1 708 ? 21.133 14.062 -26.008 1.00 61.41 708 LEU A N 1
ATOM 5693 C CA . LEU A 1 708 ? 20.315 12.850 -26.025 1.00 61.41 708 LEU A CA 1
ATOM 5694 C C . LEU A 1 708 ? 19.136 12.960 -25.058 1.00 61.41 708 LEU A C 1
ATOM 5696 O O . LEU A 1 708 ? 19.280 13.318 -23.890 1.00 61.41 708 LEU A O 1
ATOM 5700 N N . SER A 1 709 ? 17.954 12.556 -25.518 1.00 68.88 709 SER A N 1
ATOM 5701 C CA . SER A 1 709 ? 16.816 12.338 -24.626 1.00 68.88 709 SER A CA 1
ATOM 5702 C C . SER A 1 709 ? 17.117 11.233 -23.609 1.00 68.88 709 SER A C 1
ATOM 5704 O O . SER A 1 709 ? 17.890 10.315 -23.876 1.00 68.88 709 SER A O 1
ATOM 5706 N N . GLN A 1 710 ? 16.426 11.249 -22.467 1.00 70.19 710 GLN A N 1
ATOM 5707 C CA . GLN A 1 710 ? 16.537 10.194 -21.451 1.00 70.19 710 GLN A CA 1
ATOM 5708 C C . GLN A 1 710 ? 16.336 8.781 -22.031 1.00 70.19 710 GLN A C 1
ATOM 5710 O O . GLN A 1 710 ? 16.986 7.825 -21.614 1.00 70.19 710 GLN A O 1
ATOM 5715 N N . ARG A 1 711 ? 15.448 8.650 -23.022 1.00 75.88 711 ARG A N 1
ATOM 5716 C CA . ARG A 1 711 ? 15.208 7.401 -23.749 1.00 75.88 711 ARG A CA 1
ATOM 5717 C C . ARG A 1 711 ? 16.413 6.994 -24.593 1.00 75.88 711 ARG A C 1
ATOM 5719 O O . ARG A 1 711 ? 16.812 5.838 -24.533 1.00 75.88 711 ARG A O 1
ATOM 5726 N N . GLU A 1 712 ? 17.000 7.922 -25.346 1.00 74.44 712 GLU A N 1
ATOM 5727 C CA . GLU A 1 712 ? 18.218 7.667 -26.129 1.00 74.44 712 GLU A CA 1
ATOM 5728 C C . GLU A 1 712 ? 19.400 7.312 -25.206 1.00 74.44 712 GLU A C 1
ATOM 5730 O O . GLU A 1 712 ? 20.105 6.340 -25.478 1.00 74.44 712 GLU A O 1
ATOM 5735 N N . LYS A 1 713 ? 19.555 7.999 -24.062 1.00 74.50 713 LYS A N 1
ATOM 5736 C CA . LYS A 1 713 ? 20.548 7.655 -23.025 1.00 74.50 713 LYS A CA 1
ATOM 5737 C C . LYS A 1 713 ? 20.354 6.216 -22.518 1.00 74.50 713 LYS A C 1
ATOM 5739 O O . LYS A 1 713 ? 21.306 5.437 -22.502 1.00 74.50 713 LYS A O 1
ATOM 5744 N N . LEU A 1 714 ? 19.119 5.811 -22.201 1.00 76.94 714 LEU A N 1
ATOM 5745 C CA . LEU A 1 714 ? 18.801 4.435 -21.779 1.00 76.94 714 LEU A CA 1
ATOM 5746 C C . LEU A 1 714 ? 19.016 3.397 -22.885 1.00 76.94 714 LEU A C 1
ATOM 5748 O O . LEU A 1 714 ? 19.511 2.302 -22.625 1.00 76.94 714 LEU A O 1
ATOM 5752 N N . GLN A 1 715 ? 18.699 3.728 -24.135 1.00 77.38 715 GLN A N 1
ATOM 5753 C CA . GLN A 1 715 ? 18.969 2.844 -25.269 1.00 77.38 715 GLN A CA 1
ATOM 5754 C C . GLN A 1 715 ? 20.472 2.612 -25.470 1.00 77.38 715 GLN A C 1
ATOM 5756 O O . GLN A 1 715 ? 20.867 1.486 -25.766 1.00 77.38 715 GLN A O 1
ATOM 5761 N N . LEU A 1 716 ? 21.311 3.630 -25.255 1.00 74.56 716 LEU A N 1
ATOM 5762 C CA . LEU A 1 716 ? 22.766 3.459 -25.249 1.00 74.56 716 LEU A CA 1
ATOM 5763 C C . LEU A 1 716 ? 23.246 2.650 -24.042 1.00 74.56 716 LEU A C 1
ATOM 5765 O O . LEU A 1 716 ? 24.092 1.773 -24.206 1.00 74.56 716 LEU A O 1
ATOM 5769 N N . HIS A 1 717 ? 22.684 2.893 -22.855 1.00 76.56 717 HIS A N 1
ATOM 5770 C CA . HIS A 1 717 ? 22.990 2.130 -21.640 1.00 76.56 717 HIS A CA 1
ATOM 5771 C C . HIS A 1 717 ? 22.701 0.629 -21.823 1.00 76.56 717 HIS A C 1
ATOM 5773 O O . HIS A 1 717 ? 23.482 -0.235 -21.425 1.00 76.56 717 HIS A O 1
ATOM 5779 N N . ARG A 1 718 ? 21.619 0.313 -22.541 1.00 77.50 718 ARG A N 1
ATOM 5780 C CA . ARG A 1 718 ? 21.227 -1.045 -22.933 1.00 77.50 718 ARG A CA 1
ATOM 5781 C C . ARG A 1 718 ? 22.168 -1.730 -23.926 1.00 77.50 718 ARG A C 1
ATOM 5783 O O . ARG A 1 718 ? 21.978 -2.915 -24.175 1.00 77.50 718 ARG A O 1
ATOM 5790 N N . ASN A 1 719 ? 23.176 -1.052 -24.475 1.00 73.50 719 ASN A N 1
ATOM 5791 C CA . ASN A 1 719 ? 24.208 -1.729 -25.266 1.00 73.50 719 ASN A CA 1
ATOM 5792 C C . ASN A 1 719 ? 25.119 -2.602 -24.384 1.00 73.50 719 ASN A C 1
ATOM 5794 O O . ASN A 1 719 ? 25.784 -3.492 -24.909 1.00 73.50 719 ASN A O 1
ATOM 5798 N N . ASN A 1 720 ? 25.157 -2.369 -23.064 1.00 72.12 720 ASN A N 1
ATOM 5799 C CA . ASN A 1 720 ? 25.837 -3.262 -22.132 1.00 72.12 720 ASN A CA 1
ATOM 5800 C C . ASN A 1 720 ? 24.968 -4.513 -21.887 1.00 72.12 720 ASN A C 1
ATOM 5802 O O . ASN A 1 720 ? 23.854 -4.377 -21.371 1.00 72.12 720 ASN A O 1
ATOM 5806 N N . PRO A 1 721 ? 25.468 -5.723 -22.196 1.00 69.00 721 PRO A N 1
ATOM 5807 C CA . PRO A 1 721 ? 24.791 -6.982 -21.905 1.00 69.00 721 PRO A CA 1
ATOM 5808 C C . PRO A 1 721 ? 24.192 -7.118 -20.503 1.00 69.00 721 PRO A C 1
ATOM 5810 O O . PRO A 1 721 ? 23.041 -7.533 -20.364 1.00 69.00 721 PRO A O 1
ATOM 5813 N N . ASN A 1 722 ? 24.952 -6.732 -19.475 1.00 69.75 722 ASN A N 1
ATOM 5814 C CA . ASN A 1 722 ? 24.547 -6.887 -18.078 1.00 69.75 722 ASN A CA 1
ATOM 5815 C C . ASN A 1 722 ? 23.369 -5.967 -17.739 1.00 69.75 722 ASN A C 1
ATOM 5817 O O . ASN A 1 722 ? 22.480 -6.342 -16.978 1.00 69.75 722 ASN A O 1
ATOM 5821 N N . CYS A 1 723 ? 23.327 -4.781 -18.348 1.00 76.00 723 CYS A N 1
ATOM 5822 C CA . CYS A 1 723 ? 22.243 -3.824 -18.160 1.00 76.00 723 CYS A CA 1
ATOM 5823 C C . CYS A 1 723 ? 21.017 -4.192 -19.005 1.00 76.00 723 CYS A C 1
ATOM 5825 O O . CYS A 1 723 ? 19.882 -4.100 -18.531 1.00 76.00 723 CYS A O 1
ATOM 5827 N N . TYR A 1 724 ? 21.224 -4.658 -20.244 1.00 78.38 724 TYR A N 1
ATOM 5828 C CA . TYR A 1 724 ? 20.146 -5.036 -21.163 1.00 78.38 724 TYR A CA 1
ATOM 5829 C C . TYR A 1 724 ? 19.201 -6.070 -20.553 1.00 78.38 724 TYR A C 1
ATOM 5831 O O . TYR A 1 724 ? 17.984 -5.987 -20.729 1.00 78.38 724 TYR A O 1
ATOM 5839 N N . ALA A 1 725 ? 19.742 -7.045 -19.831 1.00 73.75 725 ALA A N 1
ATOM 5840 C CA . ALA A 1 725 ? 18.961 -8.178 -19.372 1.00 73.75 725 ALA A CA 1
ATOM 5841 C C . ALA A 1 725 ? 17.834 -7.787 -18.392 1.00 73.75 725 ALA A C 1
ATOM 5843 O O . ALA A 1 725 ? 16.732 -8.334 -18.480 1.00 73.75 725 ALA A O 1
ATOM 5844 N N . CYS A 1 726 ? 18.052 -6.767 -17.554 1.00 79.44 726 CYS A N 1
ATOM 5845 C CA . CYS A 1 726 ? 17.014 -6.185 -16.695 1.00 79.44 726 CYS A CA 1
ATOM 5846 C C . CYS A 1 726 ? 16.236 -5.068 -17.406 1.00 79.44 726 CYS A C 1
ATOM 5848 O O . CYS A 1 726 ? 15.002 -5.061 -17.407 1.00 79.44 726 CYS A O 1
ATOM 5850 N N . HIS A 1 727 ? 16.937 -4.148 -18.075 1.00 85.19 727 HIS A N 1
ATOM 5851 C CA . HIS A 1 727 ? 16.318 -2.984 -18.718 1.00 85.19 727 HIS A CA 1
ATOM 5852 C C . HIS A 1 727 ? 15.429 -3.338 -19.915 1.00 85.19 727 HIS A C 1
ATOM 5854 O O . HIS A 1 727 ? 14.511 -2.592 -20.246 1.00 85.19 727 HIS A O 1
ATOM 5860 N N . SER A 1 728 ? 15.620 -4.508 -20.530 1.00 84.06 728 SER A N 1
ATOM 5861 C CA . SER A 1 728 ? 14.703 -5.042 -21.546 1.00 84.06 728 SER A CA 1
ATOM 5862 C C . SER A 1 728 ? 13.286 -5.291 -21.016 1.00 84.06 728 SER A C 1
ATOM 5864 O O . SER A 1 728 ? 12.350 -5.294 -21.810 1.00 84.06 728 SER A O 1
ATOM 5866 N N . GLN A 1 729 ? 13.113 -5.464 -19.700 1.00 86.25 729 GLN A N 1
ATOM 5867 C CA . GLN A 1 729 ? 11.805 -5.577 -19.046 1.00 86.25 729 GLN A CA 1
ATOM 5868 C C . GLN A 1 729 ? 11.357 -4.252 -18.425 1.00 86.25 729 GLN A C 1
ATOM 5870 O O . GLN A 1 729 ? 10.189 -3.894 -18.531 1.00 86.25 729 GLN A O 1
ATOM 5875 N N . ILE A 1 730 ? 12.279 -3.520 -17.794 1.00 90.38 730 ILE A N 1
ATOM 5876 C CA . ILE A 1 730 ? 11.977 -2.281 -17.062 1.00 90.38 730 ILE A CA 1
ATOM 5877 C C . ILE A 1 730 ? 11.590 -1.149 -18.023 1.00 90.38 730 ILE A C 1
ATOM 5879 O O . ILE A 1 730 ? 10.530 -0.535 -17.879 1.00 90.38 730 ILE A O 1
ATOM 5883 N N . ASP A 1 731 ? 12.439 -0.876 -19.013 1.00 90.31 731 ASP A N 1
ATOM 5884 C CA . ASP A 1 731 ? 12.334 0.332 -19.827 1.00 90.31 731 ASP A CA 1
ATOM 5885 C C . ASP A 1 731 ? 11.057 0.380 -20.676 1.00 90.31 731 ASP A C 1
ATOM 5887 O O . ASP A 1 731 ? 10.423 1.436 -20.690 1.00 90.31 731 ASP A O 1
ATOM 5891 N N . PRO A 1 732 ? 10.606 -0.709 -21.345 1.00 91.50 732 PRO A N 1
ATOM 5892 C CA . PRO A 1 732 ? 9.348 -0.685 -22.093 1.00 91.50 732 PRO A CA 1
ATOM 5893 C C . PRO A 1 732 ? 8.145 -0.268 -21.241 1.00 91.50 732 PRO A C 1
ATOM 5895 O O . PRO A 1 732 ? 7.329 0.539 -21.685 1.00 91.50 732 PRO A O 1
ATOM 5898 N N . LEU A 1 733 ? 8.060 -0.775 -20.005 1.00 94.44 733 LEU A N 1
ATOM 5899 C CA . LEU A 1 733 ? 6.991 -0.429 -19.066 1.00 94.44 733 LEU A CA 1
ATOM 5900 C C . LEU A 1 733 ? 7.083 1.048 -18.666 1.00 94.44 733 LEU A C 1
ATOM 5902 O O . LEU A 1 733 ? 6.082 1.759 -18.684 1.00 94.44 733 LEU A O 1
ATOM 5906 N N . GLY A 1 734 ? 8.288 1.539 -18.379 1.00 92.19 734 GLY A N 1
ATOM 5907 C CA . GLY A 1 734 ? 8.529 2.941 -18.044 1.00 92.19 734 GLY A CA 1
ATOM 5908 C C . GLY A 1 734 ? 8.218 3.924 -19.173 1.00 92.19 734 GLY A C 1
ATOM 5909 O O . GLY A 1 734 ? 7.582 4.956 -18.943 1.00 92.19 734 GLY A O 1
ATOM 5910 N N . PHE A 1 735 ? 8.650 3.606 -20.396 1.00 90.25 735 PHE A N 1
ATOM 5911 C CA . PHE A 1 735 ? 8.448 4.446 -21.580 1.00 90.25 735 PHE A CA 1
ATOM 5912 C C . PHE A 1 735 ? 6.973 4.633 -21.914 1.00 90.25 735 PHE A C 1
ATOM 5914 O O . PHE A 1 735 ? 6.571 5.724 -22.313 1.00 90.25 735 PHE A O 1
ATOM 5921 N N . SER A 1 736 ? 6.148 3.614 -21.675 1.00 92.31 736 SER A N 1
ATOM 5922 C CA . SER A 1 736 ? 4.701 3.710 -21.887 1.00 92.31 736 SER A CA 1
ATOM 5923 C C . SER A 1 736 ? 4.017 4.791 -21.036 1.00 92.31 736 SER A C 1
ATOM 5925 O O . SER A 1 736 ? 2.929 5.251 -21.367 1.00 92.31 736 SER A O 1
ATOM 5927 N N . LEU A 1 737 ? 4.680 5.271 -19.978 1.00 92.94 737 LEU A N 1
ATOM 5928 C CA . LEU A 1 737 ? 4.202 6.359 -19.126 1.00 92.94 737 LEU A CA 1
ATOM 5929 C C . LEU A 1 737 ? 4.893 7.703 -19.410 1.00 92.94 737 LEU A C 1
ATOM 5931 O O . LEU A 1 737 ? 4.635 8.674 -18.700 1.00 92.94 737 LEU A O 1
ATOM 5935 N N . SER A 1 738 ? 5.762 7.808 -20.423 1.00 88.00 738 SER A N 1
ATOM 5936 C CA . SER A 1 738 ? 6.508 9.044 -20.732 1.00 88.00 738 SER A CA 1
ATOM 5937 C C . SER A 1 738 ? 5.635 10.214 -21.205 1.00 88.00 738 SER A C 1
ATOM 5939 O O . SER A 1 738 ? 6.082 11.358 -21.151 1.00 88.00 738 SER A O 1
ATOM 5941 N N . GLN A 1 739 ? 4.375 9.948 -21.559 1.00 86.50 739 GLN A N 1
ATOM 5942 C CA . GLN A 1 739 ? 3.342 10.962 -21.808 1.00 86.50 739 GLN A CA 1
ATOM 5943 C C . GLN A 1 739 ? 2.990 11.813 -20.571 1.00 86.50 739 GLN A C 1
ATOM 5945 O O . GLN A 1 739 ? 2.321 12.836 -20.700 1.00 86.50 739 GLN A O 1
ATOM 5950 N N . PHE A 1 740 ? 3.413 11.399 -19.371 1.00 91.06 740 PHE A N 1
ATOM 5951 C CA . PHE A 1 740 ? 3.212 12.145 -18.132 1.00 91.06 740 PHE A CA 1
ATOM 5952 C C . PHE A 1 740 ? 4.526 12.717 -17.599 1.00 91.06 740 PHE A C 1
ATOM 5954 O O . PHE A 1 740 ? 5.547 12.020 -17.557 1.00 91.06 740 PHE A O 1
ATOM 5961 N N . ASP A 1 741 ? 4.481 13.961 -17.120 1.00 87.69 741 ASP A N 1
ATOM 5962 C CA . ASP A 1 741 ? 5.585 14.585 -16.396 1.00 87.69 741 ASP A CA 1
ATOM 5963 C C . ASP A 1 741 ? 5.827 13.916 -15.034 1.00 87.69 741 ASP A C 1
ATOM 5965 O O . ASP A 1 741 ? 5.166 12.948 -14.643 1.00 87.69 741 ASP A O 1
ATOM 5969 N N . TRP A 1 742 ? 6.830 14.412 -14.321 1.00 87.56 742 TRP A N 1
ATOM 5970 C CA . TRP A 1 742 ? 7.281 13.861 -13.049 1.00 87.56 742 TRP A CA 1
ATOM 5971 C C . TRP A 1 742 ? 6.264 13.993 -11.912 1.00 87.56 742 TRP A C 1
ATOM 5973 O O . TRP A 1 742 ? 6.380 13.265 -10.937 1.00 87.56 742 TRP A O 1
ATOM 5983 N N . TYR A 1 743 ? 5.260 14.866 -12.037 1.00 91.75 743 TYR A N 1
ATOM 5984 C CA . TYR A 1 743 ? 4.189 15.042 -11.051 1.00 91.75 743 TYR A CA 1
ATOM 5985 C C . TYR A 1 743 ? 2.806 14.662 -11.598 1.00 91.75 743 TYR A C 1
ATOM 5987 O O . TYR A 1 743 ? 1.754 15.016 -11.055 1.00 91.75 743 TYR A O 1
ATOM 5995 N N . GLY A 1 744 ? 2.811 13.907 -12.694 1.00 92.12 744 GLY A N 1
ATOM 5996 C CA . GLY A 1 744 ? 1.641 13.296 -13.286 1.00 92.12 744 GLY A CA 1
ATOM 5997 C C . GLY A 1 744 ? 0.802 14.200 -14.178 1.00 92.12 744 GLY A C 1
ATOM 5998 O O . GLY A 1 744 ? -0.295 13.774 -14.527 1.00 92.12 744 GLY A O 1
ATOM 5999 N N . ARG A 1 745 ? 1.256 15.392 -14.583 1.00 90.81 745 ARG A N 1
ATOM 6000 C CA . ARG A 1 745 ? 0.589 16.207 -15.621 1.00 90.81 745 ARG A CA 1
ATOM 6001 C C . ARG A 1 745 ? 0.821 15.594 -16.997 1.00 90.81 745 ARG A C 1
ATOM 6003 O O . ARG A 1 745 ? 1.863 14.994 -17.250 1.00 90.81 745 ARG A O 1
ATOM 6010 N N . TYR A 1 746 ? -0.154 15.719 -17.886 1.00 88.12 746 TYR A N 1
ATOM 6011 C CA . TYR A 1 746 ? -0.019 15.223 -19.255 1.00 88.12 746 TYR A CA 1
ATOM 6012 C C . TYR A 1 746 ? 0.861 16.177 -20.080 1.00 88.12 746 TYR A C 1
ATOM 6014 O O . TYR A 1 746 ? 0.701 17.391 -19.976 1.00 88.12 746 TYR A O 1
ATOM 6022 N N . ARG A 1 747 ? 1.788 15.642 -20.885 1.00 74.88 747 ARG A N 1
ATOM 6023 C CA . ARG A 1 747 ? 2.708 16.427 -21.727 1.00 74.88 747 ARG A CA 1
ATOM 6024 C C . ARG A 1 747 ? 2.302 16.343 -23.206 1.00 74.88 747 ARG A C 1
ATOM 6026 O O . ARG A 1 747 ? 2.451 15.272 -23.799 1.00 74.88 747 ARG A O 1
ATOM 6033 N N . PRO A 1 748 ? 1.826 17.434 -23.831 1.00 55.47 748 PRO A N 1
ATOM 6034 C CA . PRO A 1 748 ? 1.599 17.464 -25.276 1.00 55.47 748 PRO A CA 1
ATOM 6035 C C . PRO A 1 748 ? 2.931 17.531 -26.060 1.00 55.47 748 PRO A C 1
ATOM 6037 O O . PRO A 1 748 ? 3.924 18.051 -25.557 1.00 55.47 748 PRO A O 1
ATOM 6040 N N . GLY A 1 749 ? 2.964 17.001 -27.294 1.00 53.44 749 GLY A N 1
ATOM 6041 C CA . GLY A 1 749 ? 4.087 17.149 -28.244 1.00 53.44 749 GLY A CA 1
ATOM 6042 C C . GLY A 1 749 ? 4.828 15.855 -28.641 1.00 53.44 749 GLY A C 1
ATOM 6043 O O . GLY A 1 749 ? 5.054 14.964 -27.822 1.00 53.44 749 GLY A O 1
ATOM 6044 N N . ARG A 1 750 ? 5.270 15.759 -29.912 1.00 46.78 750 ARG A N 1
ATOM 6045 C CA . ARG A 1 750 ? 5.854 14.535 -30.521 1.00 46.78 750 ARG A CA 1
ATOM 6046 C C . ARG A 1 750 ? 7.106 13.993 -29.810 1.00 46.78 750 ARG A C 1
ATOM 6048 O O . ARG A 1 750 ? 7.264 12.780 -29.718 1.00 46.78 750 ARG A O 1
ATOM 6055 N N . ARG A 1 751 ? 7.979 14.857 -29.269 1.00 45.88 751 ARG A N 1
ATOM 6056 C CA . ARG A 1 751 ? 9.221 14.451 -28.564 1.00 45.88 751 ARG A CA 1
ATOM 6057 C C . ARG A 1 751 ? 8.952 13.756 -27.218 1.00 45.88 751 ARG A C 1
ATOM 6059 O O . ARG A 1 751 ? 9.803 13.015 -26.735 1.00 45.88 751 ARG A O 1
ATOM 6066 N N . HIS A 1 752 ? 7.769 13.960 -26.631 1.00 52.41 752 HIS A N 1
ATOM 6067 C CA . HIS A 1 752 ? 7.341 13.366 -25.356 1.00 52.41 752 HIS A CA 1
ATOM 6068 C C . HIS A 1 752 ? 6.297 12.244 -25.529 1.00 52.41 752 HIS A C 1
ATOM 6070 O O . HIS A 1 752 ? 5.804 11.706 -24.541 1.00 52.41 752 HIS A O 1
ATOM 6076 N N . GLN A 1 753 ? 5.994 11.867 -26.780 1.00 57.97 753 GLN A N 1
ATOM 6077 C CA . GLN A 1 753 ? 4.965 10.886 -27.149 1.00 57.97 753 GLN A CA 1
ATOM 6078 C C . GLN A 1 753 ? 5.507 9.539 -27.654 1.00 57.97 753 GLN A C 1
ATOM 6080 O O . GLN A 1 753 ? 4.700 8.641 -27.893 1.00 57.97 753 GLN A O 1
ATOM 6085 N N . ASP A 1 754 ? 6.829 9.340 -27.791 1.00 74.50 754 ASP A N 1
ATOM 6086 C CA . ASP A 1 754 ? 7.372 7.994 -28.061 1.00 74.50 754 ASP A CA 1
ATOM 6087 C C . ASP A 1 754 ? 7.258 7.121 -26.802 1.00 74.50 754 ASP A C 1
ATOM 6089 O O . ASP A 1 754 ? 8.193 6.952 -26.013 1.00 74.50 754 ASP A O 1
ATOM 6093 N N . THR A 1 755 ? 6.051 6.602 -26.617 1.00 86.44 755 THR A N 1
ATOM 6094 C CA . THR A 1 755 ? 5.636 5.755 -25.501 1.00 86.44 755 THR A CA 1
ATOM 6095 C C . THR A 1 755 ? 5.698 4.271 -25.853 1.00 86.44 755 THR A C 1
ATOM 6097 O O . THR A 1 755 ? 5.410 3.411 -25.022 1.00 86.44 755 THR A O 1
ATOM 6100 N N . LYS A 1 756 ? 6.140 3.945 -27.071 1.00 88.62 756 LYS A N 1
ATOM 6101 C CA . LYS A 1 756 ? 6.192 2.574 -27.556 1.00 88.62 756 LYS A CA 1
ATOM 6102 C C . LYS A 1 756 ? 7.375 1.822 -26.953 1.00 88.62 756 LYS A C 1
ATOM 6104 O O . LYS A 1 756 ? 8.493 2.342 -26.897 1.00 88.62 756 LYS A O 1
ATOM 6109 N N . GLY A 1 757 ? 7.153 0.578 -26.557 1.00 87.31 757 GLY A N 1
ATOM 6110 C CA . GLY A 1 757 ? 8.153 -0.349 -26.040 1.00 87.31 757 GLY A CA 1
ATOM 6111 C C . GLY A 1 757 ? 7.816 -1.794 -26.409 1.00 87.31 757 GLY A C 1
ATOM 6112 O O . GLY A 1 757 ? 6.698 -2.109 -26.812 1.00 87.31 757 GLY A O 1
ATOM 6113 N N . THR A 1 758 ? 8.792 -2.692 -26.296 1.00 88.50 758 THR A N 1
ATOM 6114 C CA . THR A 1 758 ? 8.592 -4.126 -26.549 1.00 88.50 758 THR A CA 1
ATOM 6115 C C . THR A 1 758 ? 9.265 -4.932 -25.453 1.00 88.50 758 THR A C 1
ATOM 6117 O O . THR A 1 758 ? 10.460 -4.758 -25.209 1.00 88.50 758 THR A O 1
ATOM 6120 N N . LEU A 1 759 ? 8.482 -5.778 -24.788 1.00 87.00 759 LEU A N 1
ATOM 6121 C CA . LEU A 1 759 ? 8.943 -6.694 -23.752 1.00 87.00 759 LEU A CA 1
ATOM 6122 C C . LEU A 1 759 ? 9.690 -7.895 -24.370 1.00 87.00 759 LEU A C 1
ATOM 6124 O O . LEU A 1 759 ? 9.539 -8.171 -25.563 1.00 87.00 759 LEU A O 1
ATOM 6128 N N . PRO A 1 760 ? 10.496 -8.646 -23.591 1.00 80.94 760 PRO A N 1
ATOM 6129 C CA . PRO A 1 760 ? 11.304 -9.750 -24.127 1.00 80.94 760 PRO A CA 1
ATOM 6130 C C . PRO A 1 760 ? 10.501 -10.920 -24.716 1.00 80.94 760 PRO A C 1
ATOM 6132 O O . PRO A 1 760 ? 11.034 -11.723 -25.488 1.00 80.94 760 PRO A O 1
ATOM 6135 N N . ASP A 1 761 ? 9.233 -11.052 -24.339 1.00 79.88 761 ASP A N 1
ATOM 6136 C CA . ASP A 1 761 ? 8.282 -12.021 -24.889 1.00 79.88 761 ASP A CA 1
ATOM 6137 C C . ASP A 1 761 ? 7.706 -11.590 -26.254 1.00 79.88 761 ASP A C 1
ATOM 6139 O O . ASP A 1 761 ? 7.070 -12.398 -26.925 1.00 79.88 761 ASP A O 1
ATOM 6143 N N . GLY A 1 762 ? 7.984 -10.358 -26.697 1.00 85.06 762 GLY A N 1
ATOM 6144 C CA . GLY A 1 762 ? 7.465 -9.765 -27.929 1.00 85.06 762 GLY A CA 1
ATOM 6145 C C . GLY A 1 762 ? 6.215 -8.905 -27.726 1.00 85.06 762 GLY A C 1
ATOM 6146 O O . GLY A 1 762 ? 5.758 -8.284 -28.687 1.00 85.06 762 GLY A O 1
ATOM 6147 N N . THR A 1 763 ? 5.680 -8.820 -26.504 1.00 89.44 763 THR A N 1
ATOM 6148 C CA . THR A 1 763 ? 4.516 -7.985 -26.194 1.00 89.44 763 THR A CA 1
ATOM 6149 C C . THR A 1 763 ? 4.852 -6.513 -26.432 1.00 89.44 763 THR A C 1
ATOM 6151 O O . THR A 1 763 ? 5.814 -5.976 -25.876 1.00 89.44 763 THR A O 1
ATOM 6154 N N . VAL A 1 764 ? 4.064 -5.846 -27.276 1.00 90.56 764 VAL A N 1
ATOM 6155 C CA . VAL A 1 764 ? 4.217 -4.417 -27.578 1.00 90.56 764 VAL A CA 1
ATOM 6156 C C . VAL A 1 764 ? 3.351 -3.607 -26.620 1.00 90.56 764 VAL A C 1
ATOM 6158 O O . VAL A 1 764 ? 2.153 -3.851 -26.511 1.00 90.56 764 VAL A O 1
ATOM 6161 N N . VAL A 1 765 ? 3.956 -2.618 -25.968 1.00 92.75 765 VAL A N 1
ATOM 6162 C CA . VAL A 1 765 ? 3.271 -1.627 -25.129 1.00 92.75 765 VAL A CA 1
ATOM 6163 C C . VAL A 1 765 ? 3.367 -0.264 -25.799 1.00 92.75 765 VAL A C 1
ATOM 6165 O O . VAL A 1 765 ? 4.418 0.081 -26.332 1.00 92.75 765 VAL A O 1
ATOM 6168 N N . ASP A 1 766 ? 2.275 0.493 -25.815 1.00 91.31 766 ASP A N 1
ATOM 6169 C CA . ASP A 1 766 ? 2.229 1.835 -26.401 1.00 91.31 766 ASP A CA 1
ATOM 6170 C C . ASP A 1 766 ? 1.270 2.710 -25.593 1.00 91.31 766 ASP A C 1
ATOM 6172 O O . ASP A 1 766 ? 0.069 2.432 -25.502 1.00 91.31 766 ASP A O 1
ATOM 6176 N N . GLY A 1 767 ? 1.834 3.715 -24.933 1.00 91.38 767 GLY A N 1
ATOM 6177 C CA . GLY A 1 767 ? 1.140 4.555 -23.968 1.00 91.38 767 GLY A CA 1
ATOM 6178 C C . GLY A 1 767 ? 0.540 3.802 -22.775 1.00 91.38 767 GLY A C 1
ATOM 6179 O O . GLY A 1 767 ? 0.611 2.576 -22.642 1.00 91.38 767 GLY A O 1
ATOM 6180 N N . LEU A 1 768 ? -0.131 4.558 -21.907 1.00 93.62 768 LEU A N 1
ATOM 6181 C CA . LEU A 1 768 ? -0.831 4.020 -20.735 1.00 93.62 768 LEU A CA 1
ATOM 6182 C C . LEU A 1 768 ? -1.898 2.967 -21.096 1.00 93.62 768 LEU A C 1
ATOM 6184 O O . LEU A 1 768 ? -2.039 1.956 -20.404 1.00 93.62 768 LEU A O 1
ATOM 6188 N N . ALA A 1 769 ? -2.650 3.186 -22.179 1.00 91.75 769 ALA A N 1
ATOM 6189 C CA . ALA A 1 769 ? -3.703 2.264 -22.605 1.00 91.75 769 ALA A CA 1
ATOM 6190 C C . ALA A 1 769 ? -3.126 0.917 -23.071 1.00 91.75 769 ALA A C 1
ATOM 6192 O O . ALA A 1 769 ? -3.609 -0.137 -22.655 1.00 91.75 769 ALA A O 1
ATOM 6193 N N . GLY A 1 770 ? -2.060 0.943 -23.882 1.00 93.56 770 GLY A N 1
ATOM 6194 C CA . GLY A 1 770 ? -1.369 -0.268 -24.320 1.00 93.56 770 GLY A CA 1
ATOM 6195 C C . GLY A 1 770 ? -0.684 -0.998 -23.166 1.00 93.56 770 GLY A C 1
ATOM 6196 O O . GLY A 1 770 ? -0.737 -2.224 -23.120 1.00 93.56 770 GLY A O 1
ATOM 6197 N N . LEU A 1 771 ? -0.111 -0.269 -22.200 1.00 95.75 771 LEU A N 1
ATOM 6198 C CA . LEU A 1 771 ? 0.453 -0.863 -20.984 1.00 95.75 771 LEU A CA 1
ATOM 6199 C C . LEU A 1 771 ? -0.608 -1.608 -20.164 1.00 95.75 771 LEU A C 1
ATOM 6201 O O . LEU A 1 771 ? -0.402 -2.763 -19.799 1.00 95.75 771 LEU A O 1
ATOM 6205 N N . SER A 1 772 ? -1.740 -0.956 -19.893 1.00 95.50 772 SER A N 1
ATOM 6206 C CA . SER A 1 772 ? -2.824 -1.540 -19.089 1.00 95.50 772 SER A CA 1
ATOM 6207 C C . SER A 1 772 ? -3.374 -2.802 -19.751 1.00 95.50 772 SER A C 1
ATOM 6209 O O . SER A 1 772 ? -3.515 -3.836 -19.101 1.00 95.50 772 SER A O 1
ATOM 6211 N N . LYS A 1 773 ? -3.581 -2.744 -21.074 1.00 95.12 773 LYS A N 1
ATOM 6212 C CA . LYS A 1 773 ? -3.984 -3.896 -21.881 1.00 95.12 773 LYS A CA 1
ATOM 6213 C C . LYS A 1 773 ? -2.965 -5.035 -21.804 1.00 95.12 773 LYS A C 1
ATOM 6215 O O . LYS A 1 773 ? -3.351 -6.165 -21.532 1.00 95.12 773 LYS A O 1
ATOM 6220 N N . ALA A 1 774 ? -1.679 -4.746 -22.005 1.00 95.19 774 ALA A N 1
ATOM 6221 C CA . ALA A 1 774 ? -0.631 -5.761 -21.967 1.00 95.19 774 ALA A CA 1
ATOM 6222 C C . ALA A 1 774 ? -0.571 -6.475 -20.610 1.00 95.19 774 ALA A C 1
ATOM 6224 O O . ALA A 1 774 ? -0.495 -7.699 -20.571 1.00 95.19 774 ALA A O 1
ATOM 6225 N N . ILE A 1 775 ? -0.662 -5.735 -19.499 1.00 95.75 775 ILE A N 1
ATOM 6226 C CA . ILE A 1 775 ? -0.675 -6.348 -18.166 1.00 95.75 775 ILE A CA 1
ATOM 6227 C C . ILE A 1 775 ? -1.931 -7.210 -17.976 1.00 95.75 775 ILE A C 1
ATOM 6229 O O . ILE A 1 775 ? -1.799 -8.352 -17.540 1.00 95.75 775 ILE A O 1
ATOM 6233 N N . ASN A 1 776 ? -3.120 -6.717 -18.341 1.00 95.19 776 ASN A N 1
ATOM 6234 C CA . ASN A 1 776 ? -4.367 -7.482 -18.216 1.00 95.19 776 ASN A CA 1
ATOM 6235 C C . ASN A 1 776 ? -4.372 -8.758 -19.079 1.00 95.19 776 ASN A C 1
ATOM 6237 O O . ASN A 1 776 ? -4.898 -9.781 -18.655 1.00 95.19 776 ASN A O 1
ATOM 6241 N N . GLU A 1 777 ? -3.773 -8.730 -20.270 1.00 93.81 777 GLU A N 1
ATOM 6242 C CA . GLU A 1 777 ? -3.776 -9.883 -21.179 1.00 93.81 777 GLU A CA 1
ATOM 6243 C C . GLU A 1 777 ? -2.686 -10.913 -20.858 1.00 93.81 777 GLU A C 1
ATOM 6245 O O . GLU A 1 777 ? -2.918 -12.109 -21.030 1.00 93.81 777 GLU A O 1
ATOM 6250 N N . THR A 1 778 ? -1.499 -10.484 -20.407 1.00 92.81 778 THR A N 1
ATOM 6251 C CA . THR A 1 778 ? -0.340 -11.391 -20.287 1.00 92.81 778 THR A CA 1
ATOM 6252 C C . THR A 1 778 ? 0.197 -11.556 -18.869 1.00 92.81 778 THR A C 1
ATOM 6254 O O . THR A 1 778 ? 0.909 -12.525 -18.607 1.00 92.81 778 THR A O 1
ATOM 6257 N N . ARG A 1 779 ? -0.134 -10.653 -17.934 1.00 94.25 779 ARG A N 1
ATOM 6258 C CA . ARG A 1 779 ? 0.439 -10.610 -16.570 1.00 94.25 779 ARG A CA 1
ATOM 6259 C C . ARG A 1 779 ? -0.613 -10.477 -15.459 1.00 94.25 779 ARG A C 1
ATOM 6261 O O . ARG A 1 779 ? -0.258 -10.199 -14.316 1.00 94.25 779 ARG A O 1
ATOM 6268 N N . LEU A 1 780 ? -1.896 -10.703 -15.753 1.00 94.12 780 LEU A N 1
ATOM 6269 C CA . LEU A 1 780 ? -2.984 -10.565 -14.776 1.00 94.12 780 LEU A CA 1
ATOM 6270 C C . LEU A 1 780 ? -2.804 -11.489 -13.560 1.00 94.12 780 LEU A C 1
ATOM 6272 O O . LEU A 1 780 ? -3.038 -11.076 -12.427 1.00 94.12 780 LEU A O 1
ATOM 6276 N N . ASN A 1 781 ? -2.299 -12.707 -13.773 1.00 94.31 781 ASN A N 1
ATOM 6277 C CA . ASN A 1 781 ? -2.009 -13.646 -12.686 1.00 94.31 781 ASN A CA 1
ATOM 6278 C C . ASN A 1 781 ? -0.956 -13.108 -11.704 1.00 94.31 781 ASN A C 1
ATOM 6280 O O . ASN A 1 781 ? -1.091 -13.323 -10.500 1.00 94.31 781 ASN A O 1
ATOM 6284 N N . ASP A 1 782 ? 0.044 -12.367 -12.189 1.00 95.69 782 ASP A N 1
ATOM 6285 C CA . ASP A 1 782 ? 1.066 -11.754 -11.335 1.00 95.69 782 ASP A CA 1
ATOM 6286 C C . ASP A 1 782 ? 0.461 -10.638 -10.475 1.00 95.69 782 ASP A C 1
ATOM 6288 O O . ASP A 1 782 ? 0.684 -10.603 -9.265 1.00 95.69 782 ASP A O 1
ATOM 6292 N N . LEU A 1 783 ? -0.384 -9.784 -11.069 1.00 96.56 783 LEU A N 1
ATOM 6293 C CA . LEU A 1 783 ? -1.135 -8.759 -10.335 1.00 96.56 783 LEU A CA 1
ATOM 6294 C C . LEU A 1 783 ? -2.009 -9.385 -9.235 1.00 96.56 783 LEU A C 1
ATOM 6296 O O . LEU A 1 783 ? -1.970 -8.949 -8.082 1.00 96.56 783 LEU A O 1
ATOM 6300 N N . ASN A 1 784 ? -2.772 -10.426 -9.575 1.00 96.44 784 ASN A N 1
ATOM 6301 C CA . ASN A 1 784 ? -3.680 -11.091 -8.639 1.00 96.44 784 ASN A CA 1
ATOM 6302 C C . ASN A 1 784 ? -2.918 -11.778 -7.503 1.00 96.44 784 ASN A C 1
ATOM 6304 O O . ASN A 1 784 ? -3.300 -11.661 -6.334 1.00 96.44 784 ASN A O 1
ATOM 6308 N N . ARG A 1 785 ? -1.808 -12.455 -7.822 1.00 97.00 785 ARG A N 1
ATOM 6309 C CA . ARG A 1 785 ? -0.932 -13.072 -6.824 1.00 97.00 785 ARG A CA 1
ATOM 6310 C C . ARG A 1 785 ? -0.311 -12.020 -5.912 1.00 97.00 785 ARG A C 1
ATOM 6312 O O . ARG A 1 785 ? -0.289 -12.221 -4.697 1.00 97.00 785 ARG A O 1
ATOM 6319 N N . GLN A 1 786 ? 0.157 -10.901 -6.463 1.00 97.00 786 GLN A N 1
ATOM 6320 C CA . GLN A 1 786 ? 0.769 -9.828 -5.684 1.00 97.00 786 GLN A CA 1
ATOM 6321 C C . GLN A 1 786 ? -0.242 -9.172 -4.742 1.00 97.00 786 GLN A C 1
ATOM 6323 O O . GLN A 1 786 ? 0.040 -9.032 -3.552 1.00 97.00 786 GLN A O 1
ATOM 6328 N N . LEU A 1 787 ? -1.437 -8.829 -5.228 1.00 96.94 787 LEU A N 1
ATOM 6329 C CA . LEU A 1 787 ? -2.496 -8.277 -4.383 1.00 96.94 787 LEU A CA 1
ATOM 6330 C C . LEU A 1 787 ? -2.916 -9.271 -3.291 1.00 96.94 787 LEU A C 1
ATOM 6332 O O . LEU A 1 787 ? -3.016 -8.884 -2.129 1.00 96.94 787 LEU A O 1
ATOM 6336 N N . THR A 1 788 ? -3.077 -10.553 -3.628 1.00 97.75 788 THR A N 1
ATOM 6337 C CA . THR A 1 788 ? -3.372 -11.619 -2.653 1.00 97.75 788 THR A CA 1
ATOM 6338 C C . THR A 1 788 ? -2.295 -11.696 -1.570 1.00 97.75 788 THR A C 1
ATOM 6340 O O . THR A 1 788 ? -2.605 -11.639 -0.382 1.00 97.75 788 THR A O 1
ATOM 6343 N N . THR A 1 789 ? -1.023 -11.732 -1.973 1.00 97.19 789 THR A N 1
ATOM 6344 C CA . THR A 1 789 ? 0.141 -11.771 -1.071 1.00 97.19 789 THR A CA 1
ATOM 6345 C C . THR A 1 789 ? 0.165 -10.554 -0.145 1.00 97.19 789 THR A C 1
ATOM 6347 O O . THR A 1 789 ? 0.315 -10.680 1.072 1.00 97.19 789 THR A O 1
ATOM 6350 N N . LYS A 1 790 ? -0.019 -9.352 -0.700 1.00 97.62 790 LYS A N 1
ATOM 6351 C CA . LYS A 1 790 ? 0.016 -8.103 0.066 1.00 97.62 790 LYS A CA 1
ATOM 6352 C C . LYS A 1 790 ? -1.174 -7.979 1.010 1.00 97.62 790 LYS A C 1
ATOM 6354 O O . LYS A 1 790 ? -0.982 -7.601 2.164 1.00 97.62 790 LYS A O 1
ATOM 6359 N N . MET A 1 791 ? -2.377 -8.332 0.564 1.00 98.00 791 MET A N 1
ATOM 6360 C CA . MET A 1 791 ? -3.574 -8.283 1.402 1.00 98.00 791 MET A CA 1
ATOM 6361 C C . MET A 1 791 ? -3.516 -9.309 2.533 1.00 98.00 791 MET A C 1
ATOM 6363 O O . MET A 1 791 ? -3.845 -8.957 3.662 1.00 98.00 791 MET A O 1
ATOM 6367 N N . LEU A 1 792 ? -3.026 -10.525 2.268 1.00 97.69 792 LEU A N 1
ATOM 6368 C CA . LEU A 1 792 ? -2.827 -11.540 3.302 1.00 97.69 792 LEU A CA 1
ATOM 6369 C C . LEU A 1 792 ? -1.793 -11.082 4.342 1.00 97.69 792 LEU A C 1
ATOM 6371 O O . LEU A 1 792 ? -2.068 -11.134 5.537 1.00 97.69 792 LEU A O 1
ATOM 6375 N N . SER A 1 793 ? -0.649 -10.539 3.910 1.00 96.25 793 SER A N 1
ATOM 6376 C CA . SER A 1 793 ? 0.362 -9.984 4.826 1.00 96.25 793 SER A CA 1
ATOM 6377 C C . SER A 1 793 ? -0.197 -8.856 5.702 1.00 96.25 793 SER A C 1
ATOM 6379 O O . SER A 1 793 ? 0.044 -8.825 6.910 1.00 96.25 793 SER A O 1
ATOM 6381 N N . TYR A 1 794 ? -0.989 -7.951 5.116 1.00 97.00 794 TYR A N 1
ATOM 6382 C CA . TYR A 1 794 ? -1.651 -6.883 5.863 1.00 97.00 794 TYR A CA 1
ATOM 6383 C C . TYR A 1 794 ? -2.699 -7.420 6.846 1.00 97.00 794 TYR A C 1
ATOM 6385 O O . TYR A 1 794 ? -2.758 -6.942 7.978 1.00 97.00 794 TYR A O 1
ATOM 6393 N N . ALA A 1 795 ? -3.497 -8.410 6.437 1.00 96.81 795 ALA A N 1
ATOM 6394 C CA . ALA A 1 795 ? -4.528 -9.031 7.266 1.00 96.81 795 ALA A CA 1
ATOM 6395 C C . ALA A 1 795 ? -3.935 -9.745 8.489 1.00 96.81 795 ALA A C 1
ATOM 6397 O O . ALA A 1 795 ? -4.475 -9.622 9.586 1.00 96.81 795 ALA A O 1
ATOM 6398 N N . LEU A 1 796 ? -2.802 -10.431 8.303 1.00 94.19 796 LEU A N 1
ATOM 6399 C CA . LEU A 1 796 ? -2.086 -11.153 9.357 1.00 94.19 796 LEU A CA 1
ATOM 6400 C C . LEU A 1 796 ? -1.140 -10.272 10.182 1.00 94.19 796 LEU A C 1
ATOM 6402 O O . LEU A 1 796 ? -0.581 -10.739 11.164 1.00 94.19 796 LEU A O 1
ATOM 6406 N N . GLY A 1 797 ? -0.873 -9.026 9.772 1.00 93.12 797 GLY A N 1
ATOM 6407 C CA . GLY A 1 797 ? 0.047 -8.145 10.500 1.00 93.12 797 GLY A CA 1
ATOM 6408 C C . GLY A 1 797 ? 1.468 -8.710 10.642 1.00 93.12 797 GLY A C 1
ATOM 6409 O O . GLY A 1 797 ? 2.144 -8.429 11.636 1.00 93.12 797 GLY A O 1
ATOM 6410 N N . ARG A 1 798 ? 1.938 -9.499 9.666 1.00 91.81 798 ARG A N 1
ATOM 6411 C CA . ARG A 1 798 ? 3.290 -10.082 9.639 1.00 91.81 798 ARG A CA 1
ATOM 6412 C C . ARG A 1 798 ? 3.823 -10.248 8.218 1.00 91.81 798 ARG A C 1
ATOM 6414 O O . ARG A 1 798 ? 3.072 -10.204 7.241 1.00 91.81 798 ARG A O 1
ATOM 6421 N N . GLN A 1 799 ? 5.134 -10.447 8.109 1.00 89.75 799 GLN A N 1
ATOM 6422 C CA . GLN A 1 799 ? 5.745 -10.939 6.877 1.00 89.75 799 GLN A CA 1
ATOM 6423 C C . GLN A 1 799 ? 5.252 -12.366 6.600 1.00 89.75 799 GLN A C 1
ATOM 6425 O O . GLN A 1 799 ? 5.065 -13.155 7.529 1.00 89.75 799 GLN A O 1
ATOM 6430 N N . LEU A 1 800 ? 4.982 -12.652 5.325 1.00 91.62 800 LEU A N 1
ATOM 6431 C CA . LEU A 1 800 ? 4.669 -14.005 4.883 1.00 91.62 800 LEU A CA 1
ATOM 6432 C C . LEU A 1 800 ? 5.964 -14.779 4.674 1.00 91.62 800 LEU A C 1
ATOM 6434 O O . LEU A 1 800 ? 6.936 -14.233 4.153 1.00 91.62 800 LEU A O 1
ATOM 6438 N N . GLU A 1 801 ? 5.933 -16.042 5.062 1.00 89.75 801 GLU A N 1
ATOM 6439 C CA . GLU A 1 801 ? 7.055 -16.967 5.014 1.00 89.75 801 GLU A CA 1
ATOM 6440 C C . GLU A 1 801 ? 6.781 -18.085 4.003 1.00 89.75 801 GLU A C 1
ATOM 6442 O O . GLU A 1 801 ? 5.697 -18.193 3.426 1.00 89.75 801 GLU A O 1
ATOM 6447 N N . TYR A 1 802 ? 7.765 -18.960 3.796 1.00 88.12 802 TYR A N 1
ATOM 6448 C CA . TYR A 1 802 ? 7.671 -20.055 2.825 1.00 88.12 802 TYR A CA 1
ATOM 6449 C C . TYR A 1 802 ? 6.464 -20.988 3.044 1.00 88.12 802 TYR A C 1
ATOM 6451 O O . TYR A 1 802 ? 5.946 -21.554 2.082 1.00 88.12 802 TYR A O 1
ATOM 6459 N N . TYR A 1 803 ? 6.008 -21.146 4.291 1.00 89.19 803 TYR A N 1
ATOM 6460 C CA . TYR A 1 803 ? 4.860 -21.985 4.642 1.00 89.19 803 TYR A CA 1
ATOM 6461 C C . TYR A 1 803 ? 3.504 -21.344 4.288 1.00 89.19 803 TYR A C 1
ATOM 6463 O O . TYR A 1 803 ? 2.502 -22.047 4.194 1.00 89.19 803 TYR A O 1
ATOM 6471 N N . ASP A 1 804 ? 3.452 -20.035 4.015 1.00 93.00 804 ASP A N 1
ATOM 6472 C CA . ASP A 1 804 ? 2.220 -19.354 3.589 1.00 93.00 804 ASP A CA 1
ATOM 6473 C C . ASP A 1 804 ? 1.908 -19.568 2.095 1.00 93.00 804 ASP A C 1
ATOM 6475 O O . ASP A 1 804 ? 0.800 -19.281 1.633 1.00 93.00 804 ASP A O 1
ATOM 6479 N N . GLU A 1 805 ? 2.861 -20.098 1.322 1.00 92.75 805 GLU A N 1
ATOM 6480 C CA . GLU A 1 805 ? 2.747 -20.261 -0.131 1.00 92.75 805 GLU A CA 1
ATOM 6481 C C . GLU A 1 805 ? 1.594 -21.192 -0.540 1.00 92.75 805 GLU A C 1
ATOM 6483 O O . GLU A 1 805 ? 0.903 -20.910 -1.520 1.00 92.75 805 GLU A O 1
ATOM 6488 N N . ALA A 1 806 ? 1.321 -22.256 0.229 1.00 93.00 806 ALA A N 1
ATOM 6489 C CA . ALA A 1 806 ? 0.150 -23.112 0.006 1.00 93.00 806 ALA A CA 1
ATOM 6490 C C . ALA A 1 806 ? -1.156 -22.313 0.084 1.00 93.00 806 ALA A C 1
ATOM 6492 O O . ALA A 1 806 ? -2.030 -22.458 -0.774 1.00 93.00 806 ALA A O 1
ATOM 6493 N N . THR A 1 807 ? -1.257 -21.424 1.076 1.00 95.25 807 THR A N 1
ATOM 6494 C CA . THR A 1 807 ? -2.426 -20.559 1.242 1.00 95.25 807 THR A CA 1
ATOM 6495 C C . THR A 1 807 ? -2.542 -19.585 0.073 1.00 95.25 807 THR A C 1
ATOM 6497 O O . THR A 1 807 ? -3.612 -19.478 -0.519 1.00 95.25 807 THR A O 1
ATOM 6500 N N . ILE A 1 808 ? -1.450 -18.916 -0.320 1.00 95.81 808 ILE A N 1
ATOM 6501 C CA . ILE A 1 808 ? -1.451 -17.975 -1.456 1.00 95.81 808 ILE A CA 1
ATOM 6502 C C . ILE A 1 808 ? -1.911 -18.674 -2.741 1.00 95.81 808 ILE A C 1
ATOM 6504 O O . ILE A 1 808 ? -2.763 -18.144 -3.454 1.00 95.81 808 ILE A O 1
ATOM 6508 N N . ARG A 1 809 ? -1.387 -19.870 -3.032 1.00 93.75 809 ARG A N 1
ATOM 6509 C CA . ARG A 1 809 ? -1.761 -20.639 -4.228 1.00 93.75 809 ARG A CA 1
ATOM 6510 C C . ARG A 1 809 ? -3.230 -21.047 -4.218 1.00 93.75 809 ARG A C 1
ATOM 6512 O O . ARG A 1 809 ? -3.893 -20.881 -5.239 1.00 93.75 809 ARG A O 1
ATOM 6519 N N . SER A 1 810 ? -3.739 -21.518 -3.077 1.00 94.75 810 SER A N 1
ATOM 6520 C CA . SER A 1 810 ? -5.163 -21.846 -2.928 1.00 94.75 810 SER A CA 1
ATOM 6521 C C . SER A 1 810 ? -6.038 -20.616 -3.155 1.00 94.75 810 SER A C 1
ATOM 6523 O O . SER A 1 810 ? -6.961 -20.668 -3.959 1.00 94.75 810 SER A O 1
ATOM 6525 N N . LEU A 1 811 ? -5.703 -19.485 -2.523 1.00 96.56 811 LEU A N 1
ATOM 6526 C CA . LEU A 1 811 ? -6.449 -18.235 -2.668 1.00 96.56 811 LEU A CA 1
ATOM 6527 C C . LEU A 1 811 ? -6.501 -17.758 -4.124 1.00 96.56 811 LEU A C 1
ATOM 6529 O O . LEU A 1 811 ? -7.565 -17.372 -4.601 1.00 96.56 811 LEU A O 1
ATOM 6533 N N . VAL A 1 812 ? -5.371 -17.793 -4.840 1.00 95.50 812 VAL A N 1
ATOM 6534 C CA . VAL A 1 812 ? -5.312 -17.381 -6.252 1.00 95.50 812 VAL A CA 1
ATOM 6535 C C . VAL A 1 812 ? -6.139 -18.319 -7.141 1.00 95.50 812 VAL A C 1
ATOM 6537 O O . VAL A 1 812 ? -6.884 -17.831 -7.991 1.00 95.50 812 VAL A O 1
ATOM 6540 N N . ALA A 1 813 ? -6.068 -19.635 -6.920 1.00 94.56 813 ALA A N 1
ATOM 6541 C CA . ALA A 1 813 ? -6.864 -20.613 -7.666 1.00 94.56 813 ALA A CA 1
ATOM 6542 C C . ALA A 1 813 ? -8.376 -20.465 -7.399 1.00 94.56 813 ALA A C 1
ATOM 6544 O O . ALA A 1 813 ? -9.193 -20.501 -8.321 1.00 94.56 813 ALA A O 1
ATOM 6545 N N . ASP A 1 814 ? -8.766 -20.236 -6.144 1.00 95.44 814 ASP A N 1
ATOM 6546 C CA . ASP A 1 814 ? -10.163 -19.998 -5.777 1.00 95.44 814 ASP A CA 1
ATOM 6547 C C . ASP A 1 814 ? -10.681 -18.674 -6.355 1.00 95.44 814 ASP A C 1
ATOM 6549 O O . ASP A 1 814 ? -11.834 -18.588 -6.789 1.00 95.44 814 ASP A O 1
ATOM 6553 N N . LEU A 1 815 ? -9.827 -17.649 -6.420 1.00 94.12 815 LEU A N 1
ATOM 6554 C CA . LEU A 1 815 ? -10.157 -16.353 -7.006 1.00 94.12 815 LEU A CA 1
ATOM 6555 C C . LEU A 1 815 ? -10.391 -16.393 -8.511 1.00 94.12 815 LEU A C 1
ATOM 6557 O O . LEU A 1 815 ? -11.242 -15.642 -8.994 1.00 94.12 815 LEU A O 1
ATOM 6561 N N . GLU A 1 816 ? -9.686 -17.250 -9.246 1.00 93.25 816 GLU A N 1
ATOM 6562 C CA . GLU A 1 816 ? -9.914 -17.436 -10.682 1.00 93.25 816 GLU A CA 1
ATOM 6563 C C . GLU A 1 816 ? -11.379 -17.830 -10.944 1.00 93.25 816 GLU A C 1
ATOM 6565 O O . GLU A 1 816 ? -12.074 -17.203 -11.748 1.00 93.25 816 GLU A O 1
ATOM 6570 N N . ASN A 1 817 ? -11.915 -18.752 -10.135 1.00 93.56 817 ASN A N 1
ATOM 6571 C CA . ASN A 1 817 ? -13.328 -19.155 -10.171 1.00 93.56 817 ASN A CA 1
ATOM 6572 C C . ASN A 1 817 ? -14.303 -18.041 -9.742 1.00 93.56 817 ASN A C 1
ATOM 6574 O O . ASN A 1 817 ? -15.510 -18.131 -9.984 1.00 93.56 817 ASN A O 1
ATOM 6578 N N . LYS A 1 818 ? -13.801 -16.989 -9.088 1.00 93.75 818 LYS A N 1
ATOM 6579 C CA . LYS A 1 818 ? -14.553 -15.806 -8.641 1.00 93.75 818 LYS A CA 1
ATOM 6580 C C . LYS A 1 818 ? -14.289 -14.574 -9.510 1.00 93.75 818 LYS A C 1
ATOM 6582 O O . LYS A 1 818 ? -14.668 -13.474 -9.111 1.00 93.75 818 LYS A O 1
ATOM 6587 N N . GLN A 1 819 ? -13.672 -14.744 -10.683 1.00 93.88 819 GLN A N 1
ATOM 6588 C CA . GLN A 1 819 ? -13.340 -13.652 -11.607 1.00 93.88 819 GLN A CA 1
ATOM 6589 C C . GLN A 1 819 ? -12.476 -12.557 -10.954 1.00 93.88 819 GLN A C 1
ATOM 6591 O O . GLN A 1 819 ? -12.657 -11.375 -11.238 1.00 93.88 819 GLN A O 1
ATOM 6596 N N . TYR A 1 820 ? -11.577 -12.938 -10.040 1.00 95.25 820 TYR A N 1
ATOM 6597 C CA . TYR A 1 820 ? -10.630 -12.032 -9.381 1.00 95.25 820 TYR A CA 1
ATOM 6598 C C . TYR A 1 820 ? -11.281 -10.814 -8.708 1.00 95.25 820 TYR A C 1
ATOM 6600 O O . TYR A 1 820 ? -10.752 -9.705 -8.748 1.00 95.25 820 TYR A O 1
ATOM 6608 N N . ARG A 1 821 ? -12.456 -10.990 -8.098 1.00 96.19 821 ARG A N 1
ATOM 6609 C CA . ARG A 1 821 ? -13.162 -9.914 -7.389 1.00 96.19 821 ARG A CA 1
ATOM 6610 C C . ARG A 1 821 ? -12.562 -9.630 -6.012 1.00 96.19 821 ARG A C 1
ATOM 6612 O O . ARG A 1 821 ? -12.214 -10.551 -5.270 1.00 96.19 821 ARG A O 1
ATOM 6619 N N . ILE A 1 822 ? -12.463 -8.351 -5.643 1.00 95.31 822 ILE A N 1
ATOM 6620 C CA . ILE A 1 822 ? -11.747 -7.951 -4.420 1.00 95.31 822 ILE A CA 1
ATOM 6621 C C . ILE A 1 822 ? -12.492 -8.353 -3.137 1.00 95.31 822 ILE A C 1
ATOM 6623 O O . ILE A 1 822 ? -11.833 -8.823 -2.207 1.00 95.31 822 ILE A O 1
ATOM 6627 N N . ARG A 1 823 ? -13.834 -8.252 -3.048 1.00 96.12 823 ARG A N 1
ATOM 6628 C CA . ARG A 1 823 ? -14.528 -8.743 -1.836 1.00 96.12 823 ARG A CA 1
ATOM 6629 C C . ARG A 1 823 ? -14.389 -10.252 -1.717 1.00 96.12 823 ARG A C 1
ATOM 6631 O O . ARG A 1 823 ? -14.226 -10.755 -0.610 1.00 96.12 823 ARG A O 1
ATOM 6638 N N . SER A 1 824 ? -14.397 -10.967 -2.844 1.00 96.19 824 SER A N 1
ATOM 6639 C CA . SER A 1 824 ? -14.162 -12.415 -2.850 1.00 96.19 824 SER A CA 1
ATOM 6640 C C . SER A 1 824 ? -12.802 -12.771 -2.240 1.00 96.19 824 SER A C 1
ATOM 6642 O O . SER A 1 824 ? -12.743 -13.695 -1.436 1.00 96.19 824 SER A O 1
ATOM 6644 N N . LEU A 1 825 ? -11.737 -12.005 -2.521 1.00 97.31 825 LEU A N 1
ATOM 6645 C CA . LEU A 1 825 ? -10.430 -12.200 -1.872 1.00 97.31 825 LEU A CA 1
ATOM 6646 C C . LEU A 1 825 ? -10.525 -12.025 -0.352 1.00 97.31 825 LEU A C 1
ATOM 6648 O O . LEU A 1 825 ? -10.014 -12.856 0.390 1.00 97.31 825 LEU A O 1
ATOM 6652 N N . ILE A 1 826 ? -11.197 -10.970 0.115 1.00 98.19 826 ILE A N 1
ATOM 6653 C CA . ILE A 1 826 ? -11.364 -10.700 1.552 1.00 98.19 826 ILE A CA 1
ATOM 6654 C C . ILE A 1 826 ? -12.118 -11.850 2.236 1.00 98.19 826 ILE A C 1
ATOM 6656 O O . ILE A 1 826 ? -11.679 -12.329 3.281 1.00 98.19 826 ILE A O 1
ATOM 6660 N N . HIS A 1 827 ? -13.210 -12.327 1.630 1.00 97.75 827 HIS A N 1
ATOM 6661 C CA . HIS A 1 827 ? -13.975 -13.478 2.124 1.00 97.75 827 HIS A CA 1
ATOM 6662 C C . HIS A 1 827 ? -13.136 -14.754 2.191 1.00 97.75 827 HIS A C 1
ATOM 6664 O O . HIS A 1 827 ? -13.249 -15.496 3.163 1.00 97.75 827 HIS A O 1
ATOM 6670 N N . LEU A 1 828 ? -12.294 -15.002 1.186 1.00 97.25 828 LEU A N 1
ATOM 6671 C CA . LEU A 1 828 ? -11.406 -16.162 1.169 1.00 97.25 828 LEU A CA 1
ATOM 6672 C C . LEU A 1 828 ? -10.308 -16.046 2.237 1.00 97.25 828 LEU A C 1
ATOM 6674 O O . LEU A 1 828 ? -10.095 -17.004 2.973 1.00 97.25 828 LEU A O 1
ATOM 6678 N N . ILE A 1 829 ? -9.670 -14.876 2.389 1.00 97.75 829 ILE A N 1
ATOM 6679 C CA . ILE A 1 829 ? -8.624 -14.639 3.401 1.00 97.75 829 ILE A CA 1
ATOM 6680 C C . ILE A 1 829 ? -9.137 -14.946 4.808 1.00 97.75 829 ILE A C 1
ATOM 6682 O O . ILE A 1 829 ? -8.467 -15.642 5.558 1.00 97.75 829 ILE A O 1
ATOM 6686 N N . VAL A 1 830 ? -10.324 -14.464 5.187 1.00 97.25 830 VAL A N 1
ATOM 6687 C CA . VAL A 1 830 ? -10.816 -14.666 6.564 1.00 97.25 830 VAL A CA 1
ATOM 6688 C C . VAL A 1 830 ? -11.204 -16.122 6.863 1.00 97.25 830 VAL A C 1
ATOM 6690 O O . VAL A 1 830 ? -11.413 -16.491 8.020 1.00 97.25 830 VAL A O 1
ATOM 6693 N N . GLN A 1 831 ? -11.312 -16.953 5.823 1.00 95.19 831 GLN A N 1
ATOM 6694 C CA . GLN A 1 831 ? -11.616 -18.379 5.919 1.00 95.19 831 GLN A CA 1
ATOM 6695 C C . GLN A 1 831 ? -10.362 -19.258 5.994 1.00 95.19 831 GLN A C 1
ATOM 6697 O O . GLN A 1 831 ? -10.489 -20.450 6.266 1.00 95.19 831 GLN A O 1
ATOM 6702 N N . THR A 1 832 ? -9.166 -18.706 5.770 1.00 94.62 832 THR A N 1
ATOM 6703 C CA . THR A 1 832 ? -7.930 -19.493 5.798 1.00 94.62 832 THR A CA 1
ATOM 6704 C C . THR A 1 832 ? -7.535 -19.874 7.219 1.00 94.62 832 THR A C 1
ATOM 6706 O O . THR A 1 832 ? -7.797 -19.156 8.189 1.00 94.62 832 THR A O 1
ATOM 6709 N N . GLU A 1 833 ? -6.819 -20.991 7.343 1.00 92.12 833 GLU A N 1
ATOM 6710 C CA . GLU A 1 833 ? -6.284 -21.411 8.635 1.00 92.12 833 GLU A CA 1
ATOM 6711 C C . GLU A 1 833 ? -5.284 -20.405 9.207 1.00 92.12 833 GLU A C 1
ATOM 6713 O O . GLU A 1 833 ? -5.333 -20.126 10.400 1.00 92.12 833 GLU A O 1
ATOM 6718 N N . CYS A 1 834 ? -4.424 -19.801 8.378 1.00 92.31 834 CYS A N 1
ATOM 6719 C CA . CYS A 1 834 ? -3.461 -18.803 8.851 1.00 92.31 834 CYS A CA 1
ATOM 6720 C C . CYS A 1 834 ? -4.133 -17.545 9.421 1.00 92.31 834 CYS A C 1
ATOM 6722 O O . CYS A 1 834 ? -3.553 -16.880 10.274 1.00 92.31 834 CYS A O 1
ATOM 6724 N N . PHE A 1 835 ? -5.364 -17.229 9.002 1.00 94.81 835 PHE A N 1
ATOM 6725 C CA . PHE A 1 835 ? -6.134 -16.130 9.577 1.00 94.81 835 PHE A CA 1
ATOM 6726 C C . PHE A 1 835 ? -6.924 -16.551 10.828 1.00 94.81 835 PHE A C 1
ATOM 6728 O O . PHE A 1 835 ? -7.104 -15.736 11.733 1.00 94.81 835 PHE A O 1
ATOM 6735 N N . GLN A 1 836 ? -7.364 -17.807 10.927 1.00 93.50 836 GLN A N 1
ATOM 6736 C CA . GLN A 1 836 ? -8.146 -18.321 12.067 1.00 93.50 836 GLN A CA 1
ATOM 6737 C C . GLN A 1 836 ? -7.305 -18.906 13.209 1.00 93.50 836 GLN A C 1
ATOM 6739 O O . GLN A 1 836 ? -7.826 -19.109 14.310 1.00 93.50 836 GLN A O 1
ATOM 6744 N N . LYS A 1 837 ? -6.025 -19.180 12.959 1.00 93.38 837 LYS A N 1
ATOM 6745 C CA . LYS A 1 837 ? -5.083 -19.762 13.915 1.00 93.38 837 LYS A CA 1
ATOM 6746 C C . LYS A 1 837 ? -3.859 -18.861 14.105 1.00 93.38 837 LYS A C 1
ATOM 6748 O O . LYS A 1 837 ? -3.573 -17.986 13.287 1.00 93.38 837 LYS A O 1
ATOM 6753 N N . ASN A 1 838 ? -3.136 -19.097 15.192 1.00 90.88 838 ASN A N 1
ATOM 6754 C CA . ASN A 1 838 ? -1.819 -18.541 15.475 1.00 90.88 838 ASN A CA 1
ATOM 6755 C C . ASN A 1 838 ? -0.948 -19.636 16.112 1.00 90.88 838 ASN A C 1
ATOM 6757 O O . ASN A 1 838 ? -1.223 -20.102 17.217 1.00 90.88 838 ASN A O 1
ATOM 6761 N N . ASP A 1 839 ? 0.085 -20.077 15.401 1.00 85.69 839 ASP A N 1
ATOM 6762 C CA . ASP A 1 839 ? 0.990 -21.129 15.856 1.00 85.69 839 ASP A CA 1
ATOM 6763 C C . ASP A 1 839 ? 2.158 -20.544 16.659 1.00 85.69 839 ASP A C 1
ATOM 6765 O O . ASP A 1 839 ? 3.136 -20.052 16.099 1.00 85.69 839 ASP A O 1
ATOM 6769 N N . GLN A 1 840 ? 2.076 -20.644 17.987 1.00 78.19 840 GLN A N 1
ATOM 6770 C CA . GLN A 1 840 ? 3.126 -20.180 18.903 1.00 78.19 840 GLN A CA 1
ATOM 6771 C C . GLN A 1 840 ? 4.236 -21.218 19.153 1.00 78.19 840 GLN A C 1
ATOM 6773 O O . GLN A 1 840 ? 5.107 -20.998 20.004 1.00 78.19 840 GLN A O 1
ATOM 6778 N N . ARG A 1 841 ? 4.245 -22.360 18.446 1.00 69.69 841 ARG A N 1
ATOM 6779 C CA . ARG A 1 841 ? 5.343 -23.334 18.556 1.00 69.69 841 ARG A CA 1
ATOM 6780 C C . ARG A 1 841 ? 6.648 -22.694 18.069 1.00 69.69 841 ARG A C 1
ATOM 6782 O O . ARG A 1 841 ? 6.689 -22.026 17.040 1.00 69.69 841 ARG A O 1
ATOM 6789 N N . SER A 1 842 ? 7.730 -22.906 18.823 1.00 54.06 842 SER A N 1
ATOM 6790 C CA . SER A 1 842 ? 9.063 -22.380 18.492 1.00 54.06 842 SER A CA 1
ATOM 6791 C C . SER A 1 842 ? 9.477 -22.768 17.068 1.00 54.06 842 SER A C 1
ATOM 6793 O O . SER A 1 842 ? 9.402 -23.947 16.712 1.00 54.06 842 SER A O 1
ATOM 6795 N N . GLU A 1 843 ? 9.963 -21.796 16.286 1.00 54.06 843 GLU A N 1
ATOM 6796 C CA . GLU A 1 843 ? 10.425 -21.982 14.899 1.00 54.06 843 GLU A CA 1
ATOM 6797 C C . GLU A 1 843 ? 11.407 -23.152 14.757 1.00 54.06 843 GLU A C 1
ATOM 6799 O O . GLU A 1 843 ? 11.267 -23.972 13.855 1.00 54.06 843 GLU A O 1
ATOM 6804 N N . LEU A 1 844 ? 12.308 -23.318 15.731 1.00 43.47 844 LEU A N 1
ATOM 6805 C CA . LEU A 1 844 ? 13.311 -24.389 15.758 1.00 43.47 844 LEU A CA 1
ATOM 6806 C C . LEU A 1 844 ? 12.730 -25.802 15.949 1.00 43.47 844 LEU A C 1
ATOM 6808 O O . LEU A 1 844 ? 13.353 -26.778 15.534 1.00 43.47 844 LEU A O 1
ATOM 6812 N N . LEU A 1 845 ? 11.572 -25.933 16.604 1.00 41.78 845 LEU A N 1
ATOM 6813 C CA . LEU A 1 845 ? 10.927 -27.228 16.861 1.00 41.78 845 LEU A CA 1
ATOM 6814 C C . LEU A 1 845 ? 9.963 -27.619 15.734 1.00 41.78 845 LEU A C 1
ATOM 6816 O O . LEU A 1 845 ? 9.841 -28.804 15.425 1.00 41.78 845 LEU A O 1
ATOM 6820 N N . ALA A 1 846 ? 9.305 -26.637 15.111 1.00 46.97 846 ALA A N 1
ATOM 6821 C CA . ALA A 1 846 ? 8.382 -26.862 14.002 1.00 46.97 846 ALA A CA 1
ATOM 6822 C C . ALA A 1 846 ? 9.116 -27.308 12.726 1.00 46.97 846 ALA A C 1
ATOM 6824 O O . ALA A 1 846 ? 8.671 -28.251 12.069 1.00 46.97 846 ALA A O 1
ATOM 6825 N N . ASP A 1 847 ? 10.277 -26.718 12.422 1.00 46.38 847 ASP A N 1
ATOM 6826 C CA . ASP A 1 847 ? 11.046 -27.079 11.225 1.00 46.38 847 ASP A CA 1
ATOM 6827 C C . ASP A 1 847 ? 11.582 -28.525 11.302 1.00 46.38 847 ASP A C 1
ATOM 6829 O O . ASP A 1 847 ? 11.585 -29.239 10.310 1.00 46.38 847 ASP A O 1
ATOM 6833 N N . GLN A 1 848 ? 11.940 -29.045 12.483 1.00 41.34 848 GLN A N 1
ATOM 6834 C CA . GLN A 1 848 ? 12.392 -30.445 12.603 1.00 41.34 848 GLN A CA 1
ATOM 6835 C C . GLN A 1 848 ? 11.260 -31.483 12.534 1.00 41.34 848 GLN A C 1
ATOM 6837 O O . GLN A 1 848 ? 11.516 -32.638 12.188 1.00 41.34 848 GLN A O 1
ATOM 6842 N N . ALA A 1 849 ? 10.032 -31.098 12.893 1.00 41.53 849 ALA A N 1
ATOM 6843 C CA . ALA A 1 849 ? 8.877 -31.994 12.913 1.00 41.53 849 ALA A CA 1
ATOM 6844 C C . ALA A 1 849 ? 8.122 -32.030 11.574 1.00 41.53 849 ALA A C 1
ATOM 6846 O O . ALA A 1 849 ? 7.607 -33.083 11.223 1.00 41.53 849 ALA A O 1
ATOM 6847 N N . SER A 1 850 ? 8.096 -30.917 10.831 1.00 44.56 850 SER A N 1
ATOM 6848 C CA . SER A 1 850 ? 7.385 -30.787 9.542 1.00 44.56 850 SER A CA 1
ATOM 6849 C C . SER A 1 850 ? 8.184 -31.325 8.346 1.00 44.56 850 SER A C 1
ATOM 6851 O O . SER A 1 850 ? 7.640 -31.497 7.262 1.00 44.56 850 SER A O 1
ATOM 6853 N N . ILE A 1 851 ? 9.494 -31.541 8.531 1.00 42.44 851 ILE A N 1
ATOM 6854 C CA . ILE A 1 851 ? 10.437 -32.021 7.502 1.00 42.44 851 ILE A CA 1
ATOM 6855 C C . ILE A 1 851 ? 10.623 -33.559 7.567 1.00 42.44 851 ILE A C 1
ATOM 6857 O O . ILE A 1 851 ? 11.289 -34.142 6.711 1.00 42.44 851 ILE A O 1
ATOM 6861 N N . ARG A 1 852 ? 10.035 -34.237 8.564 1.00 31.62 852 ARG A N 1
ATOM 6862 C CA . ARG A 1 852 ? 9.945 -35.708 8.628 1.00 31.62 852 ARG A CA 1
ATOM 6863 C C . ARG A 1 852 ? 8.639 -36.194 8.032 1.00 31.62 852 ARG A C 1
ATOM 6865 O O . ARG A 1 852 ? 8.682 -37.286 7.423 1.00 31.62 852 ARG A O 1
#

InterPro domains:
  IPR011478 Domain of unknown function DUF1585 [PF07624] (761-835)
  IPR013036 Domain of unknown function DUF1587 [PF07626] (348-412)
  IPR013039 Domain of unknown function DUF1588 [PF07627] (651-747)
  IPR013042 Domain of unknown function DUF1592 [PF07631] (506-633)
  IPR013043 Domain of unknown function DUF1595 [PF07637] (440-498)

Sequence (852 aa):
MLTLALTVIATPAQVRSQEAAENPWLEELDERLQEAKQRASELDRRRTQVHRRIELLSEIRRAAIQIIRLERQLEAAEESGSENAEALEDQLRRAEIDVECKEERLDLFNRQAELTELQQELRHAEQDDGVQEVTELLQQLAELIESIDGQQQARENEDEERLERFERQRETFERAADHIGAIAELRLGIFWAEEEDAYEEAEELERELKERLKERSNPDRTEKPAAKIPDASFQPVKLRDEDFANVKDWTFADHVAPQLRTLCAECHSGKESRGSFNVDTLVSQLPLVVNGEHWNNAIQQIKVRSMPPADAEPIPDAQRRELLAWLTAYFRDFDYQSIDRPGNEPARRLTRQQYNHTVRDLLGADVRPADRFPADMSASSGFRNSANSLFFQPITLERFVGAAEFAVDSALPLIPKTAEHKQAWQHLLQNDPTLRSPESVIKRFASRAFRRPVSEEQLRPLLNHYQTKRQQSQQPRQALRDVLKVILISPNFLFHSEQPADDGTLSGYEFASRLSYFLWASMPDDELLSLAEQGRLTDPKILAQQVDRMLDDPRSKTLGTLFAAQWLGTDHLDRVRPDQIDNPWATDSLVAAMKSETAMLFSDLIANDLPMERLLDADFTFLNEELAKHYGMRDVMGSAMRKVSLTESSRRGLLGHGSVLAITSFPGRASPVVRGNWILSTLLGTPPPPPPPNVSEFDERIADRDNLSQREKLQLHRNNPNCYACHSQIDPLGFSLSQFDWYGRYRPGRRHQDTKGTLPDGTVVDGLAGLSKAINETRLNDLNRQLTTKMLSYALGRQLEYYDEATIRSLVADLENKQYRIRSLIHLIVQTECFQKNDQRSELLADQASIR

Mean predicted aligned error: 15.06 Å

Foldseek 3Di:
DVVPPPPDDDDDPPPPPDVVPPDVVVVVVVVVVVVVVVVVVVVVVVVVLVVVLVVLVVVLVVLVVVLVVLVVVLVVCVVVVHPCNVVSVLVNQLSVLVNVLSVVLSVLSVLLVVLVVLLVLCVVLVVVVLNVLSVVLNVLSVVLSVCSVVVSVCSNVVVVVVVVVSVVSVVVSVVSSVLSVVLSVLSSQLSVCVVVVVVVSNVVSVVVSVVSVVVVVDPVPPDQPDQPQAPPVLAFQDADPVLLVVCVPPDCVPPALVCCCVFPCVQQDDDNRPPPHHSVVQSVDPPNLQVVVSLLLVLQCLRSQPPPPPPDDGDDSSRSSNNSSVSVCCLVVDPLVLQPDLAFQAKAFQALVLLQQALCLLQVDRQSLSPPPPHQDQDPLLASLARVRRDDDPVVLVSLLSSLVSSLCVQAPPDQDDPSNVVSVCSLQVPDPVSPDLLSSLQVSLCQLLLHRQDPVRSVVLVVQLVVCVVVVDDNSVSSSVSSSVSSSDPSRGMLDFDADPVQFGQQSSLQQLLCCLQQVYHHDPVSRVCSVVVNCLPLVVVLVVLLVSLQDPSSLCCLLRQQCSLLVLVCLVVLQADCVVVVLRDPLLSVFLSVFRSVQRSVLSNVLNFLLQQQAPQKIWDACSNCVLQVHDPHYDSDIDIDGNPVHLDGHDLLGLSNLQVQQHHQFGDLQSQLQSCCVRQLVNHNNDDDPPDDPADPVLVVPPVDDPLSSVSNVCSDSSSVNRCLRRNLSSLLALLAGNRNYGDDDDVSQSSWHAHSVRQIAGHSVSNSVSCVVPRVLSNLLSCLLSSLCSSSSHHDGSSCVVVSVVLSVVCVVVNNGPSSSVSSSSNDPSSRGRDPPDPVVSSVVSSD

Secondary structure (DSSP, 8-state):
--TTSSSS----TTS-SSSSSS-HHHHHHHHHHHHHHHHHHHHHHHHHHHHHHHHHHHHHHHHHHHHHHHHHHHHHHHHTT-TTHHHHHHHHHHHHHHHHHHHHHHHHHHHHHHHHHHHHHHHHTT-HHHHHHHHHHHHHHHHHHHHHHHHHHHHHTT-HHHHHHHHHHHHHHHHHHHHHHHHHHHHHHHHHHHHTT-HHHHHHHHHHHHHHHHHHT-GGG-S--------GGGSPPPP-HHHHHHTTT--IIIIIHHHHHHHHHHHHSSTT-GGG--HHHHTTSSSGGGGHHHHHHHHHHHHTT-SS-TTSPPPPHHHHHHHHHHHHHHHHH--GGG---------EEPPHHHHHHHHHHHHTS---GGGGSPPPPP-TTS-TT-GGG----THHHHHHHHHHHHHHHHHS-SS--SHHHHHHHHHHHTT-TTTTSHHHHHHHHHHHHTTSPPPHHHHHHHHHHHHHHHHTT--HHHHHHHHHHHHTTSHHHHEE-----TTSBPPHHHHHHHHHHHHTSS---HHHHHHHHTT-TTSHHHHHHHHHHHHHSGGGGHIIIIIIHHHHTGGGGGGGPPPTTT-TT--HHHHHHHHHHHHHHHHHHHHTT-BTTHHHH-SEEEE-HHHHHHHT--S--SSS-EEEE-TTSS--TGGG-HHHHHHTSBTTB--HHHHHHHIIIIISS-PPPPPPTT--SS-HHHHT-TTS-HHHHHHHHTTSHHHHHHHHHHHHHHHTTTTB-TTS-B--SGGG----EE-TTS-EE-HHHHHHHHHHHHSHHHHHHHHHHHHHHHHHTS---GGGHHHHHHHHHHHHTTTTBHHHHHHHHTTSHHHHB---S-HHHHHHHH--

pLDDT: mean 84.4, std 14.37, range [29.73, 98.56]

Solvent-accessible surface area (backbone atoms only — not comparable to full-atom values): 46269 Å² total; per-residue (Å²): 134,78,88,77,74,84,83,80,85,88,75,75,93,81,73,79,82,74,79,72,83,81,45,71,70,58,54,56,48,51,50,53,50,49,53,52,52,51,53,51,55,50,54,53,50,54,51,51,53,53,52,54,51,52,51,51,54,52,49,39,53,52,39,53,54,48,37,59,51,34,53,56,50,28,53,56,22,57,76,66,70,42,89,60,26,65,63,34,50,57,50,33,54,53,37,50,52,58,30,54,53,44,50,53,50,48,53,53,50,53,52,50,52,53,48,51,52,53,32,51,52,28,57,72,69,67,36,61,72,49,32,52,54,43,50,56,47,55,52,55,49,49,56,53,63,67,41,46,68,58,47,50,54,28,64,77,65,69,38,59,74,62,50,55,52,49,51,52,52,50,52,53,48,52,57,49,50,54,56,52,47,54,52,43,51,37,54,49,49,29,51,53,23,56,76,68,72,34,59,73,59,23,56,51,37,51,52,52,46,56,51,56,58,54,54,72,75,52,76,86,75,74,68,83,76,75,64,59,75,57,60,80,91,37,53,52,66,78,85,50,74,66,40,44,61,76,36,66,87,60,46,59,77,82,56,45,49,54,48,49,48,72,76,39,31,90,58,14,34,77,95,78,30,45,90,88,44,43,50,70,60,53,75,67,45,75,64,59,55,78,49,37,68,63,50,52,48,49,48,48,33,48,34,29,56,51,47,55,48,95,92,48,82,75,72,53,71,66,60,48,43,37,56,47,30,41,55,54,45,49,73,68,68,52,69,42,76,68,46,91,52,49,43,66,66,67,68,20,50,58,38,55,64,32,45,26,43,32,49,19,71,66,42,59,40,89,66,52,44,38,76,82,51,80,81,74,45,55,32,95,65,47,36,46,66,18,28,93,43,38,74,89,54,79,78,50,54,62,51,38,49,52,23,24,48,50,36,46,54,68,38,52,40,96,69,60,85,48,74,63,28,48,47,12,49,37,60,60,43,64,84,41,87,79,50,70,43,70,64,56,40,51,49,52,52,45,14,56,55,48,50,39,86,62,47,69,82,66,44,49,60,49,52,50,51,30,50,52,35,44,71,72,71,39,52,72,69,54,20,49,51,56,42,51,31,54,48,58,60,27,67,59,45,43,31,54,70,83,82,45,47,98,88,12,44,46,48,41,37,54,46,34,39,45,53,21,41,46,44,39,36,23,65,51,52,75,66,51,49,50,35,15,75,68,62,44,58,78,39,68,68,53,33,50,54,49,51,53,56,47,56,74,36,81,53,24,44,38,44,7,68,48,51,47,21,41,65,73,45,41,72,51,41,81,78,63,53,62,60,47,86,88,33,71,83,60,39,73,65,44,56,51,44,34,45,45,24,57,17,47,51,52,33,47,33,44,70,68,46,34,40,59,65,46,51,39,61,24,53,47,48,45,41,21,23,65,48,22,52,60,62,74,43,82,93,44,81,55,86,63,71,40,82,41,80,23,82,96,46,92,46,36,23,52,84,46,32,35,34,52,33,26,66,29,28,46,87,96,38,59,35,35,57,49,35,12,43,42,46,30,36,61,51,32,56,56,54,72,72,80,77,68,87,95,68,65,100,47,60,65,89,50,61,76,40,78,92,48,52,74,65,55,39,49,44,53,53,34,47,40,50,65,48,24,27,53,44,42,56,22,37,25,56,9,27,12,49,47,38,32,43,22,66,31,32,75,50,86,56,77,93,40,55,75,9,63,26,54,36,88,90,66,53,66,24,44,30,56,65,31,41,34,49,47,38,59,75,75,39,42,66,37,34,52,46,29,51,51,52,52,49,51,25,58,51,55,26,30,66,80,55,64,53,46,49,37,57,52,52,50,53,49,58,56,28,60,83,55,62,42,20,45,45,59,50,55,59,50,51,68,69,34,60,47,62,48,28,35,36,83,70,55,70,80,59,51,58,66,61,63,74,108

Organism: NCBI:txid2528025

Radius of gyration: 34.9 Å; Cα contacts (8 Å, |Δi|>4): 1056; chains: 1; bounding box: 86×106×91 Å

Nearest PDB structures (foldseek):
  6ixe-assembly1_A  TM=3.092E-01  e=5.043E+00  Homo sapiens
  6ixg-assembly1_A  TM=1.832E-01  e=6.965E+00  Homo sapiens